Protein AF-A0A7K1NPP6-F1 (afdb_monomer)

Secondary structure (DSSP, 8-state):
----EEETTTTEEEEEESSTTT--S--STTT--SEEEEEPP-SBTTB-SPEEEEEE--SSSEEEEEE-----GGG-PSSP-TTHHHHTT--SEEEEE--GGGGG-TT-S--TT-B-SS-BHHHHHHHHHHHHHHHHT-SEEEEEEETHHHHHHHHHHTT-TTEEEEEES--SBSTTS-HHHHHHHHHHH-TT-SSHHHHHHH-HHHHBHHHHHHHS----EEEEEEETT-HHHIIIIIHHHHHHTT--STT-B-TTSSEEEEEE--SSSSPPPPHHHHHHHHHHHHHHHTSPPP----B----SBGGGS-----S-------GGGSTT---S---SS---TTEEE-TT--EEEEETTEEE--HHHHHHHHHHHHHHHHHH--HHHHHHHHHHHHHHHHHPEEETTEEE--B-S-BTTTTB-SSB--HHHHHHHHHHHHHHHHHS--HHHHHHHHHHHGGGGBPPPSS-TTS---EEEBTTS-EEE-SSB-SSSB--BHHHHHHHHHHHHHHHHHH--HHHHHHHHHHHHHHHHHHHHH--TTSPPPSBSSS----HHHHHHHHHHHHHHHHHH--HHHHHHHHHHHHHS---BS-EEEEE-SEEEEEEEES-SSS---EEEEEEEEESS-EEEEEEEEEEETTEEEEEEEE-SGGGTT-EEE-BTTTEEEESEEEEEEEEEEEEEEE-SEEEEEEEE-TTS-EEEEEEEEESS-EEEEEEEEEEETTEEEEEEEE-TT--S--TT-EEEGGG-

Foldseek 3Di:
DPDFDADPVVGATEDEAQALLRDDQQDDDLWHAFHWYWHDFPCDLLTNFIKIKTKHTADDLEEEEEFEAFADLVVDDPPDFPCCVLCVPPRHIYIGTGLRLCVLDSLARAQLLQAAPNYGSLQRVLSSVVSHSVNNVHQEYEYEYEASSLCSQLLSQQSDARYEYEYELYAQFQCLDDNSNSVCNCVRRPVVDPDPVSVCVSCVLSGGNLVVVVPGHGNAAYEAEYAPLAVSSVPRGVVVNCVSQVAQACQFAGLQRRYTHHYDHDDHHRDDDDSVVPVVVVVVRNVSSPDGGADFFAFPLDFDFPVVDFFDQDPFFFDDDPPLLAPLDDPDDDDLDDDDPQWDADPLSQIWGQDPNDTWDDLLVRLNSLSNLLNVCVPVVDPSSLSSLVVSVVVQVVQWDDDPLATFRFTCDADDVRQDDTRAGALLSLLSNLLSLLSSCVSPPDVSSVVNSVRSLVLQGTEQHNPCNPGYHQWGATPVRAIFRARGDGRNDGQAFLLSLLSSLSSLVSNCSRPVDVVSRSNSSSSVVVNLVCLSSQDGALAAGFGTSRPRDDDRQCSVVQLVSLLSVCSRGVPCSSVVSSVRSCNNWPNKAQKAKKKAAAAKFKKFAAPDLRQGSDTDDIDIDGHRGIDMFMFGTWTDHSHDDAIKTQTCDDPRHRIIGHDDQPGMHGWAKADKFFRSPWDKDKAAFDKFWKFAADPRLDTDPIDIDGDHGIWIFTFGIWIQRRNFIWTQGDDGPPDPDDSGRIITGPVND

pLDDT: mean 91.83, std 7.49, range [48.34, 98.81]

Sequence (753 aa):
MEQSVWDSQHGVPIYTWDSIESSMVVTDGNRGHRARHIVRAKGTPEDSLNISSLYVPGESKVLIVPLHGALVRENVTLPRFEWQAALAHRADHLLFLADTTLDHSDVLTLAWYIGTQKDDLTRKLATYIEHVAKQLGIETVVLLGSSGGGYAAISIGTYLENSCSIAFTPQTNVWEFTPGHSKNLMNEVFPEFESQEALNDAFPERFSLLERYARLPHKNRFIYFQNSGDREHVVNHKKPFAEYLGVRLPDGRTFDQSGVFITMYHGDGHVRPPKEQLDPLIDQAVRSTASPVKTPVTRAGLSGKVLDHQFHRGATSFVRVPPELNSFYLVSAQPLRPEADNLAYTEDGVPLRIIEGTEYDHPVLQAQFMLKHLNTLRRTKSQEHQAVLAATVRRLMSYAVESRDALYFPYGFPWNRGKQQPPWYSAMAQGQVLSAVARLYELDPKDEYRDFSRKVYQSFLNLPHAQDPAQPWVVDIDSEGYLWLEEYPYPGQGKCVINGHLFAAWGLYDYWRVFGTEDALTLANAALETFKKYIWQSRNPGWSSHYDMTEFFLIRNYHQTHISQLETTYNLTGDPFFLAMADLLENDFPSYQRNGSLYLAAGTHNLFKADNIAVPTKLTESKSVEFDAAVARSFAVRTKIETAEGIWLRISEGEHENWWVREEAGRAFPRLCLDKHHYPRRRRLTVGPGSLMHHGFNQWASPVDIQKLEVADHAVITVKSKALWNGVWYYELAHVPGSSSSLEGRWIRRDAV

Radius of gyration: 31.27 Å; Cα contacts (8 Å, |Δi|>4): 1630; chains: 1; bounding box: 66×66×94 Å

Solvent-accessible surface area (backbone atoms only — not comparable to full-atom values): 39670 Å² total; per-residue (Å²): 131,64,82,73,46,77,37,80,91,78,73,30,45,33,44,64,27,82,33,70,88,73,50,70,79,60,83,57,94,93,55,36,59,61,30,32,40,35,29,46,39,83,69,40,71,67,33,56,61,47,48,46,34,41,39,37,62,47,80,55,49,36,37,38,34,35,34,46,43,72,51,61,62,93,83,50,72,82,76,52,64,48,63,56,86,84,48,67,86,55,57,41,23,36,43,26,41,36,59,48,54,42,75,73,38,87,84,46,39,46,54,50,39,40,43,42,89,59,20,50,38,33,62,51,51,32,55,44,50,52,53,54,34,58,76,71,63,45,70,34,39,36,24,28,16,37,30,40,6,8,34,29,17,48,59,28,28,33,76,32,72,46,15,18,12,38,17,36,54,29,46,40,34,55,76,72,45,68,63,70,47,44,49,44,39,40,61,71,54,37,67,90,51,94,44,72,65,59,44,44,73,76,44,38,53,72,48,21,54,59,46,26,65,74,74,43,85,64,64,29,30,35,38,41,38,34,46,63,37,18,58,64,48,43,63,62,17,46,46,58,48,36,52,72,48,57,25,59,34,70,64,24,46,27,76,43,57,40,36,38,33,39,66,44,78,82,51,77,41,95,63,80,78,64,72,85,52,49,62,64,49,50,58,47,33,60,58,49,47,77,52,79,65,49,69,63,66,52,66,55,80,63,55,53,51,51,84,82,53,86,58,48,39,65,91,63,50,77,54,94,61,60,72,76,42,42,80,73,60,56,91,68,84,71,77,87,76,72,88,48,98,52,51,46,62,50,97,69,52,34,59,27,36,40,55,98,88,41,80,36,74,38,59,52,59,40,17,51,51,40,39,59,44,50,47,44,31,72,75,68,66,41,64,69,55,51,50,30,47,54,44,38,51,52,54,54,60,73,65,41,43,79,54,92,81,9,41,42,64,57,31,83,57,68,38,80,96,64,72,37,55,55,73,38,48,28,18,25,32,51,11,36,38,28,31,31,38,36,54,44,30,76,77,56,80,44,68,69,42,54,54,50,36,51,27,37,56,36,34,66,38,31,26,42,43,86,92,43,70,83,55,89,38,22,27,48,44,31,64,88,32,33,37,42,38,14,33,48,54,42,85,94,53,56,44,51,29,54,63,28,24,54,44,18,28,50,7,29,39,37,38,21,70,71,71,64,44,62,68,34,41,50,52,21,17,9,34,49,35,32,45,66,66,47,51,66,58,26,54,34,90,70,34,52,31,34,47,24,45,50,80,54,43,77,47,67,76,50,32,57,51,50,34,54,50,25,46,40,48,22,49,34,44,67,49,62,68,32,46,56,52,24,54,53,50,55,72,16,32,72,72,78,38,69,60,50,40,28,36,36,43,52,45,79,43,67,37,26,33,51,80,33,90,82,75,32,47,38,78,75,46,77,48,80,45,76,32,98,51,66,42,79,47,44,24,42,29,35,40,65,37,39,53,47,87,66,43,35,33,27,26,60,51,74,100,50,45,66,28,29,35,60,57,35,89,91,44,25,34,48,36,32,80,39,79,74,44,75,39,82,63,65,44,78,44,68,35,68,58,45,77,45,59,32,24,32,64,50,100,71,34,45,80,36,80,75,44,78,44,79,31,89,48,76,41,70,33,31,30,38,31,35,31,30,38,53,65,40,56,28,33,28,43,62,48,51,83,95,60,90,67,87,43,76,78,27,30,29,53,48,89,79,89

Nearest PDB structures (foldseek):
  2qzp-assembly1_A  TM=6.227E-01  e=7.921E-05  Aeropyrum pernix
  4mu9-assembly2_B  TM=6.939E-01  e=1.823E-03  Bacteroides thetaiotaomicron VPI-5482
  1wzz-assembly1_A  TM=7.323E-01  e=2.909E-02  Komagataeibacter xylinus
  5z74-assembly1_A  TM=5.577E-01  e=1.637E-02  Nostoc sp. PCC 7120 = FACHB-418
  5z74-assembly1_B  TM=5.476E-01  e=2.018E-02  Nostoc sp. PCC 7120 = FACHB-418

Structure (mmCIF, N/CA/C/O backbone):
data_AF-A0A7K1NPP6-F1
#
_entry.id   AF-A0A7K1NPP6-F1
#
loop_
_atom_site.group_PDB
_atom_site.id
_atom_site.type_symbol
_atom_site.label_atom_id
_atom_site.label_alt_id
_atom_site.label_comp_id
_atom_site.label_asym_id
_atom_site.label_entity_id
_atom_site.label_seq_id
_atom_site.pdbx_PDB_ins_code
_atom_site.Cartn_x
_atom_site.Cartn_y
_atom_site.Cartn_z
_atom_site.occupancy
_atom_site.B_iso_or_equiv
_atom_site.auth_seq_id
_atom_site.auth_comp_id
_atom_site.auth_asym_id
_atom_site.auth_atom_id
_atom_site.pdbx_PDB_model_num
ATOM 1 N N . MET A 1 1 ? 2.660 -9.662 -51.348 1.00 48.34 1 MET A N 1
ATOM 2 C CA . MET A 1 1 ? 3.827 -10.498 -51.008 1.00 48.34 1 MET A CA 1
ATOM 3 C C . MET A 1 1 ? 4.801 -10.388 -52.176 1.00 48.34 1 MET A C 1
ATOM 5 O O . MET A 1 1 ? 4.565 -11.005 -53.207 1.00 48.34 1 MET A O 1
ATOM 9 N N . GLU A 1 2 ? 5.795 -9.500 -52.088 1.00 49.00 2 GLU A N 1
ATOM 10 C CA . GLU A 1 2 ? 6.923 -9.504 -53.038 1.00 49.00 2 GLU A CA 1
ATOM 11 C C . GLU A 1 2 ? 7.829 -10.714 -52.737 1.00 49.00 2 GLU A C 1
ATOM 13 O O . GLU A 1 2 ? 7.802 -11.236 -51.622 1.00 49.00 2 GLU A O 1
ATOM 18 N N . GLN A 1 3 ? 8.568 -11.197 -53.741 1.00 53.72 3 GLN A N 1
ATOM 19 C CA . GLN A 1 3 ? 9.405 -12.407 -53.700 1.00 53.72 3 GLN A CA 1
ATOM 20 C C . GLN A 1 3 ? 10.209 -12.550 -52.393 1.00 53.72 3 GLN A C 1
ATOM 22 O O . GLN A 1 3 ? 10.900 -11.620 -51.983 1.00 53.72 3 GLN A O 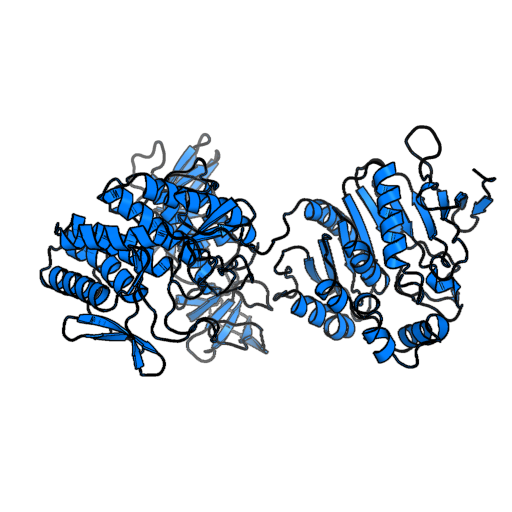1
ATOM 27 N N . SER A 1 4 ? 10.166 -13.730 -51.764 1.00 61.28 4 SER A N 1
ATOM 28 C CA . SER A 1 4 ? 10.981 -14.019 -50.581 1.00 61.28 4 SER A CA 1
ATOM 29 C C . SER A 1 4 ? 12.468 -14.036 -50.951 1.00 61.28 4 SER A C 1
ATOM 31 O O . SER A 1 4 ? 12.909 -14.899 -51.714 1.00 61.28 4 SER A O 1
ATOM 33 N N . VAL A 1 5 ? 13.243 -13.105 -50.398 1.00 83.19 5 VAL A N 1
ATOM 34 C CA . VAL A 1 5 ? 14.716 -13.106 -50.464 1.00 83.19 5 VAL A CA 1
ATOM 35 C C . VAL A 1 5 ? 15.252 -13.965 -49.311 1.00 83.19 5 VAL A C 1
ATOM 37 O O . VAL A 1 5 ? 14.574 -14.113 -48.302 1.00 83.19 5 VAL A O 1
ATOM 40 N N . TRP A 1 6 ? 16.433 -14.572 -49.429 1.00 89.31 6 TRP A N 1
ATOM 41 C CA . TRP A 1 6 ? 17.004 -15.407 -48.361 1.00 89.31 6 TRP A CA 1
ATOM 42 C C . TRP A 1 6 ? 17.964 -14.614 -47.462 1.00 89.31 6 TRP A C 1
ATOM 44 O O . TRP A 1 6 ? 18.885 -13.966 -47.958 1.00 89.31 6 TRP A O 1
ATOM 54 N N . ASP A 1 7 ? 17.782 -14.695 -46.142 1.00 89.88 7 ASP A N 1
ATOM 55 C CA . ASP A 1 7 ? 18.724 -14.185 -45.145 1.00 89.88 7 ASP A CA 1
ATOM 56 C C . ASP A 1 7 ? 19.769 -15.263 -44.835 1.00 89.88 7 ASP A C 1
ATOM 58 O O . ASP A 1 7 ? 19.534 -16.175 -44.039 1.00 89.88 7 ASP A O 1
ATOM 62 N N . SER A 1 8 ? 20.941 -15.163 -45.461 1.00 89.06 8 SER A N 1
ATOM 63 C CA . SER A 1 8 ? 22.041 -16.107 -45.228 1.00 89.06 8 SER A CA 1
ATOM 64 C C . SER A 1 8 ? 22.615 -16.035 -43.809 1.00 89.06 8 SER A C 1
ATOM 66 O O . SER A 1 8 ? 23.130 -17.040 -43.325 1.00 89.06 8 SER A O 1
ATOM 68 N N . GLN A 1 9 ? 22.523 -14.884 -43.132 1.00 88.44 9 GLN A N 1
ATOM 69 C CA . GLN A 1 9 ? 23.040 -14.700 -41.772 1.00 88.44 9 GLN A CA 1
ATOM 70 C C . GLN A 1 9 ? 22.193 -15.469 -40.749 1.00 88.44 9 GLN A C 1
ATOM 72 O O . GLN A 1 9 ? 22.732 -16.016 -39.784 1.00 88.44 9 GLN A O 1
ATOM 77 N N . HIS A 1 10 ? 20.877 -15.540 -40.961 1.00 89.56 10 HIS A N 1
ATOM 78 C CA . HIS A 1 10 ? 19.942 -16.188 -40.032 1.00 89.56 10 HIS A CA 1
ATOM 79 C C . HIS A 1 10 ? 19.320 -17.493 -40.551 1.00 89.56 10 HIS A C 1
ATOM 81 O O . HIS A 1 10 ? 18.681 -18.213 -39.769 1.00 89.56 10 HIS A O 1
ATOM 87 N N . GLY A 1 11 ? 19.543 -17.823 -41.826 1.00 91.94 11 GLY A N 1
ATOM 88 C CA . GLY A 1 11 ? 19.073 -19.038 -42.489 1.00 91.94 11 GLY A CA 1
ATOM 89 C C . GLY A 1 11 ? 17.554 -19.085 -42.636 1.00 91.94 11 GLY A C 1
ATOM 90 O O . GLY A 1 11 ? 16.947 -20.098 -42.290 1.00 91.94 11 GLY A O 1
ATOM 91 N N . VAL A 1 12 ? 16.934 -17.977 -43.051 1.00 92.75 12 VAL A N 1
ATOM 92 C CA . VAL A 1 12 ? 15.468 -17.815 -43.100 1.00 92.75 12 VAL A CA 1
ATOM 93 C C . VAL A 1 12 ? 15.025 -17.001 -44.319 1.00 92.75 12 VAL A C 1
ATOM 95 O O . VAL A 1 12 ? 15.805 -16.189 -44.817 1.00 92.75 12 VAL A O 1
ATOM 98 N N . PRO A 1 13 ? 13.774 -17.145 -44.791 1.00 92.75 13 PRO A N 1
ATOM 99 C CA . PRO A 1 13 ? 13.217 -16.225 -45.777 1.00 92.75 13 PRO A CA 1
ATOM 100 C C . PRO A 1 13 ? 13.002 -14.823 -45.183 1.00 92.75 13 PRO A C 1
ATOM 102 O O . PRO A 1 13 ? 12.724 -14.667 -43.991 1.00 92.75 13 PRO A O 1
ATOM 105 N N . ILE A 1 14 ? 13.104 -13.812 -46.043 1.00 92.88 14 ILE A N 1
ATOM 106 C CA . ILE A 1 14 ? 12.823 -12.404 -45.776 1.00 92.88 14 ILE A CA 1
ATOM 107 C C . ILE A 1 14 ? 11.501 -12.043 -46.449 1.00 92.88 14 ILE A C 1
ATOM 109 O O . ILE A 1 14 ? 11.355 -12.198 -47.663 1.00 92.88 14 ILE A O 1
ATOM 113 N N . TYR A 1 15 ? 10.577 -11.496 -45.667 1.00 92.56 15 TYR A N 1
ATOM 114 C CA . TYR A 1 15 ? 9.351 -10.871 -46.148 1.00 92.56 15 TYR A CA 1
ATOM 115 C C . TYR A 1 15 ? 9.419 -9.368 -45.948 1.00 92.56 15 TYR A C 1
ATOM 117 O O . TYR A 1 15 ? 9.796 -8.889 -44.877 1.00 92.56 15 TYR A O 1
ATOM 125 N N . THR A 1 16 ? 9.023 -8.623 -46.972 1.00 93.81 16 THR A N 1
ATOM 126 C CA . THR A 1 16 ? 9.006 -7.165 -46.927 1.00 93.81 16 THR A CA 1
ATOM 127 C C . THR A 1 16 ? 7.586 -6.632 -47.043 1.00 93.81 16 THR A C 1
ATOM 129 O O . THR A 1 16 ? 6.779 -7.163 -47.807 1.00 93.81 16 THR A O 1
ATOM 132 N N . TRP A 1 17 ? 7.295 -5.599 -46.256 1.00 95.00 17 TRP A N 1
ATOM 133 C CA . TRP A 1 17 ? 5.970 -5.014 -46.078 1.00 95.00 17 TRP A CA 1
ATOM 134 C C . TRP A 1 17 ? 6.051 -3.497 -46.212 1.00 95.00 17 TRP A C 1
ATOM 136 O O . TRP A 1 17 ? 7.048 -2.898 -45.806 1.00 95.00 17 TRP A O 1
ATOM 146 N N . ASP A 1 18 ? 4.999 -2.883 -46.743 1.00 94.31 18 ASP A N 1
ATOM 147 C CA . ASP A 1 18 ? 4.960 -1.434 -46.980 1.00 94.31 18 ASP A CA 1
ATOM 148 C C . ASP A 1 18 ? 4.498 -0.645 -45.745 1.00 94.31 18 ASP A C 1
ATOM 150 O O . ASP A 1 18 ? 4.652 0.572 -45.684 1.00 94.31 18 ASP A O 1
ATOM 154 N N . SER A 1 19 ? 3.898 -1.322 -44.761 1.00 95.56 19 SER A N 1
ATOM 155 C CA . SER A 1 19 ? 3.460 -0.710 -43.506 1.00 95.56 19 SER A CA 1
ATOM 156 C C . SER A 1 19 ? 3.304 -1.741 -42.387 1.00 95.56 19 SER A C 1
ATOM 158 O O . SER A 1 19 ? 3.286 -2.950 -42.643 1.00 95.56 19 SER A O 1
ATOM 160 N N . ILE A 1 20 ? 3.152 -1.270 -41.143 1.00 96.50 20 ILE A N 1
ATOM 161 C CA . ILE A 1 20 ? 2.835 -2.144 -40.007 1.00 96.50 20 ILE A CA 1
ATOM 162 C C . ILE A 1 20 ? 1.508 -2.857 -40.278 1.00 96.50 20 ILE A C 1
ATOM 164 O O . ILE A 1 20 ? 1.461 -4.077 -40.201 1.00 96.50 20 ILE A O 1
ATOM 168 N N . GLU A 1 21 ? 0.466 -2.137 -40.697 1.00 95.06 21 GLU A N 1
ATOM 169 C CA . GLU A 1 21 ? -0.893 -2.665 -40.888 1.00 95.06 21 GLU A CA 1
ATOM 170 C C . GLU A 1 21 ? -0.961 -3.768 -41.948 1.00 95.06 21 GLU A C 1
ATOM 172 O O . GLU A 1 21 ? -1.734 -4.715 -41.804 1.00 95.06 21 GLU A O 1
ATOM 177 N N . SER A 1 22 ? -0.150 -3.654 -43.003 1.00 93.31 22 SER A N 1
ATOM 178 C CA . SER A 1 22 ? -0.063 -4.660 -44.067 1.00 93.31 22 SER A CA 1
ATOM 179 C C . SER A 1 22 ? 0.840 -5.843 -43.711 1.00 93.31 22 SER A C 1
ATOM 181 O O . SER A 1 22 ? 0.789 -6.866 -44.395 1.00 93.31 22 SER A O 1
ATOM 183 N N . SER A 1 23 ? 1.658 -5.728 -42.659 1.00 93.69 23 SER A N 1
ATOM 184 C CA . SER A 1 23 ? 2.594 -6.780 -42.270 1.00 93.69 23 SER A CA 1
ATOM 185 C C . SER A 1 23 ? 1.883 -8.001 -41.691 1.00 93.69 23 SER A C 1
ATOM 187 O O . SER A 1 23 ? 0.996 -7.868 -40.845 1.00 93.69 23 SER A O 1
ATOM 189 N N . MET A 1 24 ? 2.288 -9.200 -42.124 1.00 90.56 24 MET A N 1
ATOM 190 C CA . MET A 1 24 ? 1.755 -10.471 -41.624 1.00 90.56 24 MET A CA 1
ATOM 191 C C . MET A 1 24 ? 2.883 -11.416 -41.208 1.00 90.56 24 MET A C 1
ATOM 193 O O . MET A 1 24 ? 3.728 -11.780 -42.027 1.00 90.56 24 MET A O 1
ATOM 197 N N . VAL A 1 25 ? 2.885 -11.854 -39.946 1.00 88.25 25 VAL A N 1
ATOM 198 C CA . VAL A 1 25 ? 3.842 -12.874 -39.459 1.00 88.25 25 VAL A CA 1
ATOM 199 C C . VAL A 1 25 ? 3.331 -14.308 -39.645 1.00 88.25 25 VAL A C 1
ATOM 201 O O . VAL A 1 25 ? 4.087 -15.271 -39.527 1.00 88.25 25 VAL A O 1
ATOM 204 N N . VAL A 1 26 ? 2.052 -14.460 -39.997 1.00 79.94 26 VAL A N 1
ATOM 205 C CA . VAL A 1 26 ? 1.414 -15.738 -40.335 1.00 79.94 26 VAL A CA 1
ATOM 206 C C . VAL A 1 26 ? 1.074 -15.731 -41.821 1.00 79.94 26 VAL A C 1
ATOM 208 O O . VAL A 1 26 ? 0.238 -14.944 -42.254 1.00 79.94 26 VAL A O 1
ATOM 211 N N . THR A 1 27 ? 1.722 -16.593 -42.605 1.00 61.31 27 THR A N 1
ATOM 212 C CA . THR A 1 27 ? 1.588 -16.596 -44.073 1.00 61.31 27 THR A CA 1
ATOM 213 C C . THR A 1 27 ? 0.902 -17.835 -44.655 1.00 61.31 27 THR A C 1
ATOM 215 O O . THR A 1 27 ? 0.478 -17.755 -45.796 1.00 61.31 27 THR A O 1
ATOM 218 N N . ASP A 1 28 ? 0.692 -18.912 -43.881 1.00 53.97 28 ASP A N 1
ATOM 219 C CA . ASP A 1 28 ? -0.086 -20.099 -44.283 1.00 53.97 28 ASP A CA 1
ATOM 220 C C . ASP A 1 28 ? -0.598 -20.889 -43.055 1.00 53.97 28 ASP A C 1
ATOM 222 O O . ASP A 1 28 ? 0.127 -21.073 -42.073 1.00 53.97 28 ASP A O 1
ATOM 226 N N . GLY A 1 29 ? -1.844 -21.381 -43.095 1.00 53.19 29 GLY A N 1
ATOM 227 C CA . GLY A 1 29 ? -2.325 -22.468 -42.220 1.00 53.19 29 GLY A CA 1
ATOM 228 C C . GLY A 1 29 ? -2.245 -22.259 -40.695 1.00 53.19 29 GLY A C 1
ATOM 229 O O . GLY A 1 29 ? -2.016 -23.221 -39.966 1.00 53.19 29 GLY A O 1
ATOM 230 N N . ASN A 1 30 ? -2.468 -21.037 -40.200 1.00 53.50 30 ASN A N 1
ATOM 231 C CA . ASN A 1 30 ? -2.581 -20.663 -38.775 1.00 53.50 30 ASN A CA 1
ATOM 232 C C . ASN A 1 30 ? -1.318 -20.709 -37.888 1.00 53.50 30 ASN A C 1
ATOM 234 O O . ASN A 1 30 ? -1.440 -20.344 -36.720 1.00 53.50 30 ASN A O 1
ATOM 238 N N . ARG A 1 31 ? -0.120 -21.091 -38.365 1.00 59.09 31 ARG A N 1
ATOM 239 C CA . ARG A 1 31 ? 1.071 -21.160 -37.475 1.00 59.09 31 ARG A CA 1
ATOM 240 C C . ARG A 1 31 ? 2.308 -20.349 -37.869 1.00 59.09 31 ARG A C 1
ATOM 242 O O . ARG A 1 31 ? 3.211 -20.243 -37.049 1.00 59.09 31 ARG A O 1
ATOM 249 N N . GLY A 1 32 ? 2.343 -19.706 -39.039 1.00 67.19 32 GLY A N 1
ATOM 250 C CA . GLY A 1 32 ? 3.527 -18.949 -39.478 1.00 67.19 32 GLY A CA 1
ATOM 251 C C . GLY A 1 32 ? 4.781 -19.834 -39.576 1.00 67.19 32 GLY A C 1
ATOM 252 O O . GLY A 1 32 ? 4.754 -21.027 -39.280 1.00 67.19 32 GLY A O 1
ATOM 253 N N . HIS A 1 33 ? 5.900 -19.281 -40.026 1.00 83.19 33 HIS A N 1
ATOM 254 C CA . HIS A 1 33 ? 7.183 -19.987 -40.022 1.00 83.19 33 HIS A CA 1
ATOM 255 C C . HIS A 1 33 ? 8.292 -19.037 -39.593 1.00 83.19 33 HIS A C 1
ATOM 257 O O . HIS A 1 33 ? 8.128 -17.820 -39.641 1.00 83.19 33 HIS A O 1
ATOM 263 N N . ARG A 1 34 ? 9.423 -19.599 -39.151 1.00 92.56 34 ARG A N 1
ATOM 264 C CA . ARG A 1 34 ? 10.582 -18.799 -38.755 1.00 92.56 34 ARG A CA 1
ATOM 265 C C . ARG A 1 34 ? 11.054 -17.963 -39.949 1.00 92.56 34 ARG A C 1
ATOM 267 O O . ARG A 1 34 ? 11.515 -18.530 -40.939 1.00 92.56 34 ARG A O 1
ATOM 274 N N . ALA A 1 35 ? 10.930 -16.644 -39.855 1.00 93.88 35 ALA A N 1
ATOM 275 C CA . ALA A 1 35 ? 11.167 -15.732 -40.968 1.00 93.88 35 ALA A CA 1
ATOM 276 C C . ALA A 1 35 ? 11.601 -14.347 -40.489 1.00 93.88 35 ALA A C 1
ATOM 278 O O . ALA A 1 35 ? 11.256 -13.906 -39.388 1.00 93.88 35 ALA A O 1
ATOM 279 N N . ARG A 1 36 ? 12.356 -13.647 -41.336 1.00 94.81 36 ARG A N 1
ATOM 280 C CA . ARG A 1 36 ? 12.692 -12.241 -41.128 1.00 94.81 36 ARG A CA 1
ATOM 281 C C . ARG A 1 36 ? 11.637 -11.364 -41.795 1.00 94.81 36 ARG A C 1
ATOM 283 O O . ARG A 1 36 ? 11.282 -11.588 -42.946 1.00 94.81 36 ARG A O 1
ATOM 290 N N . HIS A 1 37 ? 11.167 -10.347 -41.087 1.00 95.69 37 HIS A N 1
ATOM 291 C CA . HIS A 1 37 ? 10.201 -9.377 -41.589 1.00 95.69 37 HIS A CA 1
ATOM 292 C C . HIS A 1 37 ? 10.828 -7.985 -41.579 1.00 95.69 37 HIS A C 1
ATOM 294 O O . HIS A 1 37 ? 11.386 -7.558 -40.565 1.00 95.69 37 HIS A O 1
ATOM 300 N N . ILE A 1 38 ? 10.729 -7.292 -42.713 1.00 96.88 38 ILE A N 1
ATOM 301 C CA . ILE A 1 38 ? 11.158 -5.905 -42.881 1.00 96.88 38 ILE A CA 1
ATOM 302 C C . ILE A 1 38 ? 9.924 -5.070 -43.212 1.00 96.88 38 ILE A C 1
ATOM 304 O O . ILE A 1 38 ? 9.328 -5.253 -44.271 1.00 96.88 38 ILE A O 1
ATOM 308 N N . VAL A 1 39 ? 9.539 -4.158 -42.325 1.00 97.50 39 VAL A N 1
ATOM 309 C CA . VAL A 1 39 ? 8.552 -3.119 -42.643 1.00 97.50 39 VAL A CA 1
ATOM 310 C C . VAL A 1 39 ? 9.322 -1.903 -43.137 1.00 97.50 39 VAL A C 1
ATOM 312 O O . VAL A 1 39 ? 10.139 -1.352 -42.392 1.00 97.50 39 VAL A O 1
ATOM 315 N N . ARG A 1 40 ? 9.113 -1.532 -44.403 1.00 96.62 40 ARG A N 1
ATOM 316 C CA . ARG A 1 40 ? 9.793 -0.400 -45.035 1.00 96.62 40 ARG A CA 1
ATOM 317 C C . ARG A 1 40 ? 9.281 0.907 -44.437 1.00 96.62 40 ARG A C 1
ATOM 319 O O . ARG A 1 40 ? 8.076 1.105 -44.316 1.00 96.62 40 ARG A O 1
ATOM 326 N N . ALA A 1 41 ? 10.207 1.792 -44.103 1.00 94.69 41 ALA A N 1
ATOM 327 C CA . ALA A 1 41 ? 9.900 3.170 -43.771 1.00 94.69 41 ALA A CA 1
ATOM 328 C C . ALA A 1 41 ? 9.392 3.899 -45.022 1.00 94.69 41 ALA A C 1
ATOM 330 O O . ALA A 1 41 ? 9.858 3.635 -46.136 1.00 94.69 41 ALA A O 1
ATOM 331 N N . LYS A 1 42 ? 8.484 4.862 -44.851 1.00 93.50 42 LYS A N 1
ATOM 332 C CA . LYS A 1 42 ? 8.011 5.713 -45.959 1.00 93.50 42 LYS A CA 1
ATOM 333 C C . LYS A 1 42 ? 9.084 6.665 -46.495 1.00 93.50 42 LYS A C 1
ATOM 335 O O . LYS A 1 42 ? 8.880 7.272 -47.545 1.00 93.50 42 LYS A O 1
ATOM 340 N N . GLY A 1 43 ? 10.199 6.818 -45.779 1.00 90.69 43 GLY A N 1
ATOM 341 C CA . GLY A 1 43 ? 11.279 7.743 -46.126 1.00 90.69 43 GLY A CA 1
ATOM 342 C C . GLY A 1 43 ? 10.962 9.200 -45.779 1.00 90.69 43 GLY A C 1
ATOM 343 O O . GLY A 1 43 ? 11.667 10.104 -46.221 1.00 90.69 43 GLY A O 1
ATOM 344 N N . THR A 1 44 ? 9.904 9.445 -45.001 1.00 94.62 44 THR A N 1
ATOM 345 C CA . THR A 1 44 ? 9.592 10.766 -44.441 1.00 94.62 44 THR A CA 1
ATOM 346 C C . THR A 1 44 ? 10.370 10.982 -43.146 1.00 94.62 44 THR A C 1
ATOM 348 O O . THR A 1 44 ? 10.699 10.003 -42.480 1.00 94.62 44 THR A O 1
ATOM 351 N N . PRO A 1 45 ? 10.625 12.227 -42.709 1.00 92.50 45 PRO A N 1
ATOM 352 C CA . PRO A 1 45 ? 11.308 12.460 -41.437 1.00 92.50 45 PRO A CA 1
ATOM 353 C C . PRO A 1 45 ? 10.618 11.793 -40.234 1.00 92.50 45 PRO A C 1
ATOM 355 O O . PRO A 1 45 ? 11.290 11.312 -39.329 1.00 92.50 45 PRO A O 1
ATOM 358 N N . GLU A 1 46 ? 9.287 11.709 -40.248 1.00 95.00 46 GLU A N 1
ATOM 359 C CA . GLU A 1 46 ? 8.465 11.074 -39.209 1.00 95.00 46 GLU A CA 1
ATOM 360 C C . GLU A 1 46 ? 8.379 9.534 -39.340 1.00 95.00 46 GLU A C 1
ATOM 362 O O . GLU A 1 46 ? 7.808 8.874 -38.476 1.00 95.00 46 GLU A O 1
ATOM 367 N N . ASP A 1 47 ? 8.915 8.960 -40.425 1.00 95.06 47 ASP A N 1
ATOM 368 C CA . ASP A 1 47 ? 8.936 7.517 -40.711 1.00 95.06 47 ASP A CA 1
ATOM 369 C C . ASP A 1 47 ? 10.114 7.194 -41.651 1.00 95.06 47 ASP A C 1
ATOM 371 O O . ASP A 1 47 ? 9.952 6.952 -42.853 1.00 95.06 47 ASP A O 1
ATOM 375 N N . SER A 1 48 ? 11.319 7.285 -41.092 1.00 96.06 48 SER A N 1
ATOM 376 C CA . SER A 1 48 ? 12.617 7.154 -41.767 1.00 96.06 48 SER A CA 1
ATOM 377 C C . SER A 1 48 ? 13.330 5.837 -41.446 1.00 96.06 48 SER A C 1
ATOM 379 O O . SER A 1 48 ? 14.152 5.375 -42.234 1.00 96.06 48 SER A O 1
ATOM 381 N N . LEU A 1 49 ? 12.982 5.198 -40.328 1.00 97.19 49 LEU A N 1
ATOM 382 C CA . LEU A 1 49 ? 13.579 3.956 -39.850 1.00 97.19 49 LEU A CA 1
ATOM 383 C C . LEU A 1 49 ? 12.710 2.749 -40.195 1.00 97.19 49 LEU A C 1
ATOM 385 O O . LEU A 1 49 ? 11.538 2.678 -39.807 1.00 97.19 49 LEU A O 1
ATOM 389 N N . ASN A 1 50 ? 13.310 1.772 -40.879 1.00 97.62 50 ASN A N 1
ATOM 390 C CA . ASN A 1 50 ? 12.682 0.474 -41.118 1.00 97.62 50 ASN A CA 1
ATOM 391 C C . ASN A 1 50 ? 12.449 -0.254 -39.787 1.00 97.62 50 ASN A C 1
ATOM 393 O O . ASN A 1 50 ? 13.193 -0.065 -38.823 1.00 97.62 50 ASN A O 1
ATOM 397 N N . ILE A 1 51 ? 11.488 -1.174 -39.758 1.00 98.31 51 ILE A N 1
ATOM 398 C CA . ILE A 1 51 ? 11.409 -2.185 -38.696 1.00 98.31 51 ILE A CA 1
ATOM 399 C C . ILE A 1 51 ? 12.006 -3.472 -39.242 1.00 98.31 51 ILE A C 1
ATOM 401 O O . ILE A 1 51 ? 11.496 -4.018 -40.217 1.00 98.31 51 ILE A O 1
ATOM 405 N N . SER A 1 52 ? 13.066 -3.977 -38.612 1.00 97.50 52 SER A N 1
ATOM 406 C CA . SER A 1 52 ? 13.656 -5.277 -38.941 1.00 97.50 52 SER A CA 1
ATOM 407 C C . SER A 1 52 ? 13.455 -6.236 -37.775 1.00 97.50 52 SER A C 1
ATOM 409 O O . SER A 1 52 ? 13.907 -5.974 -36.660 1.00 97.50 52 SER A O 1
ATOM 411 N N . SER A 1 53 ? 12.787 -7.358 -38.038 1.00 97.81 53 SER A N 1
ATOM 412 C CA . SER A 1 53 ? 12.455 -8.353 -37.017 1.00 97.81 53 SER A CA 1
ATOM 413 C C . SER A 1 53 ? 12.679 -9.783 -37.494 1.00 97.81 53 SER A C 1
ATOM 415 O O . SER A 1 53 ? 12.579 -10.062 -38.687 1.00 97.81 53 SER A O 1
ATOM 417 N N . LEU A 1 54 ? 12.963 -10.693 -36.567 1.00 97.69 54 LEU A N 1
ATOM 418 C CA . LEU A 1 54 ? 12.977 -12.137 -36.795 1.00 97.69 54 LEU A CA 1
ATOM 419 C C . LEU A 1 54 ? 11.891 -12.760 -35.924 1.00 97.69 54 LEU A C 1
ATOM 421 O O . LEU A 1 54 ? 11.942 -12.666 -34.699 1.00 97.69 54 LEU A O 1
ATOM 425 N N . TYR A 1 55 ? 10.922 -13.401 -36.562 1.00 96.94 55 TYR A N 1
ATOM 426 C CA . TYR A 1 55 ? 9.845 -14.101 -35.883 1.00 96.94 55 TYR A CA 1
ATOM 427 C C . TYR A 1 55 ? 10.145 -15.600 -35.816 1.00 96.94 55 TYR A C 1
ATOM 429 O O . TYR A 1 55 ? 10.593 -16.195 -36.799 1.00 96.94 55 TYR A O 1
ATOM 437 N N . VAL A 1 56 ? 9.897 -16.212 -34.659 1.00 96.25 56 VAL A N 1
ATOM 438 C CA . VAL A 1 56 ? 9.913 -17.664 -34.452 1.00 96.25 56 VAL A CA 1
ATOM 439 C C . VAL A 1 56 ? 8.551 -18.064 -33.879 1.00 96.25 56 VAL A C 1
ATOM 441 O O . VAL A 1 56 ? 8.173 -17.559 -32.817 1.00 96.25 56 VAL A O 1
ATOM 444 N N . PRO A 1 57 ? 7.793 -18.940 -34.560 1.00 94.50 57 PRO A N 1
ATOM 445 C CA . PRO A 1 57 ? 6.482 -19.354 -34.083 1.00 94.50 57 PRO A CA 1
ATOM 446 C C . PRO A 1 57 ? 6.592 -20.237 -32.834 1.00 94.50 57 PRO A C 1
ATOM 448 O O . PRO A 1 57 ? 7.510 -21.045 -32.716 1.00 94.50 57 PRO A O 1
ATOM 451 N N . GLY A 1 58 ? 5.620 -20.090 -31.937 1.00 93.56 58 GLY A N 1
ATOM 452 C CA . GLY A 1 58 ? 5.415 -20.903 -30.742 1.00 93.56 58 GLY A CA 1
ATOM 453 C C . GLY A 1 58 ? 3.971 -21.404 -30.667 1.00 93.56 58 GLY A C 1
ATOM 454 O O . GLY A 1 58 ? 3.210 -21.287 -31.631 1.00 93.56 58 GLY A O 1
ATOM 455 N N . GLU A 1 59 ? 3.598 -21.983 -29.529 1.00 91.31 59 GLU A N 1
ATOM 456 C CA . GLU A 1 59 ? 2.264 -22.558 -29.295 1.00 91.31 59 GLU A CA 1
ATOM 457 C C . GLU A 1 59 ? 1.508 -21.900 -28.130 1.00 91.31 59 GLU A C 1
ATOM 459 O O . GLU A 1 59 ? 0.313 -22.147 -27.955 1.00 91.31 59 GLU A O 1
ATOM 464 N N . SER A 1 60 ? 2.187 -21.082 -27.320 1.00 93.94 60 SER A N 1
ATOM 465 C CA . SER A 1 60 ? 1.592 -20.429 -26.151 1.00 93.94 60 SER A CA 1
ATOM 466 C C . SER A 1 60 ? 0.873 -19.118 -26.500 1.00 93.94 60 SER A C 1
ATOM 468 O O . SER A 1 60 ? 0.937 -18.607 -27.614 1.00 93.94 60 SER A O 1
ATOM 470 N N . LYS A 1 61 ? 0.193 -18.535 -25.509 1.00 95.44 61 LYS A N 1
ATOM 471 C CA . LYS A 1 61 ? -0.406 -17.193 -25.589 1.00 95.44 61 LYS A CA 1
ATOM 472 C C . LYS A 1 61 ? 0.552 -16.078 -25.162 1.00 95.44 61 LYS A C 1
ATOM 474 O O . LYS A 1 61 ? 0.107 -14.976 -24.845 1.00 95.44 61 LYS A O 1
ATOM 479 N N . VAL A 1 62 ? 1.856 -16.359 -25.165 1.00 97.56 62 VAL A N 1
ATOM 480 C CA . VAL A 1 62 ? 2.916 -15.437 -24.752 1.00 97.56 62 VAL A CA 1
ATOM 481 C C . VAL A 1 62 ? 3.796 -15.078 -25.947 1.00 97.56 62 VAL A C 1
ATOM 483 O O . VAL A 1 62 ? 4.217 -15.952 -26.708 1.00 97.56 62 VAL A O 1
ATOM 486 N N . LEU A 1 63 ? 4.090 -13.785 -26.090 1.00 98.25 63 LEU A N 1
ATOM 487 C CA . LEU A 1 63 ? 5.071 -13.261 -27.038 1.00 98.25 63 LEU A CA 1
ATOM 488 C C . LEU A 1 63 ? 6.280 -12.723 -26.278 1.00 98.25 63 LEU A C 1
ATOM 490 O O . LEU A 1 63 ? 6.167 -11.745 -25.541 1.00 98.25 63 LEU A O 1
ATOM 494 N N . ILE A 1 64 ? 7.439 -13.337 -26.482 1.00 98.56 64 ILE A N 1
ATOM 495 C CA . ILE A 1 64 ? 8.707 -12.871 -25.930 1.00 98.56 64 ILE A CA 1
ATOM 496 C C . ILE A 1 64 ? 9.399 -11.983 -26.966 1.00 98.56 64 ILE A C 1
ATOM 498 O O . ILE A 1 64 ? 9.583 -12.386 -28.115 1.00 98.56 64 ILE A O 1
ATOM 502 N N . VAL A 1 65 ? 9.806 -10.785 -26.550 1.00 98.75 65 VAL A N 1
ATOM 503 C CA . VAL A 1 65 ? 10.447 -9.760 -27.381 1.00 98.75 65 VAL A CA 1
ATOM 504 C C . VAL A 1 65 ? 11.846 -9.447 -26.834 1.00 98.75 65 VAL A C 1
ATOM 506 O O . VAL A 1 65 ? 11.987 -8.608 -25.938 1.00 98.75 65 VAL A O 1
ATOM 509 N N . PRO A 1 66 ? 12.897 -10.132 -27.317 1.00 97.88 66 PRO A N 1
ATOM 510 C CA . PRO A 1 66 ? 14.264 -9.895 -26.869 1.00 97.88 66 PRO A CA 1
ATOM 511 C C . PRO A 1 66 ? 14.901 -8.692 -27.566 1.00 97.88 66 PRO A C 1
ATOM 513 O O . PRO A 1 66 ? 14.779 -8.527 -28.781 1.00 97.88 66 PRO A O 1
ATOM 516 N N . LEU A 1 67 ? 15.638 -7.897 -26.792 1.00 98.25 67 LEU A N 1
ATOM 517 C CA . LEU A 1 67 ? 16.291 -6.658 -27.210 1.00 98.25 67 LEU A CA 1
ATOM 518 C C . LEU A 1 67 ? 17.783 -6.715 -26.863 1.00 98.25 67 LEU A C 1
ATOM 520 O O . LEU A 1 67 ? 18.177 -7.207 -25.798 1.00 98.25 67 LEU A O 1
ATOM 524 N N . HIS A 1 68 ? 18.619 -6.233 -27.781 1.00 96.38 68 HIS A N 1
ATOM 525 C CA . HIS A 1 68 ? 20.074 -6.315 -27.645 1.00 96.38 68 HIS A CA 1
ATOM 526 C C . HIS A 1 68 ? 20.684 -5.155 -26.846 1.00 96.38 68 HIS A C 1
ATOM 528 O O . HIS A 1 68 ? 20.171 -4.036 -26.854 1.00 96.38 68 HIS A O 1
ATOM 534 N N . GLY A 1 69 ? 21.814 -5.425 -26.189 1.00 94.06 69 GLY A N 1
ATOM 535 C CA . GLY A 1 69 ? 22.657 -4.408 -25.548 1.00 94.06 69 GLY A CA 1
ATOM 536 C C . GLY A 1 69 ? 23.654 -3.737 -26.504 1.00 94.06 69 GLY A C 1
ATOM 537 O O . GLY A 1 69 ? 23.479 -3.756 -27.724 1.00 94.06 69 GLY A O 1
ATOM 538 N N . ALA A 1 70 ? 24.712 -3.144 -25.940 1.00 93.38 70 ALA A N 1
ATOM 539 C CA . ALA A 1 70 ? 25.804 -2.552 -26.713 1.00 93.38 70 ALA A CA 1
ATOM 540 C C . ALA A 1 70 ? 26.538 -3.604 -27.561 1.00 93.38 70 ALA A C 1
ATOM 542 O O . ALA A 1 70 ? 26.730 -4.748 -27.141 1.00 93.38 70 ALA A O 1
ATOM 543 N N . LEU A 1 71 ? 26.971 -3.196 -28.750 1.00 93.88 71 LEU A N 1
ATOM 544 C CA . LEU A 1 71 ? 27.617 -4.042 -29.745 1.00 93.88 71 LEU A CA 1
ATOM 545 C C . LEU A 1 71 ? 29.108 -3.734 -29.856 1.00 93.88 71 LEU A C 1
ATOM 547 O O . LEU A 1 71 ? 29.542 -2.592 -29.728 1.00 93.88 71 LEU A O 1
ATOM 551 N N . VAL A 1 72 ? 29.880 -4.758 -30.211 1.00 91.62 72 VAL A N 1
ATOM 552 C CA . VAL A 1 72 ? 31.241 -4.599 -30.733 1.00 91.62 72 VAL A CA 1
ATOM 553 C C . VAL A 1 72 ? 31.149 -4.733 -32.250 1.00 91.62 72 VAL A C 1
ATOM 555 O O . VAL A 1 72 ? 31.018 -5.848 -32.756 1.00 91.62 72 VAL A O 1
ATOM 558 N N . ARG A 1 73 ? 31.155 -3.599 -32.966 1.00 88.62 73 ARG A N 1
ATOM 559 C CA . ARG A 1 73 ? 30.844 -3.513 -34.410 1.00 88.62 73 ARG A CA 1
ATOM 560 C C . ARG A 1 73 ? 31.759 -4.361 -35.295 1.00 88.62 73 ARG A C 1
ATOM 562 O O . ARG A 1 73 ? 31.304 -4.883 -36.300 1.00 88.62 73 ARG A O 1
ATOM 569 N N . GLU A 1 74 ? 33.000 -4.591 -34.874 1.00 89.75 74 GLU A N 1
ATOM 570 C CA . GLU A 1 74 ? 33.947 -5.477 -35.573 1.00 89.75 74 GLU A CA 1
ATOM 571 C C . GLU A 1 74 ? 33.480 -6.942 -35.630 1.00 89.75 74 GLU A C 1
ATOM 573 O O . GLU A 1 74 ? 33.823 -7.671 -36.557 1.00 89.75 74 GLU A O 1
ATOM 578 N N . ASN A 1 75 ? 32.678 -7.376 -34.652 1.00 89.50 75 ASN A N 1
ATOM 579 C CA . ASN A 1 75 ? 32.263 -8.771 -34.484 1.00 89.50 75 ASN A CA 1
ATOM 580 C C . ASN A 1 75 ? 30.785 -9.009 -34.826 1.00 89.50 75 ASN A C 1
ATOM 582 O O . ASN A 1 75 ? 30.298 -10.134 -34.691 1.00 89.50 75 ASN A O 1
ATOM 586 N N . VAL A 1 76 ? 30.039 -7.962 -35.192 1.00 88.94 76 VAL A N 1
ATOM 587 C CA . VAL A 1 76 ? 28.583 -8.024 -35.356 1.00 88.94 76 VAL A CA 1
ATOM 588 C C . VAL A 1 76 ? 28.158 -7.305 -36.629 1.00 88.94 76 VAL A C 1
ATOM 590 O O . VAL A 1 76 ? 28.321 -6.097 -36.752 1.00 88.94 76 VAL A O 1
ATOM 593 N N . THR A 1 77 ? 27.519 -8.045 -37.532 1.00 90.12 77 THR A N 1
ATOM 594 C CA . THR A 1 77 ? 26.815 -7.493 -38.696 1.00 90.12 77 THR A CA 1
ATOM 595 C C . THR A 1 77 ? 25.351 -7.236 -38.347 1.00 90.12 77 THR A C 1
ATOM 597 O O . THR A 1 77 ? 24.702 -8.090 -37.733 1.00 90.12 77 THR A O 1
ATOM 600 N N . LEU A 1 78 ? 24.831 -6.067 -38.728 1.00 93.81 78 LEU A N 1
ATOM 601 C CA . LEU A 1 78 ? 23.417 -5.740 -38.561 1.00 93.81 78 LEU A CA 1
ATOM 602 C C . LEU A 1 78 ? 22.530 -6.472 -39.590 1.00 93.81 78 LEU A C 1
ATOM 604 O O . LEU A 1 78 ? 22.962 -6.685 -40.722 1.00 93.81 78 LEU A O 1
ATOM 608 N N . PRO A 1 79 ? 21.276 -6.813 -39.231 1.00 94.75 79 PRO A N 1
ATOM 609 C CA . PRO A 1 79 ? 20.636 -6.568 -37.936 1.00 94.75 79 PRO A CA 1
ATOM 610 C C . PRO A 1 79 ? 21.124 -7.523 -36.839 1.00 94.75 79 PRO A C 1
ATOM 612 O O . PRO A 1 79 ? 21.487 -8.672 -37.088 1.00 94.75 79 PRO A O 1
ATOM 615 N N . ARG A 1 80 ? 21.069 -7.066 -35.584 1.00 94.50 80 ARG A N 1
ATOM 616 C CA . ARG A 1 80 ? 21.367 -7.905 -34.421 1.00 94.50 80 ARG A CA 1
ATOM 617 C C . ARG A 1 80 ? 20.082 -8.446 -33.792 1.00 94.50 80 ARG A C 1
ATOM 619 O O . ARG A 1 80 ? 19.324 -7.697 -33.195 1.00 94.50 80 ARG A O 1
ATOM 626 N N . PHE A 1 81 ? 19.917 -9.767 -33.817 1.00 95.94 81 PHE A N 1
ATOM 627 C CA . PHE A 1 81 ? 18.885 -10.488 -33.060 1.00 95.94 81 PHE A CA 1
ATOM 628 C C . PHE A 1 81 ? 19.525 -11.283 -31.909 1.00 95.94 81 PHE A C 1
ATOM 630 O O . PHE A 1 81 ? 19.987 -12.414 -32.096 1.00 95.94 81 PHE A O 1
ATOM 637 N N . GLU A 1 82 ? 19.625 -10.665 -30.730 1.00 91.88 82 GLU A N 1
ATOM 638 C CA . GLU A 1 82 ? 20.227 -11.264 -29.527 1.00 91.88 82 GLU A CA 1
ATOM 639 C C . GLU A 1 82 ? 19.311 -12.315 -28.869 1.00 91.88 82 GLU A C 1
ATOM 641 O O . GLU A 1 82 ? 18.143 -12.408 -29.206 1.00 91.88 82 GLU A O 1
ATOM 646 N N . TRP A 1 83 ? 19.829 -13.130 -27.943 1.00 93.06 83 TRP A N 1
ATOM 647 C CA . TRP A 1 83 ? 19.083 -14.136 -27.156 1.00 93.06 83 TRP A CA 1
ATOM 648 C C . TRP A 1 83 ? 18.573 -15.388 -27.886 1.00 93.06 83 TRP A C 1
ATOM 650 O O . TRP A 1 83 ? 18.109 -16.303 -27.213 1.00 93.06 83 TRP A O 1
ATOM 660 N N . GLN A 1 84 ? 18.733 -15.510 -29.210 1.00 94.25 84 GLN A N 1
ATOM 661 C CA . GLN A 1 84 ? 18.232 -16.665 -29.982 1.00 94.25 84 GLN A CA 1
ATOM 662 C C . GLN A 1 84 ? 18.587 -18.029 -29.368 1.00 94.25 84 GLN A C 1
ATOM 664 O O . GLN A 1 84 ? 17.707 -18.849 -29.138 1.00 94.25 84 GLN A O 1
ATOM 669 N N . ALA A 1 85 ? 19.863 -18.262 -29.048 1.00 92.62 85 ALA A N 1
ATOM 670 C CA . ALA A 1 85 ? 20.300 -19.534 -28.469 1.00 92.62 85 ALA A CA 1
ATOM 671 C C . ALA A 1 85 ? 19.780 -19.761 -27.038 1.00 92.62 85 ALA A C 1
ATOM 673 O O . ALA A 1 85 ? 19.564 -20.900 -26.644 1.00 92.62 85 ALA A O 1
ATOM 674 N N . ALA A 1 86 ? 19.591 -18.689 -26.262 1.00 92.69 86 ALA A N 1
ATOM 675 C CA . ALA A 1 86 ? 19.118 -18.769 -24.880 1.00 92.69 86 ALA A CA 1
ATOM 676 C C . ALA A 1 86 ? 17.606 -19.022 -24.780 1.00 92.69 86 ALA A C 1
ATOM 678 O O . ALA A 1 86 ? 17.139 -19.396 -23.714 1.00 92.69 86 ALA A O 1
ATOM 679 N N . LEU A 1 87 ? 16.859 -18.802 -25.866 1.00 95.31 87 LEU A N 1
ATOM 680 C CA . LEU A 1 87 ? 15.400 -18.931 -25.913 1.00 95.31 87 LEU A CA 1
ATOM 681 C C . LEU A 1 87 ? 14.925 -20.037 -26.864 1.00 95.31 87 LEU A C 1
ATOM 683 O O . LEU A 1 87 ? 13.726 -20.263 -26.975 1.00 95.31 87 LEU A O 1
ATOM 687 N N . ALA A 1 88 ? 15.837 -20.736 -27.545 1.00 93.56 88 ALA A N 1
ATOM 688 C CA . ALA A 1 88 ? 15.502 -21.732 -28.565 1.00 93.56 88 ALA A CA 1
ATOM 689 C C . ALA A 1 88 ? 14.664 -22.912 -28.037 1.00 93.56 88 ALA A C 1
ATOM 691 O O . ALA A 1 88 ? 14.008 -23.589 -28.824 1.00 93.56 88 ALA A O 1
ATOM 692 N N . HIS A 1 89 ? 14.696 -23.175 -26.726 1.00 94.00 89 HIS A N 1
ATOM 693 C CA . HIS A 1 89 ? 13.918 -24.231 -26.072 1.00 94.00 89 HIS A CA 1
ATOM 694 C C . HIS A 1 89 ? 12.518 -23.791 -25.625 1.00 94.00 89 HIS A C 1
ATOM 696 O O . HIS A 1 89 ? 11.738 -24.639 -25.193 1.00 94.00 89 HIS A O 1
ATOM 702 N N . ARG A 1 90 ? 12.192 -22.492 -25.684 1.00 93.94 90 ARG A N 1
ATOM 703 C CA . ARG A 1 90 ? 10.878 -21.982 -25.269 1.00 93.94 90 ARG A CA 1
ATOM 704 C C . ARG A 1 90 ? 9.808 -22.399 -26.277 1.00 93.94 90 ARG A C 1
ATOM 706 O O . ARG A 1 90 ? 10.012 -22.313 -27.482 1.00 93.94 90 ARG A O 1
ATOM 713 N N . ALA A 1 91 ? 8.641 -22.782 -25.765 1.00 94.31 91 ALA A N 1
ATOM 714 C CA . ALA A 1 91 ? 7.446 -23.031 -26.575 1.00 94.31 91 ALA A CA 1
ATOM 715 C C . ALA A 1 91 ? 6.652 -21.742 -26.887 1.00 94.31 91 ALA A C 1
ATOM 717 O O . ALA A 1 91 ? 5.617 -21.792 -27.551 1.00 94.31 91 ALA A O 1
ATOM 718 N N . ASP A 1 92 ? 7.108 -20.596 -26.378 1.00 96.75 92 ASP A N 1
ATOM 719 C CA . ASP A 1 92 ? 6.487 -19.288 -26.572 1.00 96.75 92 ASP A CA 1
ATOM 720 C C . ASP A 1 92 ? 6.808 -18.703 -27.952 1.00 96.75 92 ASP A C 1
ATOM 722 O O . ASP A 1 92 ? 7.816 -19.050 -28.571 1.00 96.75 92 ASP A O 1
ATOM 726 N N . HIS A 1 93 ? 5.973 -17.782 -28.437 1.00 97.50 93 HIS A N 1
ATOM 727 C CA . HIS A 1 93 ? 6.301 -17.035 -29.650 1.00 97.50 93 HIS A CA 1
ATOM 728 C C . HIS A 1 93 ? 7.484 -16.100 -29.377 1.00 97.50 93 HIS A C 1
ATOM 730 O O . HIS A 1 93 ? 7.496 -15.410 -28.358 1.00 97.50 93 HIS A O 1
ATOM 736 N N . LEU A 1 94 ? 8.455 -16.026 -30.294 1.00 98.25 94 LEU A N 1
ATOM 737 C CA . LEU A 1 94 ? 9.606 -15.125 -30.169 1.00 98.25 94 LEU A CA 1
ATOM 738 C C . LEU A 1 94 ? 9.590 -14.090 -31.297 1.00 98.25 94 LEU A C 1
ATOM 740 O O . LEU A 1 94 ? 9.516 -14.448 -32.473 1.00 98.25 94 LEU A O 1
ATOM 744 N N . LEU A 1 95 ? 9.710 -12.812 -30.948 1.00 98.38 95 LEU A N 1
ATOM 745 C CA . LEU A 1 95 ? 9.863 -11.708 -31.894 1.00 98.38 95 LEU A CA 1
ATOM 746 C C . LEU A 1 95 ? 11.128 -10.924 -31.550 1.00 98.38 95 LEU A C 1
ATOM 748 O O . LEU A 1 95 ? 11.131 -10.058 -30.681 1.00 98.38 95 LEU A O 1
ATOM 752 N N . PHE A 1 96 ? 12.216 -11.229 -32.244 1.00 98.44 96 PHE A N 1
ATOM 753 C CA . PHE A 1 96 ? 13.466 -10.494 -32.102 1.00 98.44 96 PHE A CA 1
ATOM 754 C C . PHE A 1 96 ? 13.383 -9.196 -32.898 1.00 98.44 96 PHE A C 1
ATOM 756 O O . PHE A 1 96 ? 13.041 -9.225 -34.082 1.00 98.44 96 PHE A O 1
ATOM 763 N N . LEU A 1 97 ? 13.724 -8.074 -32.270 1.00 98.25 97 LEU A N 1
ATOM 764 C CA . LEU A 1 97 ? 13.736 -6.754 -32.901 1.00 98.25 97 LEU A CA 1
ATOM 765 C C . LEU A 1 97 ? 15.170 -6.237 -33.005 1.00 98.25 97 LEU A C 1
ATOM 767 O O . LEU A 1 97 ? 15.987 -6.476 -32.117 1.00 98.25 97 LEU A O 1
ATOM 771 N N . ALA A 1 98 ? 15.469 -5.541 -34.097 1.00 97.44 98 ALA A N 1
ATOM 772 C CA . ALA A 1 98 ? 16.734 -4.841 -34.282 1.00 97.44 98 ALA A CA 1
ATOM 773 C C . ALA A 1 98 ? 16.575 -3.345 -33.992 1.00 97.44 98 ALA A C 1
ATOM 775 O O . ALA A 1 98 ? 15.546 -2.757 -34.331 1.00 97.44 98 ALA A O 1
ATOM 776 N N . ASP A 1 99 ? 17.606 -2.729 -33.415 1.00 98.12 99 ASP A N 1
ATOM 777 C CA . ASP A 1 99 ? 17.694 -1.275 -33.278 1.00 98.12 99 ASP A CA 1
ATOM 778 C C . ASP A 1 99 ? 18.176 -0.656 -34.597 1.00 98.12 99 ASP A C 1
ATOM 780 O O . ASP A 1 99 ? 19.377 -0.549 -34.848 1.00 98.12 99 ASP A O 1
ATOM 784 N N . THR A 1 100 ? 17.239 -0.275 -35.466 1.00 97.75 100 THR A N 1
ATOM 785 C CA . THR A 1 100 ? 17.550 0.333 -36.772 1.00 97.75 100 THR A CA 1
ATOM 786 C C . THR A 1 100 ? 18.057 1.769 -36.663 1.00 97.75 100 THR A C 1
ATOM 788 O O . THR A 1 100 ? 18.575 2.305 -37.636 1.00 97.75 100 THR A O 1
ATOM 791 N N . THR A 1 101 ? 18.044 2.374 -35.469 1.00 97.75 101 THR A N 1
ATOM 792 C CA . THR A 1 101 ? 18.774 3.628 -35.220 1.00 97.75 101 THR A CA 1
ATOM 793 C C . THR A 1 101 ? 20.276 3.449 -35.485 1.00 97.75 101 THR A C 1
ATOM 795 O O . THR A 1 101 ? 20.945 4.374 -35.936 1.00 97.75 101 THR A O 1
ATOM 798 N N . LEU A 1 102 ? 20.812 2.241 -35.266 1.00 97.19 102 LEU A N 1
ATOM 799 C CA . LEU A 1 102 ? 22.213 1.909 -35.544 1.00 97.19 102 LEU A CA 1
ATOM 800 C C . LEU A 1 102 ? 22.570 1.907 -37.038 1.00 97.19 102 LEU A C 1
ATOM 802 O O . LEU A 1 102 ? 23.757 1.874 -37.360 1.00 97.19 102 LEU A O 1
ATOM 806 N N . ASP A 1 103 ? 21.586 1.928 -37.942 1.00 93.94 103 ASP A N 1
ATOM 807 C CA . ASP A 1 103 ? 21.833 1.986 -39.388 1.00 93.94 103 ASP A CA 1
ATOM 808 C C . ASP A 1 103 ? 22.298 3.388 -39.837 1.00 93.94 103 ASP A C 1
ATOM 810 O O . ASP A 1 103 ? 22.793 3.540 -40.952 1.00 93.94 103 ASP A O 1
ATOM 814 N N . HIS A 1 104 ? 22.185 4.408 -38.973 1.00 93.06 104 HIS A N 1
ATOM 815 C CA . HIS A 1 104 ? 22.627 5.775 -39.270 1.00 93.06 104 HIS A CA 1
ATOM 816 C C . HIS A 1 104 ? 24.146 5.919 -39.387 1.00 93.06 104 HIS A C 1
ATOM 818 O O . HIS A 1 104 ? 24.620 6.738 -40.172 1.00 93.06 104 HIS A O 1
ATOM 824 N N . SER A 1 105 ? 24.915 5.170 -38.592 1.00 93.88 105 SER A N 1
ATOM 825 C CA . SER A 1 105 ? 26.368 5.322 -38.544 1.00 93.88 105 SER A CA 1
ATOM 826 C C . SER A 1 105 ? 27.050 4.084 -37.976 1.00 93.88 105 SER A C 1
ATOM 828 O O . SER A 1 105 ? 26.653 3.548 -36.941 1.00 93.88 105 SER A O 1
ATOM 830 N N . ASP A 1 106 ? 28.141 3.662 -38.616 1.00 91.31 106 ASP A N 1
ATOM 831 C CA . ASP A 1 106 ? 28.953 2.524 -38.171 1.00 91.31 106 ASP A CA 1
ATOM 832 C C . ASP A 1 106 ? 29.690 2.775 -36.848 1.00 91.31 106 ASP A C 1
ATOM 834 O O . ASP A 1 106 ? 30.127 1.823 -36.196 1.00 91.31 106 ASP A O 1
ATOM 838 N N . VAL A 1 107 ? 29.796 4.040 -36.431 1.00 92.88 107 VAL A N 1
ATOM 839 C CA . VAL A 1 107 ? 30.371 4.450 -35.141 1.00 92.88 107 VAL A CA 1
ATOM 840 C C . VAL A 1 107 ? 29.412 4.145 -33.979 1.00 92.88 107 VAL A C 1
ATOM 842 O O . VAL A 1 107 ? 29.842 4.002 -32.826 1.00 92.88 107 VAL A O 1
ATOM 845 N N . LEU A 1 108 ? 28.111 4.001 -34.260 1.00 95.25 108 LEU A N 1
ATOM 846 C CA . LEU A 1 108 ? 27.115 3.664 -33.252 1.00 95.25 108 LEU A CA 1
ATOM 847 C C . LEU A 1 108 ? 27.253 2.202 -32.828 1.00 95.25 108 LEU A C 1
ATOM 849 O O . LEU A 1 108 ? 27.079 1.256 -33.594 1.00 95.25 108 LEU A O 1
ATOM 853 N N . THR A 1 109 ? 27.526 2.019 -31.543 1.00 95.12 109 THR A N 1
ATOM 854 C CA . THR A 1 109 ? 27.603 0.709 -30.880 1.00 95.12 109 THR A CA 1
ATOM 855 C C . THR A 1 109 ? 26.362 0.425 -30.034 1.00 95.12 109 THR A C 1
ATOM 857 O O . THR A 1 109 ? 26.110 -0.727 -29.690 1.00 95.12 109 THR A O 1
ATOM 860 N N . LEU A 1 110 ? 25.573 1.449 -29.703 1.00 96.44 110 LEU A N 1
ATOM 861 C CA . LEU A 1 110 ? 24.326 1.356 -28.950 1.00 96.44 110 LEU A CA 1
ATOM 862 C C . LEU A 1 110 ? 23.457 2.585 -29.253 1.00 96.44 110 LEU A C 1
ATOM 864 O O . LEU A 1 110 ? 23.988 3.691 -29.286 1.00 96.44 110 LEU A O 1
ATOM 868 N N . ALA A 1 111 ? 22.148 2.394 -29.449 1.00 97.06 111 ALA A N 1
ATOM 869 C CA . ALA A 1 111 ? 21.204 3.488 -29.687 1.00 97.06 111 ALA A CA 1
ATOM 870 C C . ALA A 1 111 ? 19.871 3.357 -28.919 1.00 97.06 111 ALA A C 1
ATOM 872 O O . ALA A 1 111 ? 18.953 4.152 -29.122 1.00 97.06 111 ALA A O 1
ATOM 873 N N . TRP A 1 112 ? 19.793 2.407 -27.975 1.00 98.12 112 TRP A N 1
ATOM 874 C CA . TRP A 1 112 ? 18.686 2.240 -27.021 1.00 98.12 112 TRP A CA 1
ATOM 875 C C . TRP A 1 112 ? 17.282 2.155 -27.644 1.00 98.12 112 TRP A C 1
ATOM 877 O O . TRP A 1 112 ? 16.295 2.285 -26.921 1.00 98.12 112 TRP A O 1
ATOM 887 N N . TYR A 1 113 ? 17.176 1.882 -28.949 1.00 98.19 113 TYR A N 1
ATOM 888 C CA . TYR A 1 113 ? 15.919 1.862 -29.699 1.00 98.19 113 TYR A CA 1
ATOM 889 C C . TYR A 1 113 ? 15.170 3.208 -29.661 1.00 98.19 113 TYR A C 1
ATOM 891 O O . TYR A 1 113 ? 13.940 3.240 -29.729 1.00 98.19 113 TYR A O 1
ATOM 899 N N . ILE A 1 114 ? 15.890 4.326 -29.523 1.00 96.94 114 ILE A N 1
ATOM 900 C CA . ILE A 1 114 ? 15.299 5.667 -29.360 1.00 96.94 114 ILE A CA 1
ATOM 901 C C . ILE A 1 114 ? 14.768 6.225 -30.686 1.00 96.94 114 ILE A C 1
ATOM 903 O O . ILE A 1 114 ? 13.712 6.859 -30.710 1.00 96.94 114 ILE A O 1
ATOM 907 N N . GLY A 1 115 ? 15.461 5.949 -31.791 1.00 96.94 115 GLY A N 1
ATOM 908 C CA . GLY A 1 115 ? 15.170 6.530 -33.096 1.00 96.94 115 GLY A CA 1
ATOM 909 C C . GLY A 1 115 ? 15.745 7.936 -33.270 1.00 96.94 115 GLY A C 1
ATOM 910 O O . GLY A 1 115 ? 16.691 8.318 -32.583 1.00 96.94 115 GLY A O 1
ATOM 911 N N . THR A 1 116 ? 15.193 8.693 -34.216 1.00 95.69 116 THR A N 1
ATOM 912 C CA . THR A 1 116 ? 15.678 10.031 -34.595 1.00 95.69 116 THR A CA 1
ATOM 913 C C . THR A 1 116 ? 14.869 11.136 -33.914 1.00 95.69 116 THR A C 1
ATOM 915 O O . THR A 1 116 ? 13.926 10.874 -33.164 1.00 95.69 116 THR A O 1
ATOM 918 N N . GLN A 1 117 ? 15.189 12.404 -34.200 1.00 94.19 117 GLN A N 1
ATOM 919 C CA . GLN A 1 117 ? 14.393 13.549 -33.741 1.00 94.19 117 GLN A CA 1
ATOM 920 C C . GLN A 1 117 ? 12.897 13.372 -34.047 1.00 94.19 117 GLN A C 1
ATOM 922 O O . GLN A 1 117 ? 12.050 13.571 -33.174 1.00 94.19 117 GLN A O 1
ATOM 927 N N . LYS A 1 118 ? 12.566 12.983 -35.281 1.00 95.38 118 LYS A N 1
ATOM 928 C CA . LYS A 1 118 ? 11.183 12.943 -35.772 1.00 95.38 118 LYS A CA 1
ATOM 929 C C . LYS A 1 118 ? 10.583 11.543 -35.823 1.00 95.38 118 LYS A C 1
ATOM 931 O O . LYS A 1 118 ? 9.360 11.426 -35.799 1.00 95.38 118 LYS A O 1
ATOM 936 N N . ASP A 1 119 ? 11.415 10.508 -35.837 1.00 96.75 119 ASP A N 1
ATOM 937 C CA . ASP A 1 119 ? 10.982 9.117 -35.896 1.00 96.75 119 ASP A CA 1
ATOM 938 C C . ASP A 1 119 ? 11.268 8.393 -34.574 1.00 96.75 119 ASP A C 1
ATOM 940 O O . ASP A 1 119 ? 12.391 7.967 -34.307 1.00 96.75 119 ASP A O 1
ATOM 944 N N . ASP A 1 120 ? 10.238 8.278 -33.733 1.00 97.00 120 ASP A N 1
ATOM 945 C CA . ASP A 1 120 ? 10.298 7.604 -32.432 1.00 97.00 120 ASP A CA 1
ATOM 946 C C . ASP A 1 120 ? 10.301 6.080 -32.607 1.00 97.00 120 ASP A C 1
ATOM 948 O O . ASP A 1 120 ? 9.240 5.441 -32.671 1.00 97.00 120 ASP A O 1
ATOM 952 N N . LEU A 1 121 ? 11.491 5.479 -32.673 1.00 98.12 121 LEU A N 1
ATOM 953 C CA . LEU A 1 121 ? 11.600 4.037 -32.882 1.00 98.12 121 LEU A CA 1
ATOM 954 C C . LEU A 1 121 ? 10.993 3.254 -31.709 1.00 98.12 121 LEU A C 1
ATOM 956 O O . LEU A 1 121 ? 10.351 2.230 -31.933 1.00 98.12 121 LEU A O 1
ATOM 960 N N . THR A 1 122 ? 11.107 3.753 -30.474 1.00 97.44 122 THR A N 1
ATOM 961 C CA . THR A 1 122 ? 10.532 3.099 -29.287 1.00 97.44 122 THR A CA 1
ATOM 962 C C . THR A 1 122 ? 9.015 2.943 -29.447 1.00 97.44 122 THR A C 1
ATOM 964 O O . THR A 1 122 ? 8.474 1.843 -29.291 1.00 97.44 122 THR A O 1
ATOM 967 N N . ARG A 1 123 ? 8.315 4.028 -29.804 1.00 96.31 123 ARG A N 1
ATOM 968 C CA . ARG A 1 123 ? 6.858 4.019 -30.006 1.00 96.31 123 ARG A CA 1
ATOM 969 C C . ARG A 1 123 ? 6.450 3.237 -31.256 1.00 96.31 123 ARG A C 1
ATOM 971 O O . ARG A 1 123 ? 5.439 2.525 -31.238 1.00 96.31 123 ARG A O 1
ATOM 978 N N . LYS A 1 124 ? 7.228 3.344 -32.335 1.00 97.94 124 LYS A N 1
ATOM 979 C CA . LYS A 1 124 ? 6.989 2.590 -33.572 1.00 97.94 124 LYS A CA 1
ATOM 980 C C . LYS A 1 124 ? 7.065 1.081 -33.324 1.00 97.94 124 LYS A C 1
ATOM 982 O O . LYS A 1 124 ? 6.180 0.343 -33.756 1.00 97.94 124 LYS A O 1
ATOM 987 N N . LEU A 1 125 ? 8.074 0.623 -32.581 1.00 98.62 125 LEU A N 1
ATOM 988 C CA . LEU A 1 125 ? 8.228 -0.788 -32.230 1.00 98.62 125 LEU A CA 1
ATOM 989 C C . LEU A 1 125 ? 7.129 -1.279 -31.292 1.00 98.62 125 LEU A C 1
ATOM 991 O O . LEU A 1 125 ? 6.651 -2.391 -31.492 1.00 98.62 125 LEU A O 1
ATOM 995 N N . ALA A 1 126 ? 6.671 -0.464 -30.336 1.00 98.12 126 ALA A N 1
ATOM 996 C CA . ALA A 1 126 ? 5.502 -0.813 -29.526 1.00 98.12 126 ALA A CA 1
ATOM 997 C C . ALA A 1 126 ? 4.269 -1.080 -30.409 1.00 98.12 126 ALA A C 1
ATOM 999 O O . ALA A 1 126 ? 3.661 -2.142 -30.310 1.00 98.12 126 ALA A O 1
ATOM 1000 N N . THR A 1 127 ? 3.981 -0.182 -31.358 1.00 98.12 127 THR A N 1
ATOM 1001 C CA . THR A 1 127 ? 2.861 -0.335 -32.310 1.00 98.12 127 THR A CA 1
ATOM 1002 C C . THR A 1 127 ? 2.989 -1.623 -33.135 1.00 98.12 127 THR A C 1
ATOM 1004 O O . THR A 1 127 ? 2.013 -2.342 -33.354 1.00 98.12 127 THR A O 1
ATOM 1007 N N . TYR A 1 128 ? 4.206 -1.955 -33.573 1.00 98.62 128 TYR A N 1
ATOM 1008 C CA . TYR A 1 128 ? 4.469 -3.192 -34.307 1.00 98.62 128 TYR A CA 1
ATOM 1009 C C . TYR A 1 128 ? 4.285 -4.447 -33.441 1.00 98.62 128 TYR A C 1
ATOM 1011 O O . TYR A 1 128 ? 3.682 -5.419 -33.897 1.00 98.62 128 TYR A O 1
ATOM 1019 N N . ILE A 1 129 ? 4.745 -4.424 -32.187 1.00 98.56 129 ILE A N 1
ATOM 1020 C CA . ILE A 1 129 ? 4.547 -5.523 -31.233 1.00 98.56 129 ILE A CA 1
ATOM 1021 C C . ILE A 1 129 ? 3.053 -5.755 -30.988 1.00 98.56 129 ILE A C 1
ATOM 1023 O O . ILE A 1 129 ? 2.621 -6.903 -31.041 1.00 98.56 129 ILE A O 1
ATOM 1027 N N . GLU A 1 130 ? 2.256 -4.704 -30.773 1.00 97.81 130 GLU A N 1
ATOM 1028 C CA . GLU A 1 130 ? 0.799 -4.827 -30.593 1.00 97.81 130 GLU A CA 1
ATOM 1029 C C . GLU A 1 130 ? 0.122 -5.430 -31.821 1.00 97.81 130 GLU A C 1
ATOM 1031 O O . GLU A 1 130 ? -0.729 -6.315 -31.698 1.00 97.81 130 GLU A O 1
ATOM 1036 N N . HIS A 1 131 ? 0.525 -4.990 -33.015 1.00 97.69 131 HIS A N 1
ATOM 1037 C CA . HIS A 1 131 ? 0.008 -5.527 -34.270 1.00 97.69 131 HIS A CA 1
ATOM 1038 C C . HIS A 1 131 ? 0.305 -7.025 -34.409 1.00 97.69 131 HIS A C 1
ATOM 1040 O O . HIS A 1 131 ? -0.600 -7.810 -34.699 1.00 97.69 131 HIS A O 1
ATOM 1046 N N . VAL A 1 132 ? 1.543 -7.445 -34.131 1.00 96.88 132 VAL A N 1
ATOM 1047 C CA . VAL A 1 132 ? 1.942 -8.862 -34.144 1.00 96.88 132 VAL A CA 1
ATOM 1048 C C . VAL A 1 132 ? 1.211 -9.660 -33.059 1.00 96.88 132 VAL A C 1
ATOM 1050 O O . VAL A 1 132 ? 0.676 -10.735 -33.337 1.00 96.88 132 VAL A O 1
ATOM 1053 N N . ALA A 1 133 ? 1.132 -9.135 -31.837 1.00 96.44 133 ALA A N 1
ATOM 1054 C CA . ALA A 1 133 ? 0.433 -9.767 -30.722 1.00 96.44 133 ALA A CA 1
ATOM 1055 C C . ALA A 1 133 ? -1.051 -9.999 -31.048 1.00 96.44 133 ALA A C 1
ATOM 1057 O O . ALA A 1 133 ? -1.578 -11.087 -30.808 1.00 96.44 133 ALA A O 1
ATOM 1058 N N . LYS A 1 134 ? -1.708 -9.016 -31.676 1.00 95.31 134 LYS A N 1
ATOM 1059 C CA . LYS A 1 134 ? -3.102 -9.115 -32.119 1.00 95.31 134 LYS A CA 1
ATOM 1060 C C . LYS A 1 134 ? -3.293 -10.179 -33.199 1.00 95.31 134 LYS A C 1
ATOM 1062 O O . LYS A 1 134 ? -4.246 -10.949 -33.108 1.00 95.31 134 LYS A O 1
ATOM 1067 N N . GLN A 1 135 ? -2.400 -10.251 -34.191 1.00 93.56 135 GLN A N 1
ATOM 1068 C CA . GLN A 1 135 ? -2.458 -11.286 -35.234 1.00 93.56 135 GLN A CA 1
ATOM 1069 C C . GLN A 1 135 ? -2.399 -12.701 -34.655 1.00 93.56 135 GLN A C 1
ATOM 1071 O O . GLN A 1 135 ? -3.099 -13.596 -35.121 1.00 93.56 135 GLN A O 1
ATOM 1076 N N . LEU A 1 136 ? -1.560 -12.894 -33.639 1.00 93.06 136 LEU A N 1
ATOM 1077 C CA . LEU A 1 136 ? -1.315 -14.188 -33.006 1.00 93.06 136 LEU A CA 1
ATOM 1078 C C . LEU A 1 136 ? -2.309 -14.499 -31.868 1.00 93.06 136 LEU A C 1
ATOM 1080 O O . LEU A 1 136 ? -2.326 -15.610 -31.334 1.00 93.06 136 LEU A O 1
ATOM 1084 N N . GLY A 1 137 ? -3.155 -13.532 -31.496 1.00 94.38 137 GLY A N 1
ATOM 1085 C CA . GLY A 1 137 ? -4.069 -13.639 -30.362 1.00 94.38 137 GLY A CA 1
ATOM 1086 C C . GLY A 1 137 ? -3.327 -13.880 -29.048 1.00 94.38 137 GLY A C 1
ATOM 1087 O O . GLY A 1 137 ? -3.695 -14.803 -28.324 1.00 94.38 137 GLY A O 1
ATOM 1088 N N . ILE A 1 138 ? -2.259 -13.117 -28.811 1.00 96.06 138 ILE A N 1
ATOM 1089 C CA . ILE A 1 138 ? -1.403 -13.148 -27.617 1.00 96.06 138 ILE A CA 1
ATOM 1090 C C . ILE A 1 138 ? -2.117 -12.477 -26.445 1.00 96.06 138 ILE A C 1
ATOM 1092 O O . ILE A 1 138 ? -2.750 -11.437 -26.608 1.00 96.06 138 ILE A O 1
ATOM 1096 N N . GLU A 1 139 ? -1.979 -13.063 -25.260 1.00 95.19 139 GLU A N 1
ATOM 1097 C CA . GLU A 1 139 ? -2.527 -12.530 -24.008 1.00 95.19 139 GLU A CA 1
ATOM 1098 C C . GLU A 1 139 ? -1.468 -11.785 -23.191 1.00 95.19 139 GLU A C 1
ATOM 1100 O O . GLU A 1 139 ? -1.798 -10.890 -22.417 1.00 95.19 139 GLU A O 1
ATOM 1105 N N . THR A 1 140 ? -0.190 -12.143 -23.352 1.00 96.50 140 THR A N 1
ATOM 1106 C CA . THR A 1 140 ? 0.906 -11.567 -22.569 1.00 96.50 140 THR A CA 1
ATOM 1107 C C . THR A 1 140 ? 2.137 -11.296 -23.422 1.00 96.50 140 THR A C 1
ATOM 1109 O O . THR A 1 140 ? 2.626 -12.182 -24.124 1.00 96.50 140 THR A O 1
ATOM 1112 N N . VAL A 1 141 ? 2.687 -10.087 -23.308 1.00 98.25 141 VAL A N 1
ATOM 1113 C CA . VAL A 1 141 ? 3.959 -9.718 -23.945 1.00 98.25 141 VAL A CA 1
ATOM 1114 C C . VAL A 1 141 ? 5.062 -9.629 -22.891 1.00 98.25 141 VAL A C 1
ATOM 1116 O O . VAL A 1 141 ? 4.944 -8.887 -21.918 1.00 98.25 141 VAL A O 1
ATOM 1119 N N . VAL A 1 142 ? 6.161 -10.355 -23.087 1.00 98.44 142 VAL A N 1
ATOM 1120 C CA . VAL A 1 142 ? 7.353 -10.271 -22.234 1.00 98.44 142 VAL A CA 1
ATOM 1121 C C . VAL A 1 142 ? 8.481 -9.629 -23.024 1.00 98.44 142 VAL A C 1
ATOM 1123 O O . VAL A 1 142 ? 8.985 -10.223 -23.970 1.00 98.44 142 VAL A O 1
ATOM 1126 N N . LEU A 1 143 ? 8.910 -8.432 -22.635 1.00 98.62 143 LEU A N 1
ATOM 1127 C CA . LEU A 1 143 ? 10.088 -7.795 -23.232 1.00 98.62 143 LEU A CA 1
ATOM 1128 C C . LEU A 1 143 ? 11.303 -8.159 -22.393 1.00 98.62 143 LEU A C 1
ATOM 1130 O O . LEU A 1 143 ? 11.216 -8.109 -21.172 1.00 98.62 143 LEU A O 1
ATOM 1134 N N . LEU A 1 144 ? 12.438 -8.505 -22.993 1.00 97.06 144 LEU A N 1
ATOM 1135 C CA . LEU A 1 144 ? 13.643 -8.784 -22.210 1.00 97.06 144 LEU A CA 1
ATOM 1136 C C . LEU A 1 144 ? 14.896 -8.214 -22.847 1.00 97.06 144 LEU A C 1
ATOM 1138 O O . LEU A 1 144 ? 15.062 -8.245 -24.063 1.00 97.06 144 LEU A O 1
ATOM 1142 N N . GLY A 1 145 ? 15.803 -7.725 -22.013 1.00 96.88 145 GLY A N 1
ATOM 1143 C CA . GLY A 1 145 ? 17.084 -7.218 -22.474 1.00 96.88 145 GLY A CA 1
ATOM 1144 C C . GLY A 1 145 ? 18.034 -6.924 -21.326 1.00 96.88 145 GLY A C 1
ATOM 1145 O O . GLY A 1 145 ? 17.632 -6.757 -20.173 1.00 96.88 145 GLY A O 1
ATOM 1146 N N . SER A 1 146 ? 19.321 -6.864 -21.647 1.00 95.06 146 SER A N 1
ATOM 1147 C CA . SER A 1 146 ? 20.370 -6.458 -20.712 1.00 95.06 146 SER A CA 1
ATOM 1148 C C . SER A 1 146 ? 20.932 -5.098 -21.089 1.00 95.06 146 SER A C 1
ATOM 1150 O O . SER A 1 146 ? 21.010 -4.790 -22.281 1.00 95.06 146 SER A O 1
ATOM 1152 N N . SER A 1 147 ? 21.405 -4.324 -20.109 1.00 94.31 147 SER A N 1
ATOM 1153 C CA . SER A 1 147 ? 22.076 -3.047 -20.377 1.00 94.31 147 SER A CA 1
ATOM 1154 C C . SER A 1 147 ? 21.156 -2.146 -21.225 1.00 94.31 147 SER A C 1
ATOM 1156 O O . SER A 1 147 ? 20.010 -1.911 -20.828 1.00 94.31 147 SER A O 1
ATOM 1158 N N . GLY A 1 148 ? 21.589 -1.705 -22.414 1.00 96.31 148 GLY A N 1
ATOM 1159 C CA . GLY A 1 148 ? 20.787 -0.831 -23.276 1.00 96.31 148 GLY A CA 1
ATOM 1160 C C . GLY A 1 148 ? 19.522 -1.499 -23.822 1.00 96.31 148 GLY A C 1
ATOM 1161 O O . GLY A 1 148 ? 18.502 -0.842 -24.007 1.00 96.31 148 GLY A O 1
ATOM 1162 N N . GLY A 1 149 ? 19.538 -2.826 -23.974 1.00 97.38 149 GLY A N 1
ATOM 1163 C CA . GLY A 1 149 ? 18.340 -3.599 -24.301 1.00 97.38 149 GLY A CA 1
ATOM 1164 C C . GLY A 1 149 ? 17.354 -3.656 -23.134 1.00 97.38 149 GLY A C 1
ATOM 1165 O O . GLY A 1 149 ? 16.151 -3.727 -23.350 1.00 97.38 149 GLY A O 1
ATOM 1166 N N . GLY A 1 150 ? 17.842 -3.584 -21.890 1.00 97.62 150 GLY A N 1
ATOM 1167 C CA . GLY A 1 150 ? 16.995 -3.504 -20.700 1.00 97.62 150 GLY A CA 1
ATOM 1168 C C . GLY A 1 150 ? 16.314 -2.138 -20.560 1.00 97.62 150 GLY A C 1
ATOM 1169 O O . GLY A 1 150 ? 15.134 -2.082 -20.213 1.00 97.62 150 GLY A O 1
ATOM 1170 N N . TYR A 1 151 ? 17.013 -1.053 -20.920 1.00 98.31 151 TYR A N 1
ATOM 1171 C CA . TYR A 1 151 ? 16.401 0.273 -21.089 1.00 98.31 151 TYR A CA 1
ATOM 1172 C C . TYR A 1 151 ? 15.267 0.217 -22.119 1.00 98.31 151 TYR A C 1
ATOM 1174 O O . TYR A 1 151 ? 14.136 0.601 -21.820 1.00 98.31 151 TYR A O 1
ATOM 1182 N N . ALA A 1 152 ? 15.551 -0.328 -23.307 1.00 98.44 152 ALA A N 1
ATOM 1183 C CA . ALA A 1 152 ? 14.573 -0.448 -24.382 1.00 98.44 152 ALA A CA 1
ATOM 1184 C C . ALA A 1 152 ? 13.378 -1.326 -23.979 1.00 98.44 152 ALA A C 1
ATOM 1186 O O . ALA A 1 152 ? 12.237 -0.962 -24.250 1.00 98.44 152 ALA A O 1
ATOM 1187 N N . ALA A 1 153 ? 13.613 -2.430 -23.261 1.00 98.44 153 ALA A N 1
ATOM 1188 C CA . ALA A 1 153 ? 12.555 -3.313 -22.776 1.00 98.44 153 ALA A CA 1
ATOM 1189 C C . ALA A 1 153 ? 11.567 -2.574 -21.868 1.00 98.44 153 ALA A C 1
ATOM 1191 O O . ALA A 1 153 ? 10.356 -2.730 -22.029 1.00 98.44 153 ALA A O 1
ATOM 1192 N N . ILE A 1 154 ? 12.060 -1.768 -20.921 1.00 98.06 154 ILE A N 1
ATOM 1193 C CA . ILE A 1 154 ? 11.189 -0.969 -20.048 1.00 98.06 154 ILE A CA 1
ATOM 1194 C C . ILE A 1 154 ? 10.526 0.158 -20.848 1.00 98.06 154 ILE A C 1
ATOM 1196 O O . ILE A 1 154 ? 9.320 0.351 -20.722 1.00 98.06 154 ILE A O 1
ATOM 1200 N N . SER A 1 155 ? 11.282 0.869 -21.689 1.00 97.44 155 SER A N 1
ATOM 1201 C CA . SER A 1 155 ? 10.799 2.022 -22.460 1.00 97.44 155 SER A CA 1
ATOM 1202 C C . SER A 1 155 ? 9.669 1.651 -23.428 1.00 97.44 155 SER A C 1
ATOM 1204 O O . SER A 1 155 ? 8.580 2.219 -23.345 1.00 97.44 155 SER A O 1
ATOM 1206 N N . ILE A 1 156 ? 9.880 0.638 -24.278 1.00 98.19 156 ILE A N 1
ATOM 1207 C CA . ILE A 1 156 ? 8.860 0.106 -25.195 1.00 98.19 156 ILE A CA 1
ATOM 1208 C C . ILE A 1 156 ? 7.680 -0.448 -24.394 1.00 98.19 156 ILE A C 1
ATOM 1210 O O . ILE A 1 156 ? 6.529 -0.182 -24.735 1.00 98.19 156 ILE A O 1
ATOM 1214 N N . GLY A 1 157 ? 7.975 -1.157 -23.296 1.00 96.38 157 GLY A N 1
ATOM 1215 C CA . GLY A 1 157 ? 6.977 -1.709 -22.388 1.00 96.38 157 GLY A CA 1
ATOM 1216 C C . GLY A 1 157 ? 5.934 -0.680 -21.970 1.00 96.38 157 GLY A C 1
ATOM 1217 O O . GLY A 1 157 ? 4.757 -1.003 -22.022 1.00 96.38 157 GLY A O 1
ATOM 1218 N N . THR A 1 158 ? 6.326 0.563 -21.654 1.00 94.69 158 THR A N 1
ATOM 1219 C CA . THR A 1 158 ? 5.397 1.610 -21.164 1.00 94.69 158 THR A CA 1
ATOM 1220 C C . THR A 1 158 ? 4.179 1.868 -22.053 1.00 94.69 158 THR A C 1
ATOM 1222 O O . THR A 1 158 ? 3.141 2.283 -21.538 1.00 94.69 158 THR A O 1
ATOM 1225 N N . TYR A 1 159 ? 4.273 1.566 -23.349 1.00 95.00 159 TYR A N 1
ATOM 1226 C CA . TYR A 1 159 ? 3.179 1.704 -24.310 1.00 95.00 159 TYR A CA 1
ATOM 1227 C C . TYR A 1 159 ? 2.265 0.476 -24.419 1.00 95.00 159 TYR A C 1
ATOM 1229 O O . TYR A 1 159 ? 1.192 0.589 -24.996 1.00 95.00 159 TYR A O 1
ATOM 1237 N N . LEU A 1 160 ? 2.675 -0.680 -23.892 1.00 94.00 160 LEU A N 1
ATOM 1238 C CA . LEU A 1 160 ? 2.020 -1.968 -24.111 1.00 94.00 160 LEU A CA 1
ATOM 1239 C C . LEU A 1 160 ? 1.163 -2.383 -22.911 1.00 94.00 160 LEU A C 1
ATOM 1241 O O . LEU A 1 160 ? 1.653 -2.492 -21.781 1.00 94.00 160 LEU A O 1
ATOM 1245 N N . GLU A 1 161 ? -0.100 -2.716 -23.167 1.00 89.25 161 GLU A N 1
ATOM 1246 C CA . GLU A 1 161 ? -0.970 -3.362 -22.177 1.00 89.25 161 GLU A CA 1
ATOM 1247 C C . GLU A 1 161 ? -0.610 -4.843 -21.986 1.00 89.25 161 GLU A C 1
ATOM 1249 O O . GLU A 1 161 ? -0.021 -5.471 -22.865 1.00 89.25 161 GLU A O 1
ATOM 1254 N N . ASN A 1 162 ? -0.957 -5.412 -20.823 1.00 91.94 162 ASN A N 1
ATOM 1255 C CA . ASN A 1 162 ? -0.692 -6.818 -20.476 1.00 91.94 162 ASN A CA 1
ATOM 1256 C C . ASN A 1 162 ? 0.761 -7.252 -20.752 1.00 91.94 162 ASN A C 1
ATOM 1258 O O . ASN A 1 162 ? 1.032 -8.364 -21.214 1.00 91.94 162 ASN A O 1
ATOM 1262 N N . SER A 1 163 ? 1.707 -6.352 -20.472 1.00 96.06 163 SER A N 1
ATOM 1263 C CA . SER A 1 163 ? 3.126 -6.549 -20.747 1.00 96.06 163 SER A CA 1
ATOM 1264 C C . SER A 1 163 ? 3.974 -6.561 -19.474 1.00 96.06 163 SER A C 1
ATOM 1266 O O . SER A 1 163 ? 3.647 -5.912 -18.472 1.00 96.06 163 SER A O 1
ATOM 1268 N N . CYS A 1 164 ? 5.082 -7.305 -19.497 1.00 97.38 164 CYS A N 1
ATOM 1269 C CA . CYS A 1 164 ? 6.086 -7.268 -18.438 1.00 97.38 164 CYS A CA 1
ATOM 1270 C C . CYS A 1 164 ? 7.511 -7.273 -19.005 1.00 97.38 164 CYS A C 1
ATOM 1272 O O . CYS A 1 164 ? 7.896 -8.180 -19.740 1.00 97.38 164 CYS A O 1
ATOM 1274 N N . SER A 1 165 ? 8.304 -6.266 -18.645 1.00 98.19 165 SER A N 1
ATOM 1275 C CA . SER A 1 165 ? 9.697 -6.130 -19.076 1.00 98.19 165 SER A CA 1
ATOM 1276 C C . SER A 1 165 ? 10.655 -6.789 -18.082 1.00 98.19 165 SER A C 1
ATOM 1278 O O . SER A 1 165 ? 10.552 -6.552 -16.887 1.00 98.19 165 SER A O 1
ATOM 1280 N N . ILE A 1 166 ? 11.635 -7.557 -18.544 1.00 97.94 166 ILE A N 1
ATOM 1281 C CA . ILE A 1 166 ? 12.726 -8.108 -17.736 1.00 97.94 166 ILE A CA 1
ATOM 1282 C C . ILE A 1 166 ? 14.007 -7.392 -18.147 1.00 97.94 166 ILE A C 1
ATOM 1284 O O . ILE A 1 166 ? 14.529 -7.591 -19.246 1.00 97.94 166 ILE A O 1
ATOM 1288 N N . ALA A 1 167 ? 14.503 -6.536 -17.264 1.00 97.25 167 ALA A N 1
ATOM 1289 C CA . ALA A 1 167 ? 15.656 -5.697 -17.525 1.00 97.25 167 ALA A CA 1
ATOM 1290 C C . ALA A 1 167 ? 16.826 -6.139 -16.645 1.00 97.25 167 ALA A C 1
ATOM 1292 O O . ALA A 1 167 ? 16.777 -6.007 -15.422 1.00 97.25 167 ALA A O 1
ATOM 1293 N N . PHE A 1 168 ? 17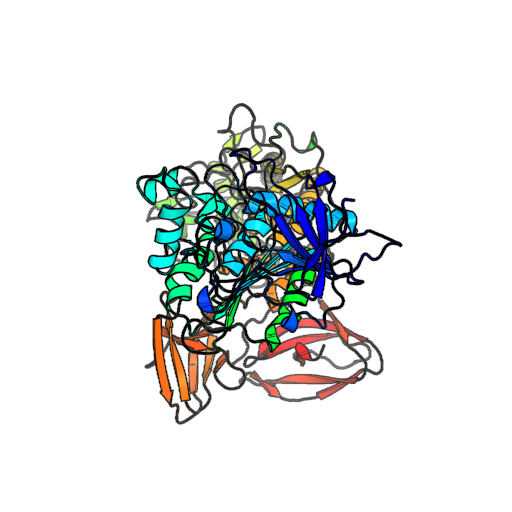.880 -6.663 -17.270 1.00 96.44 168 PHE A N 1
ATOM 1294 C CA . PHE A 1 168 ? 19.078 -7.116 -16.567 1.00 96.44 168 PHE A CA 1
ATOM 1295 C C . PHE A 1 168 ? 20.163 -6.039 -16.554 1.00 96.44 168 PHE A C 1
ATOM 1297 O O . PHE A 1 168 ? 20.650 -5.635 -17.611 1.00 96.44 168 PHE A O 1
ATOM 1304 N N . THR A 1 169 ? 20.548 -5.600 -15.358 1.00 95.25 169 THR A N 1
ATOM 1305 C CA . THR A 1 169 ? 21.492 -4.512 -15.074 1.00 95.25 169 THR A CA 1
ATOM 1306 C C . THR A 1 169 ? 21.340 -3.370 -16.094 1.00 95.25 169 THR A C 1
ATOM 1308 O O . THR A 1 169 ? 22.280 -3.068 -16.832 1.00 95.25 169 THR A O 1
ATOM 1311 N N . PRO A 1 170 ? 20.124 -2.807 -16.256 1.00 96.75 170 PRO A N 1
ATOM 1312 C CA . PRO A 1 170 ? 19.849 -1.866 -17.332 1.00 96.75 170 PRO A CA 1
ATOM 1313 C C . PRO A 1 170 ? 20.453 -0.492 -17.042 1.00 96.75 170 PRO A C 1
ATOM 1315 O O . PRO A 1 170 ? 20.622 -0.105 -15.884 1.00 96.75 170 PRO A O 1
ATOM 1318 N N . GLN A 1 171 ? 20.701 0.286 -18.096 1.00 96.62 171 GLN A N 1
ATOM 1319 C CA . GLN A 1 171 ? 20.712 1.738 -17.935 1.00 96.62 171 GLN A CA 1
ATOM 1320 C C . GLN A 1 171 ? 19.278 2.230 -17.698 1.00 96.62 171 GLN A C 1
ATOM 1322 O O . GLN A 1 171 ? 18.323 1.686 -18.251 1.00 96.62 171 GLN A O 1
ATOM 1327 N N . THR A 1 172 ? 19.123 3.296 -16.916 1.00 97.44 172 THR A N 1
ATOM 1328 C CA . THR A 1 172 ? 17.840 4.011 -16.741 1.00 97.44 172 THR A CA 1
ATOM 1329 C C . THR A 1 172 ? 17.907 5.468 -17.194 1.00 97.44 172 THR A C 1
ATOM 1331 O O . THR A 1 172 ? 16.874 6.112 -17.356 1.00 97.44 172 THR A O 1
ATOM 1334 N N . ASN A 1 173 ? 19.115 5.966 -17.451 1.00 96.62 173 ASN A N 1
ATOM 1335 C CA . ASN A 1 173 ? 19.399 7.271 -18.025 1.00 96.62 173 ASN A CA 1
ATOM 1336 C C . ASN A 1 173 ? 20.521 7.082 -19.052 1.00 96.62 173 ASN A C 1
ATOM 1338 O O . ASN A 1 173 ? 21.572 6.536 -18.717 1.00 96.62 173 ASN A O 1
ATOM 1342 N N . VAL A 1 174 ? 20.276 7.487 -20.296 1.00 96.06 174 VAL A N 1
ATOM 1343 C CA . VAL A 1 174 ? 21.210 7.322 -21.423 1.00 96.06 174 VAL A CA 1
ATOM 1344 C C . VAL A 1 174 ? 22.513 8.090 -21.188 1.00 96.06 174 VAL A C 1
ATOM 1346 O O . VAL A 1 174 ? 23.586 7.627 -21.576 1.00 96.06 174 VAL A O 1
ATOM 1349 N N . TRP A 1 175 ? 22.432 9.236 -20.512 1.00 94.25 175 TRP A N 1
ATOM 1350 C CA . TRP A 1 175 ? 23.559 10.140 -20.286 1.00 94.25 175 TRP A CA 1
ATOM 1351 C C . TRP A 1 175 ? 24.480 9.702 -19.145 1.00 94.25 175 TRP A C 1
ATOM 1353 O O . TRP A 1 175 ? 25.657 10.041 -19.153 1.00 94.25 175 TRP A O 1
ATOM 1363 N N . GLU A 1 176 ? 23.961 8.908 -18.206 1.00 91.62 176 GLU A N 1
ATOM 1364 C CA . GLU A 1 176 ? 24.704 8.381 -17.049 1.00 91.62 176 GLU A CA 1
ATOM 1365 C C . GLU A 1 176 ? 25.445 7.068 -17.362 1.00 91.62 176 GLU A C 1
ATOM 1367 O O . GLU A 1 176 ? 25.948 6.396 -16.463 1.00 91.62 176 GLU A O 1
ATOM 1372 N N . PHE A 1 177 ? 25.487 6.683 -18.641 1.00 88.62 177 PHE A N 1
ATOM 1373 C CA . PHE A 1 177 ? 26.314 5.587 -19.136 1.00 88.62 177 PHE A CA 1
ATOM 1374 C C . PHE A 1 177 ? 27.627 6.107 -19.741 1.00 88.62 177 PHE A C 1
ATOM 1376 O O . PHE A 1 177 ? 27.891 7.308 -19.751 1.00 88.62 177 PHE A O 1
ATOM 1383 N N . THR A 1 178 ? 28.481 5.214 -20.260 1.00 84.44 178 THR A N 1
ATOM 1384 C CA . THR A 1 178 ? 29.806 5.595 -20.762 1.00 84.44 178 THR A CA 1
ATOM 1385 C C . THR A 1 178 ? 29.703 6.716 -21.812 1.00 84.44 178 THR A C 1
ATOM 1387 O O . THR A 1 178 ? 29.060 6.509 -22.849 1.00 84.44 178 THR A O 1
ATOM 1390 N N . PRO A 1 179 ? 30.388 7.866 -21.616 1.00 84.38 179 PRO A N 1
ATOM 1391 C CA . PRO A 1 179 ? 30.210 9.060 -22.446 1.00 84.38 179 PRO A CA 1
ATOM 1392 C C . PRO A 1 179 ? 30.426 8.861 -23.948 1.00 84.38 179 PRO A C 1
ATOM 1394 O O . PRO A 1 179 ? 29.909 9.633 -24.745 1.00 84.38 179 PRO A O 1
ATOM 1397 N N . GLY A 1 180 ? 31.201 7.851 -24.356 1.00 89.38 180 GLY A N 1
ATOM 1398 C CA . GLY A 1 180 ? 31.408 7.540 -25.772 1.00 89.38 180 GLY A CA 1
ATOM 1399 C C . GLY A 1 180 ? 30.116 7.136 -26.486 1.00 89.38 180 GLY A C 1
ATOM 1400 O O . GLY A 1 180 ? 29.867 7.598 -27.593 1.00 89.38 180 GLY A O 1
ATOM 1401 N N . HIS A 1 181 ? 29.260 6.329 -25.851 1.00 91.62 181 HIS A N 1
ATOM 1402 C CA . HIS A 1 181 ? 28.025 5.859 -26.486 1.00 91.62 181 HIS A CA 1
ATOM 1403 C C . HIS A 1 181 ? 27.001 6.986 -26.640 1.00 91.62 181 HIS A C 1
ATOM 1405 O O . HIS A 1 181 ? 26.461 7.181 -27.726 1.00 91.62 181 HIS A O 1
ATOM 1411 N N . SER A 1 182 ? 26.761 7.748 -25.572 1.00 92.25 182 SER A N 1
ATOM 1412 C CA . SER A 1 182 ? 25.775 8.832 -25.570 1.00 92.25 182 SER A CA 1
ATOM 1413 C C . SER A 1 182 ? 26.197 10.010 -26.455 1.00 92.25 182 SER A C 1
ATOM 1415 O O . SER A 1 182 ? 25.364 10.551 -27.180 1.00 92.25 182 SER A O 1
ATOM 1417 N N . LYS A 1 183 ? 27.494 10.359 -26.492 1.00 92.69 183 LYS A N 1
ATOM 1418 C CA . LYS A 1 183 ? 28.010 11.382 -27.419 1.00 92.69 183 LYS A CA 1
ATOM 1419 C C . LYS A 1 183 ? 27.906 10.953 -28.877 1.00 92.69 183 LYS A C 1
ATOM 1421 O O . LYS A 1 183 ? 27.505 11.767 -29.700 1.00 92.69 183 LYS A O 1
ATOM 1426 N N . ASN A 1 184 ? 28.233 9.700 -29.199 1.00 94.62 184 ASN A N 1
ATOM 1427 C CA . ASN A 1 184 ? 28.089 9.204 -30.568 1.00 94.62 184 ASN A CA 1
ATOM 1428 C C . ASN A 1 184 ? 26.616 9.204 -30.994 1.00 94.62 184 ASN A C 1
ATOM 1430 O O . ASN A 1 184 ? 26.317 9.624 -32.103 1.00 94.62 184 ASN A O 1
ATOM 1434 N N . LEU A 1 185 ? 25.691 8.814 -30.107 1.00 95.31 185 LEU A N 1
ATOM 1435 C CA . LEU A 1 185 ? 24.258 8.909 -30.390 1.00 95.31 185 LEU A CA 1
ATOM 1436 C C . LEU A 1 185 ? 23.838 10.351 -30.701 1.00 95.31 185 LEU A C 1
ATOM 1438 O O . LEU A 1 185 ? 23.208 10.592 -31.725 1.00 95.31 185 LEU A O 1
ATOM 1442 N N . MET A 1 186 ? 24.206 11.304 -29.842 1.00 94.75 186 MET A N 1
ATOM 1443 C CA . MET A 1 186 ? 23.874 12.716 -30.038 1.00 94.75 186 MET A CA 1
ATOM 1444 C C . MET A 1 186 ? 24.437 13.247 -31.362 1.00 94.75 186 MET A C 1
ATOM 1446 O O . MET A 1 186 ? 23.695 13.813 -32.154 1.00 94.75 186 MET A O 1
ATOM 1450 N N . ASN A 1 187 ? 25.722 13.008 -31.631 1.00 94.81 187 ASN A N 1
ATOM 1451 C CA . ASN A 1 187 ? 26.397 13.556 -32.807 1.00 94.81 187 ASN A CA 1
ATOM 1452 C C . ASN A 1 187 ? 25.888 12.961 -34.128 1.00 94.81 187 ASN A C 1
ATOM 1454 O O . ASN A 1 187 ? 25.780 13.683 -35.114 1.00 94.81 187 ASN A O 1
ATOM 1458 N N . GLU A 1 188 ? 25.606 11.657 -34.161 1.00 95.69 188 GLU A N 1
ATOM 1459 C CA . GLU A 1 188 ? 25.262 10.955 -35.406 1.00 95.69 188 GLU A CA 1
ATOM 1460 C C . GLU A 1 188 ? 23.751 10.944 -35.686 1.00 95.69 188 GLU A C 1
ATOM 1462 O O . GLU A 1 188 ? 23.343 10.862 -36.843 1.00 95.69 188 GLU A O 1
ATOM 1467 N N . VAL A 1 189 ? 22.912 11.003 -34.643 1.00 96.31 189 VAL A N 1
ATOM 1468 C CA . VAL A 1 189 ? 21.449 10.835 -34.764 1.00 96.31 189 VAL A CA 1
ATOM 1469 C C . VAL A 1 189 ? 20.678 12.120 -34.454 1.00 96.31 189 VAL A C 1
ATOM 1471 O O . VAL A 1 189 ? 19.562 12.287 -34.946 1.00 96.31 189 VAL A O 1
ATOM 1474 N N . PHE A 1 190 ? 21.265 13.038 -33.681 1.00 95.62 190 PHE A N 1
ATOM 1475 C CA . PHE A 1 190 ? 20.658 14.319 -33.302 1.00 95.62 190 PHE A CA 1
ATOM 1476 C C . PHE A 1 190 ? 21.589 15.522 -33.566 1.00 95.62 190 PHE A C 1
ATOM 1478 O O . PHE A 1 190 ? 21.767 16.359 -32.673 1.00 95.62 190 PHE A O 1
ATOM 1485 N N . PRO A 1 191 ? 22.200 15.645 -34.763 1.00 92.75 191 PRO A N 1
ATOM 1486 C CA . PRO A 1 191 ? 23.169 16.706 -35.055 1.00 92.75 191 PRO A CA 1
ATOM 1487 C C . PRO A 1 191 ? 22.572 18.124 -35.007 1.00 92.75 191 PRO A C 1
ATOM 1489 O O . PRO A 1 191 ? 23.312 19.105 -35.012 1.00 92.75 191 PRO A O 1
ATOM 1492 N N . GLU A 1 192 ? 21.244 18.253 -34.977 1.00 91.75 192 GLU A N 1
ATOM 1493 C CA . GLU A 1 192 ? 20.524 19.527 -34.915 1.00 91.75 192 GLU A CA 1
ATOM 1494 C C . GLU A 1 192 ? 20.507 20.143 -33.508 1.00 91.75 192 GLU A C 1
ATOM 1496 O O . GLU A 1 192 ? 20.115 21.302 -33.358 1.00 91.75 192 GLU A O 1
ATOM 1501 N N . PHE A 1 193 ? 20.891 19.383 -32.480 1.00 93.81 193 PHE A N 1
ATOM 1502 C CA . PHE A 1 193 ? 20.889 19.836 -31.093 1.00 93.81 193 PHE A CA 1
ATOM 1503 C C . PHE A 1 193 ? 22.303 20.185 -30.629 1.00 93.81 193 PHE A C 1
ATOM 1505 O O . PHE A 1 193 ? 23.237 19.400 -30.757 1.00 93.81 193 PHE A O 1
ATOM 1512 N N . GLU A 1 194 ? 22.450 21.371 -30.038 1.00 90.69 194 GLU A N 1
ATOM 1513 C CA . GLU A 1 194 ? 23.756 21.901 -29.625 1.00 90.69 194 GLU A CA 1
ATOM 1514 C C . GLU A 1 194 ? 24.270 21.293 -28.308 1.00 90.69 194 GLU A C 1
ATOM 1516 O O . GLU A 1 194 ? 25.461 21.393 -28.003 1.00 90.69 194 GLU A O 1
ATOM 1521 N N . SER A 1 195 ? 23.391 20.675 -27.507 1.00 92.94 195 SER A N 1
ATOM 1522 C CA . SER A 1 195 ? 23.765 20.077 -26.224 1.00 92.94 195 SER A CA 1
ATOM 1523 C C . SER A 1 195 ? 22.797 18.992 -25.732 1.00 92.94 195 SER A C 1
ATOM 1525 O O . SER A 1 195 ? 21.655 18.877 -26.186 1.00 92.94 195 SER A O 1
ATOM 1527 N N . GLN A 1 196 ? 23.258 18.221 -24.741 1.00 92.56 196 GLN A N 1
ATOM 1528 C CA . GLN A 1 196 ? 22.452 17.244 -24.003 1.00 92.56 196 GLN A CA 1
ATOM 1529 C C . GLN A 1 196 ? 21.247 17.903 -23.312 1.00 92.56 196 GLN A C 1
ATOM 1531 O O . GLN A 1 196 ? 20.164 17.322 -23.268 1.00 92.56 196 GLN A O 1
ATOM 1536 N N . GLU A 1 197 ? 21.422 19.102 -22.757 1.00 94.00 197 GLU A N 1
ATOM 1537 C CA . GLU A 1 197 ? 20.353 19.854 -22.092 1.00 94.00 197 GLU A CA 1
ATOM 1538 C C . GLU A 1 197 ? 19.232 20.185 -23.079 1.00 94.00 197 GLU A C 1
ATOM 1540 O O . GLU A 1 197 ? 18.072 19.919 -22.780 1.00 94.00 197 GLU A O 1
ATOM 1545 N N . ALA A 1 198 ? 19.572 20.643 -24.290 1.00 95.25 198 ALA A N 1
ATOM 1546 C CA . ALA A 1 198 ? 18.581 20.939 -25.323 1.00 95.25 198 ALA A CA 1
ATOM 1547 C C . ALA A 1 198 ? 17.777 19.692 -25.742 1.00 95.25 198 ALA A C 1
ATOM 1549 O O . ALA A 1 198 ? 16.570 19.781 -25.977 1.00 95.25 198 ALA A O 1
ATOM 1550 N N . LEU A 1 199 ? 18.422 18.520 -25.799 1.00 93.75 199 LEU A N 1
ATOM 1551 C CA . LEU A 1 199 ? 17.737 17.250 -26.061 1.00 93.75 199 LEU A CA 1
ATOM 1552 C C . LEU A 1 199 ? 16.817 16.830 -24.915 1.00 93.75 199 LEU A C 1
ATOM 1554 O O . LEU A 1 199 ? 15.699 16.383 -25.167 1.00 93.75 199 LEU A O 1
ATOM 1558 N N . ASN A 1 200 ? 17.266 16.977 -23.669 1.00 93.56 200 ASN A N 1
ATOM 1559 C CA . ASN A 1 200 ? 16.454 16.654 -22.497 1.00 93.56 200 ASN A CA 1
ATOM 1560 C C . ASN A 1 200 ? 15.277 17.617 -22.319 1.00 93.56 200 ASN A C 1
ATOM 1562 O O . ASN A 1 200 ? 14.235 17.190 -21.838 1.00 93.56 200 ASN A O 1
ATOM 1566 N N . ASP A 1 201 ? 15.402 18.876 -22.732 1.00 92.81 201 ASP A N 1
ATOM 1567 C CA . ASP A 1 201 ? 14.284 19.823 -22.729 1.00 92.81 201 ASP A CA 1
ATOM 1568 C C . ASP A 1 201 ? 13.249 19.476 -23.809 1.00 92.81 201 ASP A C 1
ATOM 1570 O O . ASP A 1 201 ? 12.043 19.606 -23.584 1.00 92.81 201 ASP A O 1
ATOM 1574 N N . ALA A 1 202 ? 13.708 19.007 -24.974 1.00 94.81 202 ALA A N 1
ATOM 1575 C CA . ALA A 1 202 ? 12.837 18.650 -26.088 1.00 94.81 202 ALA A CA 1
ATOM 1576 C C . ALA A 1 202 ? 12.144 17.288 -25.905 1.00 94.81 202 ALA A C 1
ATOM 1578 O O . ALA A 1 202 ? 10.953 17.173 -26.196 1.00 94.81 202 ALA A O 1
ATOM 1579 N N . PHE A 1 203 ? 12.877 16.267 -25.442 1.00 94.56 203 PHE A N 1
ATOM 1580 C CA . PHE A 1 203 ? 12.421 14.870 -25.378 1.00 94.56 203 PHE A CA 1
ATOM 1581 C C . PHE A 1 203 ? 12.873 14.154 -24.086 1.00 94.56 203 PHE A C 1
ATOM 1583 O O . PHE A 1 203 ? 13.525 13.103 -24.153 1.00 94.56 203 PHE A O 1
ATOM 1590 N N . PRO A 1 204 ? 12.554 14.682 -22.891 1.00 93.44 204 PRO A N 1
ATOM 1591 C CA . PRO A 1 204 ? 13.058 14.140 -21.622 1.00 93.44 204 PRO A CA 1
ATOM 1592 C C . PRO A 1 204 ? 12.741 12.644 -21.443 1.00 93.44 204 PRO A C 1
ATOM 1594 O O . PRO A 1 204 ? 13.578 11.856 -20.991 1.00 93.44 204 PRO A O 1
ATOM 1597 N N . GLU A 1 205 ? 11.551 12.215 -21.866 1.00 95.00 205 GLU A N 1
ATOM 1598 C CA . GLU A 1 205 ? 11.073 10.834 -21.774 1.00 95.00 205 GLU A CA 1
ATOM 1599 C C . GLU A 1 205 ? 11.791 9.848 -22.711 1.00 95.00 205 GLU A C 1
ATOM 1601 O O . GLU A 1 205 ? 11.650 8.630 -22.550 1.00 95.00 205 GLU A O 1
ATOM 1606 N N . ARG A 1 206 ? 12.547 10.332 -23.705 1.00 95.06 206 ARG A N 1
ATOM 1607 C CA . ARG A 1 206 ? 13.319 9.483 -24.629 1.00 95.06 206 ARG A CA 1
ATOM 1608 C C . ARG A 1 206 ? 14.716 9.141 -24.128 1.00 95.06 206 ARG A C 1
ATOM 1610 O O . ARG A 1 206 ? 15.300 8.195 -24.638 1.00 95.06 206 ARG A O 1
ATOM 1617 N N . PHE A 1 207 ? 15.233 9.869 -23.137 1.00 96.44 207 PHE A N 1
ATOM 1618 C CA . PHE A 1 207 ? 16.596 9.671 -22.628 1.00 96.44 207 PHE A CA 1
ATOM 1619 C C . PHE A 1 207 ? 16.650 9.275 -21.146 1.00 96.44 207 PHE A C 1
ATOM 1621 O O . PHE A 1 207 ? 17.690 8.824 -20.664 1.00 96.44 207 PHE A O 1
ATOM 1628 N N . SER A 1 208 ? 15.526 9.356 -20.423 1.00 97.12 208 SER A N 1
ATOM 1629 C CA . SER A 1 208 ? 15.426 8.978 -19.009 1.00 97.12 208 SER A CA 1
ATOM 1630 C C . SER A 1 208 ? 14.148 8.190 -18.721 1.00 97.12 208 SER A C 1
ATOM 1632 O O . SER A 1 208 ? 13.037 8.659 -18.977 1.00 97.12 208 SER A O 1
ATOM 1634 N N . LEU A 1 209 ? 14.289 6.996 -18.133 1.00 97.12 209 LEU A N 1
ATOM 1635 C CA . LEU A 1 209 ? 13.141 6.217 -17.660 1.00 97.12 209 LEU A CA 1
ATOM 1636 C C . LEU A 1 209 ? 12.429 6.909 -16.490 1.00 97.12 209 LEU A C 1
ATOM 1638 O O . LEU A 1 209 ? 11.225 6.730 -16.336 1.00 97.12 209 LEU A O 1
ATOM 1642 N N . LEU A 1 210 ? 13.135 7.722 -15.695 1.00 95.25 210 LEU A N 1
ATOM 1643 C CA . LEU A 1 210 ? 12.513 8.507 -14.625 1.00 95.25 210 LEU A CA 1
ATOM 1644 C C . LEU A 1 210 ? 11.552 9.540 -15.223 1.00 95.25 210 LEU A C 1
ATOM 1646 O O . LEU A 1 210 ? 10.386 9.581 -14.846 1.00 95.25 210 LEU A O 1
ATOM 1650 N N . GLU A 1 211 ? 12.014 10.318 -16.206 1.00 96.12 211 GLU A N 1
ATOM 1651 C CA . GLU A 1 211 ? 11.178 11.309 -16.900 1.00 96.12 211 GLU A CA 1
ATOM 1652 C C . GLU A 1 211 ? 10.019 10.648 -17.650 1.00 96.12 211 GLU A C 1
ATOM 1654 O O . GLU A 1 211 ? 8.894 11.149 -17.637 1.00 96.12 211 GLU A O 1
ATOM 1659 N N . ARG A 1 212 ? 10.264 9.479 -18.253 1.00 95.00 212 ARG A N 1
ATOM 1660 C CA . ARG A 1 212 ? 9.220 8.687 -18.905 1.00 95.00 212 ARG A CA 1
ATOM 1661 C C . ARG A 1 212 ? 8.104 8.302 -17.941 1.00 95.00 212 ARG A C 1
ATOM 1663 O O . ARG A 1 212 ? 6.944 8.561 -18.247 1.00 95.00 212 ARG A O 1
ATOM 1670 N N . TYR A 1 213 ? 8.438 7.731 -16.783 1.00 92.44 213 TYR A N 1
ATOM 1671 C CA . TYR A 1 213 ? 7.439 7.357 -15.775 1.00 92.44 213 TYR A CA 1
ATOM 1672 C C . TYR A 1 213 ? 6.774 8.580 -15.128 1.00 92.44 213 TYR A C 1
ATOM 1674 O O . TYR A 1 213 ? 5.622 8.488 -14.712 1.00 92.44 213 TYR A O 1
ATOM 1682 N N . ALA A 1 214 ? 7.461 9.726 -15.084 1.00 89.19 214 ALA A N 1
ATOM 1683 C CA . ALA A 1 214 ? 6.903 10.975 -14.572 1.00 89.19 214 ALA A CA 1
ATOM 1684 C C . ALA A 1 214 ? 5.847 11.596 -15.491 1.00 89.19 214 ALA A C 1
ATOM 1686 O O . ALA A 1 214 ? 4.906 12.228 -15.009 1.00 89.19 214 ALA A O 1
ATOM 1687 N N . ARG A 1 215 ? 6.024 11.465 -16.808 1.00 88.31 215 ARG A N 1
ATOM 1688 C CA . ARG A 1 215 ? 5.265 12.235 -17.805 1.00 88.31 215 ARG A CA 1
ATOM 1689 C C . ARG A 1 215 ? 4.242 11.411 -18.562 1.00 88.31 215 ARG A C 1
ATOM 1691 O O . ARG A 1 215 ? 3.233 11.962 -18.999 1.00 88.31 215 ARG A O 1
ATOM 1698 N N . LEU A 1 216 ? 4.509 10.122 -18.755 1.00 86.00 216 LEU A N 1
ATOM 1699 C CA . LEU A 1 216 ? 3.667 9.257 -19.565 1.00 86.00 216 LEU A CA 1
ATOM 1700 C C . LEU A 1 216 ? 2.882 8.274 -18.690 1.00 86.00 216 LEU A C 1
ATOM 1702 O O . LEU A 1 216 ? 3.446 7.657 -17.779 1.00 86.00 216 LEU A O 1
ATOM 1706 N N . PRO A 1 217 ? 1.590 8.060 -18.998 1.00 81.19 217 PRO A N 1
ATOM 1707 C CA . PRO A 1 217 ? 0.865 6.914 -18.482 1.00 81.19 217 PRO A CA 1
ATOM 1708 C C . PRO A 1 217 ? 1.603 5.630 -18.856 1.00 81.19 217 PRO A C 1
ATOM 1710 O O . PRO A 1 217 ? 2.013 5.453 -20.001 1.00 81.19 217 PRO A O 1
ATOM 1713 N N . HIS A 1 218 ? 1.740 4.731 -17.894 1.00 84.38 218 HIS A N 1
ATOM 1714 C CA . HIS A 1 218 ? 2.373 3.436 -18.082 1.00 84.38 218 HIS A CA 1
ATOM 1715 C C . HIS A 1 218 ? 1.470 2.365 -17.479 1.00 84.38 218 HIS A C 1
ATOM 1717 O O . HIS A 1 218 ? 0.927 2.524 -16.386 1.00 84.38 218 HIS A O 1
ATOM 1723 N N . LYS A 1 219 ? 1.271 1.281 -18.228 1.00 75.12 219 LYS A N 1
ATOM 1724 C CA . LYS A 1 219 ? 0.458 0.125 -17.807 1.00 75.12 219 LYS A CA 1
ATOM 1725 C C . LYS A 1 219 ? 1.274 -1.163 -17.734 1.00 75.12 219 LYS A C 1
ATOM 1727 O O . LYS A 1 219 ? 0.750 -2.215 -17.373 1.00 75.12 219 LYS A O 1
ATOM 1732 N N . ASN A 1 220 ? 2.549 -1.080 -18.096 1.00 89.31 220 ASN A N 1
ATOM 1733 C CA . ASN A 1 220 ? 3.445 -2.214 -18.100 1.00 89.31 220 ASN A CA 1
ATOM 1734 C C . ASN A 1 220 ? 3.876 -2.573 -16.691 1.00 89.31 220 ASN A C 1
ATOM 1736 O O . ASN A 1 220 ? 3.904 -1.754 -15.772 1.00 89.31 220 ASN A O 1
ATOM 1740 N N . ARG A 1 221 ? 4.303 -3.817 -16.557 1.00 93.12 221 ARG A N 1
ATOM 1741 C CA . ARG A 1 221 ? 5.054 -4.271 -15.397 1.00 93.12 221 ARG A CA 1
ATOM 1742 C C . ARG A 1 221 ? 6.518 -4.395 -15.752 1.00 93.12 221 ARG A C 1
ATOM 1744 O O . ARG A 1 221 ? 6.875 -4.461 -16.929 1.00 93.12 221 ARG A O 1
ATOM 1751 N N . PHE A 1 222 ? 7.373 -4.478 -14.745 1.00 95.44 222 PHE A N 1
ATOM 1752 C CA . PHE A 1 222 ? 8.766 -4.813 -14.992 1.00 95.44 222 PHE A CA 1
ATOM 1753 C C . PHE A 1 222 ? 9.428 -5.546 -13.827 1.00 95.44 222 PHE A C 1
ATOM 1755 O O . PHE A 1 222 ? 9.055 -5.404 -12.663 1.00 95.44 222 PHE A O 1
ATOM 1762 N N . ILE A 1 223 ? 10.444 -6.327 -14.168 1.00 95.50 223 ILE A N 1
ATOM 1763 C CA . ILE A 1 223 ? 11.393 -6.940 -13.258 1.00 95.50 223 ILE A CA 1
ATOM 1764 C C . ILE A 1 223 ? 12.758 -6.323 -13.559 1.00 95.50 223 ILE A C 1
ATOM 1766 O O . ILE A 1 223 ? 13.327 -6.522 -14.632 1.00 95.50 223 ILE A O 1
ATOM 1770 N N . TYR A 1 224 ? 13.269 -5.556 -12.604 1.00 96.56 224 TYR A N 1
ATOM 1771 C CA . TYR A 1 224 ? 14.594 -4.960 -12.623 1.00 96.56 224 TYR A CA 1
ATOM 1772 C C . TYR A 1 224 ? 15.556 -5.909 -11.909 1.00 96.56 224 TYR A C 1
ATOM 1774 O O . TYR A 1 224 ? 15.568 -5.978 -10.680 1.00 96.56 224 TYR A O 1
ATOM 1782 N N . PHE A 1 225 ? 16.369 -6.642 -12.661 1.00 94.81 225 PHE A N 1
ATOM 1783 C CA . PHE A 1 225 ? 17.372 -7.549 -12.108 1.00 94.81 225 PHE A CA 1
ATOM 1784 C C . PHE A 1 225 ? 18.740 -6.865 -12.106 1.00 94.81 225 PHE A C 1
ATOM 1786 O O . PHE A 1 225 ? 19.223 -6.479 -13.161 1.00 94.81 225 PHE A O 1
ATOM 1793 N N . GLN A 1 226 ? 19.389 -6.723 -10.955 1.00 94.50 226 GLN A N 1
ATOM 1794 C CA . GLN A 1 226 ? 20.656 -6.009 -10.798 1.00 94.50 226 GLN A CA 1
ATOM 1795 C C . GLN A 1 226 ? 21.763 -6.929 -10.286 1.00 94.50 226 GLN A C 1
ATOM 1797 O O . GLN A 1 226 ? 21.636 -7.513 -9.207 1.00 94.50 226 GLN A O 1
ATOM 1802 N N . ASN A 1 227 ? 22.903 -6.936 -10.983 1.00 93.19 227 ASN A N 1
ATOM 1803 C CA . ASN A 1 227 ? 24.150 -7.428 -10.401 1.00 93.19 227 ASN A CA 1
ATOM 1804 C C . ASN A 1 227 ? 24.643 -6.464 -9.310 1.00 93.19 227 ASN A C 1
ATOM 1806 O O . ASN A 1 227 ? 24.962 -5.313 -9.616 1.00 93.19 227 ASN A O 1
ATOM 1810 N N . SER A 1 228 ? 24.766 -6.897 -8.057 1.00 88.88 228 SER A N 1
ATOM 1811 C CA . SER A 1 228 ? 25.313 -6.037 -6.994 1.00 88.88 228 SER A CA 1
ATOM 1812 C C . SER A 1 228 ? 26.813 -5.760 -7.138 1.00 88.88 228 SER A C 1
ATOM 1814 O O . SER A 1 228 ? 27.291 -4.773 -6.578 1.00 88.88 228 SER A O 1
ATOM 1816 N N . GLY A 1 229 ? 27.549 -6.584 -7.895 1.00 88.88 229 GLY A N 1
ATOM 1817 C CA . GLY A 1 229 ? 28.961 -6.344 -8.208 1.00 88.88 229 GLY A CA 1
ATOM 1818 C C . GLY A 1 229 ? 29.194 -5.231 -9.238 1.00 88.88 229 GLY A C 1
ATOM 1819 O O . GLY A 1 229 ? 30.318 -4.746 -9.369 1.00 88.88 229 GLY A O 1
ATOM 1820 N N . ASP A 1 230 ? 28.144 -4.775 -9.930 1.00 92.12 230 ASP A N 1
ATOM 1821 C CA . ASP A 1 230 ? 28.194 -3.635 -10.847 1.00 92.12 230 ASP A CA 1
ATOM 1822 C C . ASP A 1 230 ? 27.856 -2.329 -10.114 1.00 92.12 230 ASP A C 1
ATOM 1824 O O . ASP A 1 230 ? 26.716 -1.853 -10.097 1.00 92.12 230 ASP A O 1
ATOM 1828 N N . ARG A 1 231 ? 28.859 -1.771 -9.431 1.00 88.88 231 ARG A N 1
ATOM 1829 C CA . ARG A 1 231 ? 28.663 -0.614 -8.545 1.00 88.88 231 ARG A CA 1
ATOM 1830 C C . ARG A 1 231 ? 28.213 0.642 -9.290 1.00 88.88 231 ARG A C 1
ATOM 1832 O O . ARG A 1 231 ? 27.465 1.426 -8.712 1.00 88.88 231 ARG A O 1
ATOM 1839 N N . GLU A 1 232 ? 28.653 0.829 -10.530 1.00 90.25 232 GLU A N 1
ATOM 1840 C CA . GLU A 1 232 ? 28.303 2.003 -11.334 1.00 90.25 232 GLU A CA 1
ATOM 1841 C C . GLU A 1 232 ? 26.817 1.967 -11.704 1.00 90.25 232 GLU A C 1
ATOM 1843 O O . GLU A 1 232 ? 26.085 2.899 -11.367 1.00 90.25 232 GLU A O 1
ATOM 1848 N N . HIS A 1 233 ? 26.320 0.843 -12.236 1.00 92.94 233 HIS A N 1
ATOM 1849 C CA . HIS A 1 233 ? 24.888 0.688 -12.525 1.00 92.94 233 HIS A CA 1
ATOM 1850 C C . HIS A 1 233 ? 24.013 0.740 -11.276 1.00 92.94 233 HIS A C 1
ATOM 1852 O O . HIS A 1 233 ? 22.909 1.287 -11.320 1.00 92.94 233 HIS A O 1
ATOM 1858 N N . VAL A 1 234 ? 24.487 0.215 -10.142 1.00 89.25 234 VAL A N 1
ATOM 1859 C CA . VAL A 1 234 ? 23.753 0.339 -8.874 1.00 89.25 234 VAL A CA 1
ATOM 1860 C C . VAL A 1 234 ? 23.556 1.811 -8.499 1.00 89.25 234 VAL A C 1
ATOM 1862 O O . VAL A 1 234 ? 22.442 2.196 -8.135 1.00 89.25 234 VAL A O 1
ATOM 1865 N N . VAL A 1 235 ? 24.617 2.621 -8.571 1.00 89.00 235 VAL A N 1
ATOM 1866 C CA . VAL A 1 235 ? 24.606 4.017 -8.106 1.00 89.00 235 VAL A CA 1
ATOM 1867 C C . VAL A 1 235 ? 23.925 4.947 -9.104 1.00 89.00 235 VAL A C 1
ATOM 1869 O O . VAL A 1 235 ? 23.099 5.754 -8.684 1.00 89.00 235 VAL A O 1
ATOM 1872 N N . ASN A 1 236 ? 24.229 4.814 -10.394 1.00 93.81 236 ASN A N 1
ATOM 1873 C CA . ASN A 1 236 ? 23.813 5.771 -11.420 1.00 93.81 236 ASN A CA 1
ATOM 1874 C C . ASN A 1 236 ? 22.474 5.406 -12.074 1.00 93.81 236 ASN A C 1
ATOM 1876 O O . ASN A 1 236 ? 21.796 6.279 -12.612 1.00 93.81 236 ASN A O 1
ATOM 1880 N N . HIS A 1 237 ? 22.060 4.132 -12.021 1.00 95.56 237 HIS A N 1
ATOM 1881 C CA . HIS A 1 237 ? 20.856 3.672 -12.718 1.00 95.56 237 HIS A CA 1
ATOM 1882 C C . HIS A 1 237 ? 19.795 3.082 -11.795 1.00 95.56 237 HIS A C 1
ATOM 1884 O O . HIS A 1 237 ? 18.669 3.592 -11.751 1.00 95.56 237 HIS A O 1
ATOM 1890 N N . LYS A 1 238 ? 20.136 2.039 -11.026 1.00 94.19 238 LYS A N 1
ATOM 1891 C CA . LYS A 1 238 ? 19.160 1.361 -10.165 1.00 94.19 238 LYS A CA 1
ATOM 1892 C C . LYS A 1 238 ? 18.651 2.298 -9.084 1.00 94.19 238 LYS A C 1
ATOM 1894 O O . LYS A 1 238 ? 17.443 2.451 -8.940 1.00 94.19 238 LYS A O 1
ATOM 1899 N N . LYS A 1 239 ? 19.559 2.873 -8.292 1.00 89.44 239 LYS A N 1
ATOM 1900 C CA . LYS A 1 239 ? 19.194 3.631 -7.093 1.00 89.44 239 LYS A CA 1
ATOM 1901 C C . LYS A 1 239 ? 18.295 4.837 -7.416 1.00 89.44 239 LYS A C 1
ATOM 1903 O O . LYS A 1 239 ? 17.228 4.894 -6.812 1.00 89.44 239 LYS A O 1
ATOM 1908 N N . PRO A 1 240 ? 18.620 5.725 -8.380 1.00 91.81 240 PRO A N 1
ATOM 1909 C CA . PRO A 1 240 ? 17.762 6.868 -8.694 1.00 91.81 240 PRO A CA 1
ATOM 1910 C C . PRO A 1 240 ? 16.375 6.441 -9.184 1.00 91.81 240 PRO A C 1
ATOM 1912 O O . PRO A 1 240 ? 15.370 7.006 -8.761 1.00 91.81 240 PRO A O 1
ATOM 1915 N N . PHE A 1 241 ? 16.302 5.408 -10.031 1.00 93.88 241 PHE A N 1
ATOM 1916 C CA . PHE A 1 241 ? 15.027 4.920 -10.560 1.00 93.88 241 PHE A CA 1
ATOM 1917 C C . PHE A 1 241 ? 14.171 4.237 -9.487 1.00 93.88 241 PHE A C 1
ATOM 1919 O O . PHE A 1 241 ? 12.980 4.516 -9.368 1.00 93.88 241 PHE A O 1
ATOM 1926 N N . ALA A 1 242 ? 14.783 3.384 -8.662 1.00 89.88 242 ALA A N 1
ATOM 1927 C CA . ALA A 1 242 ? 14.130 2.723 -7.537 1.00 89.88 242 ALA A CA 1
ATOM 1928 C C . ALA A 1 242 ? 13.590 3.748 -6.524 1.00 89.88 242 ALA A C 1
ATOM 1930 O O . ALA A 1 242 ? 12.425 3.671 -6.138 1.00 89.88 242 ALA A O 1
ATOM 1931 N N . GLU A 1 243 ? 14.405 4.735 -6.136 1.00 84.50 243 GLU A N 1
ATOM 1932 C CA . GLU A 1 243 ? 14.011 5.795 -5.200 1.00 84.50 243 GLU A CA 1
ATOM 1933 C C . GLU A 1 243 ? 12.866 6.650 -5.752 1.00 84.50 243 GLU A C 1
ATOM 1935 O O . GLU A 1 243 ? 11.912 6.925 -5.019 1.00 84.50 243 GLU A O 1
ATOM 1940 N N . TYR A 1 244 ? 12.927 7.013 -7.039 1.00 87.88 244 TYR A N 1
ATOM 1941 C CA . TYR A 1 244 ? 11.864 7.746 -7.727 1.00 87.88 244 TYR A CA 1
ATOM 1942 C C . TYR A 1 244 ? 10.529 6.986 -7.693 1.00 87.88 244 TYR A C 1
ATOM 1944 O O . TYR A 1 244 ? 9.497 7.556 -7.343 1.00 87.88 244 TYR A O 1
ATOM 1952 N N . LEU A 1 245 ? 10.555 5.676 -7.962 1.00 85.56 245 LEU A N 1
ATOM 1953 C CA . LEU A 1 245 ? 9.369 4.811 -7.934 1.00 85.56 245 LEU A CA 1
ATOM 1954 C C . LEU A 1 245 ? 8.955 4.358 -6.520 1.00 85.56 245 LEU A C 1
ATOM 1956 O O . LEU A 1 245 ? 8.071 3.507 -6.360 1.00 85.56 245 LEU A O 1
ATOM 1960 N N . GLY A 1 246 ? 9.596 4.902 -5.482 1.00 76.88 246 GLY A N 1
ATOM 1961 C CA . GLY A 1 246 ? 9.240 4.639 -4.092 1.00 76.88 246 GLY A CA 1
ATOM 1962 C C . GLY A 1 246 ? 9.734 3.313 -3.523 1.00 76.88 246 GLY A C 1
ATOM 1963 O O . GLY A 1 246 ? 9.328 2.917 -2.429 1.00 76.88 246 GLY A O 1
ATOM 1964 N N . VAL A 1 247 ? 10.613 2.617 -4.237 1.00 80.06 247 VAL A N 1
ATOM 1965 C CA . VAL A 1 247 ? 11.196 1.350 -3.800 1.00 80.06 247 VAL A CA 1
ATOM 1966 C C . VAL A 1 247 ? 12.170 1.623 -2.660 1.00 80.06 247 VAL A C 1
ATOM 1968 O O . VAL A 1 247 ? 13.075 2.448 -2.772 1.00 80.06 247 VAL A O 1
ATOM 1971 N N . ARG A 1 248 ? 11.975 0.928 -1.539 1.00 68.31 248 ARG A N 1
ATOM 1972 C CA . ARG A 1 248 ? 12.782 1.126 -0.325 1.00 68.31 248 ARG A CA 1
ATOM 1973 C C . ARG A 1 248 ? 13.818 0.023 -0.088 1.00 68.31 248 ARG A C 1
ATOM 1975 O O . ARG A 1 248 ? 14.913 0.319 0.376 1.00 68.31 248 ARG A O 1
ATOM 1982 N N . LEU A 1 249 ? 13.488 -1.217 -0.457 1.00 65.19 249 LEU A N 1
ATOM 1983 C CA . LEU A 1 249 ? 14.358 -2.394 -0.337 1.00 65.19 249 LEU A CA 1
ATOM 1984 C C . LEU A 1 249 ? 15.203 -2.609 -1.597 1.00 65.19 249 LEU A C 1
ATOM 1986 O O . LEU A 1 249 ? 14.703 -2.366 -2.695 1.00 65.19 249 LEU A O 1
ATOM 1990 N N . PRO A 1 250 ? 16.441 -3.137 -1.475 1.00 65.50 250 PRO A N 1
ATOM 1991 C CA . PRO A 1 250 ? 17.225 -3.595 -2.615 1.00 65.50 250 PRO A CA 1
ATOM 1992 C C . PRO A 1 250 ? 16.425 -4.528 -3.524 1.00 65.50 250 PRO A C 1
ATOM 1994 O O . PRO A 1 250 ? 16.490 -4.352 -4.739 1.00 65.50 250 PRO A O 1
ATOM 1997 N N . ASP A 1 251 ? 15.627 -5.415 -2.921 1.00 75.50 251 ASP A N 1
ATOM 1998 C CA . ASP A 1 251 ? 14.754 -6.390 -3.590 1.00 75.50 251 ASP A CA 1
ATOM 1999 C C . ASP A 1 251 ? 13.268 -6.029 -3.442 1.00 75.50 251 ASP A C 1
ATOM 2001 O O . ASP A 1 251 ? 12.392 -6.863 -3.205 1.00 75.50 251 ASP A O 1
ATOM 2005 N N . GLY A 1 252 ? 12.998 -4.723 -3.466 1.00 73.81 252 GLY A N 1
ATOM 2006 C CA . GLY A 1 252 ? 11.686 -4.157 -3.198 1.00 73.81 252 GLY A CA 1
ATOM 2007 C C . GLY A 1 252 ? 10.764 -4.113 -4.409 1.00 73.81 252 GLY A C 1
ATOM 2008 O O . GLY A 1 252 ? 11.124 -4.425 -5.541 1.00 73.81 252 GLY A O 1
ATOM 2009 N N . ARG A 1 253 ? 9.538 -3.665 -4.157 1.00 80.75 253 ARG A N 1
ATOM 2010 C CA . ARG A 1 253 ? 8.551 -3.370 -5.193 1.00 80.75 253 ARG A CA 1
ATOM 2011 C C . ARG A 1 253 ? 8.253 -1.883 -5.220 1.00 80.75 253 ARG A C 1
ATOM 2013 O O . ARG A 1 253 ? 8.385 -1.211 -4.194 1.00 80.75 253 ARG A O 1
ATOM 2020 N N . THR A 1 254 ? 7.853 -1.389 -6.382 1.00 82.31 254 THR A N 1
ATOM 2021 C CA . THR A 1 254 ? 7.342 -0.022 -6.534 1.00 82.31 254 THR A CA 1
ATOM 2022 C C . THR A 1 254 ? 6.063 0.145 -5.711 1.00 82.31 254 THR A C 1
ATOM 2024 O O . THR A 1 254 ? 5.393 -0.844 -5.376 1.00 82.31 254 THR A O 1
ATOM 2027 N N . PHE A 1 255 ? 5.710 1.385 -5.351 1.00 72.12 255 PHE A N 1
ATOM 2028 C CA . PHE A 1 255 ? 4.519 1.629 -4.523 1.00 72.12 255 PHE A CA 1
ATOM 2029 C C . PHE A 1 255 ? 3.257 1.020 -5.136 1.00 72.12 255 PHE A C 1
ATOM 2031 O O . PHE A 1 255 ? 2.534 0.301 -4.439 1.00 72.12 255 PHE A O 1
ATOM 2038 N N . ASP A 1 256 ? 3.074 1.222 -6.441 1.00 74.06 256 ASP A N 1
ATOM 2039 C CA . ASP A 1 256 ? 1.967 0.732 -7.266 1.00 74.06 256 ASP A CA 1
ATOM 2040 C C . ASP A 1 256 ? 2.027 -0.777 -7.587 1.00 74.06 256 ASP A C 1
ATOM 2042 O O . ASP A 1 256 ? 1.068 -1.333 -8.126 1.00 74.06 256 ASP A O 1
ATOM 2046 N N . GLN A 1 257 ? 3.120 -1.455 -7.211 1.00 76.38 257 GLN A N 1
ATOM 2047 C CA . GLN A 1 257 ? 3.421 -2.864 -7.494 1.00 76.38 257 GLN A CA 1
ATOM 2048 C C . GLN A 1 257 ? 3.597 -3.204 -8.982 1.00 76.38 257 GLN A C 1
ATOM 2050 O O . GLN A 1 257 ? 3.544 -4.390 -9.329 1.00 76.38 257 GLN A O 1
ATOM 2055 N N . SER A 1 258 ? 3.788 -2.221 -9.865 1.00 84.75 258 SER A N 1
ATOM 2056 C CA . SER A 1 258 ? 4.086 -2.472 -11.282 1.00 84.75 258 SER A CA 1
ATOM 2057 C C . SER A 1 258 ? 5.514 -2.999 -11.489 1.00 84.75 258 SER A C 1
ATOM 2059 O O . SER A 1 258 ? 5.732 -3.852 -12.351 1.00 84.75 258 SER A O 1
ATOM 2061 N N . GLY A 1 259 ? 6.465 -2.576 -10.651 1.00 89.25 259 GLY A N 1
ATOM 2062 C CA . GLY A 1 259 ? 7.872 -2.958 -10.711 1.00 89.25 259 GLY A CA 1
ATOM 2063 C C . GLY A 1 259 ? 8.334 -3.835 -9.546 1.00 89.25 259 GLY A C 1
ATOM 2064 O O . GLY A 1 259 ? 7.981 -3.605 -8.386 1.00 89.25 259 GLY A O 1
ATOM 2065 N N . VAL A 1 260 ? 9.179 -4.818 -9.852 1.00 89.19 260 VAL A N 1
ATOM 2066 C CA . VAL A 1 260 ? 9.903 -5.653 -8.882 1.00 89.19 260 VAL A CA 1
ATOM 2067 C C . VAL A 1 260 ? 11.397 -5.470 -9.100 1.00 89.19 260 VAL A C 1
ATOM 2069 O O . VAL A 1 260 ? 11.870 -5.601 -10.223 1.00 89.19 260 VAL A O 1
ATOM 2072 N N . PHE A 1 261 ? 12.146 -5.204 -8.038 1.00 91.25 261 PHE A N 1
ATOM 2073 C CA . PHE A 1 261 ? 13.601 -5.142 -8.062 1.00 91.25 261 PHE A CA 1
ATOM 2074 C C . PHE A 1 261 ? 14.157 -6.428 -7.456 1.00 91.25 261 PHE A C 1
ATOM 2076 O O . PHE A 1 261 ? 13.640 -6.924 -6.460 1.00 91.25 261 PHE A O 1
ATOM 2083 N N . ILE A 1 262 ? 15.181 -6.983 -8.091 1.00 88.44 262 ILE A N 1
ATOM 2084 C CA . ILE A 1 262 ? 15.903 -8.176 -7.653 1.00 88.44 262 ILE A CA 1
ATOM 2085 C C . ILE A 1 262 ? 17.388 -7.858 -7.764 1.00 88.44 262 ILE A C 1
ATOM 2087 O O . ILE A 1 262 ? 17.846 -7.336 -8.776 1.00 88.44 262 ILE A O 1
ATOM 2091 N N . THR A 1 263 ? 18.147 -8.173 -6.731 1.00 87.06 263 THR A N 1
ATOM 2092 C CA . THR A 1 263 ? 19.557 -7.844 -6.577 1.00 87.06 263 THR A CA 1
ATOM 2093 C C . THR A 1 263 ? 20.286 -9.100 -6.182 1.00 87.06 263 THR A C 1
ATOM 2095 O O . THR A 1 263 ? 19.981 -9.730 -5.175 1.00 87.06 263 THR A O 1
ATOM 2098 N N . MET A 1 264 ? 21.288 -9.455 -6.965 1.00 84.38 264 MET A N 1
ATOM 2099 C CA . MET A 1 264 ? 22.081 -10.645 -6.716 1.00 84.38 264 MET A CA 1
ATOM 2100 C C . MET A 1 264 ? 23.534 -10.323 -6.998 1.00 84.38 264 MET A C 1
ATOM 2102 O O . MET A 1 264 ? 23.833 -9.604 -7.947 1.00 84.38 264 MET A O 1
ATOM 2106 N N . TYR A 1 265 ? 24.447 -10.854 -6.192 1.00 84.81 265 TYR A N 1
ATOM 2107 C CA . TYR A 1 265 ? 25.851 -10.856 -6.578 1.00 84.81 265 TYR A CA 1
ATOM 2108 C C . TYR A 1 265 ? 26.098 -12.039 -7.509 1.00 84.81 265 TYR A C 1
ATOM 2110 O O . TYR A 1 265 ? 25.865 -13.181 -7.114 1.00 84.81 265 TYR A O 1
ATOM 2118 N N . HIS A 1 266 ? 26.573 -11.784 -8.726 1.00 86.88 266 HIS A N 1
ATOM 2119 C CA . HIS A 1 266 ? 26.936 -12.858 -9.656 1.00 86.88 266 HIS A CA 1
ATOM 2120 C C . HIS A 1 266 ? 28.189 -12.540 -10.488 1.00 86.88 266 HIS A C 1
ATOM 2122 O O . HIS A 1 266 ? 28.357 -13.042 -11.599 1.00 86.88 266 HIS A O 1
ATOM 2128 N N . GLY A 1 267 ? 29.082 -11.725 -9.920 1.00 86.88 267 GLY A N 1
ATOM 2129 C CA . GLY A 1 267 ? 30.386 -11.367 -10.479 1.00 86.88 267 GLY A CA 1
ATOM 2130 C C . GLY A 1 267 ? 30.700 -9.885 -10.297 1.00 86.88 267 GLY A C 1
ATOM 2131 O O . GLY A 1 267 ? 29.798 -9.084 -10.065 1.00 86.88 267 GLY A O 1
ATOM 2132 N N . ASP A 1 268 ? 31.972 -9.510 -10.413 1.00 87.94 268 ASP A N 1
ATOM 2133 C CA . ASP A 1 268 ? 32.393 -8.108 -10.347 1.00 87.94 268 ASP A CA 1
ATOM 2134 C C . ASP A 1 268 ? 32.208 -7.403 -11.700 1.00 87.94 268 ASP A C 1
ATOM 2136 O O . ASP A 1 268 ? 32.541 -7.952 -12.753 1.00 87.94 268 ASP A O 1
ATOM 2140 N N . GLY A 1 269 ? 31.705 -6.166 -11.667 1.00 87.69 269 GLY A N 1
ATOM 2141 C CA . GLY A 1 269 ? 31.484 -5.343 -12.858 1.00 87.69 269 GLY A CA 1
ATOM 2142 C C . GLY A 1 269 ? 30.260 -5.736 -13.695 1.00 87.69 269 GLY A C 1
ATOM 2143 O O . GLY A 1 269 ? 29.359 -6.452 -13.246 1.00 87.69 269 GLY A O 1
ATOM 2144 N N . HIS A 1 270 ? 30.222 -5.234 -14.932 1.00 85.94 270 HIS A N 1
ATOM 2145 C CA . HIS A 1 270 ? 29.100 -5.417 -15.854 1.00 85.94 270 HIS A CA 1
ATOM 2146 C C . HIS A 1 270 ? 29.138 -6.803 -16.519 1.00 85.94 270 HIS A C 1
ATOM 2148 O O . HIS A 1 270 ? 29.661 -6.982 -17.622 1.00 85.94 270 HIS A O 1
ATOM 2154 N N . VAL A 1 271 ? 28.617 -7.812 -15.820 1.00 86.81 271 VAL A N 1
ATOM 2155 C CA . VAL A 1 271 ? 28.603 -9.210 -16.280 1.00 86.81 271 VAL A CA 1
ATOM 2156 C C . VAL A 1 271 ? 27.279 -9.596 -16.936 1.00 86.81 271 VAL A C 1
ATOM 2158 O O . VAL A 1 271 ? 26.235 -8.979 -16.720 1.00 86.81 271 VAL A O 1
ATOM 2161 N N . ARG A 1 272 ? 27.313 -10.668 -17.735 1.00 80.62 272 ARG A N 1
ATOM 2162 C CA . ARG A 1 272 ? 26.112 -11.196 -18.390 1.00 80.62 272 ARG A CA 1
ATOM 2163 C C . ARG A 1 272 ? 25.112 -11.747 -17.366 1.00 80.62 272 ARG A C 1
ATOM 2165 O O . ARG A 1 272 ? 25.529 -12.257 -16.323 1.00 80.62 272 ARG A O 1
ATOM 2172 N N . PRO A 1 273 ? 23.808 -11.723 -17.686 1.00 81.06 273 PRO A N 1
ATOM 2173 C CA . PRO A 1 273 ? 22.794 -12.313 -16.823 1.00 81.06 273 PRO A CA 1
ATOM 2174 C C . PRO A 1 273 ? 23.020 -13.817 -16.608 1.00 81.06 273 PRO A C 1
ATOM 2176 O O . PRO A 1 273 ? 23.406 -14.511 -17.556 1.00 81.06 273 PRO A O 1
ATOM 2179 N N . PRO A 1 274 ? 22.776 -14.335 -15.394 1.00 81.50 274 PRO A N 1
ATOM 2180 C CA . PRO A 1 274 ? 22.888 -15.761 -15.110 1.00 81.50 274 PRO A CA 1
ATOM 2181 C C . PRO A 1 274 ? 21.810 -16.526 -15.885 1.00 81.50 274 PRO A C 1
ATOM 2183 O O . PRO A 1 274 ? 20.621 -16.207 -15.801 1.00 81.50 274 PRO A O 1
ATOM 2186 N N . LYS A 1 275 ? 22.223 -17.538 -16.656 1.00 84.31 275 LYS A N 1
ATOM 2187 C CA . LYS A 1 275 ? 21.319 -18.284 -17.549 1.00 84.31 275 LYS A CA 1
ATOM 2188 C C . LYS A 1 275 ? 20.213 -18.992 -16.773 1.00 84.31 275 LYS A C 1
ATOM 2190 O O . LYS A 1 275 ? 19.083 -19.057 -17.239 1.00 84.31 275 LYS A O 1
ATOM 2195 N N . GLU A 1 276 ? 20.537 -19.471 -15.578 1.00 85.81 276 GLU A N 1
ATOM 2196 C CA . GLU A 1 276 ? 19.649 -20.229 -14.698 1.00 85.81 276 GLU A CA 1
ATOM 2197 C C . GLU A 1 276 ? 18.480 -19.380 -14.175 1.00 85.81 276 GLU A C 1
ATOM 2199 O O . GLU A 1 276 ? 17.459 -19.930 -13.776 1.00 85.81 276 GLU A O 1
ATOM 2204 N N . GLN A 1 277 ? 18.608 -18.047 -14.187 1.00 86.81 277 GLN A N 1
ATOM 2205 C CA . GLN A 1 277 ? 17.546 -17.137 -13.747 1.00 86.81 277 GLN A CA 1
ATOM 2206 C C . GLN A 1 277 ? 16.574 -16.766 -14.872 1.00 86.81 277 GLN A C 1
ATOM 2208 O O . GLN A 1 277 ? 15.482 -16.286 -14.584 1.00 86.81 277 GLN A O 1
ATOM 2213 N N . LEU A 1 278 ? 16.934 -16.979 -16.142 1.00 91.50 278 LEU A N 1
ATOM 2214 C CA . LEU A 1 278 ? 16.155 -16.471 -17.272 1.00 91.50 278 LEU A CA 1
ATOM 2215 C C . LEU A 1 278 ? 14.735 -17.057 -17.314 1.00 91.50 278 LEU A C 1
ATOM 2217 O O . LEU A 1 278 ? 13.768 -16.299 -17.311 1.00 91.50 278 LEU A O 1
ATOM 2221 N N . ASP A 1 279 ? 14.604 -18.385 -17.301 1.00 93.06 279 ASP A N 1
ATOM 2222 C CA . ASP A 1 279 ? 13.298 -19.056 -17.355 1.00 93.06 279 ASP A CA 1
ATOM 2223 C C . ASP A 1 279 ? 12.409 -18.741 -16.136 1.00 93.06 279 ASP A C 1
ATOM 2225 O O . ASP A 1 279 ? 11.266 -18.318 -16.338 1.00 93.06 279 ASP A O 1
ATOM 2229 N N . PRO A 1 280 ? 12.903 -18.835 -14.879 1.00 91.00 280 PRO A N 1
ATOM 2230 C CA . PRO A 1 280 ? 12.125 -18.427 -13.710 1.00 91.00 280 PRO A CA 1
ATOM 2231 C C . PRO A 1 280 ? 11.600 -16.988 -13.785 1.00 91.00 280 PRO A C 1
ATOM 2233 O O . PRO A 1 280 ? 10.461 -16.728 -13.383 1.00 91.00 280 PRO A O 1
ATOM 2236 N N . LEU A 1 281 ? 12.410 -16.058 -14.305 1.00 93.06 281 LEU A N 1
ATOM 2237 C CA . LEU A 1 281 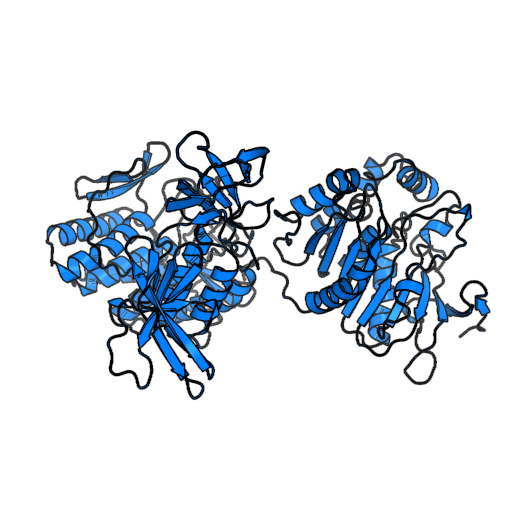? 12.028 -14.653 -14.447 1.00 93.06 281 LEU A CA 1
ATOM 2238 C C . LEU A 1 281 ? 11.000 -14.447 -15.563 1.00 93.06 281 LEU A C 1
ATOM 2240 O O . LEU A 1 281 ? 10.084 -13.651 -15.372 1.00 93.06 281 LEU A O 1
ATOM 2244 N N . ILE A 1 282 ? 11.094 -15.175 -16.681 1.00 95.56 282 ILE A N 1
ATOM 2245 C CA . ILE A 1 282 ? 10.068 -15.163 -17.740 1.00 95.56 282 ILE A CA 1
ATOM 2246 C C . ILE A 1 282 ? 8.732 -15.650 -17.180 1.00 95.56 282 ILE A C 1
ATOM 2248 O O . ILE A 1 282 ? 7.719 -14.962 -17.310 1.00 95.56 282 ILE A O 1
ATOM 2252 N N . ASP A 1 283 ? 8.726 -16.778 -16.475 1.00 92.00 283 ASP A N 1
ATOM 2253 C CA . ASP A 1 283 ? 7.490 -17.320 -15.911 1.00 92.00 283 ASP A CA 1
ATOM 2254 C C . ASP A 1 283 ? 6.915 -16.388 -14.825 1.00 92.00 283 ASP A C 1
ATOM 2256 O O . ASP A 1 283 ? 5.696 -16.246 -14.683 1.00 92.00 283 ASP A O 1
ATOM 2260 N N . GLN A 1 284 ? 7.779 -15.713 -14.057 1.00 88.44 284 GLN A N 1
ATOM 2261 C CA . GLN A 1 284 ? 7.364 -14.669 -13.118 1.00 88.44 284 GLN A CA 1
ATOM 2262 C C . GLN A 1 284 ? 6.790 -13.444 -13.835 1.00 88.44 284 GLN A C 1
ATOM 2264 O O . GLN A 1 284 ? 5.788 -12.900 -13.365 1.00 88.44 284 GLN A O 1
ATOM 2269 N N . ALA A 1 285 ? 7.392 -13.004 -14.938 1.00 92.94 285 ALA A N 1
ATOM 2270 C CA . ALA A 1 285 ? 6.914 -11.877 -15.731 1.00 92.94 285 ALA A CA 1
ATOM 2271 C C . ALA A 1 285 ? 5.504 -12.153 -16.271 1.00 92.94 285 ALA A C 1
ATOM 2273 O O . ALA A 1 285 ? 4.611 -11.323 -16.088 1.00 92.94 285 ALA A O 1
ATOM 2274 N N . VAL A 1 286 ? 5.265 -13.362 -16.797 1.00 92.62 286 VAL A N 1
ATOM 2275 C CA . VAL A 1 286 ? 3.933 -13.801 -17.243 1.00 92.62 286 VAL A CA 1
ATOM 2276 C C . VAL A 1 286 ? 2.922 -13.729 -16.098 1.00 92.62 286 VAL A C 1
ATOM 2278 O O . VAL A 1 286 ? 1.911 -13.040 -16.217 1.00 92.62 286 VAL A O 1
ATOM 2281 N N . ARG A 1 287 ? 3.224 -14.331 -14.937 1.00 85.81 287 ARG A N 1
ATOM 2282 C CA . ARG A 1 287 ? 2.341 -14.258 -13.754 1.00 85.81 287 ARG A CA 1
ATOM 2283 C C . ARG A 1 287 ? 2.103 -12.828 -13.270 1.00 85.81 287 ARG A C 1
ATOM 2285 O O . ARG A 1 287 ? 1.036 -12.524 -12.738 1.00 85.81 287 ARG A O 1
ATOM 2292 N N . SER A 1 288 ? 3.095 -11.956 -13.424 1.00 82.75 288 SER A N 1
ATOM 2293 C CA . SER A 1 288 ? 3.015 -10.581 -12.942 1.00 82.75 288 SER A CA 1
ATOM 2294 C C . SER A 1 288 ? 1.963 -9.794 -13.712 1.00 82.75 288 SER A C 1
ATOM 2296 O O . SER A 1 288 ? 1.242 -9.039 -13.074 1.00 82.75 288 SER A O 1
ATOM 2298 N N . THR A 1 289 ? 1.801 -10.008 -15.023 1.00 83.38 289 THR A N 1
ATOM 2299 C CA . THR A 1 289 ? 0.784 -9.309 -15.844 1.00 83.38 289 THR A CA 1
ATOM 2300 C C . THR A 1 289 ? -0.651 -9.477 -15.351 1.00 83.38 289 THR A C 1
ATOM 2302 O O . THR A 1 289 ? -1.438 -8.545 -15.470 1.00 83.38 289 THR A O 1
ATOM 2305 N N . ALA A 1 290 ? -0.963 -10.587 -14.679 1.00 71.06 290 ALA A N 1
ATOM 2306 C CA . ALA A 1 290 ? -2.270 -10.826 -14.067 1.00 71.06 290 ALA A CA 1
ATOM 2307 C C . ALA A 1 290 ? -2.468 -10.137 -12.700 1.00 71.06 290 ALA A C 1
ATOM 2309 O O . ALA A 1 290 ? -3.568 -10.154 -12.148 1.00 71.06 290 ALA A O 1
ATOM 2310 N N . SER A 1 291 ? -1.418 -9.562 -12.103 1.00 64.06 291 SER A N 1
ATOM 2311 C CA . SER A 1 291 ? -1.539 -8.885 -10.808 1.00 64.06 291 SER A CA 1
ATOM 2312 C C . SER A 1 291 ? -2.221 -7.512 -10.972 1.00 64.06 291 SER A C 1
ATOM 2314 O O . SER A 1 291 ? -1.975 -6.823 -11.965 1.00 64.06 291 SER A O 1
ATOM 2316 N N . PRO A 1 292 ? -3.019 -7.037 -10.000 1.00 61.22 292 PRO A N 1
ATOM 2317 C CA . PRO A 1 292 ? -3.556 -5.674 -10.023 1.00 61.22 292 PRO A CA 1
ATOM 2318 C C . PRO A 1 292 ? -2.439 -4.641 -9.800 1.00 61.22 292 PRO A C 1
ATOM 2320 O O . PRO A 1 292 ? -1.579 -4.841 -8.936 1.00 61.22 292 PRO A O 1
ATOM 2323 N N . VAL A 1 293 ? -2.422 -3.555 -10.578 1.00 69.88 293 VAL A N 1
ATOM 2324 C CA . VAL A 1 293 ? -1.628 -2.347 -10.269 1.00 69.88 293 VAL A CA 1
ATOM 2325 C C . VAL A 1 293 ? -2.459 -1.479 -9.330 1.00 69.88 293 VAL A C 1
ATOM 2327 O O . VAL A 1 293 ? -3.686 -1.426 -9.454 1.00 69.88 293 VAL A O 1
ATOM 2330 N N . LYS A 1 294 ? -1.821 -0.826 -8.359 1.00 77.31 294 LYS A N 1
ATOM 2331 C CA . LYS A 1 294 ? -2.553 0.068 -7.456 1.00 77.31 294 LYS A CA 1
ATOM 2332 C C . LYS A 1 294 ? -2.818 1.386 -8.146 1.00 77.31 294 LYS A C 1
ATOM 2334 O O . LYS A 1 294 ? -1.919 1.973 -8.738 1.00 77.31 294 LYS A O 1
ATOM 2339 N N . THR A 1 295 ? -4.051 1.843 -8.031 1.00 80.62 295 THR A N 1
ATOM 2340 C CA . THR A 1 295 ? -4.520 3.053 -8.690 1.00 80.62 295 THR A CA 1
ATOM 2341 C C . THR A 1 295 ? -4.920 4.043 -7.606 1.00 80.62 295 THR A C 1
ATOM 2343 O O . THR A 1 295 ? -5.756 3.691 -6.771 1.00 80.62 295 THR A O 1
ATOM 2346 N N . PRO A 1 296 ? -4.331 5.253 -7.577 1.00 86.81 296 PRO A N 1
ATOM 2347 C CA . PRO A 1 296 ? -4.768 6.290 -6.657 1.00 86.81 296 PRO A CA 1
ATOM 2348 C C . PRO A 1 296 ? -6.274 6.520 -6.770 1.00 86.81 296 PRO A C 1
ATOM 2350 O O . PRO A 1 296 ? -6.809 6.687 -7.868 1.00 86.81 296 PRO A O 1
ATOM 2353 N N . VAL A 1 297 ? -6.956 6.532 -5.629 1.00 90.62 297 VAL A N 1
ATOM 2354 C CA . VAL A 1 297 ? -8.389 6.818 -5.574 1.00 90.62 297 VAL A CA 1
ATOM 2355 C C . VAL A 1 297 ? -8.631 8.265 -5.984 1.00 90.62 297 VAL A C 1
ATOM 2357 O O . VAL A 1 297 ? -7.953 9.186 -5.529 1.00 90.62 297 VAL A O 1
ATOM 2360 N N . THR A 1 298 ? -9.627 8.463 -6.842 1.00 92.56 298 THR A N 1
ATOM 2361 C CA . THR A 1 298 ? -10.091 9.784 -7.272 1.00 92.56 298 THR A CA 1
ATOM 2362 C C . THR A 1 298 ? -11.570 9.916 -6.956 1.00 92.56 298 THR A C 1
ATOM 2364 O O . THR A 1 298 ? -12.312 8.943 -7.042 1.00 92.56 298 THR A O 1
ATOM 2367 N N . ARG A 1 299 ? -12.022 11.105 -6.568 1.00 92.81 299 ARG A N 1
ATOM 2368 C CA . ARG A 1 299 ? -13.426 11.341 -6.224 1.00 92.81 299 ARG A CA 1
ATOM 2369 C C . ARG A 1 299 ? -14.345 11.435 -7.439 1.00 92.81 299 ARG A C 1
ATOM 2371 O O . ARG A 1 299 ? -13.923 11.882 -8.502 1.00 92.81 299 ARG A O 1
ATOM 2378 N N . ALA A 1 300 ? -15.631 11.144 -7.242 1.00 94.69 300 ALA A N 1
ATOM 2379 C CA . ALA A 1 300 ? -16.673 11.362 -8.249 1.00 94.69 300 ALA A CA 1
ATOM 2380 C C . ALA A 1 300 ? -17.083 12.840 -8.407 1.00 94.69 300 ALA A C 1
ATOM 2382 O O . ALA A 1 300 ? -17.751 13.194 -9.374 1.00 94.69 300 ALA A O 1
ATOM 2383 N N . GLY A 1 301 ? -16.717 13.712 -7.458 1.00 94.00 301 GLY A N 1
ATOM 2384 C CA . GLY A 1 301 ? -17.077 15.136 -7.502 1.00 94.00 301 GLY A CA 1
ATOM 2385 C C . GLY A 1 301 ? -18.551 15.422 -7.181 1.00 94.00 301 GLY A C 1
ATOM 2386 O O . GLY A 1 301 ? -19.090 16.436 -7.619 1.00 94.00 301 GLY A O 1
ATOM 2387 N N . LEU A 1 302 ? -19.210 14.536 -6.426 1.00 95.00 302 LEU A N 1
ATOM 2388 C CA . LEU A 1 302 ? -20.611 14.678 -6.022 1.00 95.00 302 LEU A CA 1
ATOM 2389 C C . LEU A 1 302 ? -20.782 15.676 -4.861 1.00 95.00 302 LEU A C 1
ATOM 2391 O O . LEU A 1 302 ? -19.840 15.996 -4.133 1.00 95.00 302 LEU A O 1
ATOM 2395 N N . SER A 1 303 ? -22.011 16.170 -4.692 1.00 95.44 303 SER A N 1
ATOM 2396 C CA . SER A 1 303 ? -22.403 17.109 -3.632 1.00 95.44 303 SER A CA 1
ATOM 2397 C C . SER A 1 303 ? -23.844 16.853 -3.166 1.00 95.44 303 SER A C 1
ATOM 2399 O O . SER A 1 303 ? -24.574 16.083 -3.791 1.00 95.44 303 SER A O 1
ATOM 2401 N N . GLY A 1 304 ? -24.261 17.478 -2.060 1.00 95.06 304 GLY A N 1
ATOM 2402 C CA . GLY A 1 304 ? -25.596 17.285 -1.475 1.00 95.06 304 GLY A CA 1
ATOM 2403 C C . GLY A 1 304 ? -25.623 16.217 -0.379 1.00 95.06 304 GLY A C 1
ATOM 2404 O O . GLY A 1 304 ? -24.642 16.065 0.359 1.00 95.06 304 GLY A O 1
ATOM 2405 N N . LYS A 1 305 ? -26.750 15.507 -0.229 1.00 97.44 305 LYS A N 1
ATOM 2406 C CA . LYS A 1 305 ? -26.864 14.415 0.744 1.00 97.44 305 LYS A CA 1
ATOM 2407 C C . LYS A 1 305 ? -26.371 13.109 0.131 1.00 97.44 305 LYS A C 1
ATOM 2409 O O . LYS A 1 305 ? -26.750 12.765 -0.980 1.00 97.44 305 LYS A O 1
ATOM 2414 N N . VAL A 1 306 ? -25.553 12.356 0.863 1.00 97.75 306 VAL A N 1
ATOM 2415 C CA . VAL A 1 306 ? -24.960 11.100 0.366 1.00 97.75 306 VAL A CA 1
ATOM 2416 C C . VAL A 1 306 ? -26.020 10.067 -0.032 1.00 97.75 306 VAL A C 1
ATOM 2418 O O . VAL A 1 306 ? -25.832 9.339 -0.998 1.00 97.75 306 VAL A O 1
ATOM 2421 N N . LEU A 1 307 ? -27.153 10.033 0.679 1.00 97.44 307 LEU A N 1
ATOM 2422 C CA . LEU A 1 307 ? -28.236 9.070 0.456 1.00 97.44 307 LEU A CA 1
ATOM 2423 C C . LEU A 1 307 ? -29.045 9.337 -0.823 1.00 97.44 307 LEU A C 1
ATOM 2425 O O . LEU A 1 307 ? -29.775 8.448 -1.255 1.00 97.44 307 LEU A O 1
ATOM 2429 N N . ASP A 1 308 ? -28.883 10.509 -1.444 1.00 97.62 308 ASP A N 1
ATOM 2430 C CA . ASP A 1 308 ? -29.501 10.833 -2.735 1.00 97.62 308 ASP A CA 1
ATOM 2431 C C . ASP A 1 308 ? -28.723 10.223 -3.917 1.00 97.62 308 ASP A C 1
ATOM 2433 O O . ASP A 1 308 ? -29.193 10.241 -5.056 1.00 97.62 308 ASP A O 1
ATOM 2437 N N . HIS A 1 309 ? -27.529 9.676 -3.658 1.00 97.69 309 HIS A N 1
ATOM 2438 C CA . HIS A 1 309 ? -26.631 9.117 -4.666 1.00 97.69 309 HIS A CA 1
ATOM 2439 C C . HIS A 1 309 ? -26.532 7.596 -4.562 1.00 97.69 309 HIS A C 1
ATOM 2441 O O . HIS A 1 309 ? -26.756 6.989 -3.513 1.00 97.69 309 HIS A O 1
ATOM 2447 N N . GLN A 1 310 ? -26.158 6.965 -5.674 1.00 96.00 310 GLN A N 1
ATOM 2448 C CA . GLN A 1 310 ? -25.849 5.540 -5.698 1.00 96.00 310 GLN A CA 1
ATOM 2449 C C . GLN A 1 310 ? -24.401 5.300 -5.269 1.00 96.00 310 GLN A C 1
ATOM 2451 O O . GLN A 1 310 ? -23.495 6.020 -5.676 1.00 96.00 310 GLN A O 1
ATOM 2456 N N . PHE A 1 311 ? -24.199 4.262 -4.462 1.00 97.25 311 PHE A N 1
ATOM 2457 C CA . PHE A 1 311 ? -22.885 3.784 -4.047 1.00 97.25 311 PHE A CA 1
ATOM 2458 C C . PHE A 1 311 ? -22.945 2.290 -3.717 1.00 97.25 311 PHE A C 1
ATOM 2460 O O . PHE A 1 311 ? -24.011 1.752 -3.388 1.00 97.25 311 PHE A O 1
ATOM 2467 N N . HIS A 1 312 ? -21.802 1.614 -3.799 1.00 97.00 312 HIS A N 1
ATOM 2468 C CA . HIS A 1 312 ? -21.679 0.193 -3.483 1.00 97.00 312 HIS A CA 1
ATOM 2469 C C . HIS A 1 312 ? -21.920 -0.080 -1.990 1.00 97.00 312 HIS A C 1
ATOM 2471 O O . HIS A 1 312 ? -21.418 0.631 -1.124 1.00 97.00 312 HIS A O 1
ATOM 2477 N N . ARG A 1 313 ? -22.707 -1.122 -1.685 1.00 88.12 313 ARG A N 1
ATOM 2478 C CA . ARG A 1 313 ? -23.093 -1.491 -0.306 1.00 88.12 313 ARG A CA 1
ATOM 2479 C C . ARG A 1 313 ? -22.587 -2.861 0.150 1.00 88.12 313 ARG A C 1
ATOM 2481 O O . ARG A 1 313 ? -22.545 -3.108 1.348 1.00 88.12 313 ARG A O 1
ATOM 2488 N N . GLY A 1 314 ? -22.207 -3.727 -0.790 1.00 87.50 314 GLY A N 1
ATOM 2489 C CA . GLY A 1 314 ? -21.735 -5.081 -0.499 1.00 87.50 314 GLY A CA 1
ATOM 2490 C C . GLY A 1 314 ? -22.806 -6.014 0.073 1.00 87.50 314 GLY A C 1
ATOM 2491 O O . GLY A 1 314 ? -23.938 -5.618 0.341 1.00 87.50 314 GLY A O 1
ATOM 2492 N N . ALA A 1 315 ? -22.442 -7.286 0.247 1.00 90.94 315 ALA A N 1
ATOM 2493 C CA . ALA A 1 315 ? -23.282 -8.291 0.915 1.00 90.94 315 ALA A CA 1
ATOM 2494 C C . ALA A 1 315 ? -22.973 -8.426 2.418 1.00 90.94 315 ALA A C 1
ATOM 2496 O O . ALA A 1 315 ? -23.758 -8.992 3.178 1.00 90.94 315 ALA A O 1
ATOM 2497 N N . THR A 1 316 ? -21.809 -7.940 2.847 1.00 93.69 316 THR A N 1
ATOM 2498 C CA . THR A 1 316 ? -21.367 -8.002 4.238 1.00 93.69 316 THR A CA 1
ATOM 2499 C C . THR A 1 316 ? -22.116 -6.968 5.064 1.00 93.69 316 THR A C 1
ATOM 2501 O O . THR A 1 316 ? -22.155 -5.796 4.704 1.00 93.69 316 THR A O 1
ATOM 2504 N N . SER A 1 317 ? -22.663 -7.389 6.202 1.00 96.62 317 SER A N 1
ATOM 2505 C CA . SER A 1 317 ? -23.327 -6.487 7.137 1.00 96.62 317 SER A CA 1
ATOM 2506 C C . SER A 1 317 ? -22.733 -6.609 8.527 1.00 96.62 317 SER A C 1
ATOM 2508 O O . SER A 1 317 ? -22.374 -7.702 8.975 1.00 96.62 317 SER A O 1
ATOM 2510 N N . PHE A 1 318 ? -22.694 -5.489 9.240 1.00 97.19 318 PHE A N 1
ATOM 2511 C CA . PHE A 1 318 ? -22.577 -5.526 10.688 1.00 97.19 318 PHE A CA 1
ATOM 2512 C C . PHE A 1 318 ? -23.757 -6.275 11.317 1.00 97.19 318 PHE A C 1
ATOM 2514 O O . PHE A 1 318 ? -24.877 -6.260 10.794 1.00 97.19 318 PHE A O 1
ATOM 2521 N N . VAL A 1 319 ? -23.505 -6.910 12.462 1.00 96.44 319 VAL A N 1
ATOM 2522 C CA . VAL A 1 319 ? -24.524 -7.581 13.277 1.00 96.44 319 VAL A CA 1
ATOM 2523 C C . VAL A 1 319 ? -24.433 -7.109 14.722 1.00 96.44 319 VAL A C 1
ATOM 2525 O O . VAL A 1 319 ? -23.381 -6.670 15.181 1.00 96.44 319 VAL A O 1
ATOM 2528 N N . ARG A 1 320 ? -25.532 -7.204 15.477 1.00 96.06 320 ARG A N 1
ATOM 2529 C CA . ARG A 1 320 ? -25.486 -6.938 16.920 1.00 96.06 320 ARG A CA 1
ATOM 2530 C C . ARG A 1 320 ? -24.726 -8.069 17.610 1.00 96.06 320 ARG A C 1
ATOM 2532 O O . ARG A 1 320 ? -25.143 -9.223 17.540 1.00 96.06 320 ARG A O 1
ATOM 2539 N N . VAL A 1 321 ? -23.638 -7.727 18.292 1.00 95.12 321 VAL A N 1
ATOM 2540 C CA . VAL A 1 321 ? -22.803 -8.677 19.040 1.00 95.12 321 VAL A CA 1
ATOM 2541 C C . VAL A 1 321 ? -22.831 -8.379 20.539 1.00 95.12 321 VAL A C 1
ATOM 2543 O O . VAL A 1 321 ? -23.136 -7.245 20.932 1.00 95.12 321 VAL A O 1
ATOM 2546 N N . PRO A 1 322 ? -22.532 -9.367 21.401 1.00 92.62 322 PRO A N 1
ATOM 2547 C CA . PRO A 1 322 ? -22.422 -9.115 22.828 1.00 92.62 322 PRO A CA 1
ATOM 2548 C C . PRO A 1 322 ? -21.249 -8.166 23.138 1.00 92.62 322 PRO A C 1
ATOM 2550 O O . PRO A 1 322 ? -20.333 -8.012 22.320 1.00 92.62 322 PRO A O 1
ATOM 2553 N N . PRO A 1 323 ? -21.257 -7.497 24.305 1.00 88.81 323 PRO A N 1
ATOM 2554 C CA . PRO A 1 323 ? -20.341 -6.396 24.566 1.00 88.81 323 PRO A CA 1
ATOM 2555 C C . PRO A 1 323 ? -18.851 -6.739 24.479 1.00 88.81 323 PRO A C 1
ATOM 2557 O O . PRO A 1 323 ? -18.072 -5.878 24.080 1.00 88.81 323 PRO A O 1
ATOM 2560 N N . GLU A 1 324 ? -18.465 -7.968 24.808 1.00 89.88 324 GLU A N 1
ATOM 2561 C CA . GLU A 1 324 ? -17.098 -8.492 24.724 1.00 89.88 324 GLU A CA 1
ATOM 2562 C C . GLU A 1 324 ? -16.551 -8.617 23.294 1.00 89.88 324 GLU A C 1
ATOM 2564 O O . GLU A 1 324 ? -15.336 -8.670 23.109 1.00 89.88 324 GLU A O 1
ATOM 2569 N N . LEU A 1 325 ? -17.429 -8.640 22.286 1.00 92.62 325 LEU A N 1
ATOM 2570 C CA . LEU A 1 325 ? -17.053 -8.662 20.870 1.00 92.62 325 LEU A CA 1
ATOM 2571 C C . LEU A 1 325 ? -17.092 -7.274 20.219 1.00 92.62 325 LEU A C 1
ATOM 2573 O O . LEU A 1 325 ? -16.653 -7.131 19.078 1.00 92.62 325 LEU A O 1
ATOM 2577 N N . ASN A 1 326 ? -17.607 -6.253 20.912 1.00 91.44 326 ASN A N 1
ATOM 2578 C CA . ASN A 1 326 ? -17.633 -4.896 20.376 1.00 91.44 326 ASN A CA 1
ATOM 2579 C C . ASN A 1 326 ? -16.216 -4.312 20.245 1.00 91.44 326 ASN A C 1
ATOM 2581 O O . ASN A 1 326 ? -15.296 -4.662 20.988 1.00 91.44 326 ASN A O 1
ATOM 2585 N N . SER A 1 327 ? -16.049 -3.354 19.330 1.00 91.38 327 SER A N 1
ATOM 2586 C CA . SER A 1 327 ? -14.806 -2.582 19.212 1.00 91.38 327 SER A CA 1
ATOM 2587 C C . SER A 1 327 ? -14.453 -1.896 20.537 1.00 91.38 327 SER A C 1
ATOM 2589 O O . SER A 1 327 ? -15.337 -1.577 21.330 1.00 91.38 327 SER A O 1
ATOM 2591 N N . PHE A 1 328 ? -13.168 -1.652 20.801 1.00 89.62 328 PHE A N 1
ATOM 2592 C CA . PHE A 1 328 ? -12.691 -0.990 22.030 1.00 89.62 328 PHE A CA 1
ATOM 2593 C C . PHE A 1 328 ? -13.053 -1.699 23.353 1.00 89.62 328 PHE A C 1
ATOM 2595 O O . PHE A 1 328 ? -13.015 -1.074 24.417 1.00 89.62 328 PHE A O 1
ATOM 2602 N N . TYR A 1 329 ? -13.418 -2.986 23.331 1.00 88.12 329 TYR A N 1
ATOM 2603 C CA . TYR A 1 329 ? -13.657 -3.729 24.566 1.00 88.12 329 TYR A CA 1
ATOM 2604 C C . TYR A 1 329 ? -12.356 -3.919 25.361 1.00 88.12 329 TYR A C 1
ATOM 2606 O O . TYR A 1 329 ? -11.352 -4.388 24.829 1.00 88.12 329 TYR A O 1
ATOM 2614 N N . LEU A 1 330 ? -12.370 -3.555 26.647 1.00 83.62 330 LEU A N 1
ATOM 2615 C CA . LEU A 1 330 ? -11.215 -3.637 27.543 1.00 83.62 330 LEU A CA 1
ATOM 2616 C C . LEU A 1 330 ? -11.620 -4.222 28.895 1.00 83.62 330 LEU A C 1
ATOM 2618 O O . LEU A 1 330 ? -12.603 -3.804 29.508 1.00 83.62 330 LEU A O 1
ATOM 2622 N N . VAL A 1 331 ? -10.809 -5.165 29.378 1.00 80.12 331 VAL A N 1
ATOM 2623 C CA . VAL A 1 331 ? -10.997 -5.846 30.672 1.00 80.12 331 VAL A CA 1
ATOM 2624 C C . VAL A 1 331 ? -10.094 -5.278 31.772 1.00 80.12 331 VAL A C 1
ATOM 2626 O O . VAL A 1 331 ? -10.332 -5.503 32.955 1.00 80.12 331 VAL A O 1
ATOM 2629 N N . SER A 1 332 ? -9.063 -4.519 31.419 1.00 81.44 332 SER A N 1
ATOM 2630 C CA . SER A 1 332 ? -8.200 -3.829 32.380 1.00 81.44 332 SER A CA 1
ATOM 2631 C C . SER A 1 332 ? -8.796 -2.476 32.766 1.00 81.44 332 SER A C 1
ATOM 2633 O O . SER A 1 332 ? -9.158 -1.709 31.872 1.00 81.44 332 SER A O 1
ATOM 2635 N N . ALA A 1 333 ? -8.825 -2.154 34.061 1.00 81.38 333 ALA A N 1
ATOM 2636 C CA . ALA A 1 333 ? -9.056 -0.780 34.495 1.00 81.38 333 ALA A CA 1
ATOM 2637 C C . ALA A 1 333 ? -7.895 0.110 34.021 1.00 81.38 333 ALA A C 1
ATOM 2639 O O . ALA A 1 333 ? -6.742 -0.319 34.023 1.00 81.38 333 ALA A O 1
ATOM 2640 N N . GLN A 1 334 ? -8.214 1.328 33.595 1.00 83.88 334 GLN A N 1
ATOM 2641 C CA . GLN A 1 334 ? -7.246 2.327 33.152 1.00 83.88 334 GLN A CA 1
ATOM 2642 C C . GLN A 1 334 ? -7.272 3.505 34.133 1.00 83.88 334 GLN A C 1
ATOM 2644 O O . GLN A 1 334 ? -8.351 3.822 34.644 1.00 83.88 334 GLN A O 1
ATOM 2649 N N . PRO A 1 335 ? -6.128 4.146 34.422 1.00 88.75 335 PRO A N 1
ATOM 2650 C CA . PRO A 1 335 ? -6.114 5.370 35.215 1.00 88.75 335 PRO A CA 1
ATOM 2651 C C . PRO A 1 335 ? -6.856 6.487 34.471 1.00 88.75 335 PRO A C 1
ATOM 2653 O O . PRO A 1 335 ? -6.781 6.567 33.247 1.00 88.75 335 PRO A O 1
ATOM 2656 N N . LEU A 1 336 ? -7.560 7.354 35.205 1.00 90.31 336 LEU A N 1
ATOM 2657 C CA . LEU A 1 336 ? -8.277 8.498 34.622 1.00 90.31 336 LEU A CA 1
ATOM 2658 C C . LEU A 1 336 ? -7.335 9.613 34.152 1.00 90.31 336 LEU A C 1
ATOM 2660 O O . LEU A 1 336 ? -7.659 10.339 33.221 1.00 90.31 336 LEU A O 1
ATOM 2664 N N . ARG A 1 337 ? -6.175 9.761 34.797 1.00 91.56 337 ARG A N 1
ATOM 2665 C CA . ARG A 1 337 ? -5.199 10.815 34.492 1.00 91.56 337 ARG A CA 1
ATOM 2666 C C . ARG A 1 337 ? -3.789 10.229 34.380 1.00 91.56 337 ARG A C 1
ATOM 2668 O O . ARG A 1 337 ? -2.974 10.453 35.270 1.00 91.56 337 ARG A O 1
ATOM 2675 N N . PRO A 1 338 ? -3.502 9.398 33.360 1.00 90.81 338 PRO A N 1
ATOM 2676 C CA . PRO A 1 338 ? -2.134 8.967 33.107 1.00 90.81 338 PRO A CA 1
ATOM 2677 C C . PRO A 1 338 ? -1.239 10.174 32.803 1.00 90.81 338 PRO A C 1
ATOM 2679 O O . PRO A 1 338 ? -1.626 11.062 32.038 1.00 90.81 338 PRO A O 1
ATOM 2682 N N . GLU A 1 339 ? -0.040 10.173 33.379 1.00 91.00 339 GLU A N 1
ATOM 2683 C CA . GLU A 1 339 ? 1.002 11.157 33.087 1.00 91.00 339 GLU A CA 1
ATOM 2684 C C . GLU A 1 339 ? 1.645 10.858 31.727 1.00 91.00 339 GLU A C 1
ATOM 2686 O O . GLU A 1 339 ? 2.038 9.722 31.446 1.00 91.00 339 GLU A O 1
ATOM 2691 N N . ALA A 1 340 ? 1.728 11.876 30.871 1.00 91.44 340 ALA A N 1
ATOM 2692 C CA . ALA A 1 340 ? 2.481 11.841 29.623 1.00 91.44 340 ALA A CA 1
ATOM 2693 C C . ALA A 1 340 ? 2.804 13.268 29.167 1.00 91.44 340 ALA A C 1
ATOM 2695 O O . ALA A 1 340 ? 1.949 14.146 29.261 1.00 91.44 340 ALA A O 1
ATOM 2696 N N . ASP A 1 341 ? 3.981 13.472 28.572 1.00 92.38 341 ASP A N 1
ATOM 2697 C CA . ASP A 1 341 ? 4.462 14.791 28.118 1.00 92.38 341 ASP A CA 1
ATOM 2698 C C . ASP A 1 341 ? 3.536 15.478 27.100 1.00 92.38 341 ASP A C 1
ATOM 2700 O O . ASP A 1 341 ? 3.599 16.686 26.894 1.00 92.38 341 ASP A O 1
ATOM 2704 N N . ASN A 1 342 ? 2.683 14.702 26.426 1.00 93.88 342 ASN A N 1
ATOM 2705 C CA . ASN A 1 342 ? 1.761 15.184 25.405 1.00 93.88 342 ASN A CA 1
ATOM 2706 C C . ASN A 1 342 ? 0.288 15.184 25.851 1.00 93.88 342 ASN A C 1
ATOM 2708 O O . ASN A 1 342 ? -0.602 15.184 24.989 1.00 93.88 342 ASN A O 1
ATOM 2712 N N . LEU A 1 343 ? 0.017 15.127 27.158 1.00 96.06 343 LEU A N 1
ATOM 2713 C CA . LEU A 1 343 ? -1.328 15.146 27.734 1.00 96.06 343 LEU A CA 1
ATOM 2714 C C . LEU A 1 343 ? -1.446 16.206 28.833 1.00 96.06 343 LEU A C 1
ATOM 2716 O O . LEU A 1 343 ? -0.598 16.301 29.712 1.00 96.06 343 LEU A O 1
ATOM 2720 N N . ALA A 1 344 ? -2.556 16.936 28.803 1.00 97.12 344 ALA A N 1
ATOM 2721 C CA . ALA A 1 344 ? -3.033 17.780 29.894 1.00 97.12 344 ALA A CA 1
ATOM 2722 C C . ALA A 1 344 ? -4.484 17.404 30.228 1.00 97.12 344 ALA A C 1
ATOM 2724 O O . ALA A 1 344 ? -5.108 16.614 29.512 1.00 97.12 344 ALA A O 1
ATOM 2725 N N . TYR A 1 345 ? -5.025 17.953 31.315 1.00 97.56 345 TYR A N 1
ATOM 2726 C CA . TYR A 1 345 ? -6.407 17.712 31.726 1.00 97.56 345 TYR A CA 1
ATOM 2727 C C . TYR A 1 345 ? -7.051 19.006 32.205 1.00 97.56 345 TYR A C 1
ATOM 2729 O O . TYR A 1 345 ? -6.426 19.785 32.923 1.00 97.56 345 TYR A O 1
ATOM 2737 N N . THR A 1 346 ? -8.320 19.202 31.863 1.00 97.06 346 THR A N 1
ATOM 2738 C CA . THR A 1 346 ? -9.148 20.240 32.484 1.00 97.06 346 THR A CA 1
ATOM 2739 C C . THR A 1 346 ? -9.373 19.939 33.973 1.00 97.06 346 THR A C 1
ATOM 2741 O O . THR A 1 346 ? -9.139 18.822 34.447 1.00 97.06 346 THR A O 1
ATOM 2744 N N . GLU A 1 347 ? -9.880 20.919 34.726 1.00 94.88 347 GLU A N 1
ATOM 2745 C CA . GLU A 1 347 ? -10.198 20.759 36.155 1.00 94.88 347 GLU A CA 1
ATOM 2746 C C . GLU A 1 347 ? -11.144 19.567 36.410 1.00 94.88 347 GLU A C 1
ATOM 2748 O O . GLU A 1 347 ? -10.898 18.732 37.288 1.00 94.88 347 GLU A O 1
ATOM 2753 N N . ASP A 1 348 ? -12.159 19.411 35.555 1.00 95.25 348 ASP A N 1
ATOM 2754 C CA . ASP A 1 348 ? -13.133 18.315 35.570 1.00 95.25 348 ASP A CA 1
ATOM 2755 C C . ASP A 1 348 ? -12.624 17.002 34.936 1.00 95.25 348 ASP A C 1
ATOM 2757 O O . ASP A 1 348 ? -13.362 16.019 34.867 1.00 95.25 348 ASP A O 1
ATOM 2761 N N . GLY A 1 349 ? -11.342 16.935 34.559 1.00 96.19 349 GLY A N 1
ATOM 2762 C CA . GLY A 1 349 ? -10.648 15.704 34.168 1.00 96.19 349 GLY A CA 1
ATOM 2763 C C . GLY A 1 349 ? -10.762 15.317 32.696 1.00 96.19 349 GLY A C 1
ATOM 2764 O O . GLY A 1 349 ? -10.463 14.171 32.361 1.00 96.19 349 GLY A O 1
ATOM 2765 N N . VAL A 1 350 ? -11.174 16.231 31.817 1.00 97.88 350 VAL A N 1
ATOM 2766 C CA . VAL A 1 350 ? -11.239 15.987 30.371 1.00 97.88 350 VAL A CA 1
ATOM 2767 C C . VAL A 1 350 ? -9.832 16.074 29.774 1.00 97.88 350 VAL A C 1
ATOM 2769 O O . VAL A 1 350 ? -9.143 17.067 30.008 1.00 97.88 350 VAL A O 1
ATOM 2772 N N . PRO A 1 351 ? -9.378 15.077 28.992 1.00 97.69 351 PRO A N 1
ATOM 2773 C CA . PRO A 1 351 ? -8.039 15.103 28.419 1.00 97.69 351 PRO A CA 1
ATOM 2774 C C . PRO A 1 351 ? -7.913 16.124 27.280 1.00 97.69 351 PRO A C 1
ATOM 2776 O O . PRO A 1 351 ? -8.777 16.222 26.399 1.00 97.69 351 PRO A O 1
ATOM 2779 N N . LEU A 1 352 ? -6.776 16.815 27.268 1.00 97.50 352 LEU A N 1
ATOM 2780 C CA . LEU A 1 352 ? -6.322 17.758 26.248 1.00 97.50 352 LEU A CA 1
ATOM 2781 C C . LEU A 1 352 ? -4.997 17.273 25.647 1.00 97.50 352 LEU A C 1
ATOM 2783 O O . LEU A 1 352 ? -4.209 16.577 26.297 1.00 97.50 352 LEU A O 1
ATOM 2787 N N . ARG A 1 353 ? -4.748 17.625 24.385 1.00 96.75 353 ARG A N 1
ATOM 2788 C CA . ARG A 1 353 ? -3.501 17.294 23.688 1.00 96.75 353 ARG A CA 1
ATOM 2789 C C . ARG A 1 353 ? -2.541 18.473 23.783 1.00 96.75 353 ARG A C 1
ATOM 2791 O O . ARG A 1 353 ? -2.907 19.570 23.381 1.00 96.75 353 ARG A O 1
ATOM 2798 N N . ILE A 1 354 ? -1.307 18.228 24.218 1.00 96.31 354 ILE A N 1
ATOM 2799 C CA . ILE A 1 354 ? -0.237 19.227 24.118 1.00 96.31 354 ILE A CA 1
ATOM 2800 C C . ILE A 1 354 ? 0.448 19.081 22.755 1.00 96.31 354 ILE A C 1
ATOM 2802 O O . ILE A 1 354 ? 0.916 17.992 22.405 1.00 96.31 354 ILE A O 1
ATOM 2806 N N . ILE A 1 355 ? 0.498 20.168 21.987 1.00 92.19 355 ILE A N 1
ATOM 2807 C CA . ILE A 1 355 ? 1.210 20.279 20.707 1.00 92.19 355 ILE A CA 1
ATOM 2808 C C . ILE A 1 355 ? 2.081 21.524 20.789 1.00 92.19 355 ILE A C 1
ATOM 2810 O O . ILE A 1 355 ? 1.566 22.614 21.017 1.00 92.19 355 ILE A O 1
ATOM 2814 N N . GLU A 1 356 ? 3.398 21.350 20.654 1.00 90.00 356 GLU A N 1
ATOM 2815 C CA . GLU A 1 356 ? 4.371 22.455 20.723 1.00 90.00 356 GLU A CA 1
ATOM 2816 C C . GLU A 1 356 ? 4.184 23.336 21.978 1.00 90.00 356 GLU A C 1
ATOM 2818 O O . GLU A 1 356 ? 4.278 24.558 21.935 1.00 90.00 356 GLU A O 1
ATOM 2823 N N . GLY A 1 357 ? 3.879 22.700 23.116 1.00 93.00 357 GLY A N 1
ATOM 2824 C CA . GLY A 1 357 ? 3.662 23.371 24.404 1.00 93.00 357 GLY A CA 1
ATOM 2825 C C . GLY A 1 357 ? 2.281 24.010 24.591 1.00 93.00 357 GLY A C 1
ATOM 2826 O O . GLY A 1 357 ? 2.005 24.515 25.673 1.00 93.00 357 GLY A O 1
ATOM 2827 N N . THR A 1 358 ? 1.403 23.966 23.585 1.00 95.31 358 THR A N 1
ATOM 2828 C CA . THR A 1 358 ? 0.038 24.510 23.659 1.00 95.31 358 THR A CA 1
ATOM 2829 C C . THR A 1 358 ? -0.989 23.395 23.850 1.00 95.31 358 THR A C 1
ATOM 2831 O O . THR A 1 358 ? -0.918 22.357 23.189 1.00 95.31 358 THR A O 1
ATOM 2834 N N . GLU A 1 359 ? -1.950 23.603 24.750 1.00 97.00 359 GLU A N 1
ATOM 2835 C CA . GLU A 1 359 ? -3.055 22.676 25.004 1.00 97.00 359 GLU A CA 1
ATOM 2836 C C . GLU A 1 359 ? -4.195 22.876 23.997 1.00 97.00 359 GLU A C 1
ATOM 2838 O O . GLU A 1 359 ? -4.686 23.987 23.802 1.00 97.00 359 GLU A O 1
ATOM 2843 N N . TYR A 1 360 ? -4.651 21.783 23.389 1.00 97.19 360 TYR A N 1
ATOM 2844 C CA . TYR A 1 360 ? -5.747 21.771 22.426 1.00 97.19 360 TYR A CA 1
ATOM 2845 C C . TYR A 1 360 ? -6.814 20.743 22.800 1.00 97.19 360 TYR A C 1
ATOM 2847 O O . TYR A 1 360 ? -6.507 19.617 23.215 1.00 97.19 360 TYR A O 1
ATOM 2855 N N . ASP A 1 361 ? -8.079 21.090 22.547 1.00 97.81 361 ASP A N 1
ATOM 2856 C CA . ASP A 1 361 ? -9.130 20.088 22.401 1.00 97.81 361 ASP A CA 1
ATOM 2857 C C . ASP A 1 361 ? -8.790 19.152 21.241 1.00 97.81 361 ASP A C 1
ATOM 2859 O O . ASP A 1 361 ? -8.357 19.568 20.163 1.00 97.81 361 ASP A O 1
ATOM 2863 N N . HIS A 1 362 ? -8.970 17.857 21.479 1.00 97.69 362 HIS A N 1
ATOM 2864 C CA . HIS A 1 362 ? -8.624 16.831 20.510 1.00 97.69 362 HIS A CA 1
ATOM 2865 C C . HIS A 1 362 ? -9.710 15.747 20.513 1.00 97.69 362 HIS A C 1
ATOM 2867 O O . HIS A 1 362 ? -9.652 14.823 21.334 1.00 97.69 362 HIS A O 1
ATOM 2873 N N . PRO A 1 363 ? -10.684 15.793 19.588 1.00 98.06 363 PRO A N 1
ATOM 2874 C CA . PRO A 1 363 ? -11.896 14.976 19.671 1.00 98.06 363 PRO A CA 1
ATOM 2875 C C . PRO A 1 363 ? -11.616 13.471 19.665 1.00 98.06 363 PRO A C 1
ATOM 2877 O O . PRO A 1 363 ? -12.196 12.733 20.455 1.00 98.06 363 PRO A O 1
ATOM 2880 N N . VAL A 1 364 ? -10.644 13.002 18.873 1.00 97.69 364 VAL A N 1
ATOM 2881 C CA . VAL A 1 364 ? -10.211 11.589 18.899 1.00 97.69 364 VAL A CA 1
ATOM 2882 C C . VAL A 1 364 ? -9.624 11.174 20.256 1.00 97.69 364 VAL A C 1
ATOM 2884 O O . VAL A 1 364 ? -9.855 10.056 20.706 1.00 97.69 364 VAL A O 1
ATOM 2887 N N . LEU A 1 365 ? -8.889 12.057 20.942 1.00 97.50 365 LEU A N 1
ATOM 2888 C CA . LEU A 1 365 ? -8.288 11.742 22.245 1.00 97.50 365 LEU A CA 1
ATOM 2889 C C . LEU A 1 365 ? -9.392 11.626 23.299 1.00 97.50 365 LEU A C 1
ATOM 2891 O O . LEU A 1 365 ? -9.421 10.654 24.050 1.00 97.50 365 LEU A O 1
ATOM 2895 N N . GLN A 1 366 ? -10.319 12.583 23.301 1.00 98.25 366 GLN A N 1
ATOM 2896 C CA . GLN A 1 366 ? -11.477 12.619 24.194 1.00 98.25 366 GLN A CA 1
ATOM 2897 C C . GLN A 1 366 ? -12.399 11.410 23.966 1.00 98.25 366 GLN A C 1
ATOM 2899 O O . GLN A 1 366 ? -12.764 10.721 24.917 1.00 98.25 366 GLN A O 1
ATOM 2904 N N . ALA A 1 367 ? -12.691 11.061 22.711 1.00 98.12 367 ALA A N 1
ATOM 2905 C CA . ALA A 1 367 ? -13.483 9.880 22.380 1.00 98.12 367 ALA A CA 1
ATOM 2906 C C . ALA A 1 367 ? -12.795 8.568 22.793 1.00 98.12 367 ALA A C 1
ATOM 2908 O O . ALA A 1 367 ? -13.425 7.695 23.389 1.00 98.12 367 ALA A O 1
ATOM 2909 N N . GLN A 1 368 ? -11.491 8.419 22.533 1.00 96.00 368 GLN A N 1
ATOM 2910 C CA . GLN A 1 368 ? -10.737 7.231 22.952 1.00 96.00 368 GLN A CA 1
ATOM 2911 C C . GLN A 1 368 ? -10.640 7.108 24.468 1.00 96.00 368 GLN A C 1
ATOM 2913 O O . GLN A 1 368 ? -10.715 5.997 24.992 1.00 96.00 368 GLN A O 1
ATOM 2918 N N . PHE A 1 369 ? -10.486 8.230 25.171 1.00 96.25 369 PHE A N 1
ATOM 2919 C CA . PHE A 1 369 ? -10.582 8.270 26.623 1.00 96.25 369 PHE A CA 1
ATOM 2920 C C . PHE A 1 369 ? -11.939 7.724 27.073 1.00 96.25 369 PHE A C 1
ATOM 2922 O O . PHE A 1 369 ? -11.985 6.748 27.823 1.00 96.25 369 PHE A O 1
ATOM 2929 N N . MET A 1 370 ? -13.042 8.237 26.520 1.00 97.31 370 MET A N 1
ATOM 2930 C CA . MET A 1 370 ? -14.371 7.728 26.853 1.00 97.31 370 MET A CA 1
ATOM 2931 C C . MET A 1 370 ? -14.503 6.220 26.597 1.00 97.31 370 MET A C 1
ATOM 2933 O O . MET A 1 370 ? -14.895 5.467 27.490 1.00 97.31 370 MET A O 1
ATOM 2937 N N . LEU A 1 371 ? -14.105 5.754 25.410 1.00 95.31 371 LEU A N 1
ATOM 2938 C CA . LEU A 1 371 ? -14.176 4.345 25.012 1.00 95.31 371 LEU A CA 1
ATOM 2939 C C . LEU A 1 371 ? -13.390 3.417 25.946 1.00 95.31 371 LEU A C 1
ATOM 2941 O O . LEU A 1 371 ? -13.873 2.330 26.271 1.00 95.31 371 LEU A O 1
ATOM 2945 N N . LYS A 1 372 ? -12.226 3.857 26.441 1.00 92.69 372 LYS A N 1
ATOM 2946 C CA . LYS A 1 372 ? -11.428 3.103 27.421 1.00 92.69 372 LYS A CA 1
ATOM 2947 C C . LYS A 1 372 ? -12.125 2.972 28.778 1.00 92.69 372 LYS A C 1
ATOM 2949 O O . LYS A 1 372 ? -11.986 1.941 29.436 1.00 92.69 372 LYS A O 1
ATOM 2954 N N . HIS A 1 373 ? -12.888 3.984 29.185 1.00 94.00 373 HIS A N 1
ATOM 2955 C CA . HIS A 1 373 ? -13.491 4.071 30.518 1.00 94.00 373 HIS A CA 1
ATOM 2956 C C . HIS A 1 373 ? -14.933 3.547 30.597 1.00 94.00 373 HIS A C 1
ATOM 2958 O O . HIS A 1 373 ? -15.387 3.183 31.685 1.00 94.00 373 HIS A O 1
ATOM 2964 N N . LEU A 1 374 ? -15.634 3.405 29.466 1.00 93.88 374 LEU A N 1
ATOM 2965 C CA . LEU A 1 374 ? -17.002 2.870 29.418 1.00 93.88 374 LEU A CA 1
ATOM 2966 C C . LEU A 1 374 ? -17.118 1.450 29.994 1.00 93.88 374 LEU A C 1
ATOM 2968 O O . LEU A 1 374 ? -18.080 1.147 30.698 1.00 93.88 374 LEU A O 1
ATOM 2972 N N . ASN A 1 375 ? -16.139 0.572 29.747 1.00 88.50 375 ASN A N 1
ATOM 2973 C CA . ASN A 1 375 ? -16.173 -0.789 30.301 1.00 88.50 375 ASN A CA 1
ATOM 2974 C C . ASN A 1 375 ? -15.922 -0.813 31.811 1.00 88.50 375 ASN A C 1
ATOM 2976 O O . ASN A 1 375 ? -16.547 -1.606 32.520 1.00 88.50 375 ASN A O 1
ATOM 2980 N N . THR A 1 376 ? -15.061 0.077 32.314 1.00 90.44 376 THR A N 1
ATOM 2981 C CA . THR A 1 376 ? -14.886 0.268 33.757 1.00 90.44 376 THR A CA 1
ATOM 2982 C C . THR A 1 376 ? -16.196 0.736 34.375 1.00 90.44 376 THR A C 1
ATOM 2984 O O . THR A 1 376 ? -16.688 0.069 35.280 1.00 90.44 376 THR A O 1
ATOM 2987 N N . LEU A 1 377 ? -16.827 1.784 33.828 1.00 92.38 377 LEU A N 1
ATOM 2988 C CA . LEU A 1 377 ? -18.135 2.258 34.293 1.00 92.38 377 LEU A CA 1
ATOM 2989 C C . LEU A 1 377 ? -19.184 1.136 34.271 1.00 92.38 377 LEU A C 1
ATOM 2991 O O . LEU A 1 377 ? -19.894 0.937 35.256 1.00 92.38 377 LEU A O 1
ATOM 2995 N N . ARG A 1 378 ? -19.255 0.353 33.187 1.00 90.50 378 ARG A N 1
ATOM 2996 C CA . ARG A 1 378 ? -20.190 -0.776 33.061 1.00 90.50 378 ARG A CA 1
ATOM 2997 C C . ARG A 1 378 ? -20.038 -1.781 34.205 1.00 90.50 378 ARG A C 1
ATOM 2999 O O . ARG A 1 378 ? -21.059 -2.225 34.731 1.00 90.50 378 ARG A O 1
ATOM 3006 N N . ARG A 1 379 ? -18.796 -2.130 34.559 1.00 88.00 379 ARG A N 1
ATOM 3007 C CA . ARG A 1 379 ? -18.456 -3.163 35.553 1.00 88.00 379 ARG A CA 1
ATOM 3008 C C . ARG A 1 379 ? -18.504 -2.674 36.995 1.00 88.00 379 ARG A C 1
ATOM 3010 O O . ARG A 1 379 ? -18.967 -3.413 37.853 1.00 88.00 379 ARG A O 1
ATOM 3017 N N . THR A 1 380 ? -17.987 -1.477 37.264 1.00 89.81 380 THR A N 1
ATOM 3018 C CA . THR A 1 380 ? -17.787 -0.969 38.632 1.00 89.81 380 THR A CA 1
ATOM 3019 C C . THR A 1 380 ? -18.864 0.010 39.072 1.00 89.81 380 THR A C 1
ATOM 3021 O O . THR A 1 380 ? -18.990 0.252 40.267 1.00 89.81 380 THR A O 1
ATOM 3024 N N . LYS A 1 381 ? -19.624 0.588 38.128 1.00 90.94 381 LYS A N 1
ATOM 3025 C CA . LYS A 1 381 ? -20.596 1.664 38.386 1.00 90.94 381 LYS A CA 1
ATOM 3026 C C . LYS A 1 381 ? -19.973 2.883 39.092 1.00 90.94 381 LYS A C 1
ATOM 3028 O O . LYS A 1 381 ? -20.629 3.555 39.878 1.00 90.94 381 LYS A O 1
ATOM 3033 N N . SER A 1 382 ? -18.694 3.162 38.819 1.00 92.50 382 SER A N 1
ATOM 3034 C CA . SER A 1 382 ? -17.951 4.283 39.414 1.00 92.50 382 SER A CA 1
ATOM 3035 C C . SER A 1 382 ? -18.582 5.642 39.074 1.00 92.50 382 SER A C 1
ATOM 3037 O O . SER A 1 382 ? -18.651 6.021 37.904 1.00 92.50 382 SER A O 1
ATOM 3039 N N . GLN A 1 383 ? -18.975 6.399 40.105 1.00 94.12 383 GLN A N 1
ATOM 3040 C CA . GLN A 1 383 ? -19.502 7.764 39.960 1.00 94.12 383 GLN A CA 1
ATOM 3041 C C . GLN A 1 383 ? -18.457 8.736 39.402 1.00 94.12 383 GLN A C 1
ATOM 3043 O O . GLN A 1 383 ? -18.794 9.612 38.615 1.00 94.12 383 GLN A O 1
ATOM 3048 N N . GLU A 1 384 ? -17.182 8.554 39.753 1.00 93.81 384 GLU A N 1
ATOM 3049 C CA . GLU A 1 384 ? -16.077 9.357 39.220 1.00 93.81 384 GLU A CA 1
ATOM 3050 C C . GLU A 1 384 ? -15.942 9.177 37.701 1.00 93.81 384 GLU A C 1
ATOM 3052 O O . GLU A 1 384 ? -15.888 10.155 36.957 1.00 93.81 384 GLU A O 1
ATOM 3057 N N . HIS A 1 385 ? -15.989 7.925 37.223 1.00 94.31 385 HIS A N 1
ATOM 3058 C CA . HIS A 1 385 ? -16.000 7.635 35.788 1.00 94.31 385 HIS A CA 1
ATOM 3059 C C . HIS A 1 385 ? -17.251 8.207 35.116 1.00 94.31 385 HIS A C 1
ATOM 3061 O O . HIS A 1 385 ? -17.164 8.768 34.030 1.00 94.31 385 HIS A O 1
ATOM 3067 N N . GLN A 1 386 ? -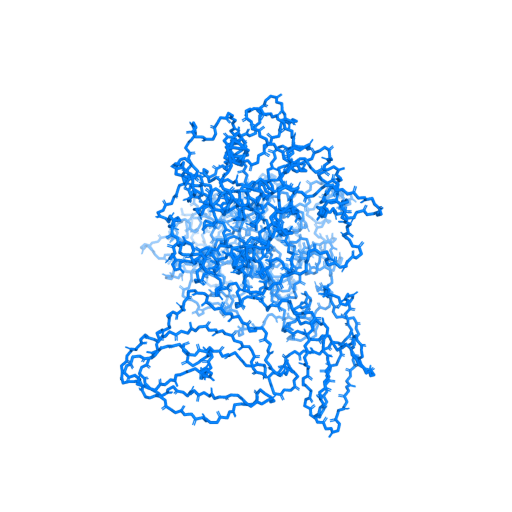18.421 8.103 35.745 1.00 95.31 386 GLN A N 1
ATOM 3068 C CA . GLN A 1 386 ? -19.638 8.701 35.198 1.00 95.31 386 GLN A CA 1
ATOM 3069 C C . GLN A 1 386 ? -19.509 10.230 35.061 1.00 95.31 386 GLN A C 1
ATOM 3071 O O . GLN A 1 386 ? -19.849 10.781 34.014 1.00 95.31 386 GLN A O 1
ATOM 3076 N N . ALA A 1 387 ? -18.972 10.906 36.082 1.00 96.31 387 ALA A N 1
ATOM 3077 C CA . ALA A 1 387 ? -18.809 12.356 36.109 1.00 96.31 387 ALA A CA 1
ATOM 3078 C C . ALA A 1 387 ? -17.837 12.854 35.030 1.00 96.31 387 ALA A C 1
ATOM 3080 O O . ALA A 1 387 ? -18.186 13.761 34.273 1.00 96.31 387 ALA A O 1
ATOM 3081 N N . VAL A 1 388 ? -16.659 12.234 34.902 1.00 97.38 388 VAL A N 1
ATOM 3082 C CA . VAL A 1 388 ? -15.654 12.639 33.902 1.00 97.38 388 VAL A CA 1
ATOM 3083 C C . VAL A 1 388 ? -16.098 12.326 32.468 1.00 97.38 388 VAL A C 1
ATOM 3085 O O . VAL A 1 388 ? -15.827 13.098 31.549 1.00 97.38 388 VAL A O 1
ATOM 3088 N N . LEU A 1 389 ? -16.848 11.239 32.251 1.00 97.62 389 LEU A N 1
ATOM 3089 C CA . LEU A 1 389 ? -17.430 10.938 30.940 1.00 97.62 389 LEU A CA 1
ATOM 3090 C C . LEU A 1 389 ? -18.506 11.963 30.564 1.00 97.62 389 LEU A C 1
ATOM 3092 O O . LEU A 1 389 ? -18.502 12.462 29.440 1.00 97.62 389 LEU A O 1
ATOM 3096 N N . ALA A 1 390 ? -19.375 12.343 31.505 1.00 97.88 390 ALA A N 1
ATOM 3097 C CA . ALA A 1 390 ? -20.360 13.401 31.286 1.00 97.88 390 ALA A CA 1
ATOM 3098 C C . ALA A 1 390 ? -19.702 14.779 31.065 1.00 97.88 390 ALA A C 1
ATOM 3100 O O . ALA A 1 390 ? -20.159 15.550 30.223 1.00 97.88 390 ALA A O 1
ATOM 3101 N N . ALA A 1 391 ? -18.621 15.091 31.786 1.00 98.19 391 ALA A N 1
ATOM 3102 C CA . ALA A 1 391 ? -17.792 16.275 31.553 1.00 98.19 391 ALA A CA 1
ATOM 3103 C C . ALA A 1 391 ? -17.174 16.277 30.147 1.00 98.19 391 ALA A C 1
ATOM 3105 O O . ALA A 1 391 ? -17.251 17.280 29.441 1.00 98.19 391 ALA A O 1
ATOM 3106 N N . THR A 1 392 ? -16.663 15.129 29.696 1.00 98.50 392 THR A N 1
ATOM 3107 C CA . THR A 1 392 ? -16.084 14.985 28.354 1.00 98.50 392 THR A CA 1
ATOM 3108 C C . THR A 1 392 ? -17.126 15.243 27.260 1.00 98.50 392 THR A C 1
ATOM 3110 O O . THR A 1 392 ? -16.829 15.955 26.303 1.00 98.50 392 THR A O 1
ATOM 3113 N N . VAL A 1 393 ? -18.364 14.747 27.414 1.00 98.56 393 VAL A N 1
ATOM 3114 C CA . VAL A 1 393 ? -19.462 15.051 26.471 1.00 98.56 393 VAL A CA 1
ATOM 3115 C C . VAL A 1 393 ? -19.785 16.544 26.455 1.00 98.56 393 VAL A C 1
ATOM 3117 O O . VAL A 1 393 ? -19.857 17.133 25.379 1.00 98.56 393 VAL A O 1
ATOM 3120 N N . ARG A 1 394 ? -19.910 17.184 27.625 1.00 98.44 394 ARG A N 1
ATOM 3121 C CA . ARG A 1 394 ? -20.159 18.633 27.708 1.00 98.44 394 ARG A CA 1
ATOM 3122 C C . ARG A 1 394 ? -19.036 19.448 27.065 1.00 98.44 394 ARG A C 1
ATOM 3124 O O . ARG A 1 394 ? -19.324 20.413 26.359 1.00 98.44 394 ARG A O 1
ATOM 3131 N N . ARG A 1 395 ? -17.769 19.046 27.243 1.00 98.12 395 ARG A N 1
ATOM 3132 C CA . ARG A 1 395 ? -16.632 19.688 26.569 1.00 98.12 395 ARG A CA 1
ATOM 3133 C C . ARG A 1 395 ? -16.745 19.544 25.054 1.00 98.12 395 ARG A C 1
ATOM 3135 O O . ARG A 1 395 ? -16.696 20.565 24.376 1.00 98.12 395 ARG A O 1
ATOM 3142 N N . LEU A 1 396 ? -16.988 18.331 24.545 1.00 98.56 396 LEU A N 1
ATOM 3143 C CA . LEU A 1 396 ? -17.206 18.069 23.114 1.00 98.56 396 LEU A CA 1
ATOM 3144 C C . LEU A 1 396 ? -18.328 18.938 22.534 1.00 98.56 396 LEU A C 1
ATOM 3146 O O . LEU A 1 396 ? -18.165 19.516 21.464 1.00 98.56 396 LEU A O 1
ATOM 3150 N N . MET A 1 397 ? -19.447 19.071 23.251 1.00 98.19 397 MET A N 1
ATOM 3151 C CA . MET A 1 397 ? -20.555 19.941 22.845 1.00 98.19 397 MET A CA 1
ATOM 3152 C C . MET A 1 397 ? -20.164 21.423 22.832 1.00 98.19 397 MET A C 1
ATOM 3154 O O . MET A 1 397 ? -20.610 22.150 21.952 1.00 98.19 397 MET A O 1
ATOM 3158 N N . SER A 1 398 ? -19.326 21.875 23.772 1.00 97.62 398 SER A N 1
ATOM 3159 C CA . SER A 1 398 ? -18.988 23.299 23.921 1.00 97.62 398 SER A CA 1
ATOM 3160 C C . SER A 1 398 ? -18.159 23.883 22.775 1.00 97.62 398 SER A C 1
ATOM 3162 O O . SER A 1 398 ? -18.221 25.089 22.555 1.00 97.62 398 SER A O 1
ATOM 3164 N N . TYR A 1 399 ? -17.398 23.051 22.054 1.00 97.50 399 TYR A N 1
ATOM 3165 C CA . TYR A 1 399 ? -16.565 23.496 20.929 1.00 97.50 399 TYR A CA 1
ATOM 3166 C C . TYR A 1 399 ? -17.003 22.928 19.571 1.00 97.50 399 TYR A C 1
ATOM 3168 O O . TYR A 1 399 ? -16.370 23.218 18.554 1.00 97.50 399 TYR A O 1
ATOM 3176 N N . ALA A 1 400 ? -18.067 22.121 19.527 1.00 98.00 400 ALA A N 1
ATOM 3177 C CA . ALA A 1 400 ? -18.595 21.608 18.269 1.00 98.00 400 ALA A CA 1
ATOM 3178 C C . ALA A 1 400 ? -19.142 22.746 17.389 1.00 98.00 400 ALA A C 1
ATOM 3180 O O . ALA A 1 400 ? -19.779 23.683 17.870 1.00 98.00 400 ALA A O 1
ATOM 3181 N N . VAL A 1 401 ? -18.925 22.635 16.081 1.00 97.62 401 VAL A N 1
ATOM 3182 C CA . VAL A 1 401 ? -19.403 23.586 15.073 1.00 97.62 401 VAL A CA 1
ATOM 3183 C C . VAL A 1 401 ? -20.648 23.017 14.409 1.00 97.62 401 VAL A C 1
ATOM 3185 O O . VAL A 1 401 ? -20.615 21.913 13.864 1.00 97.62 401 VAL A O 1
ATOM 3188 N N . GLU A 1 402 ? -21.746 23.771 14.437 1.00 97.69 402 GLU A N 1
ATOM 3189 C CA . GLU A 1 402 ? -22.973 23.410 13.727 1.00 97.69 402 GLU A CA 1
ATOM 3190 C C . GLU A 1 402 ? -22.907 23.891 12.272 1.00 97.69 402 GLU A C 1
ATOM 3192 O O . GLU A 1 402 ? -22.674 25.066 11.995 1.00 97.69 402 GLU A O 1
ATOM 3197 N N . SER A 1 403 ? -23.091 22.970 11.328 1.00 96.81 403 SER A N 1
ATOM 3198 C CA . SER A 1 403 ? -23.166 23.261 9.894 1.00 96.81 403 SER A CA 1
ATOM 3199 C C . SER A 1 403 ? -24.020 22.199 9.207 1.00 96.81 403 SER A C 1
ATOM 3201 O O . SER A 1 403 ? -23.884 21.010 9.490 1.00 96.81 403 SER A O 1
ATOM 3203 N N . ARG A 1 404 ? -24.905 22.613 8.292 1.00 95.12 404 ARG A N 1
ATOM 3204 C CA . ARG A 1 404 ? -25.746 21.708 7.479 1.00 95.12 404 ARG A CA 1
ATOM 3205 C C . ARG A 1 404 ? -26.479 20.645 8.325 1.00 95.12 404 ARG A C 1
ATOM 3207 O O . ARG A 1 404 ? -26.420 19.451 8.017 1.00 95.12 404 ARG A O 1
ATOM 3214 N N . ASP A 1 405 ? -27.111 21.108 9.409 1.00 95.31 405 ASP A N 1
ATOM 3215 C CA . ASP A 1 405 ? -27.865 20.329 10.414 1.00 95.31 405 ASP A CA 1
ATOM 3216 C C . ASP A 1 405 ? -27.048 19.284 11.197 1.00 95.31 405 ASP A C 1
ATOM 3218 O O . ASP A 1 405 ? -27.604 18.396 11.851 1.00 95.31 405 ASP A O 1
ATOM 3222 N N . ALA A 1 406 ? -25.720 19.385 11.140 1.00 98.19 406 ALA A N 1
ATOM 3223 C CA . ALA A 1 406 ? -24.788 18.467 11.772 1.00 98.19 406 ALA A CA 1
ATOM 3224 C C . ALA A 1 406 ? -23.833 19.180 12.730 1.00 98.19 406 ALA A C 1
ATOM 3226 O O . ALA A 1 406 ? -23.529 20.359 12.559 1.00 98.19 406 ALA A O 1
ATOM 3227 N N . LEU A 1 407 ? -23.318 18.435 13.710 1.00 98.50 407 LEU A N 1
ATOM 3228 C CA . LEU A 1 407 ? -22.216 18.878 14.564 1.00 98.50 407 LEU A CA 1
ATOM 3229 C C . LEU A 1 407 ? -20.895 18.287 14.081 1.00 98.50 407 LEU A C 1
ATOM 3231 O O . LEU A 1 407 ? -20.780 17.070 13.922 1.00 98.50 407 LEU A O 1
ATOM 3235 N N . TYR A 1 408 ? -19.900 19.150 13.908 1.00 98.50 408 TYR A N 1
ATOM 3236 C CA . TYR A 1 408 ? -18.533 18.792 13.549 1.00 98.50 408 TYR A CA 1
ATOM 3237 C C . TYR A 1 408 ? -17.558 19.167 14.664 1.00 98.50 408 TYR A C 1
ATOM 3239 O O . TYR A 1 408 ? -17.719 20.200 15.311 1.00 98.50 408 TYR A O 1
ATOM 3247 N N . PHE A 1 409 ? -16.524 18.352 14.868 1.00 98.25 409 PHE A N 1
ATOM 3248 C CA . PHE A 1 409 ? -15.491 18.607 15.875 1.00 98.25 409 PHE A CA 1
ATOM 3249 C C . PHE A 1 409 ? -14.243 19.224 15.234 1.00 98.25 409 PHE A C 1
ATOM 3251 O O . PHE A 1 409 ? -13.486 18.494 14.584 1.00 98.25 409 PHE A O 1
ATOM 3258 N N . PRO A 1 410 ? -14.020 20.544 15.374 1.00 97.19 410 PRO A N 1
ATOM 3259 C CA . PRO A 1 410 ? -12.875 21.204 14.767 1.00 97.19 410 PRO A CA 1
ATOM 3260 C C . PRO A 1 410 ? -11.574 20.836 15.482 1.00 97.19 410 PRO A C 1
ATOM 3262 O O . PRO A 1 410 ? -11.496 20.795 16.709 1.00 97.19 410 PRO A O 1
ATOM 3265 N N . TYR A 1 411 ? -10.521 20.651 14.698 1.00 96.81 411 TYR A N 1
ATOM 3266 C CA . TYR A 1 411 ? -9.144 20.638 15.167 1.00 96.81 411 TYR A CA 1
ATOM 3267 C C . TYR A 1 411 ? -8.541 22.038 15.041 1.00 96.81 411 TYR A C 1
ATOM 3269 O O . TYR A 1 411 ? -8.460 22.591 13.945 1.00 96.81 411 TYR A O 1
ATOM 3277 N N . GLY A 1 412 ? -8.098 22.604 16.166 1.00 95.31 412 GLY A N 1
ATOM 3278 C CA . GLY A 1 412 ? -7.581 23.977 16.260 1.00 95.31 412 GLY A CA 1
ATOM 3279 C C . GLY A 1 412 ? -6.091 24.154 15.943 1.00 95.31 412 GLY A C 1
ATOM 3280 O O . GLY A 1 412 ? -5.535 25.205 16.244 1.00 95.31 412 GLY A O 1
ATOM 3281 N N . PHE A 1 413 ? -5.434 23.147 15.368 1.00 93.62 413 PHE A N 1
ATOM 3282 C CA . PHE A 1 413 ? -3.996 23.152 15.084 1.00 93.62 413 PHE A CA 1
ATOM 3283 C C . PHE A 1 413 ? -3.692 22.612 13.676 1.00 93.62 413 PHE A C 1
ATOM 3285 O O . PHE A 1 413 ? -4.461 21.796 13.160 1.00 93.62 413 PHE A O 1
ATOM 3292 N N . PRO A 1 414 ? -2.579 23.024 13.040 1.00 91.75 414 PRO A N 1
ATOM 3293 C CA . PRO A 1 414 ? -2.181 22.501 11.736 1.00 91.75 414 PRO A CA 1
ATOM 3294 C C . PRO A 1 414 ? -1.738 21.033 11.820 1.00 91.75 414 PRO A C 1
ATOM 3296 O O . PRO A 1 414 ? -1.139 20.600 12.804 1.00 91.75 414 PRO A O 1
ATOM 3299 N N . TRP A 1 415 ? -1.996 20.252 10.768 1.00 87.75 415 TRP A N 1
ATOM 3300 C CA . TRP A 1 415 ? -1.638 18.827 10.726 1.00 87.75 415 TRP A CA 1
ATOM 3301 C C . TRP A 1 415 ? -1.129 18.377 9.350 1.00 87.75 415 TRP A C 1
ATOM 3303 O O . TRP A 1 415 ? -1.190 19.113 8.363 1.00 87.75 415 TRP A O 1
ATOM 3313 N N . ASN A 1 416 ? -0.581 17.159 9.295 1.00 77.81 416 ASN A N 1
ATOM 3314 C CA . ASN A 1 416 ? -0.006 16.525 8.104 1.00 77.81 416 ASN A CA 1
ATOM 3315 C C . ASN A 1 416 ? 0.931 17.452 7.299 1.00 77.81 416 ASN A C 1
ATOM 3317 O O . ASN A 1 416 ? 0.673 17.761 6.136 1.00 77.81 416 ASN A O 1
ATOM 3321 N N . ARG A 1 417 ? 2.017 17.918 7.936 1.00 79.69 417 ARG A N 1
ATOM 3322 C CA . ARG A 1 417 ? 3.023 18.816 7.326 1.00 79.69 417 ARG A CA 1
ATOM 3323 C C . ARG A 1 417 ? 2.419 20.111 6.753 1.00 79.69 417 ARG A C 1
ATOM 3325 O O . ARG A 1 417 ? 2.863 20.596 5.720 1.00 79.69 417 ARG A O 1
ATOM 3332 N N . GLY A 1 418 ? 1.380 20.640 7.401 1.00 79.62 418 GLY A N 1
ATOM 3333 C CA . GLY A 1 418 ? 0.707 21.877 6.996 1.00 79.62 418 GLY A CA 1
ATOM 3334 C C . GLY A 1 418 ? -0.332 21.713 5.883 1.00 79.62 418 GLY A C 1
ATOM 3335 O O . GLY A 1 418 ? -0.918 22.710 5.471 1.00 79.62 418 GLY A O 1
ATOM 3336 N N . LYS A 1 419 ? -0.608 20.487 5.410 1.00 82.19 419 LYS A N 1
ATOM 3337 C CA . LYS A 1 419 ? -1.696 20.247 4.444 1.00 82.19 419 LYS A CA 1
ATOM 3338 C C . LYS A 1 419 ? -3.084 20.450 5.063 1.00 82.19 419 LYS A C 1
ATOM 3340 O O . LYS A 1 419 ? -4.010 20.803 4.344 1.00 82.19 419 LYS A O 1
ATOM 3345 N N . GLN A 1 420 ? -3.229 20.220 6.370 1.00 87.25 420 GLN A N 1
ATOM 3346 C CA . GLN A 1 420 ? -4.434 20.582 7.117 1.00 87.25 420 GLN A CA 1
ATOM 3347 C C . GLN A 1 420 ? -4.206 21.898 7.853 1.00 87.25 420 GLN A C 1
ATOM 3349 O O . GLN A 1 420 ? -3.281 21.995 8.664 1.00 87.25 420 GLN A O 1
ATOM 3354 N N . GLN A 1 421 ? -5.064 22.878 7.587 1.00 90.19 421 GLN A N 1
ATOM 3355 C CA . GLN A 1 421 ? -5.080 24.164 8.277 1.00 90.19 421 GLN A CA 1
ATOM 3356 C C . GLN A 1 421 ? -6.295 24.227 9.207 1.00 90.19 421 GLN A C 1
ATOM 3358 O O . GLN A 1 421 ? -7.365 23.748 8.830 1.00 90.19 421 GLN A O 1
ATOM 3363 N N . PRO A 1 422 ? -6.151 24.766 10.428 1.00 92.19 422 PRO A N 1
ATOM 3364 C CA . PRO A 1 422 ? -7.268 24.865 11.352 1.00 92.19 422 PRO A CA 1
ATOM 3365 C C . PRO A 1 422 ? -8.314 25.907 10.894 1.00 92.19 422 PRO A C 1
ATOM 3367 O O . PRO A 1 422 ? -7.932 26.949 10.360 1.00 92.19 422 PRO A O 1
ATOM 3370 N N . PRO A 1 423 ? -9.617 25.682 11.162 1.00 93.56 423 PRO A N 1
ATOM 3371 C CA . PRO A 1 423 ? -10.178 24.433 11.666 1.00 93.56 423 PRO A CA 1
ATOM 3372 C C . PRO A 1 423 ? -10.266 23.371 10.561 1.00 93.56 423 PRO A C 1
ATOM 3374 O O . PRO A 1 423 ? -10.739 23.644 9.460 1.00 93.5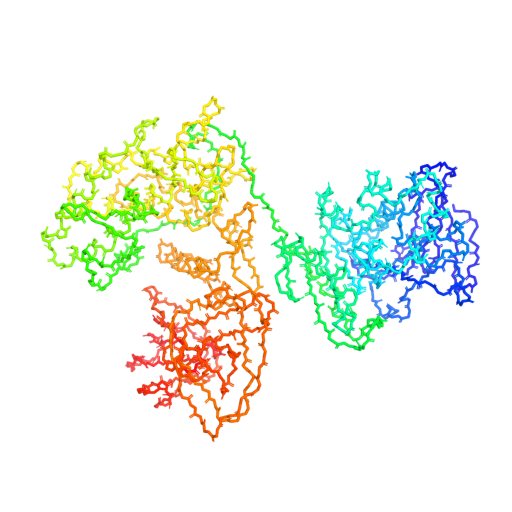6 423 PRO A O 1
ATOM 3377 N N . TRP A 1 424 ? -9.886 22.137 10.885 1.00 94.19 424 TRP A N 1
ATOM 3378 C CA . TRP A 1 424 ? -10.130 20.970 10.031 1.00 94.19 424 TRP A CA 1
ATOM 3379 C C . TRP A 1 424 ? -10.911 19.895 10.790 1.00 94.19 424 TRP A C 1
ATOM 3381 O O . TRP A 1 424 ? -11.031 19.951 12.014 1.00 94.19 424 TRP A O 1
ATOM 3391 N N . TYR A 1 425 ? -11.471 18.926 10.065 1.00 96.25 425 TYR A N 1
ATOM 3392 C CA . TYR A 1 425 ? -12.420 17.936 10.592 1.00 96.25 425 TYR A CA 1
ATOM 3393 C C . TYR A 1 425 ? -12.023 16.519 10.173 1.00 96.25 425 TYR A C 1
ATOM 3395 O O . TYR A 1 425 ? -11.184 16.348 9.296 1.00 96.25 425 TYR A O 1
ATOM 3403 N N . SER A 1 426 ? -12.607 15.493 10.798 1.00 97.88 426 SER A N 1
ATOM 3404 C CA . SER A 1 426 ? -12.231 14.098 10.537 1.00 97.88 426 SER A CA 1
ATOM 3405 C C . SER A 1 426 ? -13.392 13.133 10.739 1.00 97.88 426 SER A C 1
ATOM 3407 O O . SER A 1 426 ? -13.999 13.120 11.811 1.00 97.88 426 SER A O 1
ATOM 3409 N N . ALA A 1 427 ? -13.647 12.246 9.773 1.00 98.56 427 ALA A N 1
ATOM 3410 C CA . ALA A 1 427 ? -14.618 11.162 9.928 1.00 98.56 427 ALA A CA 1
ATOM 3411 C C . ALA A 1 427 ? -14.278 10.247 11.112 1.00 98.56 427 ALA A C 1
ATOM 3413 O O . ALA A 1 427 ? -15.174 9.781 11.816 1.00 98.56 427 ALA A O 1
ATOM 3414 N N . MET A 1 428 ? -12.983 10.026 11.370 1.00 98.50 428 MET A N 1
ATOM 3415 C CA . MET A 1 428 ? -12.522 9.242 12.516 1.00 98.50 428 MET A CA 1
ATOM 3416 C C . MET A 1 428 ? -12.938 9.900 13.834 1.00 98.50 428 MET A C 1
ATOM 3418 O O . MET A 1 428 ? -13.416 9.210 14.734 1.00 98.50 428 MET A O 1
ATOM 3422 N N . ALA A 1 429 ? -12.797 11.226 13.942 1.00 98.50 429 ALA A N 1
ATOM 3423 C CA . ALA A 1 429 ? -13.251 11.976 15.109 1.00 98.50 429 ALA A CA 1
ATOM 3424 C C . ALA A 1 429 ? -14.769 11.867 15.281 1.00 98.50 429 ALA A C 1
ATOM 3426 O O . ALA A 1 429 ? -15.230 11.465 16.350 1.00 98.50 429 ALA A O 1
ATOM 3427 N N . GLN A 1 430 ? -15.531 12.140 14.216 1.00 98.75 430 GLN A N 1
ATOM 3428 C CA . GLN A 1 430 ? -16.993 12.045 14.228 1.00 98.75 430 GLN A CA 1
ATOM 3429 C C . GLN A 1 430 ? -17.460 10.653 14.676 1.00 98.75 430 GLN A C 1
ATOM 3431 O O . GLN A 1 430 ? -18.297 10.537 15.569 1.00 98.75 430 GLN A O 1
ATOM 3436 N N . GLY A 1 431 ? -16.886 9.591 14.106 1.00 98.69 431 GLY A N 1
ATOM 3437 C CA . GLY A 1 431 ? -17.296 8.221 14.395 1.00 98.69 431 GLY A CA 1
ATOM 3438 C C . GLY A 1 431 ? -16.884 7.740 15.782 1.00 98.69 431 GLY A C 1
ATOM 3439 O O . GLY A 1 431 ? -17.690 7.111 16.461 1.00 98.69 431 GLY A O 1
ATOM 3440 N N . GLN A 1 432 ? -15.680 8.073 16.260 1.00 98.75 432 GLN A N 1
ATOM 3441 C CA . GLN A 1 432 ? -15.276 7.688 17.617 1.00 98.75 432 GLN A CA 1
ATOM 3442 C C . GLN A 1 432 ? -16.090 8.428 18.686 1.00 98.75 432 GLN A C 1
ATOM 3444 O O . GLN A 1 432 ? -16.468 7.804 19.680 1.00 98.75 432 GLN A O 1
ATOM 3449 N N . VAL A 1 433 ? -16.410 9.714 18.482 1.00 98.81 433 VAL A N 1
ATOM 3450 C CA . VAL A 1 433 ? -17.332 10.441 19.373 1.00 98.81 433 VAL A CA 1
ATOM 3451 C C . VAL A 1 433 ? -18.719 9.798 19.334 1.00 98.81 433 VAL A C 1
ATOM 3453 O O . VAL A 1 433 ? -19.300 9.543 20.388 1.00 98.81 433 VAL A O 1
ATOM 3456 N N . LEU A 1 434 ? -19.217 9.456 18.142 1.00 98.50 434 LEU A N 1
ATOM 3457 C CA . LEU A 1 434 ? -20.509 8.792 17.975 1.00 98.50 434 LEU A CA 1
ATOM 3458 C C . LEU A 1 434 ? -20.563 7.440 18.711 1.00 98.50 434 LEU A C 1
ATOM 3460 O O . LEU A 1 434 ? -21.496 7.211 19.480 1.00 98.50 434 LEU A O 1
ATOM 3464 N N . SER A 1 435 ? -19.535 6.591 18.572 1.00 98.44 435 SER A N 1
ATOM 3465 C CA . SER A 1 435 ? -19.395 5.346 19.345 1.00 98.44 435 SER A CA 1
ATOM 3466 C C . SER A 1 435 ? -19.391 5.608 20.852 1.00 98.44 435 SER A C 1
ATOM 3468 O O . SER A 1 435 ? -20.075 4.911 21.604 1.00 98.44 435 SER A O 1
ATOM 3470 N N . ALA A 1 436 ? -18.610 6.590 21.311 1.00 98.31 436 ALA A N 1
ATOM 3471 C CA . ALA A 1 436 ? -18.448 6.877 22.731 1.00 98.31 436 ALA A CA 1
ATOM 3472 C C . ALA A 1 436 ? -19.765 7.328 23.381 1.00 98.31 436 ALA A C 1
ATOM 3474 O O . ALA A 1 436 ? -20.149 6.802 24.427 1.00 98.31 436 ALA A O 1
ATOM 3475 N N . VAL A 1 437 ? -20.477 8.263 22.750 1.00 98.56 437 VAL A N 1
ATOM 3476 C CA . VAL A 1 437 ? -21.720 8.832 23.291 1.00 98.56 437 VAL A CA 1
ATOM 3477 C C . VAL A 1 437 ? -22.877 7.840 23.184 1.00 98.56 437 VAL A C 1
ATOM 3479 O O . VAL A 1 437 ? -23.610 7.672 24.158 1.00 98.56 437 VAL A O 1
ATOM 3482 N N . ALA A 1 438 ? -23.013 7.123 22.061 1.00 98.00 438 ALA A N 1
ATOM 3483 C CA . ALA A 1 438 ? -24.052 6.102 21.906 1.00 98.00 438 ALA A CA 1
ATOM 3484 C C . ALA A 1 438 ? -23.930 5.015 22.987 1.00 98.00 438 ALA A C 1
ATOM 3486 O O . ALA A 1 438 ? -24.916 4.621 23.603 1.00 98.00 438 ALA A O 1
ATOM 3487 N N . ARG A 1 439 ? -22.703 4.577 23.288 1.00 96.69 439 ARG A N 1
ATOM 3488 C CA . ARG A 1 439 ? -22.447 3.595 24.352 1.00 96.69 439 ARG A CA 1
ATOM 3489 C C . ARG A 1 439 ? -22.597 4.167 25.756 1.00 96.69 439 ARG A C 1
ATOM 3491 O O . ARG A 1 439 ? -22.972 3.426 26.662 1.00 96.69 439 ARG A O 1
ATOM 3498 N N . LEU A 1 440 ? -22.302 5.452 25.959 1.00 97.56 440 LEU A N 1
ATOM 3499 C CA . LEU A 1 440 ? -22.585 6.114 27.231 1.00 97.56 440 LEU A CA 1
ATOM 3500 C C . LEU A 1 440 ? -24.094 6.155 27.488 1.00 97.56 440 LEU A C 1
ATOM 3502 O O . LEU A 1 440 ? -24.508 5.835 28.596 1.00 97.56 440 LEU A O 1
ATOM 3506 N N . TYR A 1 441 ? -24.905 6.443 26.464 1.00 97.94 441 TYR A N 1
ATOM 3507 C CA . TYR A 1 441 ? -26.367 6.404 26.553 1.00 97.94 441 TYR A CA 1
ATOM 3508 C C . TYR A 1 441 ? -26.899 5.031 26.999 1.00 97.94 441 TYR A C 1
ATOM 3510 O O . TYR A 1 441 ? -27.828 4.973 27.796 1.00 97.94 441 TYR A O 1
ATOM 3518 N N . GLU A 1 442 ? -26.292 3.919 26.562 1.00 94.50 442 GLU A N 1
ATOM 3519 C CA . GLU A 1 442 ? -26.669 2.573 27.037 1.00 94.50 442 GLU A CA 1
ATOM 3520 C C . GLU A 1 442 ? -26.445 2.379 28.549 1.00 94.50 442 GLU A C 1
ATOM 3522 O O . GLU A 1 442 ? -27.115 1.557 29.175 1.00 94.50 442 GLU A O 1
ATOM 3527 N N . LEU A 1 443 ? -25.470 3.085 29.133 1.00 94.69 443 LEU A N 1
ATOM 3528 C CA . LEU A 1 443 ? -25.107 2.976 30.550 1.00 94.69 443 LEU A CA 1
ATOM 3529 C C . LEU A 1 443 ? -25.784 4.038 31.426 1.00 94.69 443 LEU A C 1
ATOM 3531 O O . LEU A 1 443 ? -26.025 3.775 32.603 1.00 94.69 443 LEU A O 1
ATOM 3535 N N . ASP A 1 444 ? -26.050 5.214 30.862 1.00 95.19 444 ASP A N 1
ATOM 3536 C CA . ASP A 1 444 ? -26.635 6.391 31.507 1.00 95.19 444 ASP A CA 1
ATOM 3537 C C . ASP A 1 444 ? -27.591 7.094 30.518 1.00 95.19 444 ASP A C 1
ATOM 3539 O O . ASP A 1 444 ? -27.190 8.032 29.817 1.00 95.19 444 ASP A O 1
ATOM 3543 N N . PRO A 1 445 ? -28.841 6.607 30.384 1.00 96.06 445 PRO A N 1
ATOM 3544 C CA . PRO A 1 445 ? -29.771 7.096 29.370 1.00 96.06 445 PRO A CA 1
ATOM 3545 C C . PRO A 1 445 ? -30.214 8.540 29.638 1.00 96.06 445 PRO A C 1
ATOM 3547 O O . PRO A 1 445 ? -30.991 8.805 30.555 1.00 96.06 445 PRO A O 1
ATOM 3550 N N . LYS A 1 446 ? -29.762 9.473 28.794 1.00 97.00 446 LYS A N 1
ATOM 3551 C CA . LYS A 1 446 ? -30.158 10.891 28.805 1.00 97.00 446 LYS A CA 1
ATOM 3552 C C . LYS A 1 446 ? -30.507 11.367 27.400 1.00 97.00 446 LYS A C 1
ATOM 3554 O O . LYS A 1 446 ? -29.792 11.045 26.448 1.00 97.00 446 LYS A O 1
ATOM 3559 N N . ASP A 1 447 ? -31.560 12.172 27.275 1.00 97.50 447 ASP A N 1
ATOM 3560 C CA . ASP A 1 447 ? -31.995 12.719 25.981 1.00 97.50 447 ASP A CA 1
ATOM 3561 C C . ASP A 1 447 ? -30.916 13.598 25.337 1.00 97.50 447 ASP A C 1
ATOM 3563 O O . ASP A 1 447 ? -30.704 13.519 24.131 1.00 97.50 447 ASP A O 1
ATOM 3567 N N . GLU A 1 448 ? -30.129 14.309 26.151 1.00 97.56 448 GLU A N 1
ATOM 3568 C CA . GLU A 1 448 ? -28.953 15.069 25.707 1.00 97.56 448 GLU A CA 1
ATOM 3569 C C . GLU A 1 448 ? -27.978 14.208 24.882 1.00 97.56 448 GLU A C 1
ATOM 3571 O O . GLU A 1 448 ? -27.538 14.617 23.809 1.00 97.56 448 GLU A O 1
ATOM 3576 N N . TYR A 1 449 ? -27.678 12.982 25.329 1.00 98.44 449 TYR A N 1
ATOM 3577 C CA . TYR A 1 449 ? -26.763 12.080 24.618 1.00 98.44 449 TYR A CA 1
ATOM 3578 C C . TYR A 1 449 ? -27.374 11.549 23.320 1.00 98.44 449 TYR A C 1
ATOM 3580 O O . TYR A 1 449 ? -26.662 11.384 22.324 1.00 98.44 449 TYR A O 1
ATOM 3588 N N . ARG A 1 450 ? -28.689 11.301 23.308 1.00 98.25 450 ARG A N 1
ATOM 3589 C CA . ARG A 1 450 ? -29.432 10.877 22.113 1.00 98.25 450 ARG A CA 1
ATOM 3590 C C . ARG A 1 450 ? -29.449 11.986 21.058 1.0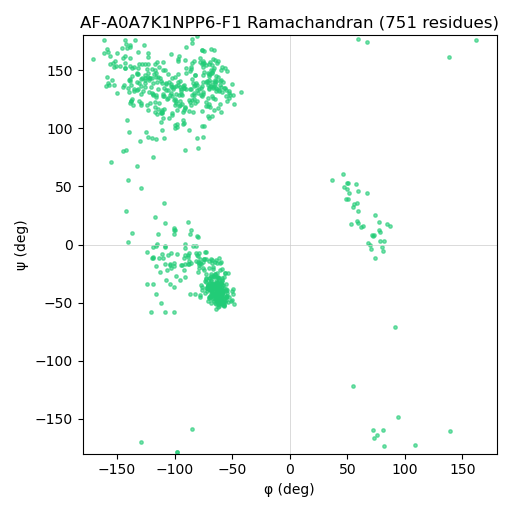0 98.25 450 ARG A C 1
ATOM 3592 O O . ARG A 1 450 ? -29.111 11.723 19.902 1.00 98.25 450 ARG A O 1
ATOM 3599 N N . ASP A 1 451 ? -29.790 13.211 21.448 1.00 98.12 451 ASP A N 1
ATOM 3600 C CA . ASP A 1 451 ? -29.840 14.364 20.546 1.00 98.12 451 ASP A CA 1
ATOM 3601 C C . ASP A 1 451 ? -28.460 14.752 20.024 1.00 98.12 451 ASP A C 1
ATOM 3603 O O . ASP A 1 451 ? -28.300 14.996 18.823 1.00 98.12 451 ASP A O 1
ATOM 3607 N N . PHE A 1 452 ? -27.448 14.731 20.894 1.00 98.50 452 PHE A N 1
ATOM 3608 C CA . PHE A 1 452 ? -26.067 14.956 20.489 1.00 98.50 452 PHE A CA 1
ATOM 3609 C C . PHE A 1 452 ? -25.607 13.893 19.483 1.00 98.50 452 PHE A C 1
ATOM 3611 O O . PHE A 1 452 ? -25.129 14.241 18.403 1.00 98.50 452 PHE A O 1
ATOM 3618 N N . SER A 1 453 ? -25.854 12.605 19.759 1.00 98.69 453 SER A N 1
ATOM 3619 C CA . SER A 1 453 ? -25.527 11.513 18.826 1.00 98.69 453 SER A CA 1
ATOM 3620 C C . SER A 1 453 ? -26.231 11.676 17.475 1.00 98.69 453 SER A C 1
ATOM 3622 O O . SER A 1 453 ? -25.614 11.465 16.434 1.00 98.69 453 SER A O 1
ATOM 3624 N N . ARG A 1 454 ? -27.502 12.104 17.465 1.00 98.69 454 ARG A N 1
ATOM 3625 C CA . ARG A 1 454 ? -28.254 12.380 16.231 1.00 98.69 454 ARG A CA 1
ATOM 3626 C C . ARG A 1 454 ? -27.612 13.499 15.408 1.00 98.69 454 ARG A C 1
ATOM 3628 O O . ARG A 1 454 ? -27.444 13.322 14.204 1.00 98.69 454 ARG A O 1
ATOM 3635 N N . LYS A 1 455 ? -27.232 14.623 16.028 1.00 98.56 455 LYS A N 1
ATOM 3636 C CA . LYS A 1 455 ? -26.559 15.729 15.320 1.00 98.56 455 LYS A CA 1
ATOM 3637 C C . LYS A 1 455 ? -25.154 15.351 14.829 1.00 98.56 455 LYS A C 1
ATOM 3639 O O . LYS A 1 455 ? -24.746 15.799 13.762 1.00 98.56 455 LYS A O 1
ATOM 3644 N N . VAL A 1 456 ? -24.418 14.512 15.560 1.00 98.75 456 VAL A N 1
ATOM 3645 C CA . VAL A 1 456 ? -23.119 13.988 15.097 1.00 98.75 456 VAL A CA 1
ATOM 3646 C C . VAL A 1 456 ? -23.312 13.045 13.907 1.00 98.75 456 VAL A C 1
ATOM 3648 O O . VAL A 1 456 ? -22.611 13.179 12.907 1.00 98.75 456 VAL A O 1
ATOM 3651 N N . TYR A 1 457 ? -24.298 12.143 13.955 1.00 98.81 457 TYR A N 1
ATOM 3652 C CA . TYR A 1 457 ? -24.638 11.256 12.837 1.00 98.81 457 TYR A CA 1
ATOM 3653 C C . TYR A 1 457 ? -24.945 12.028 11.541 1.00 98.81 457 TYR A C 1
ATOM 3655 O O . TYR A 1 457 ? -24.470 11.636 10.478 1.00 98.81 457 TYR A O 1
ATOM 3663 N N . GLN A 1 458 ? -25.647 13.164 11.623 1.00 98.69 458 GLN A N 1
ATOM 3664 C CA . GLN A 1 458 ? -25.953 14.007 10.456 1.00 98.69 458 GLN A CA 1
ATOM 3665 C C . GLN A 1 458 ? -24.702 14.465 9.681 1.00 98.69 458 GLN A C 1
ATOM 3667 O O . GLN A 1 458 ? -24.792 14.706 8.477 1.00 98.69 458 GLN A O 1
ATOM 3672 N N . SER A 1 459 ? -23.521 14.527 10.315 1.00 98.44 459 SER A N 1
ATOM 3673 C CA . SER A 1 459 ? -22.263 14.873 9.624 1.00 98.44 459 SER A CA 1
ATOM 3674 C C . SER A 1 459 ? -21.890 13.861 8.536 1.00 98.44 459 SER A C 1
ATOM 3676 O O . SER A 1 459 ? -21.295 14.235 7.527 1.00 98.44 459 SER A O 1
ATOM 3678 N N . PHE A 1 460 ? -22.316 12.604 8.689 1.00 98.75 460 PHE A N 1
ATOM 3679 C CA . PHE A 1 460 ? -22.092 11.538 7.716 1.00 98.75 460 PHE A CA 1
ATOM 3680 C C . PHE A 1 460 ? -23.041 11.585 6.517 1.00 98.75 460 PHE A C 1
ATOM 3682 O O . PHE A 1 460 ? -22.866 10.823 5.570 1.00 98.75 460 PHE A O 1
ATOM 3689 N N . LEU A 1 461 ? -24.045 12.466 6.538 1.00 98.50 461 LEU A N 1
ATOM 3690 C CA . LEU A 1 461 ? -24.989 12.605 5.433 1.00 98.50 461 LEU A CA 1
ATOM 3691 C C . LEU A 1 461 ? -24.563 13.651 4.410 1.00 98.50 461 LEU A C 1
ATOM 3693 O O . LEU A 1 461 ? -25.171 13.726 3.350 1.00 98.50 461 LEU A O 1
ATOM 3697 N N . ASN A 1 462 ? -23.555 14.466 4.710 1.00 97.25 462 ASN A N 1
ATOM 3698 C CA . ASN A 1 462 ? -23.225 15.646 3.927 1.00 97.25 462 ASN A CA 1
ATOM 3699 C C . ASN A 1 462 ? -21.966 15.425 3.069 1.00 97.25 462 ASN A C 1
ATOM 3701 O O . ASN A 1 462 ? -20.851 15.423 3.595 1.00 97.25 462 ASN A O 1
ATOM 3705 N N . LEU A 1 463 ? -22.143 15.319 1.746 1.00 96.62 463 LEU A N 1
ATOM 3706 C CA . LEU A 1 463 ? -21.041 15.297 0.773 1.00 96.62 463 LEU A CA 1
ATOM 3707 C C . LEU A 1 463 ? -20.323 16.662 0.702 1.00 96.62 463 LEU A C 1
ATOM 3709 O O . LEU A 1 463 ? -20.841 17.661 1.232 1.00 96.62 463 LEU A O 1
ATOM 3713 N N . PRO A 1 464 ? -19.149 16.756 0.047 1.00 94.81 464 PRO A N 1
ATOM 3714 C CA . PRO A 1 464 ? -18.447 18.026 -0.115 1.00 94.81 464 PRO A CA 1
ATOM 3715 C C . PRO A 1 464 ? -19.324 19.053 -0.837 1.00 94.81 464 PRO A C 1
ATOM 3717 O O . PRO A 1 464 ? -20.061 18.727 -1.769 1.00 94.81 464 PRO A O 1
ATOM 3720 N N . HIS A 1 465 ? -19.285 20.306 -0.387 1.00 91.56 465 HIS A N 1
ATOM 3721 C CA . HIS A 1 465 ? 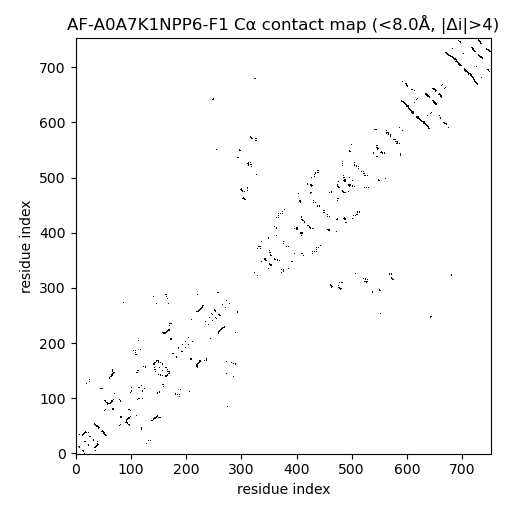-20.133 21.351 -0.952 1.00 91.56 465 HIS A CA 1
ATOM 3722 C C . HIS A 1 465 ? -19.526 21.885 -2.256 1.00 91.56 465 HIS A C 1
ATOM 3724 O O . HIS A 1 465 ? -18.391 22.357 -2.267 1.00 91.56 465 HIS A O 1
ATOM 3730 N N . ALA A 1 466 ? -20.279 21.825 -3.358 1.00 87.00 466 ALA A N 1
ATOM 3731 C CA . ALA A 1 466 ? -19.758 22.143 -4.689 1.00 87.00 466 ALA A CA 1
ATOM 3732 C C . ALA A 1 466 ? -19.350 23.619 -4.852 1.00 87.00 466 ALA A C 1
ATOM 3734 O O . ALA A 1 466 ? -18.380 23.909 -5.545 1.00 87.00 466 ALA A O 1
ATOM 3735 N N . GLN A 1 467 ? -20.066 24.550 -4.211 1.00 86.31 467 GLN A N 1
ATOM 3736 C CA . GLN A 1 467 ? -19.833 25.997 -4.349 1.00 86.31 467 GLN A CA 1
ATOM 3737 C C . GLN A 1 467 ? -19.090 26.628 -3.163 1.00 86.31 467 GLN A C 1
ATOM 3739 O O . GLN A 1 467 ? -18.740 27.800 -3.226 1.00 86.31 467 GLN A O 1
ATOM 3744 N N . ASP A 1 468 ? -18.866 25.880 -2.081 1.00 88.38 468 ASP A N 1
ATOM 3745 C CA . ASP A 1 468 ? -18.255 26.409 -0.852 1.00 88.38 468 ASP A CA 1
ATOM 3746 C C . ASP A 1 468 ? -17.365 25.336 -0.205 1.00 88.38 468 ASP A C 1
ATOM 3748 O O . ASP A 1 468 ? -17.787 24.642 0.724 1.00 88.38 468 ASP A O 1
ATOM 3752 N N . PRO A 1 469 ? -16.129 25.165 -0.708 1.00 81.88 469 PRO A N 1
ATOM 3753 C CA . PRO A 1 469 ? -15.198 24.158 -0.204 1.00 81.88 469 PRO A CA 1
ATOM 3754 C C . PRO A 1 469 ? -14.800 24.340 1.268 1.00 81.88 469 PRO A C 1
ATOM 3756 O O . PRO A 1 469 ? -14.180 23.437 1.826 1.00 81.88 469 PRO A O 1
ATOM 3759 N N . ALA A 1 470 ? -15.125 25.482 1.891 1.00 85.94 470 ALA A N 1
ATOM 3760 C CA . ALA A 1 470 ? -14.853 25.734 3.304 1.00 85.94 470 ALA A CA 1
ATOM 3761 C C . ALA A 1 470 ? -15.872 25.056 4.237 1.00 85.94 470 ALA A C 1
ATOM 3763 O O . ALA A 1 470 ? -15.602 24.909 5.431 1.00 85.94 470 ALA A O 1
ATOM 3764 N N . GLN A 1 471 ? -17.029 24.621 3.720 1.00 91.50 471 GLN A N 1
ATOM 3765 C CA . GLN A 1 471 ? -18.006 23.889 4.527 1.00 91.50 471 GLN A CA 1
ATOM 3766 C C . GLN A 1 471 ? -17.430 22.542 4.993 1.00 91.50 471 GLN A C 1
ATOM 3768 O O . GLN A 1 471 ? -16.881 21.793 4.180 1.00 91.50 471 GLN A O 1
ATOM 3773 N N . PRO A 1 472 ? -17.609 22.179 6.276 1.00 94.69 472 PRO A N 1
ATOM 3774 C CA . PRO A 1 472 ? -17.089 20.931 6.818 1.00 94.69 472 PRO A CA 1
ATOM 3775 C C . PRO A 1 472 ? -17.765 19.727 6.170 1.00 94.69 472 PRO A C 1
ATOM 3777 O O . PRO A 1 472 ? -18.987 19.700 6.027 1.00 94.69 472 PRO A O 1
ATOM 3780 N N . TRP A 1 473 ? -16.988 18.708 5.823 1.00 95.75 473 TRP A N 1
ATOM 3781 C CA . TRP A 1 473 ? -17.469 17.439 5.282 1.00 95.75 473 TRP A CA 1
ATOM 3782 C C . TRP A 1 473 ? -16.554 16.302 5.742 1.00 95.75 473 TRP A C 1
ATOM 3784 O O . TRP A 1 473 ? -15.387 16.531 6.052 1.00 95.75 473 TRP A O 1
ATOM 3794 N N . VAL A 1 474 ? -17.094 15.085 5.824 1.00 97.62 474 VAL A N 1
ATOM 3795 C CA . VAL A 1 474 ? -16.349 13.890 6.271 1.00 97.62 474 VAL A CA 1
ATOM 3796 C C . VAL A 1 474 ? -16.699 12.628 5.477 1.00 97.62 474 VAL A C 1
ATOM 3798 O O . VAL A 1 474 ? -16.194 11.551 5.779 1.00 97.62 474 VAL A O 1
ATOM 3801 N N . VAL A 1 475 ? -17.570 12.741 4.472 1.00 97.75 475 VAL A N 1
ATOM 3802 C CA . VAL A 1 475 ? -17.977 11.641 3.591 1.00 97.75 475 VAL A CA 1
ATOM 3803 C C . VAL A 1 475 ? -17.867 12.092 2.145 1.00 97.75 475 VAL A C 1
ATOM 3805 O O . VAL A 1 475 ? -18.241 13.222 1.838 1.00 97.75 475 VAL A O 1
ATOM 3808 N N . ASP A 1 476 ? -17.380 11.214 1.276 1.00 97.12 476 ASP A N 1
ATOM 3809 C CA . ASP A 1 476 ? -17.355 11.397 -0.177 1.00 97.12 476 ASP A CA 1
ATOM 3810 C C . ASP A 1 476 ? -17.636 10.064 -0.888 1.00 97.12 476 ASP A C 1
ATOM 3812 O O . ASP A 1 476 ? -17.715 9.008 -0.251 1.00 97.12 476 ASP A O 1
ATOM 3816 N N . ILE A 1 477 ? -17.803 10.113 -2.207 1.00 97.50 477 ILE A N 1
ATOM 3817 C CA . ILE A 1 477 ? -17.915 8.929 -3.065 1.00 97.50 477 ILE A CA 1
ATOM 3818 C C . ILE A 1 477 ? -16.811 9.009 -4.118 1.00 97.50 477 ILE A C 1
ATOM 3820 O O . ILE A 1 477 ? -16.612 10.057 -4.745 1.00 97.50 477 ILE A O 1
ATOM 3824 N N . ASP A 1 478 ? -16.073 7.917 -4.297 1.00 96.88 478 ASP A N 1
ATOM 3825 C CA . ASP A 1 478 ? -15.044 7.844 -5.328 1.00 96.88 478 ASP A CA 1
ATOM 3826 C C . ASP A 1 478 ? -15.613 7.645 -6.738 1.00 96.88 478 ASP A C 1
ATOM 3828 O O . ASP A 1 478 ? -16.796 7.370 -6.928 1.00 96.88 478 ASP A O 1
ATOM 3832 N N . SER A 1 479 ? -14.771 7.835 -7.750 1.00 95.44 479 SER A N 1
ATOM 3833 C CA . SER A 1 479 ? -15.135 7.715 -9.165 1.00 95.44 479 SER A CA 1
ATOM 3834 C C . SER A 1 479 ? -15.541 6.293 -9.574 1.00 95.44 479 SER A C 1
ATOM 3836 O O . SER A 1 479 ? -16.173 6.129 -10.617 1.00 95.44 479 SER A O 1
ATOM 3838 N N . GLU A 1 480 ? -15.241 5.283 -8.748 1.00 95.00 480 GLU A N 1
ATOM 3839 C CA . GLU A 1 480 ? -15.719 3.905 -8.901 1.00 95.00 480 GLU A CA 1
ATOM 3840 C C . GLU A 1 480 ? -17.037 3.645 -8.143 1.00 95.00 480 GLU A C 1
ATOM 3842 O O . GLU A 1 480 ? -17.564 2.537 -8.208 1.00 95.00 480 GLU A O 1
ATOM 3847 N N . GLY A 1 481 ? -17.606 4.642 -7.454 1.00 97.25 481 GLY A N 1
ATOM 3848 C CA . GLY A 1 481 ? -18.888 4.535 -6.754 1.00 97.25 481 GLY A CA 1
ATOM 3849 C C . GLY A 1 481 ? -18.803 3.951 -5.340 1.00 97.25 481 GLY A C 1
ATOM 3850 O O . GLY A 1 481 ? -19.821 3.497 -4.808 1.00 97.25 481 GLY A O 1
ATOM 3851 N N . TYR A 1 482 ? -17.626 3.924 -4.714 1.00 97.81 482 TYR A N 1
ATOM 3852 C CA . TYR A 1 482 ? -17.454 3.466 -3.333 1.00 97.81 482 TYR A CA 1
ATOM 3853 C C . TYR A 1 482 ? -17.465 4.640 -2.347 1.00 97.81 482 TYR A C 1
ATOM 3855 O O . TYR A 1 482 ? -16.925 5.717 -2.601 1.00 97.81 482 TYR A O 1
ATOM 3863 N N . LEU A 1 483 ? -18.109 4.429 -1.198 1.00 98.25 483 LEU A N 1
ATOM 3864 C CA . LEU A 1 483 ? -18.286 5.452 -0.171 1.00 98.25 483 LEU A CA 1
ATOM 3865 C C . LEU A 1 483 ? -17.052 5.538 0.727 1.00 98.25 483 LEU A C 1
ATOM 3867 O O . LEU A 1 483 ? -16.687 4.548 1.362 1.00 98.25 483 LEU A O 1
ATOM 3871 N N . TRP A 1 484 ? -16.470 6.727 0.860 1.00 98.25 484 TRP A N 1
ATOM 3872 C CA . TRP A 1 484 ? -15.337 6.996 1.741 1.00 98.25 484 TRP A CA 1
ATOM 3873 C C . TRP A 1 484 ? -15.733 7.855 2.938 1.00 98.25 484 TRP A C 1
ATOM 3875 O O . TRP A 1 484 ? -16.294 8.936 2.798 1.00 98.25 484 TRP A O 1
ATOM 3885 N N . LEU A 1 485 ? -15.387 7.377 4.132 1.00 98.56 485 LEU A N 1
ATOM 3886 C CA . LEU A 1 485 ? -15.377 8.141 5.377 1.00 98.56 485 LEU A CA 1
ATOM 3887 C C . LEU A 1 485 ? -13.977 8.747 5.577 1.00 98.56 485 LEU A C 1
ATOM 3889 O O . LEU A 1 485 ? -13.031 8.033 5.912 1.00 98.56 485 LEU A O 1
ATOM 3893 N N . GLU A 1 486 ? -13.828 10.047 5.334 1.00 97.50 486 GLU A N 1
ATOM 3894 C CA . GLU A 1 486 ? -12.526 10.711 5.209 1.00 97.50 486 GLU A CA 1
ATOM 3895 C C . GLU A 1 486 ? -11.909 11.120 6.553 1.00 97.50 486 GLU A C 1
ATOM 3897 O O . GLU A 1 486 ? -12.393 12.025 7.236 1.00 97.50 486 GLU A O 1
ATOM 3902 N N . GLU A 1 487 ? -10.782 10.496 6.927 1.00 96.81 487 GLU A N 1
ATOM 3903 C CA . GLU A 1 487 ? -9.994 10.924 8.098 1.00 96.81 487 GLU A CA 1
ATOM 3904 C C . GLU A 1 487 ? -9.447 12.343 7.915 1.00 96.81 487 GLU A C 1
ATOM 3906 O O . GLU A 1 487 ? -9.446 13.120 8.869 1.00 96.81 487 GLU A O 1
ATOM 3911 N N . TYR A 1 488 ? -9.008 12.661 6.692 1.00 94.94 488 TYR A N 1
ATOM 3912 C CA . TYR A 1 488 ? -8.462 13.958 6.305 1.00 94.94 488 TYR A CA 1
ATOM 3913 C C . TYR A 1 488 ? -9.153 14.453 5.025 1.00 94.94 488 TYR A C 1
ATOM 3915 O O . TYR A 1 488 ? -8.663 14.184 3.924 1.00 94.94 488 TYR A O 1
ATOM 3923 N N . PRO A 1 489 ? -10.271 15.181 5.150 1.00 92.38 489 PRO A N 1
ATOM 3924 C CA . PRO A 1 489 ? -10.884 15.886 4.034 1.00 92.38 489 PRO A CA 1
ATOM 3925 C C . PRO A 1 489 ? -9.983 17.069 3.638 1.00 92.38 489 PRO A C 1
ATOM 3927 O O . PRO A 1 489 ? -9.854 18.028 4.400 1.00 92.38 489 PRO A O 1
ATOM 3930 N N . TYR A 1 490 ? -9.304 17.004 2.486 1.00 85.62 490 TYR A N 1
ATOM 3931 C CA . TYR A 1 490 ? -8.601 18.168 1.922 1.00 85.62 490 TYR A CA 1
ATOM 3932 C C . TYR A 1 490 ? -9.516 18.953 0.979 1.00 85.62 490 TYR A C 1
ATOM 3934 O O . TYR A 1 490 ? -10.469 18.388 0.432 1.00 85.62 490 TYR A O 1
ATOM 3942 N N . PRO A 1 491 ? -9.215 20.237 0.714 1.00 75.56 491 PRO A N 1
ATOM 3943 C CA . PRO A 1 491 ? -9.816 20.940 -0.410 1.00 75.56 491 PRO A CA 1
ATOM 3944 C C . PRO A 1 491 ? -9.615 20.132 -1.700 1.00 75.56 491 PRO A C 1
ATOM 3946 O O . PRO A 1 491 ? -8.497 19.747 -2.038 1.00 75.56 491 PRO A O 1
ATOM 3949 N N . GLY A 1 492 ? -10.701 19.846 -2.413 1.00 76.12 492 GLY A N 1
ATOM 3950 C CA . GLY A 1 492 ? -10.654 19.029 -3.622 1.00 76.12 492 GLY A CA 1
ATOM 3951 C C . GLY A 1 492 ? -10.864 17.544 -3.349 1.00 76.12 492 GLY A C 1
ATOM 3952 O O . GLY A 1 492 ? -11.925 17.061 -3.716 1.00 76.12 492 GLY A O 1
ATOM 3953 N N . GLN A 1 493 ? -9.908 16.840 -2.730 1.00 84.12 493 GLN A N 1
ATOM 3954 C CA . GLN A 1 493 ? -9.860 15.367 -2.648 1.00 84.12 493 GLN A CA 1
ATOM 3955 C C . GLN A 1 493 ? -9.519 14.874 -1.233 1.00 84.12 493 GLN A C 1
ATOM 3957 O O . GLN A 1 493 ? -8.551 15.326 -0.629 1.00 84.12 493 GLN A O 1
ATOM 3962 N N . GLY A 1 494 ? -10.280 13.909 -0.716 1.00 85.44 494 GLY A N 1
ATOM 3963 C CA . GLY A 1 494 ? -9.956 13.233 0.541 1.00 85.44 494 GLY A CA 1
ATOM 3964 C C . GLY A 1 494 ? -8.729 12.326 0.422 1.00 85.44 494 GLY A C 1
ATOM 3965 O O . GLY A 1 494 ? -8.389 11.873 -0.670 1.00 85.44 494 GLY A O 1
ATOM 3966 N N . LYS A 1 495 ? -8.038 12.066 1.537 1.00 90.25 495 LYS A N 1
ATOM 3967 C CA . LYS A 1 495 ? -6.830 11.223 1.539 1.00 90.25 495 LYS A CA 1
ATOM 3968 C C . LYS A 1 495 ? -7.138 9.723 1.407 1.00 90.25 495 LYS A C 1
ATOM 3970 O O . LYS A 1 495 ? -6.241 8.966 1.033 1.00 90.25 495 LYS A O 1
ATOM 3975 N N . CYS A 1 496 ? -8.364 9.294 1.713 1.00 95.38 496 CYS A N 1
ATOM 3976 C CA . CYS A 1 496 ? -8.786 7.890 1.726 1.00 95.38 496 CYS A CA 1
ATOM 3977 C C . CYS A 1 496 ? -7.917 7.041 2.677 1.00 95.38 496 CYS A C 1
ATOM 3979 O O . CYS A 1 496 ? -7.322 6.029 2.295 1.00 95.38 496 CYS A O 1
ATOM 3981 N N . VAL A 1 497 ? -7.785 7.504 3.927 1.00 96.19 497 VAL A N 1
ATOM 3982 C CA . VAL A 1 497 ? -7.012 6.816 4.975 1.00 96.19 497 VAL A CA 1
ATOM 3983 C C . VAL A 1 497 ? -7.778 5.615 5.514 1.00 96.19 497 VAL A C 1
ATOM 3985 O O . VAL A 1 497 ? -8.915 5.733 5.973 1.00 96.19 497 VAL A O 1
ATOM 3988 N N . ILE A 1 498 ? -7.118 4.459 5.527 1.00 95.94 498 ILE A N 1
ATOM 3989 C CA . ILE A 1 498 ? -7.751 3.168 5.815 1.00 95.94 498 ILE A CA 1
ATOM 3990 C C . ILE A 1 498 ? -8.215 3.063 7.267 1.00 95.94 498 ILE A C 1
ATOM 3992 O O . ILE A 1 498 ? -9.342 2.636 7.534 1.00 95.94 498 ILE A O 1
ATOM 3996 N N . ASN A 1 499 ? -7.361 3.432 8.225 1.00 96.12 499 ASN A N 1
ATOM 3997 C CA . ASN A 1 499 ? -7.704 3.250 9.630 1.00 96.12 499 ASN A CA 1
ATOM 3998 C C . ASN A 1 499 ? -8.834 4.186 10.064 1.00 96.12 499 ASN A C 1
ATOM 4000 O O . ASN A 1 499 ? -9.764 3.734 10.735 1.00 96.12 499 ASN A O 1
ATOM 4004 N N . GLY A 1 500 ? -8.783 5.468 9.694 1.00 97.44 500 GLY A N 1
ATOM 4005 C CA . GLY A 1 500 ? -9.826 6.420 10.051 1.00 97.44 500 GLY A CA 1
ATOM 4006 C C . GLY A 1 500 ? -11.166 6.063 9.431 1.00 97.44 500 GLY A C 1
ATOM 4007 O O . GLY A 1 500 ? -12.185 6.175 10.111 1.00 97.44 500 GLY A O 1
ATOM 4008 N N . HIS A 1 501 ? -11.150 5.521 8.211 1.00 98.50 501 HIS A N 1
ATOM 4009 C CA . HIS A 1 501 ? -12.334 4.999 7.543 1.00 98.50 501 HIS A CA 1
ATOM 4010 C C . HIS A 1 501 ? -13.044 3.912 8.370 1.00 98.50 501 HIS A C 1
ATOM 4012 O O . HIS A 1 501 ? -14.232 4.042 8.672 1.00 98.50 501 HIS A O 1
ATOM 4018 N N . LEU A 1 502 ? -12.330 2.869 8.819 1.00 98.00 502 LEU A N 1
ATOM 4019 C CA . LEU A 1 502 ? -12.952 1.811 9.631 1.00 98.00 502 LEU A CA 1
ATOM 4020 C C . LEU A 1 502 ? -13.368 2.283 11.027 1.00 98.00 502 LEU A C 1
ATOM 4022 O O . LEU A 1 502 ? -14.420 1.875 11.518 1.00 98.00 502 LEU A O 1
ATOM 4026 N N . PHE A 1 503 ? -12.590 3.159 11.671 1.00 98.56 503 PHE A N 1
ATOM 4027 C CA . PHE A 1 503 ? -13.011 3.740 12.949 1.00 98.56 503 PHE A CA 1
ATOM 4028 C C . PHE A 1 503 ? -14.300 4.555 12.809 1.00 98.56 503 PHE A C 1
ATOM 4030 O O . PHE A 1 503 ? -15.152 4.499 13.696 1.00 98.56 503 PHE A O 1
ATOM 4037 N N . ALA A 1 504 ? -14.459 5.274 11.697 1.00 98.69 504 ALA A N 1
ATOM 4038 C CA . ALA A 1 504 ? -15.678 6.002 11.388 1.00 98.69 504 ALA A CA 1
ATOM 4039 C C . ALA A 1 504 ? -16.869 5.055 11.153 1.00 98.69 504 ALA A C 1
ATOM 4041 O O . ALA A 1 504 ? -17.945 5.266 11.719 1.00 98.69 504 ALA A O 1
ATOM 4042 N N . ALA A 1 505 ? -16.656 3.966 10.405 1.00 98.56 505 ALA A N 1
ATOM 4043 C CA . ALA A 1 505 ? -17.672 2.945 10.146 1.00 98.56 505 ALA A CA 1
ATOM 4044 C C . ALA A 1 505 ? -18.178 2.286 11.441 1.00 98.56 505 ALA A C 1
ATOM 4046 O O . ALA A 1 505 ? -19.378 2.065 11.602 1.00 98.56 505 ALA A O 1
ATOM 4047 N N . TRP A 1 506 ? -17.287 2.031 12.407 1.00 98.56 506 TRP A N 1
ATOM 4048 C CA . TRP A 1 506 ? -17.681 1.510 13.720 1.00 98.56 506 TRP A CA 1
ATOM 4049 C C . TRP A 1 506 ? -18.557 2.488 14.514 1.00 98.56 506 TRP A C 1
ATOM 4051 O O . TRP A 1 506 ? -19.433 2.041 15.252 1.00 98.56 506 TRP A O 1
ATOM 4061 N N . GLY A 1 507 ? -18.369 3.799 14.327 1.00 98.62 507 GLY A N 1
ATOM 4062 C CA . GLY A 1 507 ? -19.240 4.840 14.881 1.00 98.62 507 GLY A CA 1
ATOM 4063 C C . GLY A 1 507 ? -20.670 4.753 14.363 1.00 98.62 507 GLY A C 1
ATOM 4064 O O . GLY A 1 507 ? -21.620 4.760 15.147 1.00 98.62 507 GLY A O 1
ATOM 4065 N N . LEU A 1 508 ? -20.822 4.611 13.045 1.00 98.81 508 LEU A N 1
ATOM 4066 C CA . LEU A 1 508 ? -22.121 4.413 12.398 1.00 98.81 508 LEU A CA 1
ATOM 4067 C C . LEU A 1 508 ? -22.785 3.100 12.843 1.00 98.81 508 LEU A C 1
ATOM 4069 O O . LEU A 1 508 ? -23.979 3.089 13.149 1.00 98.81 508 LEU A O 1
ATOM 4073 N N . TYR A 1 509 ? -22.003 2.021 12.959 1.00 98.56 509 TYR A N 1
ATOM 4074 C CA . TYR A 1 509 ? -22.463 0.747 13.518 1.00 98.56 509 TYR A CA 1
ATOM 4075 C C . TYR A 1 509 ? -22.967 0.897 14.959 1.00 98.56 509 TYR A C 1
ATOM 4077 O O . TYR A 1 509 ? -24.065 0.436 15.265 1.00 98.56 509 TYR A O 1
ATOM 4085 N N . ASP A 1 510 ? -22.208 1.546 15.848 1.00 98.56 510 ASP A N 1
ATOM 4086 C CA . ASP A 1 510 ? -22.629 1.754 17.237 1.00 98.56 510 ASP A CA 1
ATOM 4087 C C . ASP A 1 510 ? -23.900 2.603 17.327 1.00 98.56 510 ASP A C 1
ATOM 4089 O O . ASP A 1 510 ? -24.788 2.291 18.122 1.00 98.56 510 ASP A O 1
ATOM 4093 N N . TYR A 1 511 ? -24.027 3.629 16.484 1.00 98.62 511 TYR A N 1
ATOM 4094 C CA . TYR A 1 511 ? -25.234 4.447 16.420 1.00 98.62 511 TYR A CA 1
ATOM 4095 C C . TYR A 1 511 ? -26.461 3.633 15.990 1.00 98.62 511 TYR A C 1
ATOM 4097 O O . TYR A 1 511 ? -27.485 3.666 16.674 1.00 98.62 511 TYR A O 1
ATOM 4105 N N . TRP A 1 512 ? -26.361 2.841 14.917 1.00 98.50 512 TRP A N 1
ATOM 4106 C CA . TRP A 1 512 ? -27.437 1.928 14.515 1.00 98.50 512 TRP A CA 1
ATOM 4107 C C . TRP A 1 512 ? -27.744 0.887 15.598 1.00 98.50 512 TRP A C 1
ATOM 4109 O O . TRP A 1 512 ? -28.909 0.631 15.911 1.00 98.50 512 TRP A O 1
ATOM 4119 N N . ARG A 1 513 ? -26.710 0.302 16.212 1.00 97.69 513 ARG A N 1
ATOM 4120 C CA . ARG A 1 513 ? -26.858 -0.727 17.247 1.00 97.69 513 ARG A CA 1
ATOM 4121 C C . ARG A 1 513 ? -27.689 -0.221 18.424 1.00 97.69 513 ARG A C 1
ATOM 4123 O O . ARG A 1 513 ? -28.510 -0.989 18.925 1.00 97.69 513 ARG A O 1
ATOM 4130 N N . VAL A 1 514 ? -27.474 1.032 18.834 1.00 97.69 514 VAL A N 1
ATOM 4131 C CA . VAL A 1 514 ? -28.127 1.661 19.993 1.00 97.69 514 VAL A CA 1
ATOM 4132 C C . VAL A 1 514 ? -29.475 2.296 19.639 1.00 97.69 514 VAL A C 1
ATOM 4134 O O . VAL A 1 514 ? -30.427 2.146 20.402 1.00 97.69 514 VAL A O 1
ATOM 4137 N N . PHE A 1 515 ? -29.581 2.992 18.502 1.00 98.00 515 PHE A N 1
ATOM 4138 C CA . PHE A 1 515 ? -30.754 3.818 18.174 1.00 98.00 515 PHE A CA 1
ATOM 4139 C C . PHE A 1 515 ? -31.630 3.278 17.034 1.00 98.00 515 PHE A C 1
ATOM 4141 O O . PHE A 1 515 ? -32.746 3.759 16.866 1.00 98.00 515 PHE A O 1
ATOM 4148 N N . GLY A 1 516 ? -31.172 2.277 16.276 1.00 97.56 516 GLY A N 1
ATOM 4149 C CA . GLY A 1 516 ? -31.963 1.620 15.227 1.00 97.56 516 GLY A CA 1
ATOM 4150 C C . GLY A 1 516 ? -32.101 2.398 13.912 1.00 97.56 516 GLY A C 1
ATOM 4151 O O . GLY A 1 516 ? -33.014 2.122 13.144 1.00 97.56 516 GLY A O 1
ATOM 4152 N N . THR A 1 517 ? -31.228 3.371 13.638 1.00 98.06 517 THR A N 1
ATOM 4153 C CA . THR A 1 517 ? -31.263 4.155 12.390 1.00 98.06 517 THR A CA 1
ATOM 4154 C C . THR A 1 517 ? -30.701 3.347 11.215 1.00 98.06 517 THR A C 1
ATOM 4156 O O . THR A 1 517 ? -29.485 3.225 11.075 1.00 98.06 517 THR A O 1
ATOM 4159 N N . GLU A 1 518 ? -31.568 2.802 10.359 1.00 97.62 518 GLU A N 1
ATOM 4160 C CA . GLU A 1 518 ? -31.184 1.918 9.238 1.00 97.62 518 GLU A CA 1
ATOM 4161 C C . GLU A 1 518 ? -30.267 2.585 8.198 1.00 97.62 518 GLU A C 1
ATOM 4163 O O . GLU A 1 518 ? -29.367 1.945 7.649 1.00 97.62 518 GLU A O 1
ATOM 4168 N N . ASP A 1 519 ? -30.404 3.894 7.984 1.00 98.06 519 ASP A N 1
ATOM 4169 C CA . ASP A 1 519 ? -29.489 4.643 7.119 1.00 98.06 519 ASP A CA 1
ATOM 4170 C C . ASP A 1 519 ? -28.053 4.642 7.667 1.00 98.06 519 ASP A C 1
ATOM 4172 O O . ASP A 1 519 ? -27.093 4.597 6.900 1.00 98.06 519 ASP A O 1
ATOM 4176 N N . ALA A 1 520 ? -27.868 4.624 8.992 1.00 98.56 520 ALA A N 1
ATOM 4177 C CA . ALA A 1 520 ? -26.535 4.512 9.582 1.00 98.56 520 ALA A CA 1
ATOM 4178 C C . ALA A 1 520 ? -25.913 3.133 9.318 1.00 98.56 520 ALA A C 1
ATOM 4180 O O . ALA A 1 520 ? -24.731 3.063 8.983 1.00 98.56 520 ALA A O 1
ATOM 4181 N N . LEU A 1 521 ? -26.703 2.052 9.389 1.00 98.19 521 LEU A N 1
ATOM 4182 C CA . LEU A 1 521 ? -26.238 0.716 8.998 1.00 98.19 521 LEU A CA 1
ATOM 4183 C C . LEU A 1 521 ? -25.894 0.662 7.507 1.00 98.19 521 LEU A C 1
ATOM 4185 O O . LEU A 1 521 ? -24.873 0.090 7.138 1.00 98.19 521 LEU A O 1
ATOM 4189 N N . THR A 1 522 ? -26.709 1.294 6.661 1.00 98.06 522 THR A N 1
ATOM 4190 C CA . THR A 1 522 ? -26.465 1.380 5.215 1.00 98.06 522 THR A CA 1
ATOM 4191 C C . THR A 1 522 ? -25.104 2.006 4.913 1.00 98.06 522 THR A C 1
ATOM 4193 O O . THR A 1 522 ? -24.329 1.440 4.142 1.00 98.06 522 THR A O 1
ATOM 4196 N N . LEU A 1 523 ? -24.783 3.138 5.547 1.00 98.62 523 LEU A N 1
ATOM 4197 C CA . LEU A 1 523 ? -23.490 3.808 5.380 1.00 98.62 523 LEU A CA 1
ATOM 4198 C C . LEU A 1 523 ? -22.336 2.992 5.977 1.00 98.62 523 LEU A C 1
ATOM 4200 O O . LEU A 1 523 ? -21.268 2.907 5.374 1.00 98.62 523 LEU A O 1
ATOM 4204 N N . ALA A 1 524 ? -22.551 2.355 7.132 1.00 98.38 524 ALA A N 1
ATOM 4205 C CA . ALA A 1 524 ? -21.550 1.500 7.765 1.00 98.38 524 ALA A CA 1
ATOM 4206 C C . ALA A 1 524 ? -21.200 0.284 6.884 1.00 98.38 524 ALA A C 1
ATOM 4208 O O . ALA A 1 524 ? -20.026 -0.028 6.701 1.00 98.38 524 ALA A O 1
ATOM 4209 N N . ASN A 1 525 ? -22.201 -0.377 6.297 1.00 98.31 525 ASN A N 1
ATOM 4210 C CA . ASN A 1 525 ? -22.002 -1.517 5.401 1.00 98.31 525 ASN A CA 1
ATOM 4211 C C . ASN A 1 525 ? -21.355 -1.096 4.073 1.00 98.31 525 ASN A C 1
ATOM 4213 O O . ASN A 1 525 ? -20.451 -1.778 3.597 1.00 98.31 525 ASN A O 1
ATOM 4217 N N . ALA A 1 526 ? -21.733 0.061 3.519 1.00 98.56 526 ALA A N 1
ATOM 4218 C CA . ALA A 1 526 ? -21.053 0.626 2.353 1.00 98.56 526 ALA A CA 1
ATOM 4219 C C . ALA A 1 526 ? -19.567 0.894 2.621 1.00 98.56 526 ALA A C 1
ATOM 4221 O O . ALA A 1 526 ? -18.725 0.544 1.800 1.00 98.56 526 ALA A O 1
ATOM 4222 N N . ALA A 1 527 ? -19.229 1.417 3.802 1.00 98.44 527 ALA A N 1
ATOM 4223 C CA . ALA A 1 527 ? -17.841 1.573 4.223 1.00 98.44 527 ALA A CA 1
ATOM 4224 C C . ALA A 1 527 ? -17.100 0.218 4.317 1.00 98.44 527 ALA A C 1
ATOM 4226 O O . ALA A 1 527 ? -15.945 0.108 3.907 1.00 98.44 527 ALA A O 1
ATOM 4227 N N . LEU A 1 528 ? -17.756 -0.859 4.776 1.00 98.31 528 LEU A N 1
ATOM 4228 C CA . LEU A 1 528 ? -17.151 -2.198 4.729 1.00 98.31 528 LEU A CA 1
ATOM 4229 C C . LEU A 1 528 ? -16.850 -2.645 3.299 1.00 98.31 528 LEU A C 1
ATOM 4231 O O . LEU A 1 528 ? -15.776 -3.191 3.054 1.00 98.31 528 LEU A O 1
ATOM 4235 N N . GLU A 1 529 ? -17.766 -2.411 2.364 1.00 97.81 529 GLU A N 1
ATOM 4236 C CA . GLU A 1 529 ? -17.567 -2.768 0.959 1.00 97.81 529 GLU A CA 1
ATOM 4237 C C . GLU A 1 529 ? -16.402 -1.987 0.332 1.00 97.81 529 GLU A C 1
ATOM 4239 O O . GLU A 1 529 ? -15.507 -2.593 -0.264 1.00 97.81 529 GLU A O 1
ATOM 4244 N N . THR A 1 530 ? -16.335 -0.671 0.564 1.00 97.69 530 THR A N 1
ATOM 4245 C CA . THR A 1 530 ? -15.185 0.170 0.190 1.00 97.69 530 THR A CA 1
ATOM 4246 C C . THR A 1 530 ? -13.887 -0.397 0.752 1.00 97.69 530 THR A C 1
ATOM 4248 O O . THR A 1 530 ? -12.913 -0.607 0.026 1.00 97.69 530 THR A O 1
ATOM 4251 N N . PHE A 1 531 ? -13.867 -0.728 2.042 1.00 97.19 531 PHE A N 1
ATOM 4252 C CA . PHE A 1 531 ? -12.686 -1.307 2.663 1.00 97.19 531 PHE A CA 1
ATOM 4253 C C . PHE A 1 531 ? -12.289 -2.646 2.013 1.00 97.19 531 PHE A C 1
ATOM 4255 O O . PHE A 1 531 ? -11.110 -2.849 1.716 1.00 97.19 531 PHE A O 1
ATOM 4262 N N . LYS A 1 532 ? -13.239 -3.556 1.744 1.00 95.19 532 LYS A N 1
ATOM 4263 C CA . LYS A 1 532 ? -12.969 -4.859 1.098 1.00 95.19 532 LYS A CA 1
ATOM 4264 C C . LYS A 1 532 ? -12.355 -4.697 -0.294 1.00 95.19 532 LYS A C 1
ATOM 4266 O O . LYS A 1 532 ? -11.439 -5.447 -0.639 1.00 95.19 532 LYS A O 1
ATOM 4271 N N . LYS A 1 533 ? -12.814 -3.710 -1.066 1.00 91.69 533 LYS A N 1
ATOM 4272 C CA . LYS A 1 533 ? -12.255 -3.354 -2.378 1.00 91.69 533 LYS A CA 1
ATOM 4273 C C . LYS A 1 533 ? -10.815 -2.845 -2.258 1.00 91.69 533 LYS A C 1
ATOM 4275 O O . LYS A 1 533 ? -9.928 -3.346 -2.952 1.00 91.69 533 LYS A O 1
ATOM 4280 N N . TYR A 1 534 ? -10.564 -1.879 -1.375 1.00 92.81 534 TYR A N 1
ATOM 4281 C CA . TYR A 1 534 ? -9.295 -1.142 -1.351 1.00 92.81 534 TYR A CA 1
ATOM 4282 C C . TYR A 1 534 ? -8.209 -1.744 -0.451 1.00 92.81 534 TYR A C 1
ATOM 4284 O O . TYR A 1 534 ? -7.026 -1.470 -0.657 1.00 92.81 534 TYR A O 1
ATOM 4292 N N . ILE A 1 535 ? -8.539 -2.642 0.482 1.00 92.19 535 ILE A N 1
ATOM 4293 C CA . ILE A 1 535 ? -7.527 -3.295 1.330 1.00 92.19 535 ILE A CA 1
ATOM 4294 C C . ILE A 1 535 ? -6.513 -4.116 0.513 1.00 92.19 535 ILE A C 1
ATOM 4296 O O . ILE A 1 535 ? -5.344 -4.206 0.890 1.00 92.19 535 ILE A O 1
ATOM 4300 N N . TRP A 1 536 ? -6.912 -4.640 -0.650 1.00 86.06 536 TRP A N 1
ATOM 4301 C CA . TRP A 1 536 ? -5.996 -5.294 -1.590 1.00 86.06 536 TRP A CA 1
ATOM 4302 C C . TRP A 1 536 ? -4.978 -4.324 -2.188 1.00 86.06 536 TRP A C 1
ATOM 4304 O O . TRP A 1 536 ? -3.811 -4.682 -2.342 1.00 86.06 536 TRP A O 1
ATOM 4314 N N . GLN A 1 537 ? -5.394 -3.085 -2.467 1.00 86.25 537 GLN A N 1
ATOM 4315 C CA . GLN A 1 537 ? -4.490 -2.034 -2.930 1.00 86.25 537 GLN A CA 1
ATOM 4316 C C . GLN A 1 537 ? -3.582 -1.534 -1.803 1.00 86.25 537 GLN A C 1
ATOM 4318 O O . GLN A 1 537 ? -2.445 -1.142 -2.041 1.00 86.25 537 GLN A O 1
ATOM 4323 N N . SER A 1 538 ? -4.012 -1.594 -0.545 1.00 88.25 538 SER A N 1
ATOM 4324 C CA . SER A 1 538 ? -3.122 -1.225 0.559 1.00 88.25 538 SER A CA 1
ATOM 4325 C C . SER A 1 538 ? -1.997 -2.224 0.779 1.00 88.25 538 SER A C 1
ATOM 4327 O O . SER A 1 538 ? -0.885 -1.825 1.147 1.00 88.25 538 SER A O 1
ATOM 4329 N N . ARG A 1 539 ? -2.256 -3.512 0.537 1.00 87.50 539 ARG A N 1
ATOM 4330 C CA . ARG A 1 539 ? -1.303 -4.583 0.808 1.00 87.50 539 ARG A CA 1
ATOM 4331 C C . ARG A 1 539 ? 0.013 -4.343 0.069 1.00 87.50 539 ARG A C 1
ATOM 4333 O O . ARG A 1 539 ? 0.048 -3.996 -1.112 1.00 87.50 539 ARG A O 1
ATOM 4340 N N . ASN A 1 540 ? 1.117 -4.529 0.778 1.00 81.62 540 ASN A N 1
ATOM 4341 C CA . ASN A 1 540 ? 2.452 -4.534 0.202 1.00 81.62 540 ASN A CA 1
ATOM 4342 C C . ASN A 1 540 ? 3.088 -5.877 0.567 1.00 81.62 540 ASN A C 1
ATOM 4344 O O . ASN A 1 540 ? 3.597 -5.995 1.676 1.00 81.62 540 ASN A O 1
ATOM 4348 N N . PRO A 1 541 ? 2.978 -6.913 -0.284 1.00 81.25 541 PRO A N 1
ATOM 4349 C CA . PRO A 1 541 ? 3.426 -8.254 0.074 1.00 81.25 541 PRO A CA 1
ATOM 4350 C C . PRO A 1 541 ? 4.867 -8.269 0.600 1.00 81.25 541 PRO A C 1
ATOM 4352 O O . PRO A 1 541 ? 5.767 -7.720 -0.033 1.00 81.25 541 PRO A O 1
ATOM 4355 N N . GLY A 1 542 ? 5.085 -8.880 1.766 1.00 79.56 542 GLY A N 1
ATOM 4356 C CA . GLY A 1 542 ? 6.393 -8.887 2.435 1.00 79.56 542 GLY A CA 1
ATOM 4357 C C . GLY A 1 542 ? 6.815 -7.555 3.080 1.00 79.56 542 GLY A C 1
ATOM 4358 O O . GLY A 1 542 ? 7.951 -7.451 3.558 1.00 79.56 542 GLY A O 1
ATOM 4359 N N . TRP A 1 543 ? 5.932 -6.556 3.147 1.00 84.94 543 TRP A N 1
ATOM 4360 C CA . TRP A 1 543 ? 6.166 -5.274 3.810 1.00 84.94 543 TRP A CA 1
ATOM 4361 C C . TRP A 1 543 ? 4.909 -4.724 4.511 1.00 84.94 543 TRP A C 1
ATOM 4363 O O . TRP A 1 543 ? 3.827 -5.298 4.450 1.00 84.94 543 TRP A O 1
ATOM 4373 N N . SER A 1 544 ? 5.031 -3.596 5.217 1.00 88.19 544 SER A N 1
ATOM 4374 C CA . SER A 1 544 ? 3.875 -2.962 5.857 1.00 88.19 544 SER A CA 1
ATOM 4375 C C . SER A 1 544 ? 2.874 -2.477 4.803 1.00 88.19 544 SER A C 1
ATOM 4377 O O . SER A 1 544 ? 3.269 -1.857 3.815 1.00 88.19 544 SER A O 1
ATOM 4379 N N . SER A 1 545 ? 1.583 -2.688 5.048 1.00 90.75 545 SER A N 1
ATOM 4380 C CA . SER A 1 545 ? 0.485 -2.094 4.271 1.00 90.75 545 SER A CA 1
ATOM 4381 C C . SER A 1 545 ? 0.597 -0.570 4.194 1.00 90.75 545 SER A C 1
ATOM 4383 O O . SER A 1 545 ? 1.022 0.074 5.158 1.00 90.75 545 SER A O 1
ATOM 4385 N N . HIS A 1 546 ? 0.122 0.000 3.092 1.00 89.56 546 HIS A N 1
ATOM 4386 C CA . HIS A 1 546 ? -0.012 1.442 2.922 1.00 89.56 546 HIS A CA 1
ATOM 4387 C C . HIS A 1 546 ? -1.085 2.017 3.847 1.00 89.56 546 HIS A C 1
ATOM 4389 O O . HIS A 1 546 ? -2.061 1.347 4.179 1.00 89.56 546 HIS A O 1
ATOM 4395 N N . TYR A 1 547 ? -0.867 3.255 4.270 1.00 91.94 547 TYR A N 1
ATOM 4396 C CA . TYR A 1 547 ? -1.712 4.017 5.183 1.00 91.94 547 TYR A CA 1
ATOM 4397 C C . TYR A 1 547 ? -2.968 4.575 4.496 1.00 91.94 547 TYR A C 1
ATOM 4399 O O . TYR A 1 547 ? -4.040 4.635 5.096 1.00 91.94 547 TYR A O 1
ATOM 4407 N N . ASP A 1 548 ? -2.838 4.956 3.228 1.00 92.62 548 ASP A N 1
ATOM 4408 C CA . ASP A 1 548 ? -3.856 5.665 2.458 1.00 92.62 548 ASP A CA 1
ATOM 4409 C C . ASP A 1 548 ? -3.858 5.228 0.988 1.00 92.62 548 ASP A C 1
ATOM 4411 O O . ASP A 1 548 ? -2.875 4.642 0.525 1.00 92.62 548 ASP A O 1
ATOM 4415 N N . MET A 1 549 ? -4.966 5.479 0.281 1.00 92.06 549 MET A N 1
ATOM 4416 C CA . MET A 1 549 ? -5.184 5.042 -1.109 1.00 92.06 549 MET A CA 1
ATOM 4417 C C . MET A 1 549 ? -4.941 6.132 -2.161 1.00 92.06 549 MET A C 1
ATOM 4419 O O . MET A 1 549 ? -5.317 5.949 -3.316 1.00 92.06 549 MET A O 1
ATOM 4423 N N . THR A 1 550 ? -4.332 7.259 -1.788 1.00 87.25 550 THR A N 1
ATOM 4424 C CA . THR A 1 550 ? -4.049 8.364 -2.722 1.00 87.25 550 THR A CA 1
ATOM 4425 C C . THR A 1 550 ? -2.552 8.536 -2.967 1.00 87.25 550 THR A C 1
ATOM 4427 O O . THR A 1 550 ? -2.108 8.544 -4.111 1.00 87.25 550 THR A O 1
ATOM 4430 N N . GLU A 1 551 ? -1.760 8.616 -1.901 1.00 82.50 551 GLU A N 1
ATOM 4431 C CA . GLU A 1 551 ? -0.302 8.778 -1.920 1.00 82.50 551 GLU A CA 1
ATOM 4432 C C . GLU A 1 551 ? 0.435 7.482 -1.547 1.00 82.50 551 GLU A C 1
ATOM 4434 O O . GLU A 1 551 ? 1.659 7.424 -1.662 1.00 82.50 551 GLU A O 1
ATOM 4439 N N . PHE A 1 552 ? -0.289 6.457 -1.078 1.00 84.69 552 PHE A N 1
ATOM 4440 C CA . PHE A 1 552 ? 0.266 5.173 -0.649 1.00 84.69 552 PHE A CA 1
ATOM 4441 C C . PHE A 1 552 ? 1.427 5.362 0.341 1.00 84.69 552 PHE A C 1
ATOM 4443 O O . PHE A 1 552 ? 2.525 4.834 0.162 1.00 84.69 552 PHE A O 1
ATOM 4450 N N . PHE A 1 553 ? 1.221 6.128 1.418 1.00 83.75 553 PHE A N 1
ATOM 4451 C CA . PHE A 1 553 ? 2.278 6.298 2.415 1.00 83.75 553 PHE A CA 1
ATOM 4452 C C . PHE A 1 553 ? 2.531 5.029 3.227 1.00 83.75 553 PHE A C 1
ATOM 4454 O O . PHE A 1 553 ? 1.615 4.320 3.635 1.00 83.75 553 PHE A O 1
ATOM 4461 N N . LEU A 1 554 ? 3.804 4.773 3.530 1.00 81.25 554 LEU A N 1
ATOM 4462 C CA . LEU A 1 554 ? 4.229 3.688 4.409 1.00 81.25 554 LEU A CA 1
ATOM 4463 C C . LEU A 1 554 ? 4.477 4.227 5.817 1.00 81.25 554 LEU A C 1
ATOM 4465 O O . LEU A 1 554 ? 5.531 4.790 6.108 1.00 81.25 554 LEU A O 1
ATOM 4469 N N . ILE A 1 555 ? 3.513 4.021 6.714 1.00 85.25 555 ILE A N 1
ATOM 4470 C CA . ILE A 1 555 ? 3.652 4.360 8.134 1.00 85.25 555 ILE A CA 1
ATOM 4471 C C . ILE A 1 555 ? 3.587 3.064 8.944 1.00 85.25 555 ILE A C 1
ATOM 4473 O O . ILE A 1 555 ? 2.515 2.613 9.341 1.00 85.25 555 ILE A O 1
ATOM 4477 N N . ARG A 1 556 ? 4.758 2.456 9.190 1.00 83.38 556 ARG A N 1
ATOM 4478 C CA . ARG A 1 556 ? 4.912 1.070 9.692 1.00 83.38 556 ARG A CA 1
ATOM 4479 C C . ARG A 1 556 ? 4.048 0.741 10.917 1.00 83.38 556 ARG A C 1
ATOM 4481 O O . ARG A 1 556 ? 3.476 -0.341 10.994 1.00 83.38 556 ARG A O 1
ATOM 4488 N N . ASN A 1 557 ? 3.900 1.688 11.844 1.00 82.50 557 ASN A N 1
ATOM 4489 C CA . ASN A 1 557 ? 3.128 1.491 13.076 1.00 82.50 557 ASN A CA 1
ATOM 4490 C C . ASN A 1 557 ? 1.622 1.271 12.832 1.00 82.50 557 ASN A C 1
ATOM 4492 O O . ASN A 1 557 ? 0.975 0.628 13.654 1.00 82.50 557 ASN A O 1
ATOM 4496 N N . TYR A 1 558 ? 1.062 1.763 11.721 1.00 90.44 558 TYR A N 1
ATOM 4497 C CA . TYR A 1 558 ? -0.358 1.574 11.393 1.00 90.44 558 TYR A CA 1
ATOM 4498 C C . TYR A 1 558 ? -0.674 0.194 10.832 1.00 90.44 558 TYR A C 1
ATOM 4500 O O . TYR A 1 558 ? -1.830 -0.215 10.851 1.00 90.44 558 TYR A O 1
ATOM 4508 N N . HIS A 1 559 ? 0.329 -0.563 10.393 1.00 92.69 559 HIS A N 1
ATOM 4509 C CA . HIS A 1 559 ? 0.097 -1.909 9.891 1.00 92.69 559 HIS A CA 1
ATOM 4510 C C . HIS A 1 559 ? -0.562 -2.815 10.943 1.00 92.69 559 HIS A C 1
ATOM 4512 O O . HIS A 1 559 ? -1.553 -3.482 10.656 1.00 92.69 559 HIS A O 1
ATOM 4518 N N . GLN A 1 560 ? -0.088 -2.752 12.193 1.00 92.06 560 GLN A N 1
ATOM 4519 C CA . GLN A 1 560 ? -0.707 -3.474 13.307 1.00 92.06 560 GLN A CA 1
ATOM 4520 C C . GLN A 1 560 ? -2.127 -2.971 13.601 1.00 92.06 560 GLN A C 1
ATOM 4522 O O . GLN A 1 560 ? -3.005 -3.759 13.952 1.00 92.06 560 GLN A O 1
ATOM 4527 N N . THR A 1 561 ? -2.367 -1.667 13.436 1.00 94.00 561 THR A N 1
ATOM 4528 C CA . THR A 1 561 ? -3.710 -1.087 13.548 1.00 94.00 561 THR A CA 1
ATOM 4529 C C . THR A 1 561 ? -4.642 -1.683 12.497 1.00 94.00 561 THR A C 1
ATOM 4531 O O . THR A 1 561 ? -5.733 -2.111 12.857 1.00 94.00 561 THR A O 1
ATOM 4534 N N . HIS A 1 562 ? -4.213 -1.800 11.235 1.00 95.81 562 HIS A N 1
ATOM 4535 C CA . HIS A 1 562 ? -5.022 -2.420 10.180 1.00 95.81 562 HIS A CA 1
ATOM 4536 C C . HIS A 1 562 ? -5.356 -3.884 10.499 1.00 95.81 562 HIS A C 1
ATOM 4538 O O . HIS A 1 562 ? -6.515 -4.274 10.377 1.00 95.81 562 HIS A O 1
ATOM 4544 N N . ILE A 1 563 ? -4.382 -4.672 10.977 1.00 95.44 563 ILE A N 1
ATOM 4545 C CA . ILE A 1 563 ? -4.606 -6.063 11.418 1.00 95.44 563 ILE A CA 1
ATOM 4546 C C . ILE A 1 563 ? -5.659 -6.107 12.536 1.00 95.44 563 ILE A C 1
ATOM 4548 O O . ILE A 1 563 ? -6.656 -6.818 12.425 1.00 95.44 563 ILE A O 1
ATOM 4552 N N . SER A 1 564 ? -5.503 -5.283 13.576 1.00 93.62 564 SER A N 1
ATOM 4553 C CA . SER A 1 564 ? -6.455 -5.235 14.693 1.00 93.62 564 SER A CA 1
ATOM 4554 C C . SER A 1 564 ? -7.858 -4.785 14.260 1.00 93.62 564 SER A C 1
ATOM 4556 O O . SER A 1 564 ? -8.862 -5.287 14.776 1.00 93.62 564 SER A O 1
ATOM 4558 N N . GLN A 1 565 ? -7.955 -3.862 13.300 1.00 96.62 565 GLN A N 1
ATOM 4559 C CA . GLN A 1 565 ? -9.234 -3.414 12.753 1.00 96.62 565 GLN A CA 1
ATOM 4560 C C . GLN A 1 565 ? -9.921 -4.491 11.915 1.00 96.62 565 GLN A C 1
ATOM 4562 O O . GLN A 1 565 ? -11.138 -4.648 12.019 1.00 96.62 565 GLN A O 1
ATOM 4567 N N . LEU A 1 566 ? -9.168 -5.265 11.137 1.00 97.38 566 LEU A N 1
ATOM 4568 C CA . LEU A 1 566 ? -9.681 -6.426 10.413 1.00 97.38 566 LEU A CA 1
ATOM 4569 C C . LEU A 1 566 ? -10.257 -7.470 11.381 1.00 97.38 566 LEU A C 1
ATOM 4571 O O . LEU A 1 566 ? -11.414 -7.866 11.250 1.00 97.38 566 LEU A O 1
ATOM 4575 N N . GLU A 1 567 ? -9.501 -7.851 12.410 1.00 95.31 567 GLU A N 1
ATOM 4576 C CA . GLU A 1 567 ? -9.952 -8.818 13.421 1.00 95.31 567 GLU A CA 1
ATOM 4577 C C . GLU A 1 567 ? -11.175 -8.320 14.200 1.00 95.31 567 GLU A C 1
ATOM 4579 O O . GLU A 1 567 ? -12.131 -9.063 14.428 1.00 95.31 567 GLU A O 1
ATOM 4584 N N . THR A 1 568 ? -11.181 -7.039 14.574 1.00 95.69 568 THR A N 1
ATOM 4585 C CA . THR A 1 568 ? -12.334 -6.424 15.241 1.00 95.69 568 THR A CA 1
ATOM 4586 C C . THR A 1 568 ? -13.548 -6.416 14.316 1.00 95.69 568 THR A C 1
ATOM 4588 O O . THR A 1 568 ? -14.644 -6.767 14.738 1.00 95.69 568 THR A O 1
ATOM 4591 N N . THR A 1 569 ? -13.372 -6.093 13.037 1.00 97.50 569 THR A N 1
ATOM 4592 C CA . THR A 1 569 ? -14.472 -6.101 12.065 1.00 97.50 569 THR A CA 1
ATOM 4593 C C . THR A 1 569 ? -14.996 -7.520 11.823 1.00 97.50 569 THR A C 1
ATOM 4595 O O . THR A 1 569 ? -16.208 -7.706 11.712 1.00 97.50 569 THR A O 1
ATOM 4598 N N . TYR A 1 570 ? -14.140 -8.547 11.860 1.00 96.50 570 TYR A N 1
ATOM 4599 C CA . TYR A 1 570 ? -14.584 -9.946 11.897 1.00 96.50 570 TYR A CA 1
ATOM 4600 C C . TYR A 1 570 ? -15.436 -10.252 13.140 1.00 96.50 570 TYR A C 1
ATOM 4602 O O . TYR A 1 570 ? -16.455 -10.938 13.029 1.00 96.50 570 TYR A O 1
ATOM 4610 N N . ASN A 1 571 ? -15.089 -9.719 14.317 1.00 95.38 571 ASN A N 1
ATOM 4611 C CA . ASN A 1 571 ? -15.934 -9.882 15.504 1.00 95.38 571 ASN A CA 1
ATOM 4612 C C . ASN A 1 571 ? -17.331 -9.288 15.279 1.00 95.38 571 ASN A C 1
ATOM 4614 O O . ASN A 1 571 ? -18.310 -9.947 15.618 1.00 95.38 571 ASN A O 1
ATOM 4618 N N . LEU A 1 572 ? -17.415 -8.109 14.650 1.00 96.81 572 LEU A N 1
ATOM 4619 C CA . LEU A 1 572 ? -18.657 -7.356 14.424 1.00 96.81 572 LEU A CA 1
ATOM 4620 C C . LEU A 1 572 ? -19.516 -7.844 13.240 1.00 96.81 572 LEU A C 1
ATOM 4622 O O . LEU A 1 572 ? -20.671 -7.442 13.127 1.00 96.81 572 LEU A O 1
ATOM 4626 N N . THR A 1 573 ? -18.968 -8.668 12.343 1.00 96.44 573 THR A N 1
ATOM 4627 C CA . THR A 1 573 ? -19.647 -9.104 11.099 1.00 96.44 573 THR A CA 1
ATOM 4628 C C . THR A 1 573 ? -19.733 -10.625 10.969 1.00 96.44 573 THR A C 1
ATOM 4630 O O . THR A 1 573 ? -20.701 -11.163 10.444 1.00 96.44 573 THR A O 1
ATOM 4633 N N . GLY A 1 574 ? -18.719 -11.346 11.454 1.00 93.56 574 GLY A N 1
ATOM 4634 C CA . GLY A 1 574 ? -18.516 -12.767 11.184 1.00 93.56 574 GLY A CA 1
ATOM 4635 C C . GLY A 1 574 ? -18.059 -13.107 9.771 1.00 93.56 574 GLY A C 1
ATOM 4636 O O . GLY A 1 574 ? -17.981 -14.295 9.465 1.00 93.56 574 GLY A O 1
ATOM 4637 N N . ASP A 1 575 ? -17.735 -12.118 8.936 1.00 95.12 575 ASP A N 1
ATOM 4638 C CA . ASP A 1 575 ? -17.258 -12.354 7.573 1.00 95.12 575 ASP A CA 1
ATOM 4639 C C . ASP A 1 575 ? -15.788 -12.827 7.589 1.00 95.12 575 ASP A C 1
ATOM 4641 O O . ASP A 1 575 ? -14.900 -12.060 7.989 1.00 95.12 575 ASP A O 1
ATOM 4645 N N . PRO A 1 576 ? -15.494 -14.072 7.161 1.00 92.25 576 PRO A N 1
ATOM 4646 C CA . PRO A 1 576 ? -14.142 -14.628 7.185 1.00 92.25 576 PRO A CA 1
ATOM 4647 C C . PRO A 1 576 ? -13.153 -13.876 6.285 1.00 92.25 576 PRO A C 1
ATOM 4649 O O . PRO A 1 576 ? -11.947 -14.027 6.485 1.00 92.25 576 PRO A O 1
ATOM 4652 N N . PHE A 1 577 ? -13.625 -13.042 5.348 1.00 94.88 577 PHE A N 1
ATOM 4653 C CA . PHE A 1 577 ? -12.768 -12.173 4.542 1.00 94.88 577 PHE A CA 1
ATOM 4654 C C . PHE A 1 577 ? -11.807 -11.354 5.412 1.00 94.88 577 PHE A C 1
ATOM 4656 O O . PHE A 1 577 ? -10.604 -11.331 5.153 1.00 94.88 577 PHE A O 1
ATOM 4663 N N . PHE A 1 578 ? -12.320 -10.706 6.464 1.00 96.06 578 PHE A N 1
ATOM 4664 C CA . PHE A 1 578 ? -11.496 -9.826 7.291 1.00 96.06 578 PHE A CA 1
ATOM 4665 C C . PHE A 1 578 ? -10.423 -10.610 8.049 1.00 96.06 578 PHE A C 1
ATOM 4667 O O . PHE A 1 578 ? -9.291 -10.149 8.166 1.00 96.06 578 PHE A O 1
ATOM 4674 N N . LEU A 1 579 ? -10.755 -11.819 8.507 1.00 92.75 579 LEU A N 1
ATOM 4675 C CA . LEU A 1 579 ? -9.811 -12.692 9.196 1.00 92.75 579 LEU A CA 1
ATOM 4676 C C . LEU A 1 579 ? -8.691 -13.164 8.260 1.00 92.75 579 LEU A C 1
ATOM 4678 O O . LEU A 1 579 ? -7.518 -13.067 8.610 1.00 92.75 579 LEU A O 1
ATOM 4682 N N . ALA A 1 580 ? -9.047 -13.608 7.052 1.00 90.81 580 ALA A N 1
ATOM 4683 C CA . ALA A 1 580 ? -8.077 -14.028 6.045 1.00 90.81 580 ALA A CA 1
ATOM 4684 C C . ALA A 1 580 ? -7.148 -12.873 5.635 1.00 90.81 580 ALA A C 1
ATOM 4686 O O . ALA A 1 580 ? -5.939 -13.058 5.498 1.00 90.81 580 ALA A O 1
ATOM 4687 N N . MET A 1 581 ? -7.694 -11.664 5.489 1.00 94.81 581 MET A N 1
ATOM 4688 C CA . MET A 1 581 ? -6.898 -10.483 5.170 1.00 94.81 581 MET A CA 1
ATOM 4689 C C . MET A 1 581 ? -5.969 -10.077 6.326 1.00 94.81 581 MET A C 1
ATOM 4691 O O . MET A 1 581 ? -4.832 -9.678 6.074 1.00 94.81 581 MET A O 1
ATOM 4695 N N . ALA A 1 582 ? -6.409 -10.213 7.583 1.00 95.00 582 ALA A N 1
ATOM 4696 C CA . ALA A 1 582 ? -5.561 -9.967 8.753 1.00 95.00 582 ALA A CA 1
ATOM 4697 C C . ALA A 1 582 ? -4.340 -10.898 8.755 1.00 95.00 582 ALA A C 1
ATOM 4699 O O . ALA A 1 582 ? -3.219 -10.435 8.961 1.00 95.00 582 ALA A O 1
ATOM 4700 N N . ASP A 1 583 ? -4.549 -12.180 8.442 1.00 90.62 583 ASP A N 1
ATOM 4701 C CA . ASP A 1 583 ? -3.482 -13.183 8.380 1.00 90.62 583 ASP A CA 1
ATOM 4702 C C . ASP A 1 583 ? -2.493 -12.920 7.236 1.00 90.62 583 ASP A C 1
ATOM 4704 O O . ASP A 1 583 ? -1.287 -13.119 7.401 1.00 90.62 583 ASP A O 1
ATOM 4708 N N . LEU A 1 584 ? -2.977 -12.434 6.085 1.00 90.25 584 LEU A N 1
ATOM 4709 C CA . LEU A 1 584 ? -2.111 -12.013 4.979 1.00 90.25 584 LEU A CA 1
ATOM 4710 C C . LEU A 1 584 ? -1.216 -10.837 5.379 1.00 90.25 584 LEU A C 1
ATOM 4712 O O . LEU A 1 584 ? -0.009 -10.902 5.155 1.00 90.25 584 LEU A O 1
ATOM 4716 N N . LEU A 1 585 ? -1.791 -9.793 5.984 1.00 93.44 585 LEU A N 1
ATOM 4717 C CA . LEU A 1 585 ? -1.026 -8.629 6.435 1.00 93.44 585 LEU A CA 1
ATOM 4718 C C . LEU A 1 585 ? -0.000 -9.021 7.503 1.00 93.44 585 LEU A C 1
ATOM 4720 O O . LEU A 1 585 ? 1.170 -8.674 7.390 1.00 93.44 585 LEU A O 1
ATOM 4724 N N . GLU A 1 586 ? -0.401 -9.827 8.480 1.00 91.75 586 GLU A N 1
ATOM 4725 C CA . GLU A 1 586 ? 0.494 -10.301 9.534 1.00 91.75 586 GLU A CA 1
ATOM 4726 C C . GLU A 1 586 ? 1.692 -11.111 9.003 1.00 91.75 586 GLU A C 1
ATOM 4728 O O . GLU A 1 586 ? 2.790 -11.049 9.561 1.00 91.75 586 GLU A O 1
ATOM 4733 N N . ASN A 1 587 ? 1.508 -11.853 7.908 1.00 89.00 587 ASN A N 1
ATOM 4734 C CA . ASN A 1 587 ? 2.606 -12.549 7.237 1.00 89.00 587 ASN A CA 1
ATOM 4735 C C . ASN A 1 587 ? 3.534 -11.594 6.468 1.00 89.00 587 ASN A C 1
ATOM 4737 O O . ASN A 1 587 ? 4.709 -11.911 6.270 1.00 89.00 587 ASN A O 1
ATOM 4741 N N . ASP A 1 588 ? 3.039 -10.430 6.041 1.00 87.75 588 ASP A N 1
ATOM 4742 C CA . ASP A 1 588 ? 3.820 -9.461 5.277 1.00 87.75 588 ASP A CA 1
ATOM 4743 C C . ASP A 1 588 ? 4.799 -8.676 6.169 1.00 87.75 588 ASP A C 1
ATOM 4745 O O . ASP A 1 588 ? 5.947 -8.436 5.771 1.00 87.75 588 ASP A O 1
ATOM 4749 N N . PHE A 1 589 ? 4.408 -8.298 7.391 1.00 90.12 589 PHE A N 1
ATOM 4750 C CA . PHE A 1 589 ? 5.236 -7.455 8.260 1.00 90.12 589 PHE A CA 1
ATOM 4751 C C . PHE A 1 589 ? 5.104 -7.819 9.749 1.00 90.12 589 PHE A C 1
ATOM 4753 O O . PHE A 1 589 ? 3.994 -7.996 10.243 1.00 90.12 589 PHE A O 1
ATOM 4760 N N . PRO A 1 590 ? 6.219 -7.901 10.506 1.00 89.38 590 PRO A N 1
ATOM 4761 C CA . PRO A 1 590 ? 6.157 -8.228 11.925 1.00 89.38 590 PRO A CA 1
ATOM 4762 C C . PRO A 1 590 ? 5.464 -7.125 12.727 1.00 89.38 590 PRO A C 1
ATOM 4764 O O . PRO A 1 590 ? 5.620 -5.939 12.433 1.00 89.38 590 PRO A O 1
ATOM 4767 N N . SER A 1 591 ? 4.810 -7.504 13.826 1.00 85.19 591 SER A N 1
ATOM 4768 C CA . SER A 1 591 ? 4.366 -6.553 14.846 1.00 85.19 591 SER A CA 1
ATOM 4769 C C . SER A 1 591 ? 5.523 -5.625 15.245 1.00 85.19 591 SER A C 1
ATOM 4771 O O . SER A 1 591 ? 6.607 -6.109 15.599 1.00 85.19 591 SER A O 1
ATOM 4773 N N . TYR A 1 592 ? 5.301 -4.313 15.229 1.00 83.81 592 TYR A N 1
ATOM 4774 C CA . TYR A 1 592 ? 6.297 -3.351 15.692 1.00 83.81 592 TYR A CA 1
ATOM 4775 C C . TYR A 1 592 ? 6.359 -3.375 17.227 1.00 83.81 592 TYR A C 1
ATOM 4777 O O . TYR A 1 592 ? 5.495 -2.814 17.902 1.00 83.81 592 TYR A O 1
ATOM 4785 N N . GLN A 1 593 ? 7.374 -4.037 17.785 1.00 83.69 593 GLN A N 1
ATOM 4786 C CA . GLN A 1 593 ? 7.548 -4.170 19.238 1.00 83.69 593 GLN A CA 1
ATOM 4787 C C . GLN A 1 593 ? 8.527 -3.116 19.750 1.00 83.69 593 GLN A C 1
ATOM 4789 O O . GLN A 1 593 ? 9.536 -2.847 19.099 1.00 83.69 593 GLN A O 1
ATOM 4794 N N . ARG A 1 594 ? 8.232 -2.531 20.918 1.00 83.25 594 ARG A N 1
ATOM 4795 C CA . ARG A 1 594 ? 9.026 -1.450 21.540 1.00 83.25 594 ARG A CA 1
ATOM 4796 C C . ARG A 1 594 ? 9.813 -1.880 22.782 1.00 83.25 594 ARG A C 1
ATOM 4798 O O . ARG A 1 594 ? 10.492 -1.063 23.394 1.00 83.25 594 ARG A O 1
ATOM 4805 N N . ASN A 1 595 ? 9.684 -3.140 23.179 1.00 90.25 595 ASN A N 1
ATOM 4806 C CA . ASN A 1 595 ? 10.478 -3.767 24.223 1.00 90.25 595 ASN A CA 1
ATOM 4807 C C . ASN A 1 595 ? 10.399 -5.295 24.094 1.00 90.25 595 ASN A C 1
ATOM 4809 O O . ASN A 1 595 ? 9.522 -5.829 23.410 1.00 90.25 595 ASN A O 1
ATOM 4813 N N . GLY A 1 596 ? 11.314 -5.986 24.764 1.00 92.44 596 GLY A N 1
ATOM 4814 C CA . GLY A 1 596 ? 11.272 -7.428 24.964 1.00 92.44 596 GLY A CA 1
ATOM 4815 C C . GLY A 1 596 ? 12.637 -7.979 25.359 1.00 92.44 596 GLY A C 1
ATOM 4816 O O . GLY A 1 596 ? 13.627 -7.249 25.409 1.00 92.44 596 GLY A O 1
ATOM 4817 N N . SER A 1 597 ? 12.696 -9.279 25.647 1.00 93.94 597 SER A N 1
ATOM 4818 C CA . SER A 1 597 ? 13.960 -9.967 25.916 1.00 93.94 597 SER A CA 1
ATOM 4819 C C . SER A 1 597 ? 14.522 -10.550 24.620 1.00 93.94 597 SER A C 1
ATOM 4821 O O . SER A 1 597 ? 13.790 -11.117 23.816 1.00 93.94 597 SER A O 1
ATOM 4823 N N . LEU A 1 598 ? 15.823 -10.411 24.413 1.00 95.38 598 LEU A N 1
ATOM 4824 C CA . LEU A 1 598 ? 16.602 -10.960 23.311 1.00 95.38 598 LEU A CA 1
ATOM 4825 C C . LEU A 1 598 ? 17.468 -12.103 23.845 1.00 95.38 598 LEU A C 1
ATOM 4827 O O . LEU A 1 598 ? 18.140 -11.960 24.866 1.00 95.38 598 LEU A O 1
ATOM 4831 N N . TYR A 1 599 ? 17.476 -13.225 23.139 1.00 96.12 599 TYR A N 1
ATOM 4832 C CA . TYR A 1 599 ? 18.462 -14.283 23.314 1.00 96.12 599 TYR A CA 1
ATOM 4833 C C . TYR A 1 599 ? 19.514 -14.188 22.208 1.00 96.12 599 TYR A C 1
ATOM 4835 O O . TYR A 1 599 ? 19.149 -14.067 21.041 1.00 96.12 599 TYR A O 1
ATOM 4843 N N . LEU A 1 600 ? 20.792 -14.284 22.576 1.00 96.38 600 LEU A N 1
ATOM 4844 C CA . LEU A 1 600 ? 21.926 -14.452 21.669 1.00 96.38 600 LEU A CA 1
ATOM 4845 C C . LEU A 1 600 ? 22.649 -15.748 22.045 1.00 96.38 600 LEU A C 1
ATOM 4847 O O . LEU A 1 600 ? 23.078 -15.909 23.186 1.00 96.38 600 LEU A O 1
ATOM 4851 N N . ALA A 1 601 ? 22.774 -16.680 21.105 1.00 96.62 601 ALA A N 1
ATOM 4852 C CA . ALA A 1 601 ? 23.550 -17.902 21.282 1.00 96.62 601 ALA A CA 1
ATOM 4853 C C . ALA A 1 601 ? 25.051 -17.593 21.413 1.00 96.62 601 ALA A C 1
ATOM 4855 O O . ALA A 1 601 ? 25.510 -16.551 20.947 1.00 96.62 601 ALA A O 1
ATOM 4856 N N . ALA A 1 602 ? 25.815 -18.524 21.991 1.00 97.19 602 ALA A N 1
ATOM 4857 C CA . ALA A 1 602 ? 27.275 -18.464 21.943 1.00 97.19 602 ALA A CA 1
ATOM 4858 C C . ALA A 1 602 ? 27.782 -18.476 20.485 1.00 97.19 602 ALA A C 1
ATOM 4860 O O . ALA A 1 602 ? 27.123 -19.032 19.596 1.00 97.19 602 ALA A O 1
ATOM 4861 N N . GLY A 1 603 ? 28.954 -17.891 20.251 1.00 96.56 603 GLY A N 1
ATOM 4862 C CA . GLY A 1 603 ? 29.584 -17.773 18.936 1.00 96.56 603 GLY A CA 1
ATOM 4863 C C . GLY A 1 603 ? 29.583 -16.348 18.374 1.00 96.56 603 GLY A C 1
ATOM 4864 O O . GLY A 1 603 ? 29.171 -15.392 19.036 1.00 96.56 603 GLY A O 1
ATOM 4865 N N . THR A 1 604 ? 30.002 -16.217 17.114 1.00 96.38 604 THR A N 1
ATOM 4866 C CA . THR A 1 604 ? 30.081 -14.928 16.414 1.00 96.38 604 THR A CA 1
ATOM 4867 C C . THR A 1 604 ? 28.713 -14.426 15.950 1.00 96.38 604 THR A C 1
ATOM 4869 O O . THR A 1 604 ? 27.952 -15.170 15.323 1.00 96.38 604 THR A O 1
ATOM 4872 N N . HIS A 1 605 ? 28.438 -13.140 16.176 1.00 96.31 605 HIS A N 1
ATOM 4873 C CA . HIS A 1 605 ? 27.286 -12.404 15.647 1.00 96.31 605 HIS A CA 1
ATOM 4874 C C . HIS A 1 605 ? 27.735 -11.145 14.912 1.00 96.31 605 HIS A C 1
ATOM 4876 O O . HIS A 1 605 ? 28.632 -10.435 15.363 1.00 96.31 605 HIS A O 1
ATOM 4882 N N . ASN A 1 606 ? 27.062 -10.825 13.808 1.00 96.06 606 ASN A N 1
ATOM 4883 C CA . ASN A 1 606 ? 27.239 -9.545 13.129 1.00 96.06 606 ASN A CA 1
ATOM 4884 C C . ASN A 1 606 ? 26.227 -8.541 13.677 1.00 96.06 606 ASN A C 1
ATOM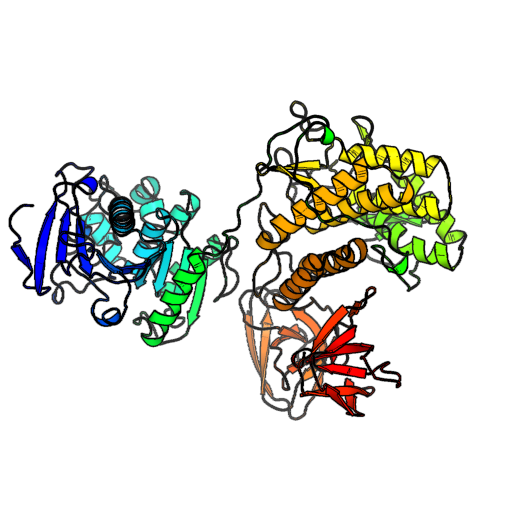 4886 O O . ASN A 1 606 ? 25.015 -8.741 13.577 1.00 96.06 606 ASN A O 1
ATOM 4890 N N . LEU A 1 607 ? 26.743 -7.468 14.264 1.00 97.12 607 LEU A N 1
ATOM 4891 C CA . LEU A 1 607 ? 25.963 -6.367 14.802 1.00 97.12 607 LEU A CA 1
ATOM 4892 C C . LEU A 1 607 ? 26.078 -5.155 13.887 1.00 97.12 607 LEU A C 1
ATOM 4894 O O . LEU A 1 607 ? 27.139 -4.895 13.319 1.00 97.12 607 LEU A O 1
ATOM 4898 N N . PHE A 1 608 ? 25.005 -4.375 13.798 1.00 96.81 608 PHE A N 1
ATOM 4899 C CA . PHE A 1 608 ? 24.940 -3.216 12.914 1.00 96.81 608 PHE A CA 1
ATOM 4900 C C . PHE A 1 608 ? 24.446 -1.959 13.625 1.00 96.81 608 PHE A C 1
ATOM 4902 O O . PHE A 1 608 ? 23.699 -2.045 14.594 1.00 96.81 608 PHE A O 1
ATOM 4909 N N . LYS A 1 609 ? 24.800 -0.777 13.128 1.00 96.25 609 LYS A N 1
ATOM 4910 C CA . LYS A 1 609 ? 24.045 0.448 13.431 1.00 96.25 609 LYS A CA 1
ATOM 4911 C C . LYS A 1 609 ? 23.067 0.752 12.311 1.00 96.25 609 LYS A C 1
ATOM 4913 O O . LYS A 1 609 ? 23.258 0.316 11.177 1.00 96.25 609 LYS A O 1
ATOM 4918 N N . ALA A 1 610 ? 22.045 1.530 12.643 1.00 93.38 610 ALA A N 1
ATOM 4919 C CA . ALA A 1 610 ? 21.108 2.075 11.679 1.00 93.38 610 ALA A CA 1
ATOM 4920 C C . ALA A 1 610 ? 21.066 3.603 11.763 1.00 93.38 610 ALA A C 1
ATOM 4922 O O . ALA A 1 610 ? 21.456 4.196 12.769 1.00 93.38 610 ALA A O 1
ATOM 4923 N N . ASP A 1 611 ? 20.558 4.229 10.709 1.00 91.00 611 ASP A N 1
ATOM 4924 C CA . ASP A 1 611 ? 20.362 5.678 10.605 1.00 91.00 611 ASP A CA 1
ATOM 4925 C C . ASP A 1 611 ? 19.338 6.244 11.605 1.00 91.00 611 ASP A C 1
ATOM 4927 O O . ASP A 1 611 ? 19.404 7.419 11.960 1.00 91.00 611 ASP A O 1
ATOM 4931 N N . ASN A 1 612 ? 18.398 5.417 12.070 1.00 88.94 612 ASN A N 1
ATOM 4932 C CA . ASN A 1 612 ? 17.395 5.791 13.058 1.00 88.94 612 ASN A CA 1
ATOM 4933 C C . ASN A 1 612 ? 17.156 4.649 14.055 1.00 88.94 612 ASN A C 1
ATOM 4935 O O . ASN A 1 612 ? 16.997 3.489 13.681 1.00 88.94 612 ASN A O 1
ATOM 4939 N N . ILE A 1 613 ? 17.098 4.985 15.343 1.00 86.44 613 ILE A N 1
ATOM 4940 C CA . ILE A 1 613 ? 16.968 4.008 16.430 1.00 86.44 613 ILE A CA 1
ATOM 4941 C C . ILE A 1 613 ? 15.542 3.476 16.639 1.00 86.44 613 ILE A C 1
ATOM 4943 O O . ILE A 1 613 ? 15.365 2.427 17.255 1.00 86.44 613 ILE A O 1
ATOM 4947 N N . ALA A 1 614 ? 14.523 4.188 16.159 1.00 83.44 614 ALA A N 1
ATOM 4948 C CA . ALA A 1 614 ? 13.125 3.785 16.259 1.00 83.44 614 ALA A CA 1
ATOM 4949 C C . ALA A 1 614 ? 12.651 3.180 14.934 1.00 83.44 614 ALA A C 1
ATOM 4951 O O . ALA A 1 614 ? 12.250 2.021 14.877 1.00 83.44 614 ALA A O 1
ATOM 4952 N N . VAL A 1 615 ? 12.754 3.946 13.849 1.00 85.81 615 VAL A N 1
ATOM 4953 C CA . VAL A 1 615 ? 12.269 3.554 12.521 1.00 85.81 615 VAL A CA 1
ATOM 4954 C C . VAL A 1 615 ? 13.455 3.508 11.553 1.00 85.81 615 VAL A C 1
ATOM 4956 O O . VAL A 1 615 ? 13.624 4.429 10.759 1.00 85.81 615 VAL A O 1
ATOM 4959 N N . PRO A 1 616 ? 14.312 2.473 11.636 1.00 87.38 616 PRO A N 1
ATOM 4960 C CA . PRO A 1 616 ? 15.522 2.370 10.820 1.00 87.38 616 PRO A CA 1
ATOM 4961 C C . PRO A 1 616 ? 15.174 2.254 9.335 1.00 87.38 616 PRO A C 1
ATOM 4963 O O . PRO A 1 616 ? 14.330 1.430 8.955 1.00 87.38 616 PRO A O 1
ATOM 4966 N N . THR A 1 617 ? 15.828 3.041 8.484 1.00 81.44 617 THR A N 1
ATOM 4967 C CA . THR A 1 617 ? 15.713 2.912 7.024 1.00 81.44 617 THR A CA 1
ATOM 4968 C C . THR A 1 617 ? 16.907 2.170 6.439 1.00 81.44 617 THR A C 1
ATOM 4970 O O . THR A 1 617 ? 16.721 1.321 5.574 1.00 81.44 617 THR A O 1
ATOM 4973 N N . LYS A 1 618 ? 18.115 2.376 6.969 1.00 82.75 618 LYS A N 1
ATOM 4974 C CA . LYS A 1 618 ? 19.334 1.756 6.440 1.00 82.75 618 LYS A CA 1
ATOM 4975 C C . LYS A 1 618 ? 20.314 1.358 7.529 1.00 82.75 618 LYS A C 1
ATOM 4977 O O . LYS A 1 618 ? 20.392 2.003 8.573 1.00 82.75 618 LYS A O 1
ATOM 4982 N N . LEU A 1 619 ? 21.101 0.326 7.241 1.00 88.75 619 LEU A N 1
ATOM 4983 C CA . LEU A 1 619 ? 22.266 -0.038 8.043 1.00 88.75 619 LEU A CA 1
ATOM 4984 C C . LEU A 1 619 ? 23.447 0.869 7.676 1.00 88.75 619 LEU A C 1
ATOM 4986 O O . LEU A 1 619 ? 23.660 1.161 6.500 1.00 88.75 619 LEU A O 1
ATOM 4990 N N . THR A 1 620 ? 24.191 1.343 8.673 1.00 90.94 620 THR A N 1
ATOM 4991 C CA . THR A 1 620 ? 25.242 2.364 8.495 1.00 90.94 620 THR A CA 1
ATOM 4992 C C . THR A 1 620 ? 26.634 1.886 8.879 1.00 90.94 620 THR A C 1
ATOM 4994 O O . THR A 1 620 ? 27.610 2.281 8.251 1.00 90.94 620 THR A O 1
ATOM 4997 N N . GLU A 1 621 ? 26.735 1.030 9.890 1.00 93.94 621 GLU A N 1
ATOM 4998 C CA . GLU A 1 621 ? 27.992 0.469 10.386 1.00 93.94 621 GLU A CA 1
ATOM 4999 C C . GLU A 1 621 ? 27.779 -1.012 10.697 1.00 93.94 621 GLU A C 1
ATOM 5001 O O . GLU A 1 621 ? 26.664 -1.413 11.032 1.00 93.94 621 GLU A O 1
ATOM 5006 N N . SER A 1 622 ? 28.841 -1.815 10.634 1.00 95.44 622 SER A N 1
ATOM 5007 C CA . SER A 1 622 ? 28.818 -3.229 11.016 1.00 95.44 622 SER A CA 1
ATOM 5008 C C . SER A 1 622 ? 30.059 -3.603 11.820 1.00 95.44 622 SER A C 1
ATOM 5010 O O . SER A 1 622 ? 31.151 -3.122 11.519 1.00 95.44 622 SER A O 1
ATOM 5012 N N . LYS A 1 623 ? 29.912 -4.509 12.786 1.00 96.38 623 LYS A N 1
ATOM 5013 C CA . LYS A 1 623 ? 31.025 -5.176 13.474 1.00 96.38 623 LYS A CA 1
ATOM 5014 C C . LYS A 1 623 ? 30.670 -6.631 13.779 1.00 96.38 623 LYS A C 1
ATOM 5016 O O . LYS A 1 623 ? 29.500 -6.943 13.992 1.00 96.38 623 LYS A O 1
ATOM 5021 N N . SER A 1 624 ? 31.671 -7.498 13.858 1.00 96.75 624 SER A N 1
ATOM 5022 C CA . SER A 1 624 ? 31.497 -8.869 14.348 1.00 96.75 624 SER A CA 1
ATOM 5023 C C . SER A 1 624 ? 31.854 -8.925 15.832 1.00 96.75 624 SER A C 1
ATOM 5025 O O . SER A 1 624 ? 32.850 -8.337 16.251 1.00 96.75 624 SER A O 1
ATOM 5027 N N . VAL A 1 625 ? 31.029 -9.600 16.625 1.00 95.62 625 VAL A N 1
ATOM 5028 C CA . VAL A 1 625 ? 31.201 -9.761 18.073 1.00 95.62 625 VAL A CA 1
ATOM 5029 C C . VAL A 1 625 ? 31.132 -11.241 18.416 1.00 95.62 625 VAL A C 1
ATOM 5031 O O . VAL A 1 625 ? 30.213 -11.926 17.975 1.00 95.62 625 VAL A O 1
ATOM 5034 N N . GLU A 1 626 ? 32.080 -11.717 19.215 1.00 96.12 626 GLU A N 1
ATOM 5035 C CA . GLU A 1 626 ? 32.089 -13.080 19.748 1.00 96.12 626 GLU A CA 1
ATOM 5036 C C . GLU A 1 626 ? 31.451 -13.109 21.142 1.00 96.12 626 GLU A C 1
ATOM 5038 O O . GLU A 1 626 ? 31.780 -12.276 21.988 1.00 96.12 626 GLU A O 1
ATOM 5043 N N . PHE A 1 627 ? 30.555 -14.068 21.392 1.00 94.69 627 PHE A N 1
ATOM 5044 C CA . PHE A 1 627 ? 30.018 -14.338 22.727 1.00 94.69 627 PHE A CA 1
ATOM 5045 C C . PHE A 1 627 ? 30.452 -15.728 23.203 1.00 94.69 627 PHE A C 1
ATOM 5047 O O . PHE A 1 627 ? 30.015 -16.735 22.647 1.00 94.69 627 PHE A O 1
ATOM 5054 N N . ASP A 1 628 ? 31.240 -15.792 24.281 1.00 94.44 628 ASP A N 1
ATOM 5055 C CA . ASP A 1 628 ? 31.760 -17.056 24.838 1.00 94.44 628 ASP A CA 1
ATOM 5056 C C . ASP A 1 628 ? 30.659 -18.002 25.352 1.00 94.44 628 ASP A C 1
ATOM 5058 O O . ASP A 1 628 ? 30.835 -19.217 25.440 1.00 94.44 628 ASP A O 1
ATOM 5062 N N . ALA A 1 629 ? 29.501 -17.445 25.709 1.00 96.19 629 ALA A N 1
ATOM 5063 C CA . ALA A 1 629 ? 28.329 -18.175 26.167 1.00 96.19 629 ALA A CA 1
ATOM 5064 C C . ALA A 1 629 ? 27.053 -17.510 25.644 1.00 96.19 629 ALA A C 1
ATOM 5066 O O . ALA A 1 629 ? 27.053 -16.339 25.268 1.00 96.19 629 ALA A O 1
ATOM 5067 N N . ALA A 1 630 ? 25.941 -18.246 25.660 1.00 94.56 630 ALA A N 1
ATOM 5068 C CA . ALA A 1 630 ? 24.653 -17.660 25.328 1.00 94.56 630 ALA A CA 1
ATOM 5069 C C . ALA A 1 630 ? 24.274 -16.572 26.344 1.00 94.56 630 ALA A C 1
ATOM 5071 O O . ALA A 1 630 ? 24.355 -16.785 27.557 1.00 94.56 630 ALA A O 1
ATOM 5072 N N . VAL A 1 631 ? 23.814 -15.425 25.852 1.00 94.31 631 VAL A N 1
ATOM 5073 C CA . VAL A 1 631 ? 23.443 -14.277 26.679 1.00 94.31 631 VAL A CA 1
ATOM 5074 C C . VAL A 1 631 ? 21.992 -13.872 26.459 1.00 94.31 631 VAL A C 1
ATOM 5076 O O . VAL A 1 631 ? 21.461 -13.908 25.350 1.00 94.31 631 VAL A O 1
ATOM 5079 N N . ALA A 1 632 ? 21.345 -13.452 27.544 1.00 93.56 632 ALA A N 1
ATOM 5080 C CA . ALA A 1 632 ? 20.077 -12.744 27.485 1.00 93.56 632 ALA A CA 1
ATOM 5081 C C . ALA A 1 632 ? 20.335 -11.238 27.586 1.00 93.56 632 ALA A C 1
ATOM 5083 O O . ALA A 1 632 ? 21.161 -10.796 28.391 1.00 93.56 632 ALA A O 1
ATOM 5084 N N . ARG A 1 633 ? 19.633 -10.468 26.762 1.00 94.19 633 ARG A N 1
ATOM 5085 C CA . ARG A 1 633 ? 19.621 -9.004 26.770 1.00 94.19 633 ARG A CA 1
ATOM 5086 C C . ARG A 1 633 ? 18.189 -8.493 26.658 1.00 94.19 633 ARG A C 1
ATOM 5088 O O . ARG A 1 633 ? 17.261 -9.277 26.451 1.00 94.19 633 ARG A O 1
ATOM 5095 N N . SER A 1 634 ? 18.017 -7.185 26.737 1.00 95.50 634 SER A N 1
ATOM 5096 C CA . SER A 1 634 ? 16.799 -6.488 26.327 1.00 95.50 634 SER A CA 1
ATOM 5097 C C . SER A 1 634 ? 16.949 -5.924 24.913 1.00 95.50 634 SER A C 1
ATOM 5099 O O . SER A 1 634 ? 18.040 -5.512 24.502 1.00 95.50 634 SER A O 1
ATOM 5101 N N . PHE A 1 635 ? 15.850 -5.900 24.161 1.00 95.38 635 PHE A N 1
ATOM 5102 C CA . PHE A 1 635 ? 15.747 -5.142 22.918 1.00 95.38 635 PHE A CA 1
ATOM 5103 C C . PHE A 1 635 ? 14.685 -4.047 23.052 1.00 95.38 635 PHE A C 1
ATOM 5105 O O . PHE A 1 635 ? 13.670 -4.237 23.720 1.00 95.38 635 PHE A O 1
ATOM 5112 N N . ALA A 1 636 ? 14.892 -2.913 22.380 1.00 94.25 636 ALA A N 1
ATOM 5113 C CA . ALA A 1 636 ? 13.961 -1.779 22.377 1.00 94.25 636 ALA A CA 1
ATOM 5114 C C . ALA A 1 636 ? 13.141 -1.667 21.089 1.00 94.25 636 ALA A C 1
ATOM 5116 O O . ALA A 1 636 ? 12.154 -0.941 21.058 1.00 94.25 636 ALA A O 1
ATOM 5117 N N . VAL A 1 637 ? 13.547 -2.325 20.001 1.00 93.06 637 VAL A N 1
ATOM 5118 C CA . VAL A 1 637 ? 12.767 -2.355 18.756 1.00 93.06 637 VAL A CA 1
ATOM 5119 C C . VAL A 1 637 ? 12.911 -3.715 18.091 1.00 93.06 637 VAL A C 1
ATOM 5121 O O . VAL A 1 637 ? 14.028 -4.216 18.007 1.00 93.06 637 VAL A O 1
ATOM 5124 N N . ARG A 1 638 ? 11.807 -4.274 17.586 1.00 93.50 638 ARG A N 1
ATOM 5125 C CA . ARG A 1 638 ? 11.793 -5.394 16.630 1.00 93.50 638 ARG A CA 1
ATOM 5126 C C . ARG A 1 638 ? 11.017 -4.975 15.386 1.00 93.50 638 ARG A C 1
ATOM 5128 O O . ARG A 1 638 ? 9.826 -4.681 15.487 1.00 93.50 638 ARG A O 1
ATOM 5135 N N . THR A 1 639 ? 11.677 -4.906 14.232 1.00 91.94 639 THR A N 1
ATOM 5136 C CA . THR A 1 639 ? 11.073 -4.417 12.976 1.00 91.94 639 THR A CA 1
ATOM 5137 C C . THR A 1 639 ? 11.881 -4.859 11.752 1.00 91.94 639 THR A C 1
ATOM 5139 O O . THR A 1 639 ? 12.942 -5.460 11.896 1.00 91.94 639 THR A O 1
ATOM 5142 N N . LYS A 1 640 ? 11.403 -4.565 10.539 1.00 90.38 640 LYS A N 1
ATOM 5143 C CA . LYS A 1 640 ? 12.216 -4.658 9.315 1.00 90.38 640 LYS A CA 1
ATOM 5144 C C . LYS A 1 640 ? 12.921 -3.327 9.031 1.00 90.38 640 LYS A C 1
ATOM 5146 O O . LYS A 1 640 ? 12.400 -2.262 9.379 1.00 90.38 640 LYS A O 1
ATOM 5151 N N . ILE A 1 641 ? 14.073 -3.386 8.370 1.00 87.44 641 ILE A N 1
ATOM 5152 C CA . ILE A 1 641 ? 14.872 -2.223 7.955 1.00 87.44 641 ILE A CA 1
ATOM 5153 C C . ILE A 1 641 ? 14.697 -2.044 6.449 1.00 87.44 641 ILE A C 1
ATOM 5155 O O . ILE A 1 641 ? 14.755 -3.021 5.715 1.00 87.44 641 ILE A O 1
ATOM 5159 N N . GLU A 1 642 ? 14.442 -0.819 5.983 1.00 79.44 642 GLU A N 1
ATOM 5160 C CA . GLU A 1 642 ? 14.078 -0.586 4.577 1.00 79.44 642 GLU A CA 1
ATOM 5161 C C . GLU A 1 642 ? 15.129 -1.059 3.593 1.00 79.44 642 GLU A C 1
ATOM 5163 O O . GLU A 1 642 ? 14.730 -1.549 2.559 1.00 79.44 642 GLU A O 1
ATOM 5168 N N . THR A 1 643 ? 16.426 -0.972 3.886 1.00 74.31 643 THR A N 1
ATOM 5169 C CA . THR A 1 643 ? 17.462 -1.425 2.949 1.00 74.31 643 THR A CA 1
ATOM 5170 C C . THR A 1 643 ? 18.047 -2.802 3.270 1.00 74.31 643 THR A C 1
ATOM 5172 O O . THR A 1 643 ? 19.077 -3.156 2.696 1.00 74.31 643 THR A O 1
ATOM 5175 N N . ALA A 1 644 ? 17.477 -3.554 4.217 1.00 80.44 644 ALA A N 1
ATOM 5176 C CA . ALA A 1 644 ? 18.049 -4.822 4.664 1.00 80.44 644 ALA A CA 1
ATOM 5177 C C . ALA A 1 644 ? 16.984 -5.904 4.855 1.00 80.44 644 ALA A C 1
ATOM 5179 O O . ALA A 1 644 ? 15.918 -5.676 5.425 1.00 80.44 644 ALA A O 1
ATOM 5180 N N . GLU A 1 645 ? 17.299 -7.115 4.406 1.00 81.31 645 GLU A N 1
ATOM 5181 C CA . GLU A 1 645 ? 16.391 -8.250 4.515 1.00 81.31 645 GLU A CA 1
ATOM 5182 C C . GLU A 1 645 ? 16.191 -8.723 5.958 1.00 81.31 645 GLU A C 1
ATOM 5184 O O . GLU A 1 645 ? 17.055 -8.574 6.822 1.00 81.31 645 GLU A O 1
ATOM 5189 N N . GLY A 1 646 ? 15.065 -9.395 6.195 1.00 87.06 646 GLY A N 1
ATOM 5190 C CA . GLY A 1 646 ? 14.764 -10.033 7.471 1.00 87.06 646 GLY A CA 1
ATOM 5191 C C . GLY A 1 646 ? 14.205 -9.086 8.534 1.00 87.06 646 GLY A C 1
ATOM 5192 O O . GLY A 1 646 ? 13.855 -7.934 8.278 1.00 87.06 646 GLY A O 1
ATOM 5193 N N . ILE A 1 647 ? 14.061 -9.629 9.739 1.00 92.94 647 ILE A N 1
ATOM 5194 C CA . ILE A 1 647 ? 13.588 -8.918 10.929 1.00 92.94 647 ILE A CA 1
ATOM 5195 C C . ILE A 1 647 ? 14.813 -8.609 11.785 1.00 92.94 647 ILE A C 1
ATOM 5197 O O . ILE A 1 647 ? 15.741 -9.407 11.837 1.00 92.94 647 ILE A O 1
ATOM 5201 N N . TRP A 1 648 ? 14.830 -7.452 12.432 1.00 95.38 648 TRP A N 1
ATOM 5202 C CA . TRP A 1 648 ? 15.974 -6.936 13.172 1.00 95.38 648 TRP A CA 1
ATOM 5203 C C . TRP A 1 648 ? 15.554 -6.516 14.575 1.00 95.38 648 TRP A C 1
ATOM 5205 O O . TRP A 1 648 ? 14.472 -5.948 14.755 1.00 95.38 648 TRP A O 1
ATOM 5215 N N . LEU A 1 649 ? 16.425 -6.765 15.555 1.00 96.31 649 LEU A N 1
ATOM 5216 C CA . LEU A 1 649 ? 16.240 -6.372 16.950 1.00 96.31 649 LEU A CA 1
ATOM 5217 C C . LEU A 1 649 ? 17.310 -5.362 17.370 1.00 96.31 649 LEU A C 1
ATOM 5219 O O . LEU A 1 649 ? 18.498 -5.645 17.231 1.00 96.31 649 LEU A O 1
ATOM 5223 N N . ARG A 1 650 ? 16.906 -4.213 17.924 1.00 96.50 650 ARG A N 1
ATOM 5224 C CA . ARG A 1 650 ? 17.831 -3.230 18.515 1.00 96.50 650 ARG A CA 1
ATOM 5225 C C . ARG A 1 650 ? 18.091 -3.561 19.975 1.00 96.50 650 ARG A C 1
ATOM 5227 O O . ARG A 1 650 ? 17.178 -3.426 20.789 1.00 96.50 650 ARG A O 1
ATOM 5234 N N . ILE A 1 651 ? 19.326 -3.912 20.307 1.00 96.50 651 ILE A N 1
ATOM 5235 C CA . ILE A 1 651 ? 19.793 -4.126 21.679 1.00 96.50 651 ILE A CA 1
ATOM 5236 C C . ILE A 1 651 ? 19.652 -2.814 22.461 1.00 96.50 651 ILE A C 1
ATOM 5238 O O . ILE A 1 651 ? 20.033 -1.748 21.973 1.00 96.50 651 ILE A O 1
ATOM 5242 N N . SER A 1 652 ? 19.080 -2.876 23.661 1.00 95.25 652 SER A N 1
ATOM 5243 C CA . SER A 1 652 ? 18.753 -1.690 24.468 1.00 95.25 652 SER A CA 1
ATOM 5244 C C . SER A 1 652 ? 19.545 -1.574 25.763 1.00 95.25 652 SER A C 1
ATOM 5246 O O . SER A 1 652 ? 19.193 -0.769 26.615 1.00 95.25 652 SER A O 1
ATOM 5248 N N . GLU A 1 653 ? 20.561 -2.413 25.953 1.00 93.25 653 GLU A N 1
ATOM 5249 C CA . GLU A 1 653 ? 21.353 -2.437 27.179 1.00 93.25 653 GLU A CA 1
ATOM 5250 C C . GLU A 1 653 ? 22.751 -3.025 26.947 1.00 93.25 653 GLU A C 1
ATOM 5252 O O . GLU A 1 653 ? 22.999 -3.753 25.979 1.00 93.25 653 GLU A O 1
ATOM 5257 N N . GLY A 1 654 ? 23.652 -2.752 27.891 1.00 90.50 654 GLY A N 1
ATOM 5258 C CA . GLY A 1 654 ? 25.016 -3.273 27.901 1.00 90.50 654 GLY A CA 1
ATOM 5259 C C . GLY A 1 654 ? 25.927 -2.631 26.854 1.00 90.50 654 GLY A C 1
ATOM 5260 O O . GLY A 1 654 ? 25.604 -1.622 26.238 1.00 90.50 654 GLY A O 1
ATOM 5261 N N . GLU A 1 655 ? 27.087 -3.247 26.630 1.00 91.25 655 GLU A N 1
ATOM 5262 C CA . GLU A 1 655 ? 28.148 -2.730 25.747 1.00 91.25 655 GLU A CA 1
ATOM 5263 C C . GLU A 1 655 ? 27.718 -2.557 24.275 1.00 91.25 655 GLU A C 1
ATOM 5265 O O . GLU A 1 655 ? 28.397 -1.919 23.470 1.00 91.25 655 GLU A O 1
ATOM 5270 N N . HIS A 1 656 ? 26.604 -3.169 23.877 1.00 94.00 656 HIS A N 1
ATOM 5271 C CA . HIS A 1 656 ? 26.100 -3.130 22.505 1.00 94.00 656 HIS A CA 1
ATOM 5272 C C . HIS A 1 656 ? 24.740 -2.445 22.409 1.00 94.00 656 HIS A C 1
ATOM 5274 O O . HIS A 1 656 ? 24.001 -2.675 21.456 1.00 94.00 656 HIS A O 1
ATOM 5280 N N . GLU A 1 657 ? 24.411 -1.578 23.366 1.00 95.44 657 GLU A N 1
ATOM 5281 C CA . GLU A 1 657 ? 23.247 -0.705 23.266 1.00 95.44 657 GLU A CA 1
ATOM 5282 C C . GLU A 1 657 ? 23.229 0.046 21.918 1.00 95.44 657 GLU A C 1
ATOM 5284 O O . GLU A 1 657 ? 24.256 0.517 21.425 1.00 95.44 657 GLU A O 1
ATOM 5289 N N . ASN A 1 658 ? 22.044 0.137 21.310 1.00 94.69 658 ASN A N 1
ATOM 5290 C CA . ASN A 1 658 ? 21.774 0.721 19.992 1.00 94.69 658 ASN A CA 1
ATOM 5291 C C . ASN A 1 658 ? 22.340 -0.036 18.784 1.00 94.69 658 ASN A C 1
ATOM 5293 O O . ASN A 1 658 ? 22.102 0.386 17.649 1.00 94.69 658 ASN A O 1
ATOM 5297 N N . TRP A 1 659 ? 23.009 -1.169 18.996 1.00 96.81 659 TRP A N 1
ATOM 5298 C CA . TRP A 1 659 ? 23.342 -2.082 17.911 1.00 96.81 659 TRP A CA 1
ATOM 5299 C C . TRP A 1 659 ? 22.160 -2.997 17.583 1.00 96.81 659 TRP A C 1
ATOM 5301 O O . TRP A 1 659 ? 21.377 -3.393 18.445 1.00 96.81 659 TRP A O 1
ATOM 5311 N N . TRP A 1 660 ? 22.037 -3.328 16.308 1.00 97.25 660 TRP A N 1
ATOM 5312 C CA . TRP A 1 660 ? 21.010 -4.176 15.737 1.00 97.25 660 TRP A CA 1
ATOM 5313 C C . TRP A 1 660 ? 21.586 -5.545 15.416 1.00 97.25 660 TRP A C 1
ATOM 5315 O O . TRP A 1 660 ? 22.693 -5.650 14.891 1.00 97.25 660 TRP A O 1
ATOM 5325 N N . VAL A 1 661 ? 20.806 -6.583 15.684 1.00 97.06 661 VAL A N 1
ATOM 5326 C CA . VAL A 1 661 ? 21.095 -7.962 15.288 1.00 97.06 661 VAL A CA 1
ATOM 5327 C C . VAL A 1 661 ? 19.940 -8.482 14.439 1.00 97.06 661 VAL A C 1
ATOM 5329 O O . VAL A 1 661 ? 18.777 -8.152 14.699 1.00 97.06 661 VAL A O 1
ATOM 5332 N N . ARG A 1 662 ? 20.246 -9.263 13.402 1.00 96.56 662 ARG A N 1
ATOM 5333 C CA . ARG A 1 662 ? 19.222 -9.924 12.589 1.00 96.56 662 ARG A CA 1
ATOM 5334 C C . ARG A 1 662 ? 18.572 -11.037 13.408 1.00 96.56 662 ARG A C 1
ATOM 5336 O O . ARG A 1 662 ? 19.255 -11.778 14.106 1.00 96.56 662 ARG A O 1
ATOM 5343 N N . GLU A 1 663 ? 17.255 -11.148 13.321 1.00 95.38 663 GLU A N 1
ATOM 5344 C CA . GLU A 1 663 ? 16.511 -12.255 13.900 1.00 95.38 663 GLU A CA 1
ATOM 5345 C C . GLU A 1 663 ? 16.784 -13.537 13.114 1.00 95.38 663 GLU A C 1
ATOM 5347 O O . GLU A 1 663 ? 16.482 -13.634 11.922 1.00 95.38 663 GLU A O 1
ATOM 5352 N N . GLU A 1 664 ? 17.337 -14.525 13.805 1.00 93.75 664 GLU A N 1
ATOM 5353 C CA . GLU A 1 664 ? 17.731 -15.817 13.267 1.00 93.75 664 GLU A CA 1
ATOM 5354 C C . GLU A 1 664 ? 17.353 -16.914 14.265 1.00 93.75 664 GLU A C 1
ATOM 5356 O O . GLU A 1 664 ? 17.785 -16.914 15.424 1.00 93.75 664 GLU A O 1
ATOM 5361 N N . ALA A 1 665 ? 16.537 -17.868 13.811 1.00 88.62 665 ALA A N 1
ATOM 5362 C CA . ALA A 1 665 ? 16.043 -18.957 14.646 1.00 88.62 665 ALA A CA 1
ATOM 5363 C C . ALA A 1 665 ? 17.204 -19.727 15.297 1.00 88.62 665 ALA A C 1
ATOM 5365 O O . ALA A 1 665 ? 18.148 -20.146 14.630 1.00 88.62 665 ALA A O 1
ATOM 5366 N N . GLY A 1 666 ? 17.145 -19.893 16.620 1.00 89.81 666 GLY A N 1
ATOM 5367 C CA . GLY A 1 666 ? 18.185 -20.575 17.396 1.00 89.81 666 GLY A CA 1
ATOM 5368 C C . GLY A 1 666 ? 19.484 -19.784 17.607 1.00 89.81 666 GLY A C 1
ATOM 5369 O O . GLY A 1 666 ? 20.275 -20.189 18.454 1.00 89.81 666 GLY A O 1
ATOM 5370 N N . ARG A 1 667 ? 19.701 -18.655 16.912 1.00 94.56 667 ARG A N 1
ATOM 5371 C CA . ARG A 1 667 ? 20.904 -17.816 17.068 1.00 94.56 667 ARG A CA 1
ATOM 5372 C C . ARG A 1 667 ? 20.625 -16.500 17.778 1.00 94.56 667 ARG A C 1
ATOM 5374 O O . ARG A 1 667 ? 21.235 -16.243 18.810 1.00 94.56 667 ARG A O 1
ATOM 5381 N N . ALA A 1 668 ? 19.721 -15.686 17.250 1.00 96.31 668 ALA A N 1
ATOM 5382 C CA . ALA A 1 668 ? 19.385 -14.371 17.783 1.00 96.31 668 ALA A CA 1
ATOM 5383 C C . ALA A 1 668 ? 17.875 -14.158 17.656 1.00 96.31 668 ALA A C 1
ATOM 5385 O O . ALA A 1 668 ? 17.369 -13.996 16.552 1.00 96.31 668 ALA A O 1
ATOM 5386 N N . PHE A 1 669 ? 17.124 -14.210 18.755 1.00 95.06 669 PHE A N 1
ATOM 5387 C CA . PHE A 1 669 ? 15.658 -14.194 18.674 1.00 95.06 669 PHE A CA 1
ATOM 5388 C C . PHE A 1 669 ? 14.989 -13.590 19.914 1.00 95.06 669 PHE A C 1
ATOM 5390 O O . PHE A 1 669 ? 15.588 -13.576 20.995 1.00 95.06 669 PHE A O 1
ATOM 5397 N N . PRO A 1 670 ? 13.732 -13.114 19.797 1.00 94.06 670 PRO A N 1
ATOM 5398 C CA . PRO A 1 670 ? 12.963 -12.696 20.958 1.00 94.06 670 PRO A CA 1
ATOM 5399 C C . PRO A 1 670 ? 12.728 -13.864 21.923 1.00 94.06 670 PRO A C 1
ATOM 5401 O O . PRO A 1 670 ? 12.076 -14.855 21.585 1.00 94.06 670 PRO A O 1
ATOM 5404 N N . ARG A 1 671 ? 13.261 -13.740 23.136 1.00 92.12 671 ARG A N 1
ATOM 5405 C CA . ARG A 1 671 ? 13.106 -14.688 24.239 1.00 92.12 671 ARG A CA 1
ATOM 5406 C C . ARG A 1 671 ? 11.793 -14.431 24.981 1.00 92.12 671 ARG A C 1
ATOM 5408 O O . ARG A 1 671 ? 11.297 -13.307 25.011 1.00 92.12 671 ARG A O 1
ATOM 5415 N N . LEU A 1 672 ? 11.315 -15.455 25.684 1.00 92.88 672 LEU A N 1
ATOM 5416 C CA . LEU A 1 672 ? 10.080 -15.458 26.466 1.00 92.88 672 LEU A CA 1
ATOM 5417 C C . LEU A 1 672 ? 8.836 -15.478 25.564 1.00 92.88 672 LEU A C 1
ATOM 5419 O O . LEU A 1 672 ? 8.901 -15.929 24.421 1.00 92.88 672 LEU A O 1
ATOM 5423 N N . CYS A 1 673 ? 7.691 -15.075 26.111 1.00 91.31 673 CYS A N 1
ATOM 5424 C CA . CYS A 1 673 ? 6.455 -14.901 25.363 1.00 91.31 673 CYS A CA 1
ATOM 5425 C C . CYS A 1 673 ? 6.377 -13.454 24.869 1.00 91.31 673 CYS A C 1
ATOM 5427 O O . CYS A 1 673 ? 6.290 -12.530 25.678 1.00 91.31 673 CYS A O 1
ATOM 5429 N N . LEU A 1 674 ? 6.364 -13.270 23.554 1.00 91.19 674 LEU A N 1
ATOM 5430 C CA . LEU A 1 674 ? 6.161 -11.987 22.891 1.00 91.19 674 LEU A CA 1
ATOM 5431 C C . LEU A 1 674 ? 4.875 -12.031 22.060 1.00 91.19 674 LEU A C 1
ATOM 5433 O O . LEU A 1 674 ? 4.426 -13.099 21.647 1.00 91.19 674 LEU A O 1
ATOM 5437 N N . ASP A 1 675 ? 4.287 -10.859 21.825 1.00 88.31 675 ASP A N 1
ATOM 5438 C CA . ASP A 1 675 ? 3.155 -10.668 20.914 1.00 88.31 675 ASP A CA 1
ATOM 5439 C C . ASP A 1 675 ? 1.980 -11.627 21.174 1.00 88.31 675 ASP A C 1
ATOM 5441 O O . ASP A 1 675 ? 1.418 -12.258 20.275 1.00 88.31 675 ASP A O 1
ATOM 5445 N N . LYS A 1 676 ? 1.643 -11.790 22.462 1.00 91.06 676 LYS A N 1
ATOM 5446 C CA . LYS A 1 676 ? 0.488 -12.587 22.868 1.00 91.06 676 LYS A CA 1
ATOM 5447 C C . LYS A 1 676 ? -0.787 -11.842 22.498 1.00 91.06 676 LYS A C 1
ATOM 5449 O O . LYS A 1 676 ? -1.144 -10.849 23.127 1.00 91.06 676 LYS A O 1
ATOM 5454 N N . HIS A 1 677 ? -1.499 -12.386 21.527 1.00 89.88 677 HIS A N 1
ATOM 5455 C CA . HIS A 1 677 ? -2.762 -11.879 21.036 1.00 89.88 677 HIS A CA 1
ATOM 5456 C C . HIS A 1 677 ? -3.901 -12.823 21.436 1.00 89.88 677 HIS A C 1
ATOM 5458 O O . HIS A 1 677 ? -3.822 -14.031 21.213 1.00 89.88 677 HIS A O 1
ATOM 5464 N N . HIS A 1 678 ? -4.965 -12.280 22.027 1.00 90.19 678 HIS A N 1
ATOM 5465 C CA . HIS A 1 678 ? -6.163 -13.032 22.401 1.00 90.19 678 HIS A CA 1
ATOM 5466 C C . HIS A 1 678 ? -7.266 -12.821 21.364 1.00 90.19 678 HIS A C 1
ATOM 5468 O O . HIS A 1 678 ? -7.520 -11.685 20.986 1.00 90.19 678 HIS A O 1
ATOM 5474 N N . TYR A 1 679 ? -7.948 -13.894 20.964 1.00 90.38 679 TYR A N 1
ATOM 5475 C CA . TYR A 1 679 ? -9.051 -13.865 20.007 1.00 90.38 679 TYR A CA 1
ATOM 5476 C C . TYR A 1 679 ? -10.401 -13.858 20.746 1.00 90.38 679 TYR A C 1
ATOM 5478 O O . TYR A 1 679 ? -10.828 -14.925 21.202 1.00 90.38 679 TYR A O 1
ATOM 5486 N N . PRO A 1 680 ? -11.110 -12.708 20.841 1.00 88.38 680 PRO A N 1
ATOM 5487 C CA . PRO A 1 680 ? -12.408 -12.643 21.521 1.00 88.38 680 PRO A CA 1
ATOM 5488 C C . PRO A 1 680 ? -13.417 -13.604 20.888 1.00 88.38 680 PRO A C 1
ATOM 5490 O O . PRO A 1 680 ? -14.110 -14.360 21.571 1.00 88.38 680 PRO A O 1
ATOM 5493 N N . ARG A 1 681 ? -13.430 -13.645 19.552 1.00 89.19 681 ARG A N 1
ATOM 5494 C CA . ARG A 1 681 ? -14.078 -14.698 18.781 1.00 89.19 681 ARG A CA 1
ATOM 5495 C C . ARG A 1 681 ? -13.058 -15.786 18.473 1.00 89.19 681 ARG A C 1
ATOM 5497 O O . ARG A 1 681 ? -12.115 -15.559 17.720 1.00 89.19 681 ARG A O 1
ATOM 5504 N N . ARG A 1 682 ? -13.265 -16.983 19.033 1.00 89.50 682 ARG A N 1
ATOM 5505 C CA . ARG A 1 682 ? -12.381 -18.141 18.809 1.00 89.50 682 ARG A CA 1
ATOM 5506 C C . ARG A 1 682 ? -12.192 -18.391 17.311 1.00 89.50 682 ARG A C 1
ATOM 5508 O O . ARG A 1 682 ? -13.172 -18.452 16.561 1.00 89.50 682 ARG A O 1
ATOM 5515 N N . ARG A 1 683 ? -10.941 -18.575 16.889 1.00 89.69 683 ARG A N 1
ATOM 5516 C CA . ARG A 1 683 ? -10.620 -18.924 15.500 1.00 89.69 683 ARG A CA 1
ATOM 5517 C C . ARG A 1 683 ? -10.778 -20.425 15.297 1.00 89.69 683 ARG A C 1
ATOM 5519 O O . ARG A 1 683 ? -10.519 -21.200 16.216 1.00 89.69 683 ARG A O 1
ATOM 5526 N N . ARG A 1 684 ? -11.211 -20.822 14.102 1.00 89.38 684 ARG A N 1
ATOM 5527 C CA . ARG A 1 684 ? -11.356 -22.222 13.685 1.00 89.38 684 ARG A CA 1
ATOM 5528 C C . ARG A 1 684 ? -10.195 -22.567 12.760 1.00 89.38 684 ARG A C 1
ATOM 5530 O O . ARG A 1 684 ? -9.970 -21.831 11.807 1.00 89.38 684 ARG A O 1
ATOM 5537 N N . LEU A 1 685 ? -9.485 -23.653 13.045 1.00 87.94 685 LEU A N 1
ATOM 5538 C CA . LEU A 1 685 ? -8.394 -24.160 12.211 1.00 87.94 685 LEU A CA 1
ATOM 5539 C C . LEU A 1 685 ? -8.757 -25.563 11.733 1.00 87.94 685 LEU A C 1
ATOM 5541 O O . LEU A 1 685 ? -9.296 -26.350 12.514 1.00 87.94 685 LEU A O 1
ATOM 5545 N N . THR A 1 686 ? -8.468 -25.861 10.471 1.00 86.06 686 THR A N 1
ATOM 5546 C CA . THR A 1 686 ? -8.625 -27.205 9.913 1.00 86.06 686 THR A CA 1
ATOM 5547 C C . THR A 1 686 ? -7.289 -27.913 10.004 1.00 86.06 686 THR A C 1
ATOM 5549 O O . THR A 1 686 ? -6.309 -27.421 9.466 1.00 86.06 686 THR A O 1
ATOM 5552 N N . VAL A 1 687 ? -7.261 -29.069 10.654 1.00 86.75 687 VAL A N 1
ATOM 5553 C CA . VAL A 1 687 ? -6.068 -29.912 10.751 1.00 86.75 687 VAL A CA 1
ATOM 5554 C C . VAL A 1 687 ? -6.271 -31.185 9.940 1.00 86.75 687 VAL A C 1
ATOM 5556 O O . VAL A 1 687 ? -7.374 -31.736 9.911 1.00 86.75 687 VAL A O 1
ATOM 5559 N N . GLY A 1 688 ? -5.232 -31.611 9.221 1.00 84.12 688 GLY A N 1
ATOM 5560 C CA . GLY A 1 688 ? -5.229 -32.866 8.467 1.00 84.12 688 GLY A CA 1
ATOM 5561 C C . GLY A 1 688 ? -5.061 -34.097 9.362 1.00 84.12 688 GLY A C 1
ATOM 5562 O O . GLY A 1 688 ? -4.711 -33.950 10.536 1.00 84.12 688 GLY A O 1
ATOM 5563 N N . PRO A 1 689 ? -5.294 -35.307 8.821 1.00 85.81 689 PRO A N 1
ATOM 5564 C CA . PRO A 1 689 ? -5.026 -36.539 9.546 1.00 85.81 689 PRO A CA 1
ATOM 5565 C C . PRO A 1 689 ? -3.540 -36.645 9.906 1.00 85.81 689 PRO A C 1
ATOM 5567 O O . PRO A 1 689 ? -2.665 -36.297 9.110 1.00 85.81 689 PRO A O 1
ATOM 5570 N N . GLY A 1 690 ? -3.256 -37.133 11.108 1.00 86.25 690 GLY A N 1
ATOM 5571 C CA . GLY A 1 690 ? -1.904 -37.268 11.630 1.00 86.25 690 GLY A CA 1
ATOM 5572 C C . GLY A 1 690 ? -1.799 -36.881 13.098 1.00 86.25 690 GLY A C 1
ATOM 5573 O O . GLY A 1 690 ? -2.774 -36.856 13.844 1.00 86.25 690 GLY A O 1
ATOM 5574 N N . SER A 1 691 ? -0.575 -36.588 13.515 1.00 86.25 691 SER A N 1
ATOM 5575 C CA . SER A 1 691 ? -0.241 -36.384 14.917 1.00 86.25 691 SER A CA 1
ATOM 5576 C C . SER A 1 691 ? 0.097 -34.927 15.207 1.00 86.25 691 SER A C 1
ATOM 5578 O O . SER A 1 691 ? 1.133 -34.430 14.765 1.00 86.25 691 SER A O 1
ATOM 5580 N N . LEU A 1 692 ? -0.733 -34.258 16.005 1.00 86.56 692 LEU A N 1
ATOM 5581 C CA . LEU A 1 692 ? -0.505 -32.883 16.435 1.00 86.56 692 LEU A CA 1
ATOM 5582 C C . LEU A 1 692 ? 0.183 -32.863 17.803 1.00 86.56 692 LEU A C 1
ATOM 5584 O O . LEU A 1 692 ? -0.353 -33.353 18.799 1.00 86.56 692 LEU A O 1
ATOM 5588 N N . MET A 1 693 ? 1.373 -32.269 17.865 1.00 90.31 693 MET A N 1
ATOM 5589 C CA . MET A 1 693 ? 2.079 -32.069 19.129 1.00 90.31 693 MET A CA 1
ATOM 5590 C C . MET A 1 693 ? 1.583 -30.791 19.797 1.00 90.31 693 MET A C 1
ATOM 5592 O O . MET A 1 693 ? 1.569 -29.725 19.178 1.00 90.31 693 MET A O 1
ATOM 5596 N N . HIS A 1 694 ? 1.203 -30.893 21.068 1.00 91.31 694 HIS A N 1
ATOM 5597 C CA . HIS A 1 694 ? 0.856 -29.737 21.882 1.00 91.31 694 HIS A CA 1
ATOM 5598 C C . HIS A 1 694 ? 1.696 -29.683 23.160 1.00 91.31 694 HIS A C 1
ATOM 5600 O O . HIS A 1 694 ? 2.142 -30.705 23.687 1.00 91.31 694 HIS A O 1
ATOM 5606 N N . HIS A 1 695 ? 1.923 -28.466 23.645 1.00 93.00 695 HIS A N 1
ATOM 5607 C CA . HIS A 1 695 ? 2.939 -28.137 24.640 1.00 93.00 695 HIS A CA 1
ATOM 5608 C C . HIS A 1 695 ? 2.357 -27.264 25.753 1.00 93.00 695 HIS A C 1
ATOM 5610 O O . HIS A 1 695 ? 1.502 -26.413 25.499 1.00 93.00 695 HIS A O 1
ATOM 5616 N N . GLY A 1 696 ? 2.860 -27.439 26.971 1.00 92.88 696 GLY A N 1
ATOM 5617 C CA . GLY A 1 696 ? 2.856 -26.392 27.989 1.00 92.88 696 GLY A CA 1
ATOM 5618 C C . GLY A 1 696 ? 4.140 -25.566 27.885 1.00 92.88 696 GLY A C 1
ATOM 5619 O O . GLY A 1 696 ? 5.079 -25.952 27.189 1.00 92.88 696 GLY A O 1
ATOM 5620 N N . PHE A 1 697 ? 4.210 -24.449 28.604 1.00 92.81 697 PHE A N 1
ATOM 5621 C CA . PHE A 1 697 ? 5.420 -23.630 28.687 1.00 92.81 697 PHE A CA 1
ATOM 5622 C C . PHE A 1 697 ? 5.821 -23.402 30.141 1.00 92.81 697 PHE A C 1
ATOM 5624 O O . PHE A 1 697 ? 4.977 -23.111 30.987 1.00 92.81 697 PHE A O 1
ATOM 5631 N N . ASN A 1 698 ? 7.115 -23.536 30.433 1.00 90.56 698 ASN A N 1
ATOM 5632 C CA . ASN A 1 698 ? 7.659 -23.182 31.744 1.00 90.56 698 ASN A CA 1
ATOM 5633 C C . ASN A 1 698 ? 7.902 -21.660 31.857 1.00 90.56 698 ASN A C 1
ATOM 5635 O O . ASN A 1 698 ? 7.703 -20.908 30.902 1.00 90.56 698 ASN A O 1
ATOM 5639 N N . GLN A 1 699 ? 8.394 -21.199 33.011 1.00 86.19 699 GLN A N 1
ATOM 5640 C CA . GLN A 1 699 ? 8.694 -19.776 33.257 1.00 86.19 699 GLN A CA 1
ATOM 5641 C C . GLN A 1 699 ? 9.736 -19.161 32.298 1.00 86.19 699 GLN A C 1
ATOM 5643 O O . GLN A 1 699 ? 9.859 -17.944 32.214 1.00 86.19 699 GLN A O 1
ATOM 5648 N N . TRP A 1 700 ? 10.483 -19.992 31.565 1.00 86.19 700 TRP A N 1
ATOM 5649 C CA . TRP A 1 700 ? 11.487 -19.580 30.581 1.00 86.19 700 TRP A CA 1
ATOM 5650 C C . TRP A 1 700 ? 10.980 -19.659 29.136 1.00 86.19 700 TRP A C 1
ATOM 5652 O O . TRP A 1 700 ? 11.788 -19.570 28.208 1.00 86.19 700 TRP A O 1
ATOM 5662 N N . ALA A 1 701 ? 9.666 -19.836 28.938 1.00 88.50 701 ALA A N 1
ATOM 5663 C CA . ALA A 1 701 ? 9.036 -20.029 27.631 1.00 88.50 701 ALA A CA 1
ATOM 5664 C C . ALA A 1 701 ? 9.561 -21.248 26.853 1.00 88.50 701 ALA A C 1
ATOM 5666 O O . ALA A 1 701 ? 9.403 -21.328 25.635 1.00 88.50 701 ALA A O 1
ATOM 5667 N N . SER A 1 702 ? 10.183 -22.214 27.531 1.00 88.88 702 SER A N 1
ATOM 5668 C CA . SER A 1 702 ? 10.579 -23.471 26.897 1.00 88.88 702 SER A CA 1
ATOM 5669 C C . SER A 1 702 ? 9.384 -24.431 26.863 1.00 88.88 702 SER A C 1
ATOM 5671 O O . SER A 1 702 ? 8.696 -24.549 27.886 1.00 88.88 702 SER A O 1
ATOM 5673 N N . PRO A 1 703 ? 9.140 -25.129 25.736 1.00 90.62 703 PRO A N 1
ATOM 5674 C CA . PRO A 1 703 ? 8.113 -26.161 25.662 1.00 90.62 703 PRO A CA 1
ATOM 5675 C C . PRO A 1 703 ? 8.374 -27.272 26.686 1.00 90.62 703 PRO A C 1
ATOM 5677 O O . PRO A 1 703 ? 9.484 -27.796 26.776 1.00 90.62 703 PRO A O 1
ATOM 5680 N N . VAL A 1 704 ? 7.349 -27.642 27.446 1.00 92.56 704 VAL A N 1
ATOM 5681 C CA . VAL A 1 704 ? 7.354 -28.729 28.439 1.00 92.56 704 VAL A CA 1
ATOM 5682 C C . VAL A 1 704 ? 6.050 -29.521 28.347 1.00 92.56 704 VAL A C 1
ATOM 5684 O O . VAL A 1 704 ? 5.121 -29.096 27.658 1.00 92.56 704 VAL A O 1
ATOM 5687 N N . ASP A 1 705 ? 5.972 -30.665 29.039 1.00 90.00 705 ASP A N 1
ATOM 5688 C CA . ASP A 1 705 ? 4.765 -31.511 29.084 1.00 90.00 705 ASP A CA 1
ATOM 5689 C C . ASP A 1 705 ? 4.222 -31.778 27.670 1.00 90.00 705 ASP A C 1
ATOM 5691 O O . ASP A 1 705 ? 3.095 -31.433 27.320 1.00 90.00 705 ASP A O 1
ATOM 5695 N N . ILE A 1 706 ? 5.093 -32.268 26.791 1.00 91.50 706 ILE A N 1
ATOM 5696 C CA . ILE A 1 706 ? 4.773 -32.454 25.378 1.00 91.50 706 ILE A CA 1
ATOM 5697 C C . ILE A 1 706 ? 3.828 -33.647 25.255 1.00 91.50 706 ILE A C 1
ATOM 5699 O O . ILE A 1 706 ? 4.169 -34.754 25.665 1.00 91.50 706 ILE A O 1
ATOM 5703 N N . GLN A 1 707 ? 2.655 -33.421 24.673 1.00 89.25 707 GLN A N 1
ATOM 5704 C CA . GLN A 1 707 ? 1.645 -34.456 24.477 1.00 89.25 707 GLN A CA 1
ATOM 5705 C C . GLN A 1 707 ? 1.237 -34.517 23.012 1.00 89.25 707 GLN A C 1
ATOM 5707 O O . GLN A 1 707 ? 1.388 -33.555 22.252 1.00 89.25 707 GLN A O 1
ATOM 5712 N N . LYS A 1 708 ? 0.752 -35.691 22.625 1.00 88.44 708 LYS A N 1
ATOM 5713 C CA . LYS A 1 708 ? 0.390 -36.029 21.259 1.00 88.44 708 LYS A CA 1
ATOM 5714 C C . LYS A 1 708 ? -1.125 -36.141 21.163 1.00 88.44 708 LYS A C 1
ATOM 5716 O O . LYS A 1 708 ? -1.735 -36.874 21.937 1.00 88.44 708 LYS A O 1
ATOM 5721 N N . LEU A 1 709 ? -1.704 -35.436 20.202 1.00 83.06 709 LEU A N 1
ATOM 5722 C CA . LEU A 1 709 ? -3.105 -35.542 19.829 1.00 83.06 709 LEU A CA 1
ATOM 5723 C C . LEU A 1 709 ? -3.185 -36.217 18.458 1.00 83.06 709 LEU A C 1
ATOM 5725 O O . LEU A 1 709 ? -2.693 -35.669 17.474 1.00 83.06 709 LEU A O 1
ATOM 5729 N N . GLU A 1 710 ? -3.797 -37.397 18.397 1.00 86.25 710 GLU A N 1
ATOM 5730 C CA . GLU A 1 710 ? -4.050 -38.075 17.124 1.00 86.25 710 GLU A CA 1
ATOM 5731 C C . GLU A 1 710 ? -5.325 -37.534 16.481 1.00 86.25 710 GLU A C 1
ATOM 5733 O O . GLU A 1 710 ? -6.389 -37.482 17.101 1.00 86.25 710 GLU A O 1
ATOM 5738 N N . VAL A 1 711 ? -5.204 -37.149 15.219 1.00 83.44 711 VAL A N 1
ATOM 5739 C CA . VAL A 1 711 ? -6.281 -36.662 14.369 1.00 83.44 711 VAL A CA 1
ATOM 5740 C C . VAL A 1 711 ? -6.502 -37.728 13.300 1.00 83.44 711 VAL A C 1
ATOM 5742 O O . VAL A 1 711 ? -5.667 -37.907 12.418 1.00 83.44 711 VAL A O 1
ATOM 5745 N N . ALA A 1 712 ? -7.586 -38.496 13.420 1.00 79.31 712 ALA A N 1
ATOM 5746 C CA . ALA A 1 712 ? -7.848 -39.632 12.530 1.00 79.31 712 ALA A CA 1
ATOM 5747 C C . ALA A 1 712 ? -8.237 -39.196 11.106 1.00 79.31 712 ALA A C 1
ATOM 5749 O O . ALA A 1 712 ? -7.791 -39.796 10.137 1.00 79.31 712 ALA A O 1
ATOM 5750 N N . ASP A 1 713 ? -9.022 -38.123 11.010 1.00 83.31 713 ASP A N 1
ATOM 5751 C CA . ASP A 1 713 ? -9.526 -37.503 9.784 1.00 83.31 713 ASP A CA 1
ATOM 5752 C C . ASP A 1 713 ? -9.457 -35.981 9.927 1.00 83.31 713 ASP A C 1
ATOM 5754 O O . ASP A 1 713 ? -9.226 -35.471 11.023 1.00 83.31 713 ASP A O 1
ATOM 5758 N N . HIS A 1 714 ? -9.716 -35.241 8.847 1.00 86.25 714 HIS A N 1
ATOM 5759 C CA . HIS A 1 714 ? -9.804 -33.783 8.910 1.00 86.25 714 HIS A CA 1
ATOM 5760 C C . HIS A 1 714 ? -10.699 -33.309 10.065 1.00 86.25 714 HIS A C 1
ATOM 5762 O O . HIS A 1 714 ? -11.894 -33.609 10.113 1.00 86.25 714 HIS A O 1
ATOM 5768 N N . ALA A 1 715 ? -10.124 -32.528 10.978 1.00 85.69 715 ALA A N 1
ATOM 5769 C CA . ALA A 1 715 ? -10.820 -32.020 12.153 1.00 85.69 715 ALA A CA 1
ATOM 5770 C C . ALA A 1 715 ? -10.761 -30.495 12.204 1.00 85.69 715 ALA A C 1
ATOM 5772 O O . ALA A 1 715 ? -9.782 -29.874 11.793 1.00 85.69 715 ALA A O 1
ATOM 5773 N N . VAL A 1 716 ? -11.814 -29.883 12.749 1.00 88.38 716 VAL A N 1
ATOM 5774 C CA . VAL A 1 716 ? -11.829 -28.446 13.028 1.00 88.38 716 VAL A CA 1
ATOM 5775 C C . VAL A 1 716 ? -11.598 -28.227 14.514 1.00 88.38 716 VAL A C 1
ATOM 5777 O O . VAL A 1 716 ? -12.464 -28.529 15.335 1.00 88.38 716 VAL A O 1
ATOM 5780 N N . ILE A 1 717 ? -10.441 -27.672 14.853 1.00 89.44 717 ILE A N 1
ATOM 5781 C CA . ILE A 1 717 ? -10.105 -27.256 16.216 1.00 89.44 717 ILE A CA 1
ATOM 5782 C C . ILE A 1 717 ? -10.385 -25.765 16.388 1.00 89.44 717 ILE A C 1
ATOM 5784 O O . ILE A 1 717 ? -10.507 -25.019 15.412 1.00 89.44 717 ILE A O 1
ATOM 5788 N N . THR A 1 718 ? -10.483 -25.310 17.635 1.00 91.19 718 THR A N 1
ATOM 5789 C CA . THR A 1 718 ? -10.581 -23.876 17.928 1.00 91.19 718 THR A CA 1
ATOM 5790 C C . THR A 1 718 ? -9.435 -23.396 18.793 1.00 91.19 718 THR A C 1
ATOM 5792 O O . THR A 1 718 ? -9.003 -24.098 19.711 1.00 91.19 718 THR A O 1
ATOM 5795 N N . VAL A 1 719 ? -8.976 -22.178 18.512 1.00 92.50 719 VAL A N 1
ATOM 5796 C CA . VAL A 1 719 ? -7.881 -21.520 19.228 1.00 92.50 719 VAL A CA 1
ATOM 5797 C C . VAL A 1 719 ? -8.351 -20.191 19.809 1.00 92.50 719 VAL A C 1
ATOM 5799 O O . VAL A 1 719 ? -9.173 -19.489 19.208 1.00 92.50 719 VAL A O 1
ATOM 5802 N N . LYS A 1 720 ? -7.856 -19.862 21.005 1.00 92.38 720 LYS A N 1
ATOM 5803 C CA . LYS A 1 720 ? -8.240 -18.646 21.750 1.00 92.38 720 LYS A CA 1
ATOM 5804 C C . LYS A 1 720 ? -7.150 -17.583 21.792 1.00 92.38 720 LYS A C 1
ATOM 5806 O O . LYS A 1 720 ? -7.456 -16.436 22.096 1.00 92.38 720 LYS A O 1
ATOM 5811 N N . SER A 1 721 ? -5.907 -17.941 21.492 1.00 93.31 721 SER A N 1
ATOM 5812 C CA . SER A 1 721 ? -4.792 -16.997 21.492 1.00 93.31 721 SER A CA 1
ATOM 5813 C C . SER A 1 721 ? -3.728 -17.408 20.481 1.00 93.31 721 SER A C 1
ATOM 5815 O O . SER A 1 721 ? -3.676 -18.564 20.055 1.00 93.31 721 SER A O 1
ATOM 5817 N N . LYS A 1 722 ? -2.833 -16.478 20.164 1.00 93.25 722 LYS A N 1
ATOM 5818 C CA . LYS A 1 722 ? -1.567 -16.720 19.472 1.00 93.25 722 LYS A CA 1
ATOM 5819 C C . LYS A 1 722 ? -0.446 -15.992 20.208 1.00 93.25 722 LYS A C 1
ATOM 5821 O O . LYS A 1 722 ? -0.698 -14.951 20.803 1.00 93.25 722 LYS A O 1
ATOM 5826 N N . ALA A 1 723 ? 0.764 -16.536 20.202 1.00 93.81 723 ALA A N 1
ATOM 5827 C CA . ALA A 1 723 ? 1.935 -15.876 20.774 1.00 93.81 723 ALA A CA 1
ATOM 5828 C C . ALA A 1 723 ? 3.237 -16.397 20.156 1.00 93.81 723 ALA A C 1
ATOM 5830 O O . ALA A 1 723 ? 3.297 -17.532 19.669 1.00 93.81 723 ALA A O 1
ATOM 5831 N N . LEU A 1 724 ? 4.277 -15.567 20.206 1.00 92.00 724 LEU A N 1
ATOM 5832 C CA . LEU A 1 724 ? 5.640 -15.917 19.832 1.00 92.00 724 LEU A CA 1
ATOM 5833 C C . LEU A 1 724 ? 6.392 -16.389 21.085 1.00 92.00 724 LEU A C 1
ATOM 5835 O O . LEU A 1 724 ? 6.737 -15.584 21.949 1.00 92.00 724 LEU A O 1
ATOM 5839 N N . TRP A 1 725 ? 6.645 -17.690 21.193 1.00 93.50 725 TRP A N 1
ATOM 5840 C CA . TRP A 1 725 ? 7.387 -18.298 22.298 1.00 93.50 725 TRP A CA 1
ATOM 5841 C C . TRP A 1 725 ? 8.813 -18.613 21.846 1.00 93.50 725 TRP A C 1
ATOM 5843 O O . TRP A 1 725 ? 9.005 -19.465 20.978 1.00 93.50 725 TRP A O 1
ATOM 5853 N N . ASN A 1 726 ? 9.809 -17.927 22.422 1.00 92.75 726 ASN A N 1
ATOM 5854 C CA . ASN A 1 726 ? 11.232 -18.094 22.086 1.00 92.75 726 ASN A CA 1
ATOM 5855 C C . ASN A 1 726 ? 11.493 -18.092 20.561 1.00 92.75 726 ASN A C 1
ATOM 5857 O O . ASN A 1 726 ? 12.136 -18.988 20.019 1.00 92.75 726 ASN A O 1
ATOM 5861 N N . GLY A 1 727 ? 10.943 -17.093 19.864 1.00 90.06 727 GLY A N 1
ATOM 5862 C CA . GLY A 1 727 ? 11.096 -16.9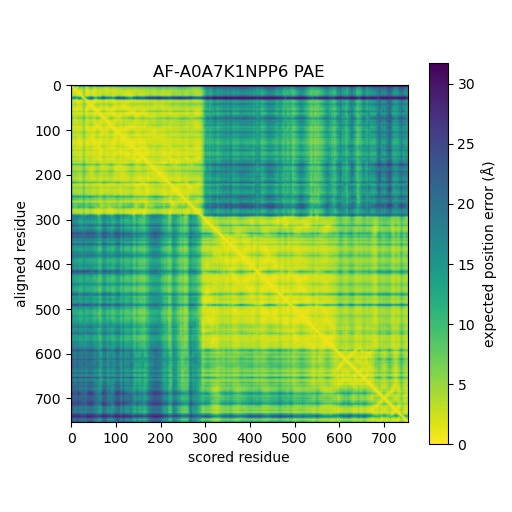23 18.414 1.00 90.06 727 GLY A CA 1
ATOM 5863 C C . GLY A 1 727 ? 10.225 -17.833 17.537 1.00 90.06 727 GLY A C 1
ATOM 5864 O O . GLY A 1 727 ? 10.335 -17.761 16.317 1.00 90.06 727 GLY A O 1
ATOM 5865 N N . VAL A 1 728 ? 9.344 -18.664 18.111 1.00 91.50 728 VAL A N 1
ATOM 5866 C CA . VAL A 1 728 ? 8.476 -19.586 17.355 1.00 91.50 728 VAL A CA 1
ATOM 5867 C C . VAL A 1 728 ? 7.001 -19.289 17.626 1.00 91.50 728 VAL A C 1
ATOM 5869 O O . VAL A 1 728 ? 6.599 -19.067 18.765 1.00 91.50 728 VAL A O 1
ATOM 5872 N N . TRP A 1 729 ? 6.176 -19.267 16.578 1.00 92.19 729 TRP A N 1
ATOM 5873 C CA . TRP A 1 729 ? 4.746 -18.971 16.688 1.00 92.19 729 TRP A CA 1
ATOM 5874 C C . TRP A 1 729 ? 3.930 -20.182 17.143 1.00 92.19 729 TRP A C 1
ATOM 5876 O O . TRP A 1 729 ? 4.036 -21.262 16.559 1.00 92.19 729 TRP A O 1
ATOM 5886 N N . TYR A 1 730 ? 3.047 -19.968 18.120 1.00 94.31 730 TYR A N 1
ATOM 5887 C CA . TYR A 1 730 ? 2.103 -20.974 18.600 1.00 94.31 730 TYR A CA 1
ATOM 5888 C C . TYR A 1 730 ? 0.677 -20.432 18.700 1.00 94.31 730 TYR A C 1
ATOM 5890 O O . TYR A 1 730 ? 0.472 -19.253 18.998 1.00 94.31 730 TYR A O 1
ATOM 5898 N N . TYR A 1 731 ? -0.297 -21.328 18.548 1.00 94.44 731 TYR A N 1
ATOM 5899 C CA . TYR A 1 731 ? -1.697 -21.096 18.893 1.00 94.44 731 TYR A CA 1
ATOM 5900 C C . TYR A 1 731 ? -2.065 -21.780 20.206 1.00 94.44 731 TYR A C 1
ATOM 5902 O O . TYR A 1 731 ? -1.691 -22.928 20.432 1.00 94.44 731 TYR A O 1
ATOM 5910 N N . GLU A 1 732 ? -2.836 -21.099 21.050 1.00 94.44 732 GLU A N 1
ATOM 5911 C CA . GLU A 1 732 ? -3.391 -21.671 22.278 1.00 94.44 732 GLU A CA 1
ATOM 5912 C C . GLU A 1 732 ? -4.719 -22.371 21.977 1.00 94.44 732 GLU A C 1
ATOM 5914 O O . GLU A 1 732 ? -5.666 -21.740 21.488 1.00 94.44 732 GLU A O 1
ATOM 5919 N N . LEU A 1 733 ? -4.800 -23.661 22.301 1.00 91.69 733 LEU A N 1
ATOM 5920 C CA . LEU A 1 733 ? -5.989 -24.480 22.096 1.00 91.69 733 LEU A CA 1
ATOM 5921 C C . LEU A 1 733 ? -7.137 -24.019 23.007 1.00 91.69 733 LEU A C 1
ATOM 5923 O O . LEU A 1 733 ? -6.954 -23.682 24.177 1.00 91.69 733 LEU A O 1
ATOM 5927 N N . ALA A 1 734 ? -8.347 -24.017 22.452 1.00 88.75 734 ALA A N 1
ATOM 5928 C CA . ALA A 1 734 ? -9.580 -23.729 23.180 1.00 88.75 734 ALA A CA 1
ATOM 5929 C C . ALA A 1 734 ? -10.520 -24.938 23.214 1.00 88.75 734 ALA A C 1
ATOM 5931 O O . ALA A 1 734 ? -11.112 -25.227 24.250 1.00 88.75 734 ALA A O 1
ATOM 5932 N N . HIS A 1 735 ? -10.670 -25.638 22.089 1.00 83.75 735 HIS A N 1
ATOM 5933 C CA . HIS A 1 735 ? -11.462 -26.863 21.997 1.00 83.75 735 HIS A CA 1
ATOM 5934 C C . HIS A 1 735 ? -10.966 -27.738 20.846 1.00 83.75 735 HIS A C 1
ATOM 5936 O O . HIS A 1 735 ? -10.644 -27.223 19.773 1.00 83.75 735 HIS A O 1
ATOM 5942 N N . VAL A 1 736 ? -10.967 -29.049 21.077 1.00 78.00 736 VAL A N 1
ATOM 5943 C CA . VAL A 1 736 ? -10.649 -30.096 20.104 1.00 78.00 736 VAL A CA 1
ATOM 5944 C C . VAL A 1 736 ? -11.791 -31.122 20.135 1.00 78.00 736 VAL A C 1
ATOM 5946 O O . VAL A 1 736 ? -12.136 -31.583 21.229 1.00 78.00 736 VAL A O 1
ATOM 5949 N N . PRO A 1 737 ? -12.377 -31.495 18.981 1.00 72.88 737 PRO A N 1
ATOM 5950 C CA . PRO A 1 737 ? -13.415 -32.522 18.924 1.00 72.88 737 PRO A CA 1
ATOM 5951 C C . PRO A 1 737 ? -12.950 -33.844 19.552 1.00 72.88 737 PRO A C 1
ATOM 5953 O O . PRO A 1 737 ? -11.851 -34.310 19.272 1.00 72.88 737 PRO A O 1
ATOM 5956 N N . GLY A 1 738 ? -13.777 -34.447 20.412 1.00 66.81 738 GLY A N 1
ATOM 5957 C CA . GLY A 1 738 ? -13.474 -35.732 21.064 1.00 66.81 738 GLY A CA 1
ATOM 5958 C C . GLY A 1 738 ? -12.554 -35.662 22.293 1.00 66.81 738 GLY A C 1
ATOM 5959 O O . GLY A 1 738 ? -12.393 -36.670 22.975 1.00 66.81 738 GLY A O 1
ATOM 5960 N N . SER A 1 739 ? -11.998 -34.493 22.631 1.00 67.44 739 SER A N 1
ATOM 5961 C CA . SER A 1 739 ? -11.191 -34.311 23.846 1.00 67.44 739 SER A CA 1
ATOM 5962 C C . SER A 1 739 ? -12.070 -33.997 25.060 1.00 67.44 739 SER A C 1
ATOM 5964 O O . SER A 1 739 ? -12.760 -32.977 25.080 1.00 67.44 739 SER A O 1
ATOM 5966 N N . SER A 1 740 ? -12.017 -34.838 26.099 1.00 61.25 740 SER A N 1
ATOM 5967 C CA . SER A 1 740 ? -12.677 -34.597 27.395 1.00 61.25 740 SER A CA 1
ATOM 5968 C C . SER A 1 740 ? -11.788 -33.868 28.413 1.00 61.25 740 SER A C 1
ATOM 5970 O O . SER A 1 740 ? -12.268 -33.477 29.477 1.00 61.25 740 SER A O 1
ATOM 5972 N N . SER A 1 741 ? -10.496 -33.694 28.120 1.00 66.56 741 SER A N 1
ATOM 5973 C CA . SER A 1 741 ? -9.527 -33.014 28.985 1.00 66.56 741 SER A CA 1
ATOM 5974 C C . SER A 1 741 ? -9.514 -31.499 28.757 1.00 66.56 741 SER A C 1
ATOM 5976 O O . SER A 1 741 ? -9.749 -31.012 27.648 1.00 66.56 741 SER A O 1
ATOM 5978 N N . SER A 1 742 ? -9.215 -30.740 29.819 1.00 70.88 742 SER A N 1
ATOM 5979 C CA . SER A 1 742 ? -8.961 -29.301 29.701 1.00 70.88 742 SER A CA 1
ATOM 5980 C C . SER A 1 742 ? -7.693 -29.069 28.880 1.00 70.88 742 SER A C 1
ATOM 5982 O O . SER A 1 742 ? -6.630 -29.594 29.203 1.00 70.88 742 SER A O 1
ATOM 5984 N N . LEU A 1 743 ? -7.814 -28.269 27.821 1.00 79.25 743 LEU A N 1
ATOM 5985 C CA . LEU A 1 743 ? -6.705 -27.860 26.953 1.00 79.25 743 LEU A CA 1
ATOM 5986 C C . LEU A 1 743 ? -6.204 -26.449 27.286 1.00 79.25 743 LEU A C 1
ATOM 5988 O O . LEU A 1 743 ? -5.484 -25.831 26.504 1.00 79.25 743 LEU A O 1
ATOM 5992 N N . GLU A 1 744 ? -6.594 -25.916 28.442 1.00 79.94 744 GLU A N 1
ATOM 5993 C CA . GLU A 1 744 ? -6.145 -24.608 28.893 1.00 79.94 744 GLU A CA 1
ATOM 5994 C C . GLU A 1 744 ? -4.622 -24.569 29.073 1.00 79.94 744 GLU A C 1
ATOM 5996 O O . GLU A 1 744 ? -4.023 -25.477 29.646 1.00 79.94 744 GLU A O 1
ATOM 6001 N N . GLY A 1 745 ? -3.981 -23.522 28.543 1.00 84.50 745 GLY A N 1
ATOM 6002 C CA . GLY A 1 745 ? -2.528 -23.389 28.577 1.00 84.50 745 GLY A CA 1
ATOM 6003 C C . GLY A 1 745 ? -1.784 -24.359 27.656 1.00 84.50 745 GLY A C 1
ATOM 6004 O O . GLY A 1 745 ? -0.557 -24.416 27.729 1.00 84.50 745 GLY A O 1
ATOM 6005 N N . ARG A 1 746 ? -2.489 -25.104 26.790 1.00 92.50 746 ARG A N 1
ATOM 6006 C CA . ARG A 1 746 ? -1.887 -25.998 25.794 1.00 92.50 746 ARG A CA 1
ATOM 6007 C C . ARG A 1 746 ? -1.750 -25.285 24.454 1.00 92.50 746 ARG A C 1
ATOM 6009 O O . ARG A 1 746 ? -2.698 -24.679 23.956 1.00 92.50 746 ARG A O 1
ATOM 6016 N N . TRP A 1 747 ? -0.570 -25.394 23.858 1.00 94.38 747 TRP A N 1
ATOM 6017 C CA . TRP A 1 747 ? -0.183 -24.660 22.659 1.00 94.38 747 TRP A CA 1
ATOM 6018 C C . TRP A 1 747 ? 0.292 -25.593 21.554 1.00 94.38 747 TRP A C 1
ATOM 6020 O O . TRP A 1 747 ? 0.990 -26.562 21.831 1.00 94.38 747 TRP A O 1
ATOM 6030 N N . ILE A 1 748 ? -0.030 -25.276 20.307 1.00 93.44 748 ILE A N 1
ATOM 6031 C CA . ILE A 1 748 ? 0.422 -25.999 19.110 1.00 93.44 748 ILE A CA 1
ATOM 6032 C C . ILE A 1 748 ? 1.245 -25.061 18.241 1.00 93.44 748 ILE A C 1
ATOM 6034 O O . ILE A 1 748 ? 0.976 -23.857 18.221 1.00 93.44 748 ILE A O 1
ATOM 6038 N N . ARG A 1 749 ? 2.255 -25.574 17.536 1.00 92.00 749 ARG A N 1
ATOM 6039 C CA . ARG A 1 749 ? 3.009 -24.722 16.612 1.00 92.00 749 ARG A CA 1
ATOM 6040 C C . ARG A 1 749 ? 2.103 -24.258 15.473 1.00 92.00 749 ARG A C 1
ATOM 6042 O O . ARG A 1 749 ? 1.302 -25.035 14.960 1.00 92.00 749 ARG A O 1
ATOM 6049 N N . ARG A 1 750 ? 2.248 -22.994 15.071 1.00 89.25 750 ARG A N 1
ATOM 6050 C CA . ARG A 1 750 ? 1.476 -22.401 13.968 1.00 89.25 750 ARG A CA 1
ATOM 6051 C C . ARG A 1 750 ? 1.750 -23.083 12.626 1.00 89.25 750 ARG A C 1
ATOM 6053 O O . ARG A 1 750 ? 0.848 -23.152 11.815 1.00 89.25 750 ARG A O 1
ATOM 6060 N N . ASP A 1 751 ? 2.968 -23.564 12.397 1.00 85.50 751 ASP A N 1
ATOM 6061 C CA . ASP A 1 751 ? 3.376 -24.232 11.154 1.00 85.50 751 ASP A CA 1
ATOM 6062 C C . ASP A 1 751 ? 2.977 -25.715 11.081 1.00 85.50 751 ASP A C 1
ATOM 6064 O O . ASP A 1 751 ? 3.243 -26.371 10.078 1.00 85.50 751 ASP A O 1
ATOM 6068 N N . ALA A 1 752 ? 2.342 -26.244 12.129 1.00 81.75 752 ALA A N 1
ATOM 6069 C CA . ALA A 1 752 ? 1.823 -27.607 12.158 1.00 81.75 752 ALA A CA 1
ATOM 6070 C C . ALA A 1 752 ? 0.362 -27.716 11.679 1.00 81.75 752 ALA A C 1
ATOM 6072 O O . ALA A 1 752 ? -0.175 -28.825 11.673 1.00 81.75 752 ALA A O 1
ATOM 6073 N N . VAL A 1 753 ? -0.293 -26.594 11.349 1.00 76.31 753 VAL A N 1
ATOM 6074 C CA . VAL A 1 753 ? -1.738 -26.508 11.070 1.00 76.31 753 VAL A CA 1
ATOM 6075 C C . VAL A 1 753 ? -2.076 -25.646 9.869 1.00 76.31 753 VAL A C 1
ATOM 6077 O O . VAL A 1 753 ? -1.364 -24.645 9.635 1.00 76.31 753 VAL A O 1
#

Mean predicted aligned error: 9.53 Å